Protein AF-A0A7Y8LI18-F1 (afdb_monomer)

Structure (mmCIF, N/CA/C/O backbone):
data_AF-A0A7Y8LI18-F1
#
_entry.id   AF-A0A7Y8LI18-F1
#
loop_
_atom_site.group_PDB
_atom_site.id
_atom_site.type_symbol
_atom_site.label_atom_id
_atom_site.label_alt_id
_atom_site.label_comp_id
_atom_site.label_asym_id
_atom_site.label_entity_id
_atom_site.label_seq_id
_atom_site.pdbx_PDB_ins_code
_atom_site.Cartn_x
_atom_site.Cartn_y
_atom_site.Cartn_z
_atom_site.occupancy
_atom_site.B_iso_or_equiv
_atom_site.auth_seq_id
_atom_site.auth_comp_id
_atom_site.auth_asym_id
_atom_site.auth_atom_id
_atom_site.pdbx_PDB_model_num
ATOM 1 N N . PRO A 1 1 ? 6.276 -6.428 9.633 1.00 77.88 1 PRO A N 1
ATOM 2 C CA . PRO A 1 1 ? 4.954 -6.891 10.125 1.00 77.88 1 PRO A CA 1
ATOM 3 C C . PRO A 1 1 ? 4.873 -8.413 10.174 1.00 77.88 1 PRO A C 1
ATOM 5 O O . PRO A 1 1 ? 4.770 -8.937 11.271 1.00 77.88 1 PRO A O 1
ATOM 8 N N . VAL A 1 2 ? 5.051 -9.088 9.028 1.00 85.06 2 VAL A N 1
ATOM 9 C CA . VAL A 1 2 ? 5.094 -10.561 8.923 1.00 85.06 2 VAL A CA 1
ATOM 10 C C . VAL A 1 2 ? 6.056 -11.170 9.943 1.00 85.06 2 VAL A C 1
ATOM 12 O O . VAL A 1 2 ? 5.611 -11.895 10.821 1.00 85.06 2 VAL A O 1
ATOM 15 N N . GLU A 1 3 ? 7.325 -10.747 9.951 1.00 91.75 3 GLU A N 1
ATOM 16 C CA . GLU A 1 3 ? 8.318 -11.243 10.922 1.00 91.75 3 GLU A CA 1
ATOM 17 C C . GLU A 1 3 ? 7.893 -11.030 12.392 1.00 91.75 3 GLU A C 1
ATOM 19 O O . GLU A 1 3 ? 8.148 -11.869 13.254 1.00 91.75 3 GLU A O 1
ATOM 24 N N . ALA A 1 4 ? 7.235 -9.909 12.708 1.00 93.44 4 ALA A N 1
ATOM 25 C CA . ALA A 1 4 ? 6.771 -9.636 14.069 1.00 93.44 4 ALA A CA 1
ATOM 26 C C . ALA A 1 4 ? 5.600 -10.557 14.453 1.00 93.44 4 ALA A C 1
ATOM 28 O O . ALA A 1 4 ? 5.641 -11.178 15.513 1.00 93.44 4 ALA A O 1
ATOM 29 N N . SER A 1 5 ? 4.602 -10.694 13.576 1.00 93.62 5 SER A N 1
ATOM 30 C CA . SER A 1 5 ? 3.464 -11.605 13.749 1.00 93.62 5 SER A CA 1
ATOM 31 C C . SER A 1 5 ? 3.915 -13.064 13.840 1.00 93.62 5 SER A C 1
ATOM 33 O O . SER A 1 5 ? 3.493 -13.777 14.745 1.00 93.62 5 SER A O 1
ATOM 35 N N . SER A 1 6 ? 4.852 -13.477 12.985 1.00 96.25 6 SER A N 1
ATOM 36 C CA . SER A 1 6 ? 5.483 -14.801 12.995 1.00 96.25 6 SER A CA 1
ATOM 37 C C . SER A 1 6 ? 6.124 -15.102 14.351 1.00 96.25 6 SER A C 1
ATOM 39 O O . SER A 1 6 ? 5.908 -16.165 14.927 1.00 96.25 6 SER A O 1
ATOM 41 N N . ARG A 1 7 ? 6.818 -14.129 14.961 1.00 97.06 7 ARG A N 1
ATOM 42 C CA . ARG A 1 7 ? 7.383 -14.291 16.313 1.00 97.06 7 ARG A CA 1
ATOM 43 C C . ARG A 1 7 ? 6.319 -14.460 17.400 1.00 97.06 7 ARG A C 1
ATOM 45 O O . ARG A 1 7 ? 6.539 -15.258 18.312 1.00 97.06 7 ARG A O 1
ATOM 52 N N . TYR A 1 8 ? 5.192 -13.747 17.324 1.00 96.06 8 TYR A N 1
ATOM 53 C CA . TYR A 1 8 ? 4.074 -13.944 18.257 1.00 96.06 8 TYR A CA 1
ATOM 54 C C . TYR A 1 8 ? 3.449 -15.334 18.096 1.00 96.06 8 TYR A C 1
ATOM 56 O O . TYR A 1 8 ? 3.275 -16.044 19.086 1.00 96.06 8 TYR A O 1
ATOM 64 N N . LEU A 1 9 ? 3.189 -15.761 16.859 1.00 95.62 9 LEU A N 1
ATOM 65 C CA . LEU A 1 9 ? 2.623 -17.077 16.556 1.00 95.62 9 LEU A CA 1
ATOM 66 C C . LEU A 1 9 ? 3.567 -18.211 16.963 1.00 95.62 9 LEU A C 1
ATOM 68 O O . LEU A 1 9 ? 3.139 -19.165 17.605 1.00 95.62 9 LEU A O 1
ATOM 72 N N . ALA A 1 10 ? 4.868 -18.069 16.708 1.00 95.19 10 ALA A N 1
ATOM 73 C CA . ALA A 1 10 ? 5.875 -19.029 17.146 1.00 95.19 10 ALA A CA 1
ATOM 74 C C . ALA A 1 10 ? 5.960 -19.117 18.678 1.00 95.19 10 ALA A C 1
ATOM 76 O O . ALA A 1 10 ? 6.236 -20.184 19.226 1.00 95.19 10 ALA A O 1
ATOM 77 N N . HIS A 1 11 ? 5.731 -18.011 19.395 1.00 96.19 11 HIS A N 1
ATOM 78 C CA . HIS 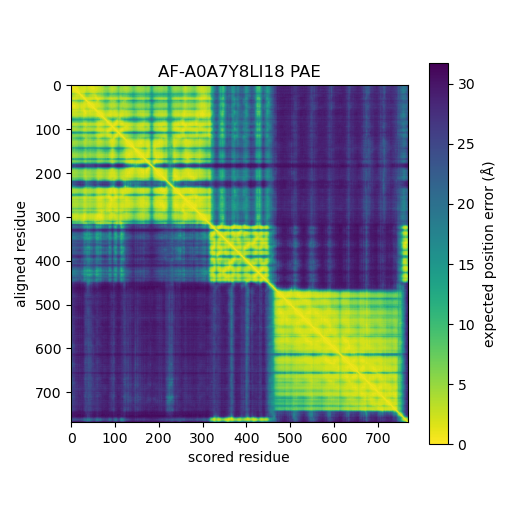A 1 11 ? 5.637 -18.038 20.853 1.00 96.19 11 HIS A CA 1
ATOM 79 C C . HIS A 1 11 ? 4.395 -18.807 21.326 1.00 96.19 11 HIS A C 1
ATOM 81 O O . HIS A 1 11 ? 4.523 -19.645 22.218 1.00 96.19 11 HIS A O 1
ATOM 87 N N . MET A 1 12 ? 3.233 -18.583 20.702 1.00 93.75 12 MET A N 1
ATOM 88 C CA . MET A 1 12 ? 1.999 -19.323 21.000 1.00 93.75 12 MET A CA 1
ATOM 89 C C . MET A 1 12 ? 2.143 -20.823 20.709 1.00 93.75 12 MET A C 1
ATOM 91 O O . MET A 1 12 ? 1.810 -21.642 21.563 1.00 93.75 12 MET A O 1
ATOM 95 N N . ALA A 1 13 ? 2.718 -21.191 19.559 1.00 92.75 13 ALA A N 1
ATOM 96 C CA . ALA A 1 13 ? 3.002 -22.580 19.195 1.00 92.75 13 ALA A CA 1
ATOM 97 C C . ALA A 1 13 ? 3.907 -23.267 20.231 1.00 92.75 13 ALA A C 1
ATOM 99 O O . ALA A 1 13 ? 3.579 -24.336 20.739 1.00 92.75 13 ALA A O 1
ATOM 100 N N . LYS A 1 14 ? 4.998 -22.608 20.642 1.00 93.81 14 LYS A N 1
ATOM 101 C CA . LYS A 1 14 ? 5.894 -23.128 21.689 1.00 93.81 14 LYS A CA 1
ATOM 102 C C . LYS A 1 14 ? 5.202 -23.268 23.043 1.00 93.81 14 LYS A C 1
ATOM 104 O O . LYS A 1 14 ? 5.483 -24.217 23.770 1.00 93.81 14 LYS A O 1
ATOM 109 N N . ALA A 1 15 ? 4.323 -22.333 23.404 1.00 94.06 15 ALA A N 1
ATOM 110 C CA . ALA A 1 15 ? 3.554 -22.417 24.643 1.00 94.06 15 ALA A CA 1
ATOM 111 C C . ALA A 1 15 ? 2.577 -23.607 24.620 1.00 94.06 15 ALA A C 1
ATOM 113 O O . ALA A 1 15 ? 2.449 -24.313 25.622 1.00 94.06 15 ALA A O 1
ATOM 114 N N . TRP A 1 16 ? 1.945 -23.873 23.472 1.00 91.75 16 TRP A N 1
ATOM 115 C CA . TRP A 1 16 ? 1.102 -25.051 23.267 1.00 91.75 16 TRP A CA 1
ATOM 116 C C . TRP A 1 16 ? 1.895 -26.353 23.400 1.00 91.75 16 TRP A C 1
ATOM 118 O O . TRP A 1 16 ? 1.508 -27.236 24.165 1.00 91.75 16 TRP A O 1
ATOM 128 N N . GLU A 1 17 ? 3.043 -26.448 22.735 1.00 92.00 17 GLU A N 1
ATOM 129 C CA . GLU A 1 17 ? 3.928 -27.617 22.804 1.00 92.00 17 GLU A CA 1
ATOM 130 C C . GLU A 1 17 ? 4.419 -27.882 24.229 1.00 92.00 17 GLU A C 1
ATOM 132 O O . GLU A 1 17 ? 4.360 -29.012 24.720 1.00 92.00 17 GLU A O 1
ATOM 137 N N . ALA A 1 18 ? 4.816 -26.823 24.940 1.00 94.75 18 ALA A N 1
ATOM 138 C CA . ALA A 1 18 ? 5.223 -26.899 26.338 1.00 94.75 18 ALA A CA 1
ATOM 139 C C . ALA A 1 18 ? 4.095 -27.374 27.276 1.00 94.75 18 ALA A C 1
ATOM 141 O O . ALA A 1 18 ? 4.384 -27.873 28.363 1.00 94.75 18 ALA A O 1
ATOM 142 N N . SER A 1 19 ? 2.824 -27.270 26.867 1.00 93.69 19 SER A N 1
ATOM 143 C CA . SER A 1 19 ? 1.682 -27.806 27.622 1.00 93.69 19 SER A CA 1
ATOM 144 C C . SER A 1 19 ? 1.509 -29.330 27.497 1.00 93.69 19 SER A C 1
ATOM 146 O O . SER A 1 19 ? 0.636 -29.898 28.153 1.00 93.69 19 SER A O 1
ATOM 148 N N . GLY A 1 20 ? 2.336 -30.006 26.687 1.00 91.75 20 GLY A N 1
ATOM 149 C CA . GLY A 1 20 ? 2.337 -31.465 26.537 1.00 91.75 20 GLY A CA 1
ATOM 150 C C . GLY A 1 20 ? 1.328 -32.005 25.519 1.00 91.75 20 GLY A C 1
ATOM 151 O O . GLY A 1 20 ? 1.007 -33.189 25.550 1.00 91.75 20 GLY A O 1
ATOM 152 N N . ARG A 1 21 ? 0.817 -31.154 24.619 1.00 88.75 21 ARG A N 1
ATOM 153 C CA . ARG A 1 21 ? -0.226 -31.497 23.631 1.00 88.75 21 ARG A CA 1
ATOM 154 C C . ARG A 1 21 ? 0.315 -31.901 22.251 1.00 88.75 21 ARG A C 1
ATOM 156 O O . ARG A 1 21 ? -0.463 -32.012 21.309 1.00 88.75 21 ARG A O 1
ATOM 163 N N . GLY A 1 22 ? 1.622 -32.139 22.138 1.00 89.94 22 GLY A N 1
ATOM 164 C CA . GLY A 1 22 ? 2.293 -32.442 20.868 1.00 89.94 22 GLY A CA 1
ATOM 165 C C . GLY A 1 22 ? 2.631 -31.190 20.041 1.00 89.94 22 GLY A C 1
ATOM 166 O O . GLY A 1 22 ? 2.281 -30.079 20.453 1.00 89.94 22 GLY A O 1
ATOM 167 N N . PRO A 1 23 ? 3.347 -31.358 18.913 1.00 89.62 23 PRO A N 1
ATOM 168 C CA . PRO A 1 23 ? 3.746 -30.266 18.023 1.00 89.62 23 PRO A CA 1
ATOM 169 C C . PRO A 1 23 ? 2.531 -29.580 17.396 1.00 89.62 23 PRO A C 1
ATOM 171 O O . PRO A 1 23 ? 1.549 -30.240 17.056 1.00 89.62 23 PRO A O 1
ATOM 174 N N . ILE A 1 24 ? 2.594 -28.258 17.201 1.00 89.25 24 ILE A N 1
ATOM 175 C CA . ILE A 1 24 ? 1.450 -27.503 16.653 1.00 89.25 24 ILE A CA 1
ATOM 176 C C . ILE A 1 24 ? 1.055 -27.969 15.240 1.00 89.25 24 ILE A C 1
ATOM 178 O O . ILE A 1 24 ? -0.113 -27.901 14.876 1.00 89.25 24 ILE A O 1
ATOM 182 N N . SER A 1 25 ? 2.011 -28.497 14.468 1.00 85.50 25 SER A N 1
ATOM 183 C CA . SER A 1 25 ? 1.815 -29.004 13.105 1.00 85.50 25 SER A CA 1
ATOM 184 C C . SER A 1 25 ? 0.880 -30.217 13.013 1.00 85.50 25 SER A C 1
ATOM 186 O O . SER A 1 25 ? 0.394 -30.524 11.930 1.00 85.50 25 SER A O 1
ATOM 188 N N . GLU A 1 26 ? 0.626 -30.917 14.124 1.00 88.06 26 GLU A N 1
ATOM 189 C CA . GLU A 1 26 ? -0.316 -32.047 14.188 1.00 88.06 26 GLU A CA 1
ATOM 190 C C . GLU A 1 26 ? -1.774 -31.615 14.423 1.00 88.06 26 GLU A C 1
ATOM 192 O O . GLU A 1 26 ? -2.668 -32.460 14.408 1.00 88.06 26 GLU A O 1
ATOM 197 N N . HIS A 1 27 ? -2.032 -30.321 14.638 1.00 86.88 27 HIS A N 1
ATOM 198 C CA . HIS A 1 27 ? -3.357 -29.793 14.972 1.00 86.88 27 HIS A CA 1
ATOM 199 C C . HIS A 1 27 ? -3.905 -28.890 13.867 1.00 86.88 27 HIS A C 1
ATOM 201 O O . HIS A 1 27 ? -3.153 -28.182 13.200 1.00 86.88 27 HIS A O 1
ATOM 207 N N . ASP A 1 28 ? -5.232 -28.860 13.728 1.00 85.00 28 ASP A N 1
ATOM 208 C CA . ASP A 1 28 ? -5.925 -27.843 12.935 1.00 85.00 28 ASP A CA 1
ATOM 209 C C . ASP A 1 28 ? -5.970 -26.523 13.712 1.00 85.00 28 ASP A C 1
ATOM 211 O O . ASP A 1 28 ? -6.594 -26.422 14.775 1.00 85.00 28 ASP A O 1
ATOM 215 N N . VAL A 1 29 ? -5.325 -25.488 13.176 1.00 90.94 29 VAL A N 1
ATOM 216 C CA . VAL A 1 29 ? -5.247 -24.168 13.804 1.00 90.94 29 VAL A CA 1
ATOM 217 C C . VAL A 1 29 ? -6.240 -23.222 13.148 1.00 90.94 29 VAL A C 1
ATOM 219 O O . VAL A 1 29 ? -6.173 -22.946 11.950 1.00 90.94 29 VAL A O 1
ATOM 222 N N . VAL A 1 30 ? -7.142 -22.662 13.954 1.00 91.12 30 VAL A N 1
ATOM 223 C CA . VAL A 1 30 ? -7.980 -21.534 13.538 1.00 91.12 30 VAL A CA 1
ATOM 224 C C . VAL A 1 30 ? -7.339 -20.248 14.039 1.00 91.12 30 VAL A C 1
ATOM 226 O O . VAL A 1 30 ? -7.203 -20.051 15.245 1.00 91.12 30 VAL A O 1
ATOM 229 N N . LEU A 1 31 ? -6.945 -19.379 13.113 1.00 93.00 31 LEU A N 1
ATOM 230 C CA . LEU A 1 31 ? -6.356 -18.080 13.411 1.00 93.00 31 LEU A CA 1
ATOM 231 C C . LEU A 1 31 ? -7.367 -16.984 13.098 1.00 93.00 31 LEU A C 1
ATOM 233 O O . LEU A 1 31 ? -7.886 -16.902 11.984 1.00 93.00 31 LEU A O 1
ATOM 237 N N . THR A 1 32 ? -7.668 -16.155 14.091 1.00 90.94 32 THR A N 1
ATOM 238 C CA . THR A 1 32 ? -8.658 -15.098 13.920 1.00 90.94 32 THR A CA 1
ATOM 239 C C . THR A 1 32 ? -8.057 -13.857 13.279 1.00 90.94 32 THR A C 1
ATOM 241 O O . THR A 1 32 ? -6.888 -13.540 13.492 1.00 90.94 32 THR A O 1
ATOM 244 N N . VAL A 1 33 ? -8.863 -13.173 12.475 1.00 86.50 33 VAL A N 1
ATOM 245 C CA . VAL A 1 33 ? -8.522 -11.906 11.822 1.00 86.50 33 VAL A CA 1
ATOM 246 C C . VAL A 1 33 ? -9.705 -10.944 11.932 1.00 86.50 33 VAL A C 1
ATOM 248 O O . VAL A 1 33 ? -10.847 -11.410 11.924 1.00 86.50 33 VAL A O 1
ATOM 251 N N . PRO A 1 34 ? -9.489 -9.622 11.966 1.00 78.69 34 PRO A N 1
ATOM 252 C CA . PRO A 1 34 ? -10.581 -8.657 11.879 1.00 78.69 34 PRO A CA 1
ATOM 253 C C . PRO A 1 34 ? -11.459 -8.935 10.653 1.00 78.69 34 PRO A C 1
ATOM 255 O O . PRO A 1 34 ? -10.951 -9.292 9.584 1.00 78.69 34 PRO A O 1
ATOM 258 N N . ALA A 1 35 ? -12.782 -8.788 10.772 1.00 67.50 35 ALA A N 1
ATOM 259 C CA . ALA A 1 35 ? -13.716 -9.172 9.697 1.00 67.50 35 ALA A CA 1
ATOM 260 C C . ALA A 1 35 ? -13.434 -8.456 8.379 1.00 67.50 35 ALA A C 1
ATOM 262 O O . ALA A 1 35 ? -13.616 -8.968 7.274 1.00 67.50 35 ALA A O 1
ATOM 263 N N . SER A 1 36 ? -12.953 -7.244 8.532 1.00 59.12 36 SER A N 1
ATOM 264 C CA . SER A 1 36 ? -12.724 -6.279 7.490 1.00 59.12 36 SER A CA 1
ATOM 265 C C . SER A 1 36 ? -11.278 -6.255 6.987 1.00 59.12 36 SER A C 1
ATOM 267 O O . SER A 1 36 ? -10.963 -5.433 6.121 1.00 59.12 36 SER A O 1
ATOM 269 N N . PHE A 1 37 ? -10.420 -7.171 7.465 1.00 65.19 37 PHE A N 1
ATOM 270 C CA . PHE A 1 37 ? -9.139 -7.450 6.819 1.00 65.19 37 PHE A CA 1
ATOM 271 C C . PHE A 1 37 ? -9.363 -7.752 5.341 1.00 65.19 37 PHE A C 1
ATOM 273 O O . PHE A 1 37 ? -10.136 -8.648 4.977 1.00 65.19 37 PHE A O 1
ATOM 280 N N . ASP A 1 38 ? -8.654 -7.001 4.504 1.00 56.16 38 ASP A N 1
ATOM 281 C CA . ASP A 1 38 ? -8.562 -7.293 3.087 1.00 56.16 38 ASP A CA 1
ATOM 282 C C . ASP A 1 38 ? -7.744 -8.567 2.844 1.00 56.16 38 ASP A C 1
ATOM 284 O O . ASP A 1 38 ? -7.136 -9.149 3.749 1.00 56.16 38 ASP A O 1
ATOM 288 N N . GLU A 1 39 ? -7.760 -9.030 1.598 1.00 59.81 39 GLU A N 1
ATOM 289 C CA . GLU A 1 39 ? -7.070 -10.263 1.236 1.00 59.81 39 GLU A CA 1
ATOM 290 C C . GLU A 1 39 ? -5.555 -10.158 1.467 1.00 59.81 39 GLU A C 1
ATOM 292 O O . GLU A 1 39 ? -4.930 -11.128 1.875 1.00 59.81 39 GLU A O 1
ATOM 297 N N . GLU A 1 40 ? -4.965 -8.970 1.296 1.00 55.94 40 GLU A N 1
ATOM 298 C CA . GLU A 1 40 ? -3.538 -8.746 1.541 1.00 55.94 40 GLU A CA 1
ATOM 299 C C . GLU A 1 40 ? -3.182 -8.975 3.014 1.00 55.94 40 GLU A C 1
ATOM 301 O O . GLU A 1 40 ? -2.218 -9.682 3.315 1.00 55.94 40 GLU A O 1
ATOM 306 N N . ALA A 1 41 ? -3.945 -8.398 3.941 1.00 64.31 41 ALA A N 1
ATOM 307 C CA . ALA A 1 41 ? -3.711 -8.582 5.364 1.00 64.31 41 ALA A CA 1
ATOM 308 C C . ALA A 1 41 ? -3.904 -10.052 5.776 1.00 64.31 41 ALA A C 1
ATOM 310 O O . ALA A 1 41 ? -3.142 -10.566 6.602 1.00 64.31 41 ALA A O 1
ATOM 311 N N . ARG A 1 42 ? -4.870 -10.755 5.164 1.00 75.00 42 ARG A N 1
ATOM 312 C CA . ARG A 1 42 ? -5.089 -12.198 5.356 1.00 75.00 42 ARG A CA 1
ATOM 313 C C . ARG A 1 42 ? -3.913 -13.022 4.834 1.00 75.00 42 ARG A C 1
ATOM 315 O O . ARG A 1 42 ? -3.388 -13.842 5.582 1.00 75.00 42 ARG A O 1
ATOM 322 N N . GLU A 1 43 ? -3.430 -12.763 3.622 1.00 72.56 43 GLU A N 1
ATOM 323 C CA . GLU A 1 43 ? -2.271 -13.449 3.035 1.00 72.56 43 GLU A CA 1
ATOM 324 C C . GLU A 1 43 ? -0.997 -13.242 3.860 1.00 72.56 43 GLU A C 1
ATOM 326 O O . GLU A 1 43 ? -0.312 -14.213 4.172 1.00 72.56 43 GLU A O 1
ATOM 331 N N . LEU A 1 44 ? -0.708 -12.008 4.287 1.00 80.00 44 LEU A N 1
ATOM 332 C CA . LEU A 1 44 ? 0.443 -11.711 5.151 1.00 80.00 44 LEU A CA 1
ATOM 333 C C . LEU A 1 44 ? 0.328 -12.403 6.519 1.00 80.00 44 LEU A C 1
ATOM 335 O O . LEU A 1 44 ? 1.335 -12.787 7.117 1.00 80.00 44 LEU A O 1
ATOM 339 N N . THR A 1 45 ? -0.897 -12.576 7.023 1.00 84.62 45 THR A N 1
ATOM 340 C CA . THR A 1 45 ? -1.166 -13.323 8.260 1.00 84.62 45 THR A CA 1
ATOM 341 C C . THR A 1 45 ? -0.926 -14.822 8.065 1.00 84.62 45 THR A C 1
ATOM 343 O O . THR A 1 45 ? -0.317 -15.464 8.921 1.00 84.62 45 THR A O 1
ATOM 346 N N . VAL A 1 46 ? -1.327 -15.375 6.917 1.00 85.38 46 VAL A N 1
ATOM 347 C CA . VAL A 1 46 ? -1.035 -16.763 6.525 1.00 85.38 46 VAL A CA 1
ATOM 348 C C . VAL A 1 46 ? 0.469 -16.974 6.337 1.00 85.38 46 VAL A C 1
ATOM 350 O O . VAL A 1 46 ? 1.007 -17.976 6.802 1.00 85.38 46 VAL A O 1
ATOM 353 N N . GLU A 1 47 ? 1.167 -16.036 5.696 1.00 86.44 47 GLU A N 1
ATOM 354 C CA . GLU A 1 47 ? 2.625 -16.065 5.537 1.00 86.44 47 GLU A CA 1
ATOM 355 C C . GLU A 1 47 ? 3.321 -16.088 6.902 1.00 86.44 47 GLU A C 1
ATOM 357 O O . GLU A 1 47 ? 4.144 -16.966 7.158 1.00 86.44 47 GLU A O 1
ATOM 362 N N . ALA A 1 48 ? 2.914 -15.208 7.821 1.00 91.94 48 ALA A N 1
ATOM 363 C CA . ALA A 1 48 ? 3.443 -15.178 9.181 1.00 91.94 48 ALA A CA 1
ATOM 364 C C . ALA A 1 48 ? 3.199 -16.492 9.945 1.00 91.94 48 ALA A C 1
ATOM 366 O O . ALA A 1 48 ? 4.071 -16.947 10.684 1.00 91.94 48 ALA A O 1
ATOM 367 N N . ALA A 1 49 ? 2.031 -17.115 9.770 1.00 92.44 49 ALA A N 1
ATOM 368 C CA . ALA A 1 49 ? 1.714 -18.404 10.381 1.00 92.44 49 ALA A CA 1
ATOM 369 C C . ALA A 1 49 ? 2.575 -19.543 9.812 1.00 92.44 49 ALA A C 1
ATOM 371 O O . ALA A 1 49 ? 3.096 -20.359 10.575 1.00 92.44 49 ALA A O 1
ATOM 372 N N . ARG A 1 50 ? 2.807 -19.556 8.494 1.00 89.25 50 ARG A N 1
ATOM 373 C CA . ARG A 1 50 ? 3.701 -20.527 7.845 1.00 89.25 50 ARG A CA 1
ATOM 374 C C . ARG A 1 50 ? 5.147 -20.366 8.304 1.00 89.25 50 ARG A C 1
ATOM 376 O O . ARG A 1 50 ? 5.787 -21.363 8.624 1.00 89.25 50 ARG A O 1
ATOM 383 N N . GLU A 1 51 ? 5.650 -19.134 8.409 1.00 92.50 51 GLU A N 1
ATOM 384 C CA . GLU A 1 51 ? 6.979 -18.863 8.983 1.00 92.50 51 GLU A CA 1
ATOM 385 C C . GLU A 1 51 ? 7.105 -19.354 10.437 1.00 92.50 51 GLU A C 1
ATOM 387 O O . GLU A 1 51 ? 8.198 -19.717 10.876 1.00 92.50 51 GLU A O 1
ATOM 392 N N . ALA A 1 52 ? 5.993 -19.395 11.176 1.00 92.69 52 ALA A N 1
ATOM 393 C CA . ALA A 1 52 ? 5.924 -19.910 12.540 1.00 92.69 52 ALA A CA 1
ATOM 394 C C . ALA A 1 52 ? 5.760 -21.443 12.632 1.00 92.69 52 ALA A C 1
ATOM 396 O O . ALA A 1 52 ? 5.696 -21.968 13.743 1.00 92.69 52 ALA A O 1
ATOM 397 N N . GLY A 1 53 ? 5.711 -22.163 11.503 1.00 89.12 53 GLY A N 1
ATOM 398 C CA . GLY A 1 53 ? 5.544 -23.622 11.457 1.00 89.12 53 GLY A CA 1
ATOM 399 C C . GLY A 1 53 ? 4.093 -24.105 11.569 1.00 89.12 53 GLY A C 1
ATOM 400 O O . GLY A 1 53 ? 3.859 -25.269 11.886 1.00 89.12 53 GLY A O 1
ATOM 401 N N . ILE A 1 54 ? 3.114 -23.227 11.330 1.00 91.38 54 ILE A N 1
ATOM 402 C CA . ILE A 1 54 ? 1.685 -23.559 11.350 1.00 91.38 54 ILE A CA 1
ATOM 403 C C . ILE A 1 54 ? 1.218 -23.801 9.907 1.00 91.38 54 ILE A C 1
ATOM 405 O O . ILE A 1 54 ? 0.959 -22.857 9.161 1.00 91.38 54 ILE A O 1
ATOM 409 N N . GLU A 1 55 ? 1.134 -25.070 9.503 1.00 81.19 55 GLU A N 1
ATOM 410 C CA . GLU A 1 55 ? 0.759 -25.465 8.134 1.00 81.19 55 GLU A CA 1
ATOM 411 C C . GLU A 1 55 ? -0.760 -25.643 7.957 1.00 81.19 55 GLU A C 1
ATOM 413 O O . GLU A 1 55 ? -1.327 -25.171 6.969 1.00 81.19 55 GLU A O 1
ATOM 418 N N . ASN A 1 56 ? -1.427 -26.268 8.934 1.00 84.69 56 ASN A N 1
ATOM 419 C CA . ASN A 1 56 ? -2.868 -26.542 8.917 1.00 84.69 56 ASN A CA 1
ATOM 420 C C . ASN A 1 56 ? -3.646 -25.351 9.484 1.00 84.69 56 ASN A C 1
ATOM 422 O O . ASN A 1 56 ? -4.012 -25.323 10.658 1.00 84.69 56 ASN A O 1
ATOM 426 N N . LEU A 1 57 ? -3.852 -24.336 8.649 1.00 87.00 57 LEU A N 1
ATOM 427 C CA . LEU A 1 57 ? -4.412 -23.052 9.058 1.00 87.00 57 LEU A CA 1
ATOM 428 C C . LEU A 1 57 ? -5.785 -22.794 8.435 1.00 87.00 57 LEU A C 1
ATOM 430 O O . LEU A 1 57 ? -5.968 -22.918 7.227 1.00 87.00 57 LEU A O 1
ATOM 434 N N . THR A 1 58 ? -6.725 -22.325 9.248 1.00 83.25 58 THR A N 1
ATOM 435 C CA . THR A 1 58 ? -7.993 -21.743 8.795 1.00 83.25 58 THR A CA 1
ATOM 436 C C . THR A 1 58 ? -8.146 -20.344 9.366 1.00 83.25 58 THR A C 1
ATOM 438 O O . THR A 1 58 ? -7.984 -20.150 10.567 1.00 83.25 58 THR A O 1
ATOM 441 N N . LEU A 1 59 ? -8.478 -19.364 8.526 1.00 84.00 59 LEU A N 1
ATOM 442 C CA . LEU A 1 59 ? -8.797 -18.023 9.007 1.00 84.00 59 LEU A CA 1
ATOM 443 C C . LEU A 1 59 ? -10.267 -17.931 9.420 1.00 84.00 59 LEU A C 1
ATOM 445 O O . LEU A 1 59 ? -11.141 -18.466 8.740 1.00 84.00 59 LEU A O 1
ATOM 449 N N . LEU A 1 60 ? -10.540 -17.221 10.511 1.00 84.56 60 LEU A N 1
ATOM 450 C CA . LEU A 1 60 ? -11.895 -16.929 10.977 1.00 84.56 60 LEU A CA 1
ATOM 451 C C . LEU A 1 60 ? -12.015 -15.452 11.337 1.00 84.56 60 LEU A C 1
ATOM 453 O O . LEU A 1 60 ? -11.127 -14.883 11.958 1.00 84.56 60 LEU A O 1
ATOM 457 N N . GLU A 1 61 ? -13.119 -14.821 10.966 1.00 84.88 61 GLU A N 1
ATOM 458 C CA . GLU A 1 61 ? -13.340 -13.422 11.327 1.00 84.88 61 GLU A CA 1
ATOM 459 C C . GLU A 1 61 ? -13.650 -13.271 12.817 1.00 84.88 61 GLU A C 1
ATOM 461 O O . GLU A 1 61 ? -14.473 -14.014 13.349 1.00 84.88 61 GLU A O 1
ATOM 466 N N . GLU A 1 62 ? -13.046 -12.286 13.474 1.00 89.56 62 GLU A N 1
ATOM 467 C CA . GLU A 1 62 ? -13.214 -11.994 14.903 1.00 89.56 62 GLU A CA 1
ATOM 468 C C . GLU A 1 62 ? -14.683 -11.859 15.346 1.00 89.56 62 GLU A C 1
ATOM 470 O O . GLU A 1 62 ? -15.086 -12.631 16.223 1.00 89.56 62 GLU A O 1
ATOM 475 N N . PRO A 1 63 ? -15.554 -11.047 14.708 1.00 89.19 63 PRO A N 1
ATOM 476 C CA . PRO A 1 63 ? -16.957 -10.964 15.123 1.00 89.19 63 PRO A CA 1
ATOM 477 C C . PRO A 1 63 ? -17.727 -12.270 14.875 1.00 89.19 63 PRO A C 1
ATOM 479 O O . PRO A 1 63 ? -18.652 -12.601 15.621 1.00 89.19 63 PRO A O 1
ATOM 482 N N . ALA A 1 64 ? -17.347 -13.053 13.859 1.00 87.81 64 ALA A N 1
ATOM 483 C CA . ALA A 1 64 ? -17.934 -14.373 13.641 1.00 87.81 64 ALA A CA 1
ATOM 484 C C . ALA A 1 64 ? -17.493 -15.352 14.737 1.00 87.81 64 ALA A C 1
ATOM 486 O O . ALA A 1 64 ? -18.321 -16.089 15.268 1.00 87.81 64 ALA A O 1
ATOM 487 N N . ALA A 1 65 ? -16.217 -15.325 15.122 1.00 91.81 65 ALA A N 1
ATOM 488 C CA . ALA A 1 65 ? -15.687 -16.095 16.238 1.00 91.81 65 ALA A CA 1
ATOM 489 C C . ALA A 1 65 ? -16.377 -15.703 17.555 1.00 91.81 65 ALA A C 1
ATOM 491 O O . ALA A 1 65 ? -16.863 -16.570 18.276 1.00 91.81 65 ALA A O 1
ATOM 492 N N . ALA A 1 66 ? -16.543 -14.410 17.834 1.00 93.56 66 ALA A N 1
ATOM 493 C CA . ALA A 1 66 ? -17.279 -13.934 19.002 1.00 93.56 66 ALA A CA 1
ATOM 494 C C . ALA A 1 66 ? -18.724 -14.464 19.038 1.00 93.56 66 ALA A C 1
ATOM 496 O O . ALA A 1 66 ? -19.210 -14.879 20.094 1.00 93.56 66 ALA A O 1
ATOM 497 N N . PHE A 1 67 ? -19.398 -14.522 17.885 1.00 94.12 67 PHE A N 1
ATOM 498 C CA . PHE A 1 67 ? -20.729 -15.120 17.780 1.00 94.12 67 PHE A CA 1
ATOM 499 C C . PHE A 1 67 ? -20.713 -16.648 17.943 1.00 94.12 67 PHE A C 1
ATOM 501 O O . PHE A 1 67 ? -21.605 -17.208 18.578 1.00 94.12 67 PHE A O 1
ATOM 508 N N . TYR A 1 68 ? -19.686 -17.340 17.445 1.00 93.25 68 TYR A N 1
ATOM 509 C CA . TYR A 1 68 ? -19.501 -18.772 17.690 1.00 93.25 68 TYR A CA 1
ATOM 510 C C . TYR A 1 68 ? -19.309 -19.097 19.173 1.00 93.25 68 TYR A C 1
ATOM 512 O O . TYR A 1 68 ? -19.837 -20.105 19.640 1.00 93.25 68 TYR A O 1
ATOM 520 N N . SER A 1 69 ? -18.628 -18.237 19.932 1.00 94.19 69 SER A N 1
ATOM 521 C CA . SER A 1 69 ? -18.562 -18.367 21.393 1.00 94.19 69 SER A CA 1
ATOM 522 C C . SER A 1 69 ? -19.941 -18.238 22.033 1.00 94.19 69 SER A C 1
ATOM 524 O O . SER A 1 69 ? -20.302 -19.032 22.907 1.00 94.19 69 SER A O 1
ATOM 526 N N . TRP A 1 70 ? -20.762 -17.306 21.543 1.00 93.94 70 TRP A N 1
ATOM 527 C CA . TRP A 1 70 ? -22.130 -17.166 22.026 1.00 93.94 70 TRP A CA 1
ATOM 528 C C . TRP A 1 70 ? -22.952 -18.426 21.732 1.00 93.94 70 TRP A C 1
ATOM 530 O O . TRP A 1 70 ? -23.625 -18.940 22.626 1.00 93.94 70 TRP A O 1
ATOM 540 N N . ILE A 1 71 ? -22.836 -18.985 20.521 1.00 90.94 71 ILE A N 1
ATOM 541 C CA . ILE A 1 71 ? -23.473 -20.255 20.144 1.00 90.94 71 ILE A CA 1
ATOM 542 C C . ILE A 1 71 ? -23.035 -21.379 21.092 1.00 90.94 71 ILE A C 1
ATOM 544 O O . ILE A 1 71 ? -23.891 -22.072 21.645 1.00 90.94 71 ILE A O 1
ATOM 548 N N . ALA A 1 72 ? -21.726 -21.548 21.291 1.00 89.00 72 ALA A N 1
ATOM 549 C CA . ALA A 1 72 ? -21.156 -22.624 22.098 1.00 89.00 72 ALA A CA 1
ATOM 550 C C . ALA A 1 72 ? -21.691 -22.621 23.536 1.00 89.00 72 ALA A C 1
ATOM 552 O O . ALA A 1 72 ? -21.978 -23.676 24.101 1.00 89.00 72 ALA A O 1
ATOM 553 N N . ASN A 1 73 ? -21.850 -21.430 24.112 1.00 86.31 73 ASN A N 1
ATOM 554 C CA . ASN A 1 73 ? -22.222 -21.264 25.512 1.00 86.31 73 ASN A CA 1
ATOM 555 C C . ASN A 1 73 ? -23.740 -21.177 25.733 1.00 86.31 73 ASN A C 1
ATOM 557 O O . ASN A 1 73 ? -24.234 -21.629 26.765 1.00 86.31 73 ASN A O 1
ATOM 561 N N . HIS A 1 74 ? -24.491 -20.621 24.777 1.00 85.19 74 HIS A N 1
ATOM 562 C CA . HIS A 1 74 ? -25.871 -20.193 25.020 1.00 85.19 74 HIS A CA 1
ATOM 563 C C . HIS A 1 74 ? -26.908 -20.813 24.087 1.00 85.19 74 HIS A C 1
ATOM 565 O O . HIS A 1 74 ? -28.094 -20.754 24.414 1.00 85.19 74 HIS A O 1
ATOM 571 N N . LEU A 1 75 ? -26.532 -21.434 22.960 1.00 83.31 75 LEU A N 1
ATOM 572 C CA . LEU A 1 75 ? -27.518 -21.890 21.970 1.00 83.31 75 LEU A CA 1
ATOM 573 C C . LEU A 1 75 ? -28.560 -22.835 22.580 1.00 83.31 75 LEU A C 1
ATOM 575 O O . LEU A 1 75 ? -29.751 -22.648 22.349 1.00 83.31 75 LEU A O 1
ATOM 579 N N . ALA A 1 76 ? -28.132 -23.812 23.387 1.00 80.69 76 ALA A N 1
ATOM 580 C CA . ALA A 1 76 ? -29.028 -24.796 23.999 1.00 80.69 76 ALA A CA 1
ATOM 581 C C . ALA A 1 76 ? -30.079 -24.160 24.931 1.00 80.69 76 ALA A C 1
ATOM 583 O O . ALA A 1 76 ? -31.207 -24.640 25.015 1.00 80.69 76 ALA A O 1
ATOM 584 N N . GLN A 1 77 ? -29.723 -23.069 25.610 1.00 80.62 77 GLN A N 1
ATOM 585 C CA . GLN A 1 77 ? -30.581 -22.375 26.576 1.00 80.62 77 GLN A CA 1
ATOM 586 C C . GLN A 1 77 ? -31.446 -21.301 25.897 1.00 80.62 77 GLN A C 1
ATOM 588 O O . GLN A 1 77 ? -32.588 -21.069 26.293 1.00 80.62 77 GLN A O 1
ATOM 593 N N . SER A 1 78 ? -30.928 -20.700 24.825 1.00 79.06 78 SER A N 1
ATOM 594 C CA . SER A 1 78 ? -31.533 -19.578 24.102 1.00 79.06 78 SER A CA 1
ATOM 595 C C . SER A 1 78 ? -32.402 -20.002 22.915 1.00 79.06 78 SER A C 1
ATOM 597 O O . SER A 1 78 ? -32.955 -19.154 22.221 1.00 79.06 78 SER A O 1
ATOM 599 N N . GLN A 1 79 ? -32.603 -21.303 22.666 1.00 73.44 79 GLN A N 1
ATOM 600 C CA . GLN A 1 79 ? -33.425 -21.752 21.529 1.00 73.44 79 GLN A CA 1
ATOM 601 C C . GLN A 1 79 ? -34.846 -21.174 21.533 1.00 73.44 79 GLN A C 1
ATOM 603 O O . GLN A 1 79 ? -35.436 -21.028 20.468 1.00 73.44 79 GLN A O 1
ATOM 608 N N . LYS A 1 80 ? -35.411 -20.856 22.704 1.00 74.06 80 LYS A N 1
ATOM 609 C CA . LYS A 1 80 ? -36.766 -20.291 22.820 1.00 74.06 80 LYS A CA 1
ATOM 610 C C . LYS A 1 80 ? -36.829 -18.786 22.552 1.00 74.06 80 LYS A C 1
ATOM 612 O O . LYS A 1 80 ? -37.903 -18.290 22.234 1.00 74.06 80 LYS A O 1
ATOM 617 N N . THR A 1 81 ? -35.717 -18.068 22.701 1.00 80.12 81 THR A N 1
ATOM 618 C CA . THR A 1 81 ? -35.638 -16.614 22.477 1.00 80.12 81 THR A CA 1
ATOM 619 C C . THR A 1 81 ? -35.243 -16.273 21.041 1.00 80.12 81 THR A C 1
ATOM 621 O O . THR A 1 81 ? -35.561 -15.190 20.559 1.00 80.12 81 THR A O 1
ATOM 624 N N . LEU A 1 82 ? -34.614 -17.215 20.333 1.00 87.38 82 LEU A N 1
ATOM 625 C CA . LEU A 1 82 ? -34.280 -17.106 18.916 1.00 87.38 82 LEU A CA 1
ATOM 626 C C . LEU A 1 82 ? -35.515 -17.331 18.033 1.00 87.38 82 LEU A C 1
ATOM 628 O O . LEU A 1 82 ? -35.979 -18.465 17.871 1.00 87.38 82 LEU A O 1
ATOM 632 N N . THR A 1 83 ? -36.032 -16.248 17.454 1.00 87.69 83 THR A N 1
ATOM 633 C CA . THR A 1 83 ? -37.193 -16.255 16.548 1.00 87.69 83 THR A CA 1
ATOM 634 C C . THR A 1 83 ? -36.764 -16.216 15.080 1.00 87.69 83 THR A C 1
ATOM 636 O O . THR A 1 83 ? -35.655 -15.792 14.756 1.00 87.69 83 THR A O 1
ATOM 639 N N . ASP A 1 84 ? -37.622 -16.713 14.185 1.00 88.62 84 ASP A N 1
ATOM 640 C CA . ASP A 1 84 ? -37.359 -16.668 12.743 1.00 88.62 84 ASP A CA 1
ATOM 641 C C . ASP A 1 84 ? -37.337 -15.217 12.241 1.00 88.62 84 ASP A C 1
ATOM 643 O O . ASP A 1 84 ? -38.207 -14.421 12.595 1.00 88.62 84 ASP A O 1
ATOM 647 N N . GLY A 1 85 ? -36.326 -14.863 11.446 1.00 87.06 85 GLY A N 1
ATOM 648 C CA . GLY A 1 85 ? -36.119 -13.507 10.933 1.00 87.06 85 GLY A CA 1
ATOM 649 C C . GLY A 1 85 ? -35.404 -12.549 11.892 1.00 87.06 85 GLY A C 1
ATOM 650 O O . GLY A 1 85 ? -35.061 -11.446 11.464 1.00 87.06 85 GLY A O 1
ATOM 651 N N . MET A 1 86 ? -35.129 -12.968 13.135 1.00 92.94 86 MET A N 1
ATOM 652 C CA . MET A 1 86 ? -34.447 -12.150 14.143 1.00 92.94 86 MET A CA 1
ATOM 653 C C . MET A 1 86 ? -33.080 -11.670 13.644 1.00 92.94 86 MET A C 1
ATOM 655 O O . MET A 1 86 ? -32.317 -12.441 13.054 1.00 92.94 86 MET A O 1
ATOM 659 N N . THR A 1 87 ? -32.746 -10.410 13.908 1.00 94.06 87 THR A N 1
ATOM 660 C CA . THR A 1 87 ? -31.446 -9.825 13.553 1.00 94.06 87 THR A CA 1
ATOM 661 C C . THR A 1 87 ? -30.580 -9.597 14.790 1.00 94.06 87 THR A C 1
ATOM 663 O O . THR A 1 87 ? -31.012 -9.025 15.791 1.00 94.06 87 THR A O 1
ATOM 666 N N . VAL A 1 88 ? -29.326 -10.035 14.719 1.00 95.62 88 VAL A N 1
ATOM 667 C CA . VAL A 1 88 ? -28.314 -9.824 15.756 1.00 95.62 88 VAL A CA 1
ATOM 668 C C . VAL A 1 88 ? -27.219 -8.928 15.196 1.00 95.62 88 VAL A C 1
ATOM 670 O O . VAL A 1 88 ? -26.565 -9.282 14.214 1.00 95.62 88 VAL A O 1
ATOM 673 N N . LEU A 1 89 ? -27.017 -7.774 15.824 1.00 96.06 89 LEU A N 1
ATOM 674 C CA . LEU A 1 89 ? -25.880 -6.896 15.576 1.00 96.06 89 LEU A CA 1
ATOM 675 C C . LEU A 1 89 ? -24.709 -7.339 16.454 1.00 96.06 89 LEU A C 1
ATOM 677 O O . LEU A 1 89 ? -24.807 -7.319 17.675 1.00 96.06 89 LEU A O 1
ATOM 681 N N . VAL A 1 90 ? -23.594 -7.719 15.845 1.00 95.06 90 VAL A N 1
ATOM 682 C CA . VAL A 1 90 ? -22.336 -7.973 16.548 1.00 95.06 90 VAL A CA 1
ATOM 683 C C . VAL A 1 90 ? -21.503 -6.695 16.512 1.00 95.06 90 VAL A C 1
ATOM 685 O O . VAL A 1 90 ? -21.186 -6.202 15.428 1.00 95.06 90 VAL A O 1
ATOM 688 N N . CYS A 1 91 ? -21.171 -6.172 17.690 1.00 94.75 91 CYS A N 1
ATOM 689 C CA . CYS A 1 91 ? -20.306 -5.017 17.903 1.00 94.75 91 CYS A CA 1
ATOM 690 C C . CYS A 1 91 ? -18.984 -5.488 18.508 1.00 94.75 91 CYS A C 1
ATOM 692 O O . CYS A 1 91 ? -18.906 -5.700 19.719 1.00 94.75 91 CYS A O 1
ATOM 694 N N . ASP A 1 92 ? -17.963 -5.642 17.671 1.00 93.12 92 ASP A N 1
ATOM 695 C CA . ASP A 1 92 ? -16.630 -6.058 18.091 1.00 93.12 92 ASP A CA 1
ATOM 696 C C . ASP A 1 92 ? -15.690 -4.852 18.116 1.00 93.12 92 ASP A C 1
ATOM 698 O O . ASP A 1 92 ? -15.335 -4.316 17.069 1.00 93.12 92 ASP A O 1
ATOM 702 N N . VAL A 1 93 ? -15.345 -4.366 19.310 1.00 92.25 93 VAL A N 1
ATOM 703 C CA . VAL A 1 93 ? -14.465 -3.202 19.476 1.00 92.25 93 VAL A CA 1
ATOM 704 C C . VAL A 1 93 ? -13.316 -3.572 20.406 1.00 92.25 93 VAL A C 1
ATOM 706 O O . VAL A 1 93 ? -13.453 -3.660 21.629 1.00 92.25 93 VAL A O 1
ATOM 709 N N . GLY A 1 94 ? -12.154 -3.794 19.799 1.00 89.69 94 GLY A N 1
ATOM 710 C CA . GLY A 1 94 ? -10.917 -4.125 20.492 1.00 89.69 94 GLY A CA 1
ATOM 711 C C . GLY A 1 94 ? -10.102 -2.893 20.897 1.00 89.69 94 GLY A C 1
ATOM 712 O O . GLY A 1 94 ? -10.602 -1.772 21.010 1.00 89.69 94 GLY A O 1
ATOM 713 N N . GLY A 1 95 ? -8.799 -3.101 21.100 1.00 85.62 95 GLY A N 1
ATOM 714 C CA . GLY A 1 95 ? -7.845 -2.009 21.324 1.00 85.62 95 GLY A CA 1
ATOM 715 C C . GLY A 1 95 ? -7.645 -1.154 20.071 1.00 85.62 95 GLY A C 1
ATOM 716 O O . GLY A 1 95 ? -7.830 0.058 20.109 1.00 85.62 95 GLY A O 1
ATOM 717 N N . GLY A 1 96 ? -7.338 -1.784 18.936 1.00 82.75 96 GLY A N 1
ATOM 718 C CA . GLY A 1 96 ? -6.981 -1.060 17.712 1.00 82.75 96 GLY A CA 1
ATOM 719 C C . GLY A 1 96 ? -8.082 -0.943 16.661 1.00 82.75 96 GLY A C 1
ATOM 720 O O . GLY A 1 96 ? -7.939 -0.130 15.747 1.00 82.75 96 GLY A O 1
ATOM 721 N N . THR A 1 97 ? -9.137 -1.764 16.735 1.00 86.12 97 THR A N 1
ATOM 722 C CA . THR A 1 97 ? -10.089 -1.914 15.623 1.00 86.12 97 THR A CA 1
ATOM 723 C C . THR A 1 97 ? -11.536 -2.065 16.081 1.00 86.12 97 THR A C 1
ATOM 725 O O . THR A 1 97 ? -11.782 -2.600 17.163 1.00 86.12 97 THR A O 1
ATOM 728 N N . SER A 1 98 ? -12.469 -1.594 15.248 1.00 88.94 98 SER A N 1
ATOM 729 C CA . SER A 1 98 ? -13.915 -1.764 15.414 1.00 88.94 98 SER A CA 1
ATOM 730 C C . SER A 1 98 ? -14.504 -2.446 14.180 1.00 88.94 98 SER A C 1
ATOM 732 O O . SER A 1 98 ? -14.359 -1.931 13.068 1.00 88.94 98 SER A O 1
ATOM 734 N N . ASP A 1 99 ? -15.206 -3.555 14.387 1.00 88.44 99 ASP A N 1
ATOM 735 C CA . ASP A 1 99 ? -15.901 -4.332 13.367 1.00 88.44 99 ASP A CA 1
ATOM 736 C C . ASP A 1 99 ? -17.380 -4.517 13.734 1.00 88.44 99 ASP A C 1
ATOM 738 O O . ASP A 1 99 ? -17.744 -4.844 14.866 1.00 88.44 99 ASP A O 1
ATOM 742 N N . PHE A 1 100 ? -18.254 -4.347 12.741 1.00 91.00 100 PHE A N 1
ATOM 743 C CA . PHE A 1 100 ? -19.696 -4.540 12.893 1.00 91.00 100 PHE A CA 1
ATOM 744 C C . PHE A 1 100 ? -20.198 -5.612 11.935 1.00 91.00 100 PHE A C 1
ATOM 746 O O . PHE A 1 100 ? -19.798 -5.655 10.772 1.00 91.00 100 PHE A O 1
ATOM 753 N N . THR A 1 101 ? -21.084 -6.488 12.400 1.00 89.69 101 THR A N 1
ATOM 754 C CA . THR A 1 101 ? -21.672 -7.552 11.572 1.00 89.69 101 THR A CA 1
ATOM 755 C C . THR A 1 101 ? -23.149 -7.732 11.901 1.00 89.69 101 THR A C 1
ATOM 757 O O . THR A 1 101 ? -23.534 -7.645 13.061 1.00 89.69 101 THR A O 1
ATOM 760 N N . ILE A 1 102 ? -23.982 -8.010 10.895 1.00 91.75 102 ILE A N 1
ATOM 761 C CA . ILE A 1 102 ? -25.375 -8.432 11.096 1.00 91.75 102 ILE A CA 1
ATOM 762 C C . ILE A 1 102 ? -25.500 -9.923 10.801 1.00 91.75 102 ILE A C 1
ATOM 764 O O . ILE A 1 102 ? -25.117 -10.391 9.723 1.00 91.75 102 ILE A O 1
ATOM 768 N N . ILE A 1 103 ? -26.082 -10.653 11.748 1.00 91.19 103 ILE A N 1
ATOM 769 C CA . ILE A 1 103 ? -26.427 -12.067 11.626 1.00 91.19 103 ILE A CA 1
ATOM 770 C C . ILE A 1 103 ? -27.943 -12.201 11.709 1.00 91.19 103 ILE A C 1
ATOM 772 O O . ILE A 1 103 ? -28.569 -11.752 12.664 1.00 91.19 103 ILE A O 1
ATOM 776 N N . ARG A 1 104 ? -28.541 -12.832 10.703 1.00 90.50 104 ARG A N 1
ATOM 777 C CA . ARG A 1 104 ? -29.954 -13.196 10.690 1.00 90.50 104 ARG A CA 1
ATOM 778 C C . ARG A 1 104 ? -30.130 -14.618 11.199 1.00 90.50 104 ARG A C 1
ATOM 780 O O . ARG A 1 104 ? -29.409 -15.528 10.792 1.00 90.50 104 ARG A O 1
ATOM 787 N N . VAL A 1 105 ? -31.117 -14.791 12.060 1.00 90.75 105 VAL A N 1
ATOM 788 C CA . VAL A 1 105 ? -31.584 -16.081 12.550 1.00 90.75 105 VAL A CA 1
ATOM 789 C C . VAL A 1 105 ? -32.681 -16.580 11.617 1.00 90.75 105 VAL A C 1
ATOM 791 O O . VAL A 1 105 ? -33.606 -15.839 11.280 1.00 90.75 105 VAL A O 1
ATOM 794 N N . SER A 1 106 ? -32.594 -17.839 11.211 1.00 86.19 106 SER A N 1
ATOM 795 C CA . SER A 1 106 ? -33.643 -18.529 10.467 1.00 86.19 106 SER A CA 1
ATOM 796 C C . SER A 1 106 ? -34.016 -19.820 11.179 1.00 86.19 106 SER A C 1
ATOM 798 O O . SER A 1 106 ? -33.154 -20.496 11.743 1.00 86.19 106 SER A O 1
ATOM 800 N N . ARG A 1 107 ? -35.301 -20.172 11.179 1.00 82.38 107 ARG A N 1
ATOM 801 C CA . ARG A 1 107 ? -35.781 -21.424 11.770 1.00 82.38 107 ARG A CA 1
ATOM 802 C C . ARG A 1 107 ? -36.403 -22.324 10.722 1.00 82.38 107 ARG A C 1
ATOM 804 O O . ARG A 1 107 ? -37.363 -21.954 10.056 1.00 82.38 107 ARG A O 1
ATOM 811 N N . VAL A 1 108 ? -35.913 -23.557 10.658 1.00 75.88 108 VAL A N 1
ATOM 812 C CA . VAL A 1 108 ? -36.509 -24.628 9.854 1.00 75.88 108 VAL A CA 1
ATOM 813 C C . VAL A 1 108 ? -36.923 -25.745 10.810 1.00 75.88 108 VAL A C 1
ATOM 815 O O . VAL A 1 108 ? -36.123 -26.599 11.196 1.00 75.88 108 VAL A O 1
ATOM 818 N N . GLY A 1 109 ? -38.179 -25.695 11.262 1.00 77.50 109 GLY A N 1
ATOM 819 C CA . GLY A 1 109 ? -38.672 -26.536 12.357 1.00 77.50 109 GLY A CA 1
ATOM 820 C C . GLY A 1 109 ? -37.974 -26.207 13.685 1.00 77.50 109 GLY A C 1
ATOM 821 O O . GLY A 1 109 ? -37.918 -25.047 14.099 1.00 77.50 109 GLY A O 1
ATOM 822 N N . ASP A 1 110 ? -37.409 -27.224 14.338 1.00 74.94 110 ASP A N 1
ATOM 823 C CA . ASP A 1 110 ? -36.647 -27.067 15.589 1.00 74.94 110 ASP A CA 1
ATOM 824 C C . ASP A 1 110 ? -35.183 -26.661 15.368 1.00 74.94 110 ASP A C 1
ATOM 826 O O . ASP A 1 110 ? -34.458 -26.384 16.325 1.00 74.94 110 ASP A O 1
ATOM 830 N N . ARG A 1 111 ? -34.730 -26.614 14.110 1.00 77.19 111 ARG A N 1
ATOM 831 C CA . ARG A 1 111 ? -33.358 -26.233 13.772 1.00 77.19 111 ARG A CA 1
ATOM 832 C C . ARG A 1 111 ? -33.249 -24.724 13.632 1.00 77.19 111 ARG A C 1
ATOM 834 O O . ARG A 1 111 ? -34.059 -24.096 12.952 1.00 77.19 111 ARG A O 1
ATOM 841 N N . VAL A 1 112 ? -32.216 -24.173 14.260 1.00 85.12 112 VAL A N 1
ATOM 842 C CA . VAL A 1 112 ? -31.821 -22.774 14.115 1.00 85.12 112 VAL A CA 1
ATOM 843 C C . VAL A 1 112 ? -30.629 -22.710 13.173 1.00 85.12 112 VAL A C 1
ATOM 845 O O . VAL A 1 112 ? -29.638 -23.412 13.372 1.00 85.12 112 VAL A O 1
ATOM 848 N N . GLU A 1 113 ? -30.734 -21.861 12.164 1.00 85.00 113 GLU A N 1
ATOM 849 C CA . GLU A 1 113 ? -29.664 -21.530 11.236 1.00 85.00 113 GLU A CA 1
ATOM 850 C C . GLU A 1 113 ? -29.299 -20.054 11.405 1.00 85.00 113 GLU A C 1
ATOM 852 O O . GLU A 1 113 ? -30.157 -19.206 11.652 1.00 85.00 113 GLU A O 1
ATOM 857 N N . PHE A 1 114 ? -28.015 -19.741 11.269 1.00 87.88 114 PHE A N 1
ATOM 858 C CA . PHE A 1 114 ? -27.519 -18.372 11.329 1.00 87.88 114 PHE A CA 1
ATOM 859 C C . PHE A 1 114 ? -26.914 -18.011 9.983 1.00 87.88 114 PHE A C 1
ATOM 861 O O . PHE A 1 114 ? -26.097 -18.761 9.455 1.00 87.88 114 PHE A O 1
ATOM 868 N N . THR A 1 115 ? -27.295 -16.861 9.439 1.00 82.00 115 THR A N 1
ATOM 869 C CA . THR A 1 115 ? -26.769 -16.352 8.171 1.00 82.00 115 THR A CA 1
ATOM 870 C C . THR A 1 115 ? -26.194 -14.968 8.383 1.00 82.00 115 THR A C 1
ATOM 872 O O . THR A 1 115 ? -26.886 -14.067 8.854 1.00 82.00 115 THR A O 1
ATOM 875 N N . ARG A 1 116 ? -24.933 -14.764 8.013 1.00 85.19 116 ARG A N 1
ATOM 876 C CA . ARG A 1 116 ? -24.322 -13.433 8.045 1.00 85.19 116 ARG A CA 1
ATOM 877 C C . ARG A 1 116 ? -24.833 -12.611 6.862 1.00 85.19 116 ARG A C 1
ATOM 879 O O . ARG A 1 116 ? -24.577 -12.970 5.717 1.00 85.19 116 ARG A O 1
ATOM 886 N N . THR A 1 117 ? -25.534 -11.508 7.122 1.00 80.19 117 THR A N 1
ATOM 887 C CA . THR A 1 117 ? -26.189 -10.706 6.071 1.00 80.19 117 THR A CA 1
ATOM 888 C C . THR A 1 117 ? -25.439 -9.425 5.717 1.00 80.19 117 THR A C 1
ATOM 890 O O . THR A 1 117 ? -25.536 -8.966 4.578 1.00 80.19 117 THR A O 1
ATOM 893 N N . ALA A 1 118 ? -24.671 -8.848 6.646 1.00 80.44 118 ALA A N 1
ATOM 894 C CA . ALA A 1 118 ? -23.886 -7.636 6.402 1.00 80.44 118 ALA A CA 1
ATOM 895 C C . ALA A 1 118 ? -22.607 -7.600 7.247 1.00 80.44 118 ALA A C 1
ATOM 897 O O . ALA A 1 118 ? -22.611 -8.085 8.376 1.00 80.44 118 ALA A O 1
ATOM 898 N N . VAL A 1 119 ? -21.544 -6.997 6.706 1.00 80.94 119 VAL A N 1
ATOM 899 C CA . VAL A 1 119 ? -20.245 -6.781 7.370 1.00 80.94 119 VAL A CA 1
ATOM 900 C C . VAL A 1 119 ? -19.817 -5.329 7.142 1.00 80.94 119 VAL A C 1
ATOM 902 O O . VAL A 1 119 ? -19.938 -4.818 6.026 1.00 80.94 119 VAL A O 1
ATOM 905 N N . GLY A 1 120 ? -19.375 -4.661 8.204 1.00 73.31 120 GLY A N 1
ATOM 906 C CA . GLY A 1 120 ? -18.945 -3.266 8.202 1.00 73.31 120 GLY A CA 1
ATOM 907 C C . GLY A 1 120 ? -17.553 -3.049 7.605 1.00 73.31 120 GLY A C 1
ATOM 908 O O . GLY A 1 120 ? -16.835 -3.986 7.260 1.00 73.31 120 GLY A O 1
ATOM 909 N N . LYS A 1 121 ? -17.171 -1.777 7.458 1.00 70.38 121 LYS A N 1
ATOM 910 C CA . LYS A 1 121 ? -15.809 -1.391 7.049 1.00 70.38 121 LYS A CA 1
ATOM 911 C C . LYS A 1 121 ? -14.827 -1.618 8.202 1.00 70.38 121 LYS A C 1
ATOM 913 O O . LYS A 1 121 ? -15.229 -1.516 9.354 1.00 70.38 121 LYS A O 1
ATOM 918 N N . HIS A 1 122 ? -13.546 -1.820 7.878 1.00 69.06 122 HIS A N 1
ATOM 919 C CA . HIS A 1 122 ? -12.483 -1.829 8.886 1.00 69.06 122 HIS A CA 1
ATOM 920 C C . HIS A 1 122 ? -12.288 -0.429 9.424 1.00 69.06 122 HIS A C 1
ATOM 922 O O . HIS A 1 122 ? -12.026 0.501 8.654 1.00 69.06 122 HIS A O 1
ATOM 928 N N . LEU A 1 123 ? -12.380 -0.287 10.737 1.00 79.00 123 LEU A N 1
ATOM 929 C CA . LEU A 1 123 ? -12.130 0.971 11.411 1.00 79.00 123 LEU A CA 1
ATOM 930 C C . LEU A 1 123 ? -10.911 0.776 12.297 1.00 79.00 123 LEU A C 1
ATOM 932 O O . LEU A 1 123 ? -10.972 0.013 13.255 1.00 79.00 123 LEU A O 1
ATOM 936 N N . LEU A 1 124 ? -9.819 1.483 11.998 1.00 79.19 124 LEU A N 1
ATOM 937 C CA . LEU A 1 124 ? -8.696 1.640 12.924 1.00 79.19 124 LEU A CA 1
ATOM 938 C C . LEU A 1 124 ? -9.112 2.620 14.025 1.00 79.19 124 LEU A C 1
ATOM 940 O O . LEU A 1 124 ? -8.754 3.800 14.006 1.00 79.19 124 LEU A O 1
ATOM 944 N N . LEU A 1 125 ? -9.985 2.138 14.900 1.00 84.38 125 LEU A N 1
ATOM 945 C CA . LEU A 1 125 ? -10.624 2.864 15.981 1.00 84.38 125 LEU A CA 1
ATOM 946 C C . LEU A 1 125 ? -10.936 1.866 17.097 1.00 84.38 125 LEU A C 1
ATOM 948 O O . LEU A 1 125 ? -11.585 0.855 16.844 1.00 84.38 125 LEU A O 1
ATOM 952 N N . GLY A 1 126 ? -10.506 2.149 18.321 1.00 88.50 126 GLY A N 1
ATOM 953 C CA . GLY A 1 126 ? -10.805 1.306 19.476 1.00 88.50 126 GLY A CA 1
ATOM 954 C C . GLY A 1 126 ? -10.309 1.900 20.792 1.00 88.50 126 GLY A C 1
ATOM 955 O O . GLY A 1 126 ? -10.134 3.115 20.924 1.00 88.50 126 GLY A O 1
ATOM 956 N N . GLY A 1 127 ? -10.071 1.036 21.778 1.00 90.12 127 GLY A N 1
ATOM 957 C CA . GLY A 1 127 ? -9.588 1.424 23.106 1.00 90.12 127 GLY A CA 1
ATOM 958 C C . GLY A 1 127 ? -8.248 2.173 23.121 1.00 90.12 127 GLY A C 1
ATOM 959 O O . GLY A 1 127 ? -8.062 3.027 23.988 1.00 90.12 127 GLY A O 1
ATOM 960 N N . ASP A 1 128 ? -7.358 1.918 22.162 1.00 89.88 128 ASP A N 1
ATOM 961 C CA . ASP A 1 128 ? -6.043 2.564 22.048 1.00 89.88 128 ASP A CA 1
ATOM 962 C C . ASP A 1 128 ? -6.181 4.056 21.715 1.00 89.88 128 ASP A C 1
ATOM 964 O O . ASP A 1 128 ? -5.388 4.891 22.158 1.00 89.88 128 ASP A O 1
ATOM 968 N N . ASN A 1 129 ? -7.213 4.416 20.945 1.00 88.19 129 ASN A N 1
ATOM 969 C CA . ASN A 1 129 ? -7.517 5.807 20.629 1.00 88.19 129 ASN A CA 1
ATOM 970 C C . ASN A 1 129 ? -7.974 6.557 21.885 1.00 88.19 129 ASN A C 1
ATOM 972 O O . ASN A 1 129 ? -7.554 7.693 22.094 1.00 88.19 129 ASN A O 1
ATOM 976 N N . LEU A 1 130 ? -8.776 5.917 22.743 1.00 89.44 130 LEU A N 1
ATOM 977 C CA . LEU A 1 130 ? -9.184 6.498 24.022 1.00 89.44 130 LEU A CA 1
ATOM 978 C C . LEU A 1 130 ? -7.982 6.658 24.968 1.00 89.44 130 LEU A C 1
ATOM 980 O O . LEU A 1 130 ? -7.859 7.688 25.632 1.00 89.44 130 LEU A O 1
ATOM 984 N N . ASP A 1 131 ? -7.045 5.705 24.968 1.00 91.56 131 ASP A N 1
ATOM 985 C CA . ASP A 1 131 ? -5.791 5.817 25.728 1.00 91.56 131 ASP A CA 1
ATOM 986 C C . ASP A 1 131 ? -4.936 6.992 25.260 1.00 91.56 131 ASP A C 1
ATOM 988 O O . ASP A 1 131 ? -4.339 7.699 26.077 1.00 91.56 131 ASP A O 1
ATOM 992 N N . LEU A 1 132 ? -4.888 7.222 23.946 1.00 86.75 132 LEU A N 1
ATOM 993 C CA . LEU A 1 132 ? -4.193 8.360 23.357 1.00 86.75 132 LEU A CA 1
ATOM 994 C C . LEU A 1 132 ? -4.863 9.687 23.737 1.00 86.75 132 LEU A C 1
ATOM 996 O O . LEU A 1 132 ? -4.167 10.619 24.142 1.00 86.75 132 LEU A O 1
ATOM 1000 N N . THR A 1 133 ? -6.195 9.768 23.679 1.00 85.88 133 THR A N 1
ATOM 1001 C CA . THR A 1 133 ? -6.945 10.962 24.098 1.00 85.88 133 THR A CA 1
ATOM 1002 C C . THR A 1 133 ? -6.729 11.269 25.583 1.00 85.88 133 THR A C 1
ATOM 1004 O O . THR A 1 133 ? -6.488 12.422 25.946 1.00 85.88 133 THR A O 1
ATOM 1007 N N . LEU A 1 134 ? -6.721 10.248 26.445 1.00 88.75 134 LEU A N 1
ATOM 1008 C CA . LEU A 1 134 ? -6.401 10.402 27.867 1.00 88.75 134 LEU A CA 1
ATOM 1009 C C . LEU A 1 134 ? -4.949 10.835 28.097 1.00 88.75 134 LEU A C 1
ATOM 1011 O O . LEU A 1 134 ? -4.685 11.663 28.970 1.00 88.75 134 LEU A O 1
ATOM 1015 N N . ALA A 1 135 ? -4.003 10.324 27.308 1.00 89.38 135 ALA A N 1
ATOM 1016 C CA . ALA A 1 135 ? -2.614 10.763 27.377 1.00 89.38 135 ALA A CA 1
ATOM 1017 C C . ALA A 1 135 ? -2.477 12.251 27.017 1.00 89.38 135 ALA A C 1
ATOM 1019 O O . ALA A 1 135 ? -1.756 12.971 27.705 1.00 89.38 135 ALA A O 1
ATOM 1020 N N . TRP A 1 136 ? -3.202 12.742 26.008 1.00 84.06 136 TRP A N 1
ATOM 1021 C CA . TRP A 1 136 ? -3.226 14.172 25.681 1.00 84.06 136 TRP A CA 1
ATOM 1022 C C . TRP A 1 136 ? -3.882 15.024 26.765 1.00 84.06 136 TRP A C 1
ATOM 1024 O O . TRP A 1 136 ? -3.365 16.098 27.075 1.00 84.06 136 TRP A O 1
ATOM 1034 N N . LEU A 1 137 ? -4.963 14.546 27.390 1.00 85.62 137 LEU A N 1
ATOM 1035 C CA . LEU A 1 137 ? -5.554 15.213 28.554 1.00 85.62 137 LEU A CA 1
ATOM 1036 C C . LEU A 1 137 ? -4.517 15.359 29.678 1.00 85.62 137 LEU A C 1
ATOM 1038 O O . LEU A 1 137 ? -4.355 16.442 30.241 1.00 85.62 137 LEU A O 1
ATOM 1042 N N . VAL A 1 138 ? -3.769 14.291 29.969 1.00 90.06 138 VAL A N 1
ATOM 1043 C CA . VAL A 1 138 ? -2.683 14.322 30.957 1.00 90.06 138 VAL A CA 1
ATOM 1044 C C . VAL A 1 138 ? -1.569 15.290 30.545 1.00 90.06 138 VAL A C 1
ATOM 1046 O O . VAL A 1 138 ? -1.148 16.097 31.371 1.00 90.06 138 VAL A O 1
ATOM 1049 N N . GLU A 1 139 ? -1.107 15.266 29.291 1.00 86.31 139 GLU A N 1
ATOM 1050 C CA . GLU A 1 139 ? -0.099 16.221 28.797 1.00 86.31 139 GLU A CA 1
ATOM 1051 C C . GLU A 1 139 ? -0.567 17.674 28.950 1.00 86.31 139 GLU A C 1
ATOM 1053 O O . GLU A 1 139 ? 0.194 18.519 29.428 1.00 86.31 139 GLU A O 1
ATOM 1058 N N . SER A 1 140 ? -1.833 17.950 28.622 1.00 83.81 140 SER A N 1
ATOM 1059 C CA . SER A 1 140 ? -2.443 19.272 28.773 1.00 83.81 140 SER A CA 1
ATOM 1060 C C . SER A 1 140 ? -2.480 19.719 30.235 1.00 83.81 140 SER A C 1
ATOM 1062 O O . SER A 1 140 ? -2.161 20.869 30.530 1.00 83.81 140 SER A O 1
ATOM 1064 N N . LYS A 1 141 ? -2.823 18.821 31.169 1.00 87.81 141 LYS A N 1
ATOM 1065 C CA . LYS A 1 141 ? -2.826 19.115 32.613 1.00 87.81 141 LYS A CA 1
ATOM 1066 C C . LYS A 1 141 ? -1.428 19.368 33.170 1.00 87.81 141 LYS A C 1
ATOM 1068 O O . LYS A 1 141 ? -1.258 20.206 34.050 1.00 87.81 141 LYS A O 1
ATOM 1073 N N . LEU A 1 142 ? -0.432 18.635 32.676 1.00 87.19 142 LEU A N 1
ATOM 1074 C CA . LEU A 1 142 ? 0.964 18.790 33.086 1.00 87.19 142 LEU A CA 1
ATOM 1075 C C . LEU A 1 142 ? 1.633 20.027 32.471 1.00 87.19 142 LEU A C 1
ATOM 1077 O O . LEU A 1 142 ? 2.684 20.449 32.957 1.00 87.19 142 LEU A O 1
ATOM 1081 N N . ASN A 1 143 ? 1.050 20.589 31.406 1.00 84.50 143 ASN A N 1
ATOM 1082 C CA . ASN A 1 143 ? 1.552 21.753 30.675 1.00 84.50 143 ASN A CA 1
ATOM 1083 C C . ASN A 1 143 ? 3.056 21.643 30.338 1.00 84.50 143 ASN A C 1
ATOM 1085 O O . ASN A 1 143 ? 3.827 22.588 30.498 1.00 84.50 143 ASN A O 1
ATOM 1089 N N . THR A 1 144 ? 3.495 20.445 29.938 1.00 76.44 144 THR A N 1
ATOM 1090 C CA . THR A 1 144 ? 4.902 20.122 29.665 1.00 76.44 144 THR A CA 1
ATOM 1091 C C . THR A 1 144 ? 5.013 19.248 28.424 1.00 76.44 144 THR A C 1
ATOM 1093 O O . THR A 1 144 ? 4.284 18.271 28.272 1.00 76.44 144 THR A O 1
ATOM 1096 N N . ALA A 1 145 ? 5.981 19.556 27.559 1.00 73.81 145 ALA A N 1
ATOM 1097 C CA . ALA A 1 145 ? 6.304 18.720 26.409 1.00 73.81 145 ALA A CA 1
ATOM 1098 C C . ALA A 1 145 ? 7.011 17.428 26.855 1.00 73.81 145 ALA A C 1
ATOM 1100 O O . ALA A 1 145 ? 8.119 17.468 27.396 1.00 73.81 145 ALA A O 1
ATOM 1101 N N . LEU A 1 146 ? 6.382 16.277 26.611 1.00 80.25 146 LEU A N 1
ATOM 1102 C CA . LEU A 1 146 ? 6.941 14.968 26.944 1.00 80.25 146 LEU A CA 1
ATOM 1103 C C . LEU A 1 146 ? 7.797 14.403 25.803 1.00 80.25 146 LEU A C 1
ATOM 1105 O O . LEU A 1 146 ? 7.469 14.518 24.623 1.00 80.25 146 LEU A O 1
ATOM 1109 N N . SER A 1 147 ? 8.890 13.724 26.153 1.00 80.12 147 SER A N 1
ATOM 1110 C CA . SER A 1 147 ? 9.685 12.951 25.189 1.00 80.12 147 SER A CA 1
ATOM 1111 C C . SER A 1 147 ? 8.925 11.720 24.671 1.00 80.12 147 SER A C 1
ATOM 1113 O O . SER A 1 147 ? 8.032 11.199 25.338 1.00 80.12 147 SER A O 1
ATOM 1115 N N . LEU A 1 148 ? 9.341 11.158 23.527 1.00 76.81 148 LEU A N 1
ATOM 1116 C CA . LEU A 1 148 ? 8.742 9.935 22.954 1.00 76.81 148 LEU A CA 1
ATOM 1117 C C . LEU A 1 148 ? 8.703 8.747 23.936 1.00 76.81 148 LEU A C 1
ATOM 1119 O O . LEU A 1 148 ? 7.743 7.971 23.956 1.00 76.81 148 LEU A O 1
ATOM 1123 N N . ARG A 1 149 ? 9.735 8.607 24.780 1.00 80.06 149 ARG A N 1
ATOM 1124 C CA . ARG A 1 149 ? 9.798 7.555 25.805 1.00 80.06 149 ARG A CA 1
ATOM 1125 C C . ARG A 1 149 ? 8.787 7.803 26.926 1.00 80.06 149 ARG A C 1
ATOM 1127 O O . ARG A 1 149 ? 8.119 6.859 27.342 1.00 80.06 149 ARG A O 1
ATOM 1134 N N . GLN A 1 150 ? 8.663 9.050 27.386 1.00 84.00 150 GLN A N 1
ATOM 1135 C CA . GLN A 1 150 ? 7.670 9.442 28.391 1.00 84.00 150 GLN A CA 1
ATOM 1136 C C . GLN A 1 150 ? 6.249 9.259 27.854 1.00 84.00 150 GLN A C 1
ATOM 1138 O O . GLN A 1 150 ? 5.443 8.639 28.535 1.00 84.00 150 GLN A O 1
ATOM 1143 N N . ARG A 1 151 ? 5.977 9.657 26.604 1.00 83.25 151 ARG A N 1
ATOM 1144 C CA . ARG A 1 151 ? 4.699 9.413 25.909 1.00 83.25 151 ARG A CA 1
ATOM 1145 C C . ARG A 1 151 ? 4.322 7.941 25.851 1.00 83.25 151 ARG A C 1
ATOM 1147 O O . ARG A 1 151 ? 3.201 7.562 26.167 1.00 83.25 151 ARG A O 1
ATOM 1154 N N . SER A 1 152 ? 5.282 7.089 25.500 1.00 82.00 152 SER A N 1
ATOM 1155 C CA . SER A 1 152 ? 5.052 5.642 25.433 1.00 82.00 152 SER A CA 1
ATOM 1156 C C . SER A 1 152 ? 4.768 5.025 26.808 1.00 82.00 152 SER A C 1
ATOM 1158 O O . SER A 1 152 ? 3.986 4.084 26.903 1.00 82.00 152 SER A O 1
ATOM 1160 N N . ALA A 1 153 ? 5.398 5.529 27.876 1.00 86.62 153 ALA A N 1
ATOM 1161 C CA . ALA A 1 153 ? 5.111 5.099 29.246 1.00 86.62 153 ALA A CA 1
ATOM 1162 C C . ALA A 1 153 ? 3.768 5.640 29.758 1.00 86.62 153 ALA A C 1
ATOM 1164 O O . ALA A 1 153 ? 3.033 4.900 30.408 1.00 86.62 153 ALA A O 1
ATOM 1165 N N . LEU A 1 154 ? 3.446 6.892 29.424 1.00 89.88 154 LEU A N 1
ATOM 1166 C CA . LEU A 1 154 ? 2.188 7.545 29.761 1.00 89.88 154 LEU A CA 1
ATOM 1167 C C . LEU A 1 154 ? 0.998 6.787 29.167 1.00 89.88 154 LEU A C 1
ATOM 1169 O O . LEU A 1 154 ? 0.087 6.453 29.911 1.00 89.88 154 LEU A O 1
ATOM 1173 N N . ARG A 1 155 ? 1.049 6.409 27.882 1.00 88.62 155 ARG A N 1
ATOM 1174 C CA . ARG A 1 155 ? -0.022 5.623 27.238 1.00 88.62 155 ARG A CA 1
ATOM 1175 C C . ARG A 1 155 ? -0.381 4.347 28.004 1.00 88.62 155 ARG A C 1
ATOM 1177 O O . ARG A 1 155 ? -1.555 4.070 28.204 1.00 88.62 155 ARG A O 1
ATOM 1184 N N . ARG A 1 156 ? 0.614 3.606 28.508 1.00 89.56 156 ARG A N 1
ATOM 1185 C CA . ARG A 1 156 ? 0.359 2.401 29.322 1.00 89.56 156 ARG A CA 1
ATOM 1186 C C . ARG A 1 156 ? -0.320 2.720 30.656 1.00 89.56 156 ARG A C 1
ATOM 1188 O O . ARG A 1 156 ? -1.177 1.961 31.092 1.00 89.56 156 ARG A O 1
ATOM 1195 N N . GLN A 1 157 ? 0.054 3.827 31.301 1.00 94.06 157 GLN A N 1
ATOM 1196 C CA . GLN A 1 157 ? -0.619 4.271 32.527 1.00 94.06 157 GLN A CA 1
ATOM 1197 C C . GLN A 1 157 ? -2.053 4.730 32.242 1.00 94.06 157 GLN A C 1
ATOM 1199 O O . GLN A 1 157 ? -2.946 4.410 33.018 1.00 94.06 157 GLN A O 1
ATOM 1204 N N . CYS A 1 158 ? -2.284 5.413 31.118 1.00 94.38 158 CYS A N 1
ATOM 1205 C CA . CYS A 1 158 ? -3.617 5.814 30.676 1.00 94.38 158 CYS A CA 1
ATOM 1206 C C . CYS A 1 158 ? -4.517 4.608 30.370 1.00 94.38 158 CYS A C 1
ATOM 1208 O O . CYS A 1 158 ? -5.656 4.632 30.819 1.00 94.38 158 CYS A O 1
ATOM 1210 N N . SER A 1 159 ? -4.010 3.538 29.736 1.00 94.00 159 SER A N 1
ATOM 1211 C CA . SER A 1 159 ? -4.773 2.284 29.546 1.00 94.00 159 SER A CA 1
ATOM 1212 C C . SER A 1 159 ? -5.228 1.692 30.872 1.00 94.00 159 SER A C 1
ATOM 1214 O O . SER A 1 159 ? -6.417 1.466 31.081 1.00 94.00 159 SER A O 1
ATOM 1216 N N . SER A 1 160 ? -4.301 1.544 31.823 1.00 93.75 160 SER A N 1
ATOM 1217 C CA . SER A 1 160 ? -4.636 1.013 33.148 1.00 93.75 160 SER A CA 1
ATOM 1218 C C . SER A 1 160 ? -5.613 1.918 33.913 1.00 93.75 160 SER A C 1
ATOM 1220 O O . SER A 1 160 ? -6.506 1.425 34.602 1.00 93.75 160 SER A O 1
ATOM 1222 N N . ALA A 1 161 ? -5.480 3.243 33.786 1.00 94.94 161 ALA A N 1
ATOM 1223 C CA . ALA A 1 161 ? -6.399 4.195 34.402 1.00 94.94 161 ALA A CA 1
ATOM 1224 C C . ALA A 1 161 ? -7.798 4.142 33.772 1.00 94.94 161 ALA A C 1
ATOM 1226 O O . ALA A 1 161 ? -8.781 4.106 34.506 1.00 94.94 161 ALA A O 1
ATOM 1227 N N . LYS A 1 162 ? -7.889 4.089 32.436 1.00 94.69 162 LYS A N 1
ATOM 1228 C CA . LYS A 1 162 ? -9.137 3.913 31.678 1.00 94.69 162 LYS A CA 1
ATOM 1229 C C . LYS A 1 162 ? -9.879 2.670 32.157 1.00 94.69 162 LYS A C 1
ATOM 1231 O O . LYS A 1 162 ? -11.034 2.772 32.559 1.00 94.69 162 LYS A O 1
ATOM 1236 N N . GLU A 1 163 ? -9.211 1.519 32.138 1.00 92.50 163 GLU A N 1
ATOM 1237 C CA . GLU A 1 163 ? -9.797 0.233 32.529 1.00 92.50 163 GLU A CA 1
ATOM 1238 C C . GLU A 1 163 ? -10.369 0.294 33.951 1.00 92.50 163 GLU A C 1
ATOM 1240 O O . GLU A 1 163 ? -11.524 -0.062 34.170 1.00 92.50 163 GLU A O 1
ATOM 1245 N N . ARG A 1 164 ? -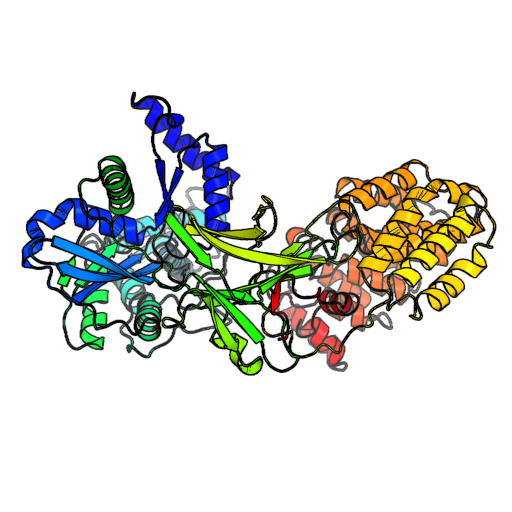9.611 0.843 34.907 1.00 93.81 164 ARG A N 1
ATOM 1246 C CA . ARG A 1 164 ? -10.053 1.000 36.300 1.00 93.81 164 ARG A CA 1
ATOM 1247 C C . ARG A 1 164 ? -11.247 1.942 36.457 1.00 93.81 164 ARG A C 1
ATOM 1249 O O . ARG A 1 164 ? -12.255 1.557 37.049 1.00 93.81 164 ARG A O 1
ATOM 1256 N N . LEU A 1 165 ? -11.143 3.156 35.911 1.00 95.75 165 LEU A N 1
ATOM 1257 C CA . LEU A 1 165 ? -12.143 4.219 36.070 1.00 95.75 165 LEU A CA 1
ATOM 1258 C C . LEU A 1 165 ? -13.483 3.873 35.407 1.00 95.75 165 LEU A C 1
ATOM 1260 O O . LEU A 1 165 ? -14.544 4.258 35.911 1.00 95.75 165 LEU A O 1
ATOM 1264 N N . LEU A 1 166 ? -13.441 3.147 34.286 1.00 93.88 166 LEU A N 1
ATOM 1265 C CA . LEU A 1 166 ? -14.640 2.734 33.562 1.00 93.88 166 LEU A CA 1
ATOM 1266 C C . LEU A 1 166 ? -15.247 1.443 34.131 1.00 93.88 166 LEU A C 1
ATOM 1268 O O . LEU A 1 166 ? -16.472 1.354 34.205 1.00 93.88 166 LEU A O 1
ATOM 1272 N N . ALA A 1 167 ? -14.434 0.470 34.564 1.00 87.62 167 ALA A N 1
ATOM 1273 C CA . ALA A 1 167 ? -14.931 -0.830 35.025 1.00 87.62 167 ALA A CA 1
ATOM 1274 C C . ALA A 1 167 ? -15.314 -0.884 36.514 1.00 87.62 167 ALA A C 1
ATOM 1276 O O . ALA A 1 167 ? -16.157 -1.699 36.876 1.00 87.62 167 ALA A O 1
ATOM 1277 N N . THR A 1 168 ? -14.731 -0.046 37.383 1.00 83.44 168 THR A N 1
ATOM 1278 C CA . THR A 1 168 ? -14.958 -0.119 38.840 1.00 83.44 168 THR A CA 1
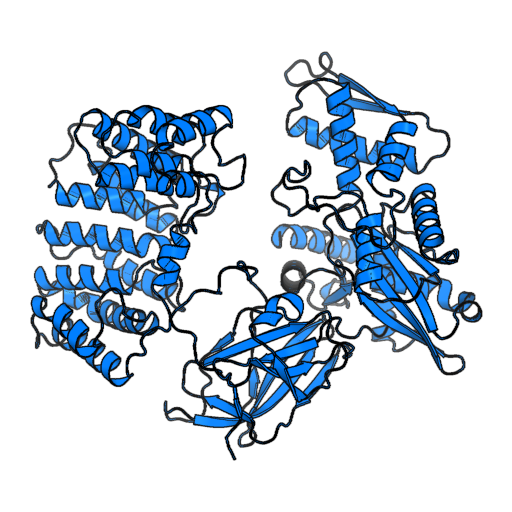ATOM 1279 C C . THR A 1 168 ? -15.836 1.035 39.335 1.00 83.44 168 THR A C 1
ATOM 1281 O O . THR A 1 168 ? -15.373 2.177 39.439 1.00 83.44 168 THR A O 1
ATOM 1284 N N . PRO A 1 169 ? -17.110 0.782 39.697 1.00 77.00 169 PRO A N 1
ATOM 1285 C CA . PRO A 1 169 ? -17.939 1.787 40.342 1.00 77.00 169 PRO A CA 1
ATOM 1286 C C . PRO A 1 169 ? -17.332 2.241 41.673 1.00 77.00 169 PRO A C 1
ATOM 1288 O O . PRO A 1 169 ? -17.149 1.442 42.584 1.00 77.00 169 PRO A O 1
ATOM 1291 N N . GLY A 1 170 ? -17.045 3.539 41.795 1.00 82.25 170 GLY A N 1
ATOM 1292 C CA . GLY A 1 170 ? -16.619 4.161 43.055 1.00 82.25 170 GLY A CA 1
ATOM 1293 C C . GLY A 1 170 ? -15.161 4.613 43.118 1.00 82.25 170 GLY A C 1
ATOM 1294 O O . GLY A 1 170 ? -14.797 5.253 44.097 1.00 82.25 170 GLY A O 1
ATOM 1295 N N . GLU A 1 171 ? -14.341 4.362 42.095 1.00 91.44 171 GLU A N 1
ATOM 1296 C CA . GLU A 1 171 ? -12.996 4.944 42.008 1.00 91.44 171 GLU A CA 1
ATOM 1297 C C . GLU A 1 171 ? -13.063 6.372 41.424 1.00 91.44 171 GLU A C 1
ATOM 1299 O O . GLU A 1 171 ? -13.365 6.520 40.241 1.00 91.44 171 GLU A O 1
ATOM 1304 N N . PRO A 1 172 ? -12.831 7.446 42.210 1.00 93.50 172 PRO A N 1
ATOM 1305 C CA . PRO A 1 172 ? -13.084 8.814 41.747 1.00 93.50 172 PRO A CA 1
ATOM 1306 C C . PRO A 1 172 ? -11.987 9.351 40.821 1.00 93.50 172 PRO A C 1
ATOM 1308 O O . PRO A 1 172 ? -12.253 10.217 39.989 1.00 93.50 172 PRO A O 1
ATOM 1311 N N . SER A 1 173 ? -10.749 8.876 40.976 1.00 95.88 173 SER A N 1
ATOM 1312 C CA . SER A 1 173 ? -9.616 9.266 40.137 1.00 95.88 173 SER A CA 1
ATOM 1313 C C . SER A 1 173 ? -8.452 8.281 40.253 1.00 95.88 173 SER A C 1
ATOM 1315 O O . SER A 1 173 ? -8.335 7.574 41.253 1.00 95.88 173 SER A O 1
ATOM 1317 N N . VAL A 1 174 ? -7.572 8.275 39.249 1.00 96.31 174 VAL A N 1
ATOM 1318 C CA . VAL A 1 174 ? -6.308 7.521 39.240 1.00 96.31 174 VAL A CA 1
ATOM 1319 C C . VAL A 1 174 ? -5.142 8.503 39.115 1.00 96.31 174 VAL A C 1
ATOM 1321 O O . VAL A 1 174 ? -5.139 9.352 38.220 1.00 96.31 174 VAL A O 1
ATOM 1324 N N . GLU A 1 175 ? -4.147 8.403 40.005 1.00 95.69 175 GLU A N 1
ATOM 1325 C CA . GLU A 1 175 ? -2.908 9.192 39.919 1.00 95.69 175 GLU A CA 1
ATOM 1326 C C . GLU A 1 175 ? -2.030 8.682 38.764 1.00 95.69 175 GLU A C 1
ATOM 1328 O O . GLU A 1 175 ? -1.748 7.489 38.655 1.00 95.69 175 GLU A O 1
ATOM 1333 N N . ILE A 1 176 ? -1.561 9.606 37.928 1.00 94.56 176 ILE A N 1
ATOM 1334 C CA . ILE A 1 176 ? -0.643 9.369 36.815 1.00 94.56 176 ILE A CA 1
ATOM 1335 C C . ILE A 1 176 ? 0.703 10.004 37.142 1.00 94.56 176 ILE A C 1
ATOM 1337 O O . ILE A 1 176 ? 0.783 11.177 37.514 1.00 94.56 176 ILE A O 1
ATOM 1341 N N . THR A 1 177 ? 1.775 9.231 36.974 1.00 90.94 177 THR A N 1
ATOM 1342 C CA . THR A 1 177 ? 3.137 9.651 37.309 1.00 90.94 177 THR A CA 1
ATOM 1343 C C . THR A 1 177 ? 4.041 9.575 36.084 1.00 90.94 177 THR A C 1
ATOM 1345 O O . THR A 1 177 ? 4.338 8.495 35.572 1.00 90.94 177 THR A O 1
ATOM 1348 N N . VAL A 1 178 ? 4.557 10.719 35.639 1.00 85.06 178 VAL A N 1
ATOM 1349 C CA . VAL A 1 178 ? 5.521 10.808 34.537 1.00 85.06 178 VAL A CA 1
ATOM 1350 C C . VAL A 1 178 ? 6.912 11.077 35.106 1.00 85.06 178 VAL A C 1
ATOM 1352 O O . VAL A 1 178 ? 7.175 12.126 35.688 1.00 85.06 178 VAL A O 1
ATOM 1355 N N . LEU A 1 179 ? 7.823 10.115 34.937 1.00 81.00 179 LEU A N 1
ATOM 1356 C CA . LEU A 1 179 ? 9.205 10.238 35.409 1.00 81.00 179 LEU A CA 1
ATOM 1357 C C . LEU A 1 179 ? 9.952 11.355 34.663 1.00 81.00 179 LEU A C 1
ATOM 1359 O O . LEU A 1 179 ? 9.807 11.500 33.444 1.00 81.00 179 LEU A O 1
ATOM 1363 N N . GLY A 1 180 ? 10.779 12.109 35.392 1.00 67.31 180 GLY A N 1
ATOM 1364 C CA . GLY A 1 180 ? 11.645 13.148 34.830 1.00 67.31 180 GLY A CA 1
ATOM 1365 C C . GLY A 1 180 ? 12.749 12.590 33.920 1.00 67.31 180 GLY A C 1
ATOM 1366 O O . GLY A 1 180 ? 13.067 11.400 33.952 1.00 67.31 180 GLY A O 1
ATOM 1367 N N . ALA A 1 181 ? 13.352 13.455 33.099 1.00 60.03 181 ALA A N 1
ATOM 1368 C CA . ALA A 1 181 ? 14.482 13.103 32.235 1.00 60.03 181 ALA A CA 1
ATOM 1369 C C . ALA A 1 181 ? 15.833 13.491 32.876 1.00 60.03 181 ALA A C 1
ATOM 1371 O O . ALA A 1 181 ? 15.948 14.559 33.472 1.00 60.03 181 ALA A O 1
ATOM 1372 N N . GLY A 1 182 ? 16.872 12.661 32.706 1.00 59.03 182 GLY A N 1
ATOM 1373 C CA . GLY A 1 182 ? 18.252 12.951 33.144 1.00 59.03 182 GLY A CA 1
ATOM 1374 C C . GLY A 1 182 ? 18.693 12.261 34.446 1.00 59.03 182 GLY A C 1
ATOM 1375 O O . GLY A 1 182 ? 18.047 11.332 34.921 1.00 59.03 182 GLY A O 1
ATOM 1376 N N . ALA A 1 183 ? 19.832 12.696 35.010 1.00 49.47 183 ALA A N 1
ATOM 1377 C CA . ALA A 1 183 ? 20.478 12.093 36.190 1.00 49.47 183 ALA A CA 1
ATOM 1378 C C . ALA A 1 183 ? 19.729 12.326 37.524 1.00 49.47 183 ALA A C 1
ATOM 1380 O O . ALA A 1 183 ? 20.086 11.745 38.545 1.00 49.47 183 ALA A O 1
ATOM 1381 N N . SER A 1 184 ? 18.671 13.137 37.521 1.00 49.12 184 SER A N 1
ATOM 1382 C CA . SER A 1 184 ? 17.786 13.399 38.659 1.00 49.12 184 SER A CA 1
ATOM 1383 C C . SER A 1 184 ? 16.437 12.681 38.493 1.00 49.12 184 SER A C 1
ATOM 1385 O O . SER A 1 184 ? 15.377 13.305 38.485 1.00 49.12 184 SER A O 1
ATOM 1387 N N . LEU A 1 185 ? 16.466 11.346 38.389 1.00 51.47 185 LEU A N 1
ATOM 1388 C CA . LEU A 1 185 ? 15.281 10.488 38.183 1.00 51.47 185 LEU A CA 1
ATOM 1389 C C . LEU A 1 185 ? 14.152 10.689 39.214 1.00 51.47 185 LEU A C 1
ATOM 1391 O O . LEU A 1 185 ? 12.999 10.406 38.907 1.00 51.47 185 LEU A O 1
ATOM 1395 N N . VAL A 1 186 ? 14.466 11.180 40.417 1.00 51.91 186 VAL A N 1
ATOM 1396 C CA . VAL A 1 186 ? 13.496 11.335 41.518 1.00 51.91 186 VAL A CA 1
ATOM 1397 C C . VAL A 1 186 ? 12.963 12.772 41.636 1.00 51.91 186 VAL A C 1
ATOM 1399 O O . VAL A 1 186 ? 11.794 12.962 41.958 1.00 51.91 186 VAL A O 1
ATOM 1402 N N . GLY A 1 187 ? 13.775 13.789 41.322 1.00 51.28 187 GLY A N 1
ATOM 1403 C CA . GLY A 1 187 ? 13.437 15.204 41.555 1.00 51.28 187 GLY A CA 1
ATOM 1404 C C . GLY A 1 187 ? 12.596 15.880 40.464 1.00 51.28 187 GLY A C 1
ATOM 1405 O O . GLY A 1 187 ? 12.067 16.958 40.702 1.00 51.28 187 GLY A O 1
ATOM 1406 N N . GLY A 1 188 ? 12.473 15.268 39.281 1.00 65.56 188 GLY A N 1
ATOM 1407 C CA . GLY A 1 188 ? 11.717 15.803 38.135 1.00 65.56 188 GLY A CA 1
ATOM 1408 C C . GLY A 1 188 ? 10.410 15.064 37.836 1.00 65.56 188 GLY A C 1
ATOM 1409 O O . GLY A 1 188 ? 9.941 15.103 36.702 1.00 65.56 188 GLY A O 1
ATOM 1410 N N . THR A 1 189 ? 9.874 14.320 38.805 1.00 80.31 189 THR A N 1
ATOM 1411 C CA . THR A 1 189 ? 8.656 13.519 38.624 1.00 80.31 189 THR A CA 1
ATOM 1412 C C . THR A 1 189 ? 7.429 14.423 38.547 1.00 80.31 189 THR A C 1
ATOM 1414 O O . THR A 1 189 ? 7.132 15.148 39.494 1.00 80.31 189 THR A O 1
ATOM 1417 N N . LEU A 1 190 ? 6.701 14.353 37.435 1.00 84.75 190 LEU A N 1
ATOM 1418 C CA . LEU A 1 190 ? 5.440 15.058 37.241 1.00 84.75 190 LEU A CA 1
ATOM 1419 C C . LEU A 1 190 ? 4.282 14.157 37.666 1.00 84.75 190 LEU A C 1
ATOM 1421 O O . LEU A 1 190 ? 4.248 12.976 37.315 1.00 84.75 190 LEU A O 1
ATOM 1425 N N . LYS A 1 191 ? 3.330 14.718 38.408 1.00 90.69 191 LYS A N 1
ATOM 1426 C CA . LYS A 1 191 ? 2.137 14.010 38.870 1.00 90.69 191 LYS A CA 1
ATOM 1427 C C . LYS A 1 191 ? 0.883 14.768 38.473 1.00 90.69 191 LYS A C 1
ATOM 1429 O O . LYS A 1 191 ? 0.835 15.990 38.569 1.00 90.69 191 LYS A O 1
ATOM 1434 N N . THR A 1 192 ? -0.130 14.029 38.055 1.00 93.62 192 THR A N 1
ATOM 1435 C CA . THR A 1 192 ? -1.493 14.530 37.866 1.00 93.62 192 THR A CA 1
ATOM 1436 C C . THR A 1 192 ? -2.475 13.393 38.133 1.00 93.62 192 THR A C 1
ATOM 1438 O O . THR A 1 192 ? -2.056 12.286 38.466 1.00 93.62 192 THR A O 1
ATOM 1441 N N . SER A 1 193 ? -3.771 13.634 38.000 1.00 95.00 193 SER A N 1
ATOM 1442 C CA . SER A 1 193 ? -4.785 12.588 38.085 1.00 95.00 193 SER A CA 1
ATOM 1443 C C . SER A 1 193 ? -5.756 12.665 36.913 1.00 95.00 193 SER A C 1
ATOM 1445 O O . SER A 1 193 ? -6.016 13.737 36.360 1.00 95.00 193 SER A O 1
ATOM 1447 N N . ILE A 1 194 ? -6.282 11.504 36.529 1.00 95.75 194 ILE A N 1
ATOM 1448 C CA . ILE A 1 194 ? -7.434 11.386 35.632 1.00 95.75 194 ILE A CA 1
ATOM 1449 C C . ILE A 1 194 ? -8.651 11.172 36.524 1.00 95.75 194 ILE A C 1
ATOM 1451 O O . ILE A 1 194 ? -8.664 10.233 37.324 1.00 95.75 194 ILE A O 1
ATOM 1455 N N . LEU A 1 195 ? -9.641 12.055 36.425 1.00 95.62 195 LEU A N 1
ATOM 1456 C CA . LEU A 1 195 ? -10.905 11.928 37.140 1.00 95.62 195 LEU A CA 1
ATOM 1457 C C . LEU A 1 195 ? -11.816 10.943 36.405 1.00 95.62 195 LEU A C 1
ATOM 1459 O O . LEU A 1 195 ? -11.787 10.835 35.178 1.00 95.62 195 LEU A O 1
ATOM 1463 N N . ARG A 1 196 ? -12.674 10.251 37.153 1.00 95.19 196 ARG A N 1
ATOM 1464 C CA . ARG A 1 196 ? -13.654 9.331 36.570 1.00 95.19 196 ARG A CA 1
ATOM 1465 C C . ARG A 1 196 ? -14.605 10.035 35.608 1.00 95.19 196 ARG A C 1
ATOM 1467 O O . ARG A 1 196 ? -14.913 9.486 34.558 1.00 95.19 196 ARG A O 1
ATOM 1474 N N . GLU A 1 197 ? -15.044 11.238 35.964 1.00 93.75 197 GLU A N 1
ATOM 1475 C CA . GLU A 1 197 ? -15.937 12.055 35.138 1.00 93.75 197 GLU A CA 1
ATOM 1476 C C . GLU A 1 197 ? -15.301 12.389 33.786 1.00 93.75 197 GLU A C 1
ATOM 1478 O O . GLU A 1 197 ? -15.962 12.249 32.768 1.00 93.75 197 GLU A O 1
ATOM 1483 N N . GLU A 1 198 ? -14.002 12.699 33.752 1.00 93.69 198 GLU A N 1
ATOM 1484 C CA . GLU A 1 198 ? -13.274 12.975 32.506 1.00 93.69 198 GLU A CA 1
ATOM 1485 C C . GLU A 1 198 ? -13.148 11.722 31.631 1.00 93.69 198 GLU A C 1
ATOM 1487 O O . GLU A 1 198 ? -13.323 11.783 30.416 1.00 93.69 198 GLU A O 1
ATOM 1492 N N . ALA A 1 199 ? -12.860 10.565 32.240 1.00 94.06 199 ALA A N 1
ATOM 1493 C CA . ALA A 1 199 ? -12.801 9.301 31.511 1.00 94.06 199 ALA A CA 1
ATOM 1494 C C . ALA A 1 199 ? -14.175 8.915 30.936 1.00 94.06 199 ALA A C 1
ATOM 1496 O O . ALA A 1 199 ? -14.257 8.472 29.790 1.00 94.06 199 ALA A O 1
ATOM 1497 N N . LEU A 1 200 ? -15.247 9.111 31.712 1.00 94.12 200 LEU A N 1
ATOM 1498 C CA . LEU A 1 200 ? -16.621 8.877 31.272 1.00 94.12 200 LEU A CA 1
ATOM 1499 C C . LEU A 1 200 ? -17.032 9.853 30.172 1.00 94.12 200 LEU A C 1
ATOM 1501 O O . LEU A 1 200 ? -17.587 9.408 29.179 1.00 94.12 200 LEU A O 1
ATOM 1505 N N . GLU A 1 201 ? -16.744 11.145 30.309 1.00 92.25 201 GLU A N 1
ATOM 1506 C CA . GLU A 1 201 ? -17.053 12.160 29.298 1.00 92.25 201 GLU A CA 1
ATOM 1507 C C . GLU A 1 201 ? -16.366 11.834 27.969 1.00 92.25 201 GLU A C 1
ATOM 1509 O O . GLU A 1 201 ? -17.021 11.776 26.932 1.00 92.25 201 GLU A O 1
ATOM 1514 N N . LEU A 1 202 ? -15.068 11.518 27.989 1.00 89.88 202 LEU A N 1
ATOM 1515 C CA . LEU A 1 202 ? -14.347 11.144 26.773 1.00 89.88 202 LEU A CA 1
ATOM 1516 C C . LEU A 1 202 ? -14.898 9.857 26.148 1.00 89.88 202 LEU A C 1
ATOM 1518 O O . LEU A 1 202 ? -15.120 9.813 24.939 1.00 89.88 202 LEU A O 1
ATOM 1522 N N . ALA A 1 203 ? -15.152 8.817 26.944 1.00 93.31 203 ALA A N 1
ATOM 1523 C CA . ALA A 1 203 ? -15.648 7.545 26.423 1.00 93.31 203 ALA A CA 1
ATOM 1524 C C . ALA A 1 203 ? -17.096 7.643 25.907 1.00 93.31 203 ALA A C 1
ATOM 1526 O O . ALA A 1 203 ? -17.428 7.091 24.859 1.00 93.31 203 ALA A O 1
ATOM 1527 N N . LEU A 1 204 ? -17.963 8.351 26.627 1.00 94.69 204 LEU A N 1
ATOM 1528 C CA . LEU A 1 204 ? -19.390 8.420 26.341 1.00 94.69 204 LEU A CA 1
ATOM 1529 C C . LEU A 1 204 ? -19.741 9.538 25.364 1.00 94.69 204 LEU A C 1
ATOM 1531 O O . LEU A 1 204 ? -20.495 9.296 24.435 1.00 94.69 204 LEU A O 1
ATOM 1535 N N . GLU A 1 205 ? -19.207 10.742 25.526 1.00 91.62 205 GLU A N 1
ATOM 1536 C CA . GLU A 1 205 ? -19.529 11.875 24.649 1.00 91.62 205 GLU A CA 1
ATOM 1537 C C . GLU A 1 205 ? -18.552 11.993 23.472 1.00 91.62 205 GLU A C 1
ATOM 1539 O O . GLU A 1 205 ? -18.925 12.478 22.408 1.00 91.62 205 GLU A O 1
ATOM 1544 N N . GLY A 1 206 ? -17.315 11.512 23.625 1.00 88.25 206 GLY A N 1
ATOM 1545 C CA . GLY A 1 206 ? -16.336 11.473 22.536 1.00 88.25 206 GLY A CA 1
ATOM 1546 C C . GLY A 1 206 ? -16.494 10.252 21.629 1.00 88.25 206 GLY A C 1
ATOM 1547 O O . GLY A 1 206 ? -16.656 10.392 20.418 1.00 88.25 206 GLY A O 1
ATOM 1548 N N . PHE A 1 207 ? -16.450 9.047 22.206 1.00 92.75 207 PHE A N 1
ATOM 1549 C CA . PHE A 1 207 ? -16.432 7.794 21.437 1.00 92.75 207 PHE A CA 1
ATOM 1550 C C . PHE A 1 207 ? -17.819 7.188 21.204 1.00 92.75 207 PHE A C 1
ATOM 1552 O O . PHE A 1 207 ? -18.040 6.571 20.162 1.00 92.75 207 PHE A O 1
ATOM 1559 N N . LEU A 1 208 ? -18.767 7.367 22.129 1.00 96.50 208 LEU A N 1
ATOM 1560 C CA . LEU A 1 208 ? -20.132 6.834 22.016 1.00 96.50 208 LEU A CA 1
ATOM 1561 C C . LEU A 1 208 ? -21.236 7.912 22.100 1.00 96.50 208 LEU A C 1
ATOM 1563 O O . LEU A 1 208 ? -22.221 7.716 22.831 1.00 96.50 208 LEU A O 1
ATOM 1567 N N . PRO A 1 209 ? -21.108 9.056 21.394 1.00 96.19 209 PRO A N 1
ATOM 1568 C CA . PRO A 1 209 ? -22.085 10.131 21.493 1.00 96.19 209 PRO A CA 1
ATOM 1569 C C . PRO A 1 209 ? -23.466 9.677 21.031 1.00 96.19 209 PRO A C 1
ATOM 1571 O O . PRO A 1 209 ? -23.604 8.825 20.146 1.00 96.19 209 PRO A O 1
ATOM 1574 N N . PHE A 1 210 ? -24.496 10.329 21.567 1.00 97.06 210 PHE A N 1
ATOM 1575 C CA . PHE A 1 210 ? -25.815 10.287 20.950 1.00 97.06 210 PHE A CA 1
ATOM 1576 C C . PHE A 1 210 ? -25.769 11.009 19.600 1.00 97.06 210 PHE A C 1
ATOM 1578 O O . PHE A 1 210 ? -25.544 12.216 19.537 1.00 97.06 210 PHE A O 1
ATOM 1585 N N . CYS A 1 211 ? -26.006 10.263 18.527 1.00 95.00 211 CYS A N 1
ATOM 1586 C CA . CYS A 1 211 ? -26.134 10.763 17.162 1.00 95.00 211 CYS A CA 1
ATOM 1587 C C . CYS A 1 211 ? -27.438 10.258 16.535 1.00 95.00 211 CYS A C 1
ATOM 1589 O O . CYS A 1 211 ? -28.089 9.359 17.076 1.00 95.00 211 CYS A O 1
ATOM 1591 N N . ALA A 1 212 ? -27.851 10.847 15.417 1.00 94.88 212 ALA A N 1
ATOM 1592 C CA . ALA A 1 212 ? -28.970 10.352 14.626 1.00 94.88 212 ALA A CA 1
ATOM 1593 C C . ALA A 1 212 ? -28.528 9.197 13.708 1.00 94.88 212 ALA A C 1
ATOM 1595 O O . ALA A 1 212 ? -27.349 9.081 13.382 1.00 94.88 212 ALA A O 1
ATOM 1596 N N . LEU A 1 213 ? -29.467 8.348 13.271 1.00 92.56 213 LEU A N 1
ATOM 1597 C CA . LEU A 1 213 ? -29.151 7.201 12.404 1.00 92.56 213 LEU A CA 1
ATOM 1598 C C . LEU A 1 213 ? -28.561 7.648 11.052 1.00 92.56 213 LEU A C 1
ATOM 1600 O O . LEU A 1 213 ? -27.722 6.954 10.495 1.00 92.56 213 LEU A O 1
ATOM 1604 N N . GLN A 1 214 ? -28.960 8.829 10.577 1.00 91.12 214 GLN A N 1
ATOM 1605 C CA . GLN A 1 214 ? -28.470 9.455 9.347 1.00 91.12 214 GLN A CA 1
ATOM 1606 C C . GLN A 1 214 ? -27.144 10.219 9.494 1.00 91.12 214 GLN A C 1
ATOM 1608 O O . GLN A 1 214 ? -26.640 10.783 8.516 1.00 91.12 214 GLN A O 1
ATOM 1613 N N . ASP A 1 215 ? -26.598 10.316 10.710 1.00 89.31 215 ASP A N 1
ATOM 1614 C CA . ASP A 1 215 ? -25.344 11.028 10.928 1.00 89.31 215 ASP A CA 1
ATOM 1615 C C . ASP A 1 215 ? -24.181 10.220 10.353 1.00 89.31 215 ASP A C 1
ATOM 1617 O O . ASP A 1 215 ? -23.999 9.037 10.643 1.00 89.31 215 ASP A O 1
ATOM 1621 N N . LYS A 1 216 ? -23.346 10.892 9.560 1.00 85.06 216 LYS A N 1
ATOM 1622 C CA . LYS A 1 216 ? -22.159 10.289 8.953 1.00 85.06 216 LYS A CA 1
ATOM 1623 C C . LYS A 1 216 ? -20.899 10.660 9.734 1.00 85.06 216 LYS A C 1
ATOM 1625 O O . LYS A 1 216 ? -20.832 11.764 10.286 1.00 85.06 216 LYS A O 1
ATOM 1630 N N . PRO A 1 217 ? -19.882 9.780 9.753 1.00 85.19 217 PRO A N 1
ATOM 1631 C CA . PRO A 1 217 ? -18.571 10.120 10.288 1.00 85.19 217 PRO A CA 1
ATOM 1632 C C . PRO A 1 217 ? -18.005 11.385 9.641 1.00 85.19 217 PRO A C 1
ATOM 1634 O O . PRO A 1 217 ? -18.098 11.566 8.426 1.00 85.19 217 PRO A O 1
ATOM 1637 N N . GLN A 1 218 ? -17.410 12.256 10.450 1.00 77.94 218 GLN A N 1
ATOM 1638 C CA . GLN A 1 218 ? -16.829 13.510 9.980 1.00 77.94 218 GLN A CA 1
ATOM 1639 C C . GLN A 1 218 ? -15.430 13.286 9.380 1.00 77.94 218 GLN A C 1
ATOM 1641 O O . GLN A 1 218 ? -14.497 12.828 10.047 1.00 77.94 218 GLN A O 1
ATOM 1646 N N . GLU A 1 219 ? -15.260 13.647 8.107 1.00 61.38 219 GLU A N 1
ATOM 1647 C CA . GLU A 1 219 ? -13.954 13.675 7.442 1.00 61.38 219 GLU A CA 1
ATOM 1648 C C . GLU A 1 219 ? -13.259 15.013 7.705 1.00 61.38 219 GLU A C 1
ATOM 1650 O O . GLU A 1 219 ? -13.336 15.950 6.912 1.00 61.38 219 GLU A O 1
ATOM 1655 N N . ASP A 1 220 ? -12.587 15.125 8.849 1.00 50.72 220 ASP A N 1
ATOM 1656 C CA . ASP A 1 220 ? -11.799 16.314 9.159 1.00 50.72 220 ASP A CA 1
ATOM 1657 C C . ASP A 1 220 ? -10.350 16.145 8.668 1.00 50.72 220 ASP A C 1
ATOM 1659 O O . ASP A 1 220 ? -9.611 15.263 9.124 1.00 50.72 220 ASP A O 1
ATOM 1663 N N . GLN A 1 221 ? -9.913 17.005 7.738 1.00 42.34 221 GLN A N 1
ATOM 1664 C CA . GLN A 1 221 ? -8.551 16.985 7.177 1.00 42.34 221 GLN A CA 1
ATOM 1665 C C . GLN A 1 221 ? -7.463 17.291 8.228 1.00 42.34 221 GLN A C 1
ATOM 1667 O O . GLN A 1 221 ? -6.282 17.048 7.980 1.00 42.34 221 GLN A O 1
ATOM 1672 N N . LYS A 1 222 ? -7.854 17.797 9.408 1.00 43.09 222 LYS A N 1
ATOM 1673 C CA . LYS A 1 222 ? -6.980 18.156 10.539 1.00 43.09 222 LYS A CA 1
ATOM 1674 C C . LYS A 1 222 ? -7.015 17.156 11.701 1.00 43.09 222 LYS A C 1
ATOM 1676 O O . LYS A 1 222 ? -6.617 17.512 12.808 1.00 43.09 222 LYS A O 1
ATOM 1681 N N . SER A 1 223 ? -7.515 15.938 11.491 1.00 42.72 223 SER A N 1
ATOM 1682 C CA . SER A 1 223 ? -7.664 14.977 12.587 1.00 42.72 223 SER A CA 1
ATOM 1683 C C . SER A 1 223 ? -6.335 14.712 13.316 1.00 42.72 223 SER A C 1
ATOM 1685 O O . SER A 1 223 ? -5.337 14.294 12.722 1.00 42.72 223 SER A O 1
ATOM 1687 N N . LEU A 1 224 ? -6.353 14.955 14.632 1.00 47.06 224 LEU A N 1
ATOM 1688 C CA . LEU A 1 224 ? -5.230 14.846 15.573 1.00 47.06 224 LEU A CA 1
ATOM 1689 C C . LEU A 1 224 ? -4.677 13.412 15.708 1.00 47.06 224 LEU A C 1
ATOM 1691 O O . LEU A 1 224 ? -3.607 13.221 16.277 1.00 47.06 224 LEU A O 1
ATOM 1695 N N . PHE A 1 225 ? -5.371 12.405 15.166 1.00 47.22 225 PHE A N 1
ATOM 1696 C CA . PHE A 1 225 ? -5.086 10.979 15.359 1.00 47.22 225 PHE A CA 1
ATOM 1697 C C . PHE A 1 225 ? -4.111 10.357 14.340 1.00 47.22 225 PHE A C 1
ATOM 1699 O O . PHE A 1 225 ? -3.832 9.165 14.418 1.00 47.22 225 PHE A O 1
ATOM 1706 N N . ARG A 1 226 ? -3.535 11.127 13.404 1.00 48.34 226 ARG A N 1
ATOM 1707 C CA . ARG A 1 226 ? -2.563 10.618 12.404 1.00 48.34 226 ARG A CA 1
ATOM 1708 C C . ARG A 1 226 ? -1.109 10.526 12.903 1.00 48.34 226 ARG A C 1
ATOM 1710 O O . ARG A 1 226 ? -0.174 10.580 12.102 1.00 48.34 226 ARG A O 1
ATOM 1717 N N . GLU A 1 227 ? -0.873 10.369 14.205 1.00 39.78 227 GLU A N 1
ATOM 1718 C CA . GLU A 1 227 ? 0.468 9.999 14.675 1.00 39.78 227 GLU A CA 1
ATOM 1719 C C . GLU A 1 227 ? 0.745 8.528 14.295 1.00 39.78 227 GLU A C 1
ATOM 1721 O O . GLU A 1 227 ? -0.041 7.650 14.625 1.00 39.78 227 GLU A O 1
ATOM 1726 N N . LEU A 1 228 ? 1.879 8.268 13.622 1.00 40.25 228 LEU A N 1
ATOM 1727 C CA . LEU A 1 228 ? 2.453 6.955 13.232 1.00 40.25 228 LEU A CA 1
ATOM 1728 C C . LEU A 1 228 ? 2.182 6.379 11.828 1.00 40.25 228 LEU A C 1
ATOM 1730 O O . LEU A 1 228 ? 2.673 5.289 11.540 1.00 40.25 228 LEU A O 1
ATOM 1734 N N . GLY A 1 229 ? 1.533 7.091 10.904 1.00 35.12 229 GLY A N 1
ATOM 1735 C CA . GLY A 1 229 ? 1.439 6.604 9.513 1.00 35.12 229 GLY A CA 1
ATOM 1736 C C . GLY A 1 229 ? 0.567 5.351 9.334 1.00 35.12 229 GLY A C 1
ATOM 1737 O O . GLY A 1 229 ? 0.665 4.677 8.311 1.00 35.12 229 GLY A O 1
ATOM 1738 N N . LEU A 1 230 ? -0.296 5.061 10.311 1.00 36.47 230 LEU A N 1
ATOM 1739 C CA . LEU A 1 230 ? -1.442 4.165 10.169 1.00 36.47 230 LEU A CA 1
ATOM 1740 C C . LEU A 1 230 ? -2.686 5.013 9.835 1.00 36.47 230 LEU A C 1
ATOM 1742 O O . LEU A 1 230 ? -2.805 6.130 10.350 1.00 36.47 230 LEU A O 1
ATOM 1746 N N . PRO A 1 231 ? -3.604 4.544 8.971 1.00 44.78 231 PRO A N 1
ATOM 1747 C CA . PRO A 1 231 ? -4.771 5.312 8.539 1.00 44.78 231 PRO A CA 1
ATOM 1748 C C . PRO A 1 231 ? -5.881 5.324 9.609 1.00 44.78 231 PRO A C 1
ATOM 1750 O O . PRO A 1 231 ? -6.980 4.831 9.367 1.00 44.78 231 PRO A O 1
ATOM 1753 N N . TYR A 1 232 ? -5.595 5.862 10.802 1.00 55.00 232 TYR A N 1
ATOM 1754 C CA . TYR A 1 232 ? -6.593 6.041 11.861 1.00 55.00 232 TYR A CA 1
ATOM 1755 C C . TYR A 1 232 ? -7.789 6.850 11.357 1.00 55.00 232 TYR A C 1
ATOM 1757 O O . TYR A 1 232 ? -7.639 7.802 10.580 1.00 55.00 232 TYR A O 1
ATOM 1765 N N . VAL A 1 233 ? -8.980 6.457 11.806 1.00 57.72 233 VAL A N 1
ATOM 1766 C CA . VAL A 1 233 ? -10.227 7.110 11.409 1.00 57.72 233 VAL A CA 1
ATOM 1767 C C . VAL A 1 233 ? -10.270 8.528 11.984 1.00 57.72 233 VAL A C 1
ATOM 1769 O O . VAL A 1 233 ? -9.885 8.748 13.130 1.00 57.72 233 VAL A O 1
ATOM 1772 N N . SER A 1 234 ? -10.695 9.507 11.177 1.00 68.50 234 SER A N 1
ATOM 1773 C CA . SER A 1 234 ? -10.662 10.923 11.564 1.00 68.50 234 SER A CA 1
ATOM 1774 C C . SER A 1 234 ? -11.641 11.263 12.685 1.00 68.50 234 SER A C 1
ATOM 1776 O O . SER A 1 234 ? -11.319 12.099 13.529 1.00 68.50 234 SER A O 1
ATOM 1778 N N . ASP A 1 235 ? -12.805 10.611 12.665 1.00 81.31 235 ASP A N 1
ATOM 1779 C CA . ASP A 1 235 ? -13.880 10.746 13.643 1.00 81.31 235 ASP A CA 1
ATOM 1780 C C . ASP A 1 235 ? -13.814 9.592 14.661 1.00 81.31 235 ASP A C 1
ATOM 1782 O O . ASP A 1 235 ? -14.005 8.435 14.259 1.00 81.31 235 ASP A O 1
ATOM 1786 N N . PRO A 1 236 ? -13.551 9.872 15.953 1.00 85.25 236 PRO A N 1
ATOM 1787 C CA . PRO A 1 236 ? -13.472 8.853 16.997 1.00 85.25 236 PRO A CA 1
ATOM 1788 C C . PRO A 1 236 ? -14.844 8.324 17.451 1.00 85.25 236 PRO A C 1
ATOM 1790 O O . PRO A 1 236 ? -14.893 7.381 18.240 1.00 85.25 236 PRO A O 1
ATOM 1793 N N . ALA A 1 237 ? -15.959 8.897 16.979 1.00 91.81 237 ALA A N 1
ATOM 1794 C CA . ALA A 1 237 ? -17.300 8.490 17.384 1.00 91.81 237 ALA A CA 1
ATOM 1795 C C . ALA A 1 237 ? -17.710 7.146 16.751 1.00 91.81 237 ALA A C 1
ATOM 1797 O O . ALA A 1 237 ? -18.286 7.092 15.660 1.00 91.81 237 ALA A O 1
ATOM 1798 N N . VAL A 1 238 ? -17.475 6.048 17.472 1.00 93.56 238 VAL A N 1
ATOM 1799 C CA . VAL A 1 238 ? -17.869 4.675 17.110 1.00 93.56 238 VAL A CA 1
ATOM 1800 C C . VAL A 1 238 ? -19.365 4.594 16.773 1.00 93.56 238 VAL A C 1
ATOM 1802 O O . VAL A 1 238 ? -19.742 3.902 15.830 1.00 93.56 238 VAL A O 1
ATOM 1805 N N . THR A 1 239 ? -20.226 5.347 17.467 1.00 95.38 239 THR A N 1
ATOM 1806 C CA . THR A 1 239 ? -21.678 5.369 17.203 1.00 95.38 239 THR A CA 1
ATOM 1807 C C . THR A 1 239 ? -22.046 5.954 15.840 1.00 95.38 239 THR A C 1
ATOM 1809 O O . THR A 1 239 ? -22.978 5.456 15.216 1.00 95.38 239 THR A O 1
ATOM 1812 N N . ARG A 1 240 ? -21.305 6.940 15.312 1.00 94.12 240 ARG A N 1
ATOM 1813 C CA . ARG A 1 240 ? -21.526 7.457 13.944 1.00 94.12 240 ARG A CA 1
ATOM 1814 C C . ARG A 1 240 ? -21.106 6.449 12.882 1.00 94.12 240 ARG A C 1
ATOM 1816 O O . ARG A 1 240 ? -21.767 6.311 11.856 1.00 94.12 240 ARG A O 1
ATOM 1823 N N . HIS A 1 241 ? -20.029 5.706 13.132 1.00 92.62 241 HIS A N 1
ATOM 1824 C CA . HIS A 1 241 ? -19.627 4.612 12.245 1.00 92.62 241 HIS A CA 1
ATOM 1825 C C . HIS A 1 241 ? -20.635 3.467 12.257 1.00 92.62 241 HIS A C 1
ATOM 1827 O O . HIS A 1 241 ? -20.956 2.924 11.200 1.00 92.62 241 HIS A O 1
ATOM 1833 N N . LEU A 1 242 ? -21.172 3.137 13.433 1.00 94.44 242 LEU A N 1
ATOM 1834 C CA . LEU A 1 242 ? -22.247 2.162 13.570 1.00 94.44 242 LEU A CA 1
ATOM 1835 C C . LEU A 1 242 ? -23.516 2.616 12.830 1.00 94.44 242 LEU A C 1
ATOM 1837 O O . LEU A 1 242 ? -24.108 1.816 12.108 1.00 94.44 242 LEU A O 1
ATOM 1841 N N . ALA A 1 243 ? -23.902 3.890 12.950 1.00 94.06 243 ALA A N 1
ATOM 1842 C CA . ALA A 1 243 ? -25.038 4.467 12.231 1.00 94.06 243 ALA A CA 1
ATOM 1843 C C . ALA A 1 243 ? -24.872 4.318 10.707 1.00 94.06 243 ALA A C 1
ATOM 1845 O O . ALA A 1 243 ? -25.713 3.714 10.040 1.00 94.06 243 ALA A O 1
ATOM 1846 N N . ALA A 1 244 ? -23.715 4.732 10.177 1.00 90.88 244 ALA A N 1
ATOM 1847 C CA . ALA A 1 244 ? -23.387 4.593 8.760 1.00 90.88 244 ALA A CA 1
ATOM 1848 C C . ALA A 1 244 ? -23.361 3.126 8.283 1.00 90.88 244 ALA A C 1
ATOM 1850 O O . ALA A 1 244 ? -23.743 2.827 7.146 1.00 90.88 244 ALA A O 1
ATOM 1851 N N . PHE A 1 245 ? -22.923 2.188 9.128 1.00 91.25 245 PHE A N 1
ATOM 1852 C CA . PHE A 1 245 ? -22.990 0.757 8.826 1.00 91.25 245 PHE A CA 1
ATOM 1853 C C . PHE A 1 245 ? -24.439 0.257 8.730 1.00 91.25 245 PHE A C 1
ATOM 1855 O O . PHE A 1 245 ? -24.795 -0.423 7.764 1.00 91.25 245 PHE A O 1
ATOM 1862 N N . LEU A 1 246 ? -25.288 0.610 9.694 1.00 91.81 246 LEU A N 1
ATOM 1863 C CA . LEU A 1 246 ? -26.691 0.198 9.698 1.00 91.81 246 LEU A CA 1
ATOM 1864 C C . LEU A 1 246 ? -27.457 0.779 8.500 1.00 91.81 246 LEU A C 1
ATOM 1866 O O . LEU A 1 246 ? -28.155 0.029 7.821 1.00 91.81 246 LEU A O 1
ATOM 1870 N N . GLU A 1 247 ? -27.251 2.056 8.160 1.00 89.50 247 GLU A N 1
ATOM 1871 C CA . GLU A 1 247 ? -27.849 2.653 6.958 1.00 89.50 247 GLU A CA 1
ATOM 1872 C C . GLU A 1 247 ? -27.373 1.973 5.668 1.00 89.50 247 GLU A C 1
ATOM 1874 O O . GLU A 1 247 ? -28.183 1.573 4.832 1.00 89.50 247 GLU A O 1
ATOM 1879 N N . SER A 1 248 ? -26.055 1.810 5.498 1.00 81.62 248 SER A N 1
ATOM 1880 C CA . SER A 1 248 ? -25.493 1.241 4.262 1.00 81.62 248 SER A CA 1
ATOM 1881 C C . SER A 1 248 ? -25.831 -0.237 4.063 1.00 81.62 248 SER A C 1
ATOM 1883 O O . SER A 1 248 ? -25.906 -0.703 2.927 1.00 81.62 248 SER A O 1
ATOM 1885 N N . SER A 1 249 ? -26.053 -0.976 5.150 1.00 80.25 249 SER A N 1
ATOM 1886 C CA . SER A 1 249 ? -26.451 -2.383 5.089 1.00 80.25 249 SER A CA 1
ATOM 1887 C C . SER A 1 249 ? -27.935 -2.591 4.783 1.00 80.25 249 SER A C 1
ATOM 1889 O O . SER A 1 249 ? -28.312 -3.723 4.478 1.00 80.25 249 SER A O 1
ATOM 1891 N N . GLN A 1 250 ? -28.763 -1.538 4.873 1.00 79.50 250 GLN A N 1
ATOM 1892 C CA . GLN A 1 250 ? -30.230 -1.621 4.810 1.00 79.50 250 GLN A CA 1
ATOM 1893 C C . GLN A 1 250 ? -30.795 -2.701 5.752 1.00 79.50 250 GLN A C 1
ATOM 1895 O O . GLN A 1 250 ? -31.814 -3.338 5.471 1.00 79.50 250 GLN A O 1
ATOM 1900 N N . ALA A 1 251 ? -30.092 -2.965 6.857 1.00 74.19 251 ALA A N 1
ATOM 1901 C CA . ALA A 1 251 ? -30.483 -4.002 7.789 1.00 74.19 251 ALA A CA 1
ATOM 1902 C C . ALA A 1 251 ? -31.762 -3.587 8.541 1.00 74.19 251 ALA A C 1
ATOM 1904 O O . ALA A 1 251 ? -31.946 -2.406 8.841 1.00 74.19 251 ALA A O 1
ATOM 1905 N N . PRO A 1 252 ? -32.644 -4.544 8.888 1.00 84.12 252 PRO A N 1
ATOM 1906 C CA . PRO A 1 252 ? -33.736 -4.274 9.815 1.00 84.12 252 PRO A CA 1
ATOM 1907 C C . PRO A 1 252 ? -33.194 -3.782 11.160 1.00 84.12 252 PRO A C 1
ATOM 1909 O O . PRO A 1 252 ? -32.048 -4.074 11.512 1.00 84.12 252 PRO A O 1
ATOM 1912 N N . ALA A 1 253 ? -34.052 -3.124 11.944 1.00 91.31 253 ALA A N 1
ATOM 1913 C CA . ALA A 1 253 ? -33.758 -2.793 13.335 1.00 91.31 253 ALA A CA 1
ATOM 1914 C C . ALA A 1 253 ? -33.196 -4.028 14.072 1.00 91.31 253 ALA A C 1
ATOM 1916 O O . ALA A 1 253 ? -33.841 -5.080 14.021 1.00 91.31 253 ALA A O 1
ATOM 1917 N N . PRO A 1 254 ? -32.020 -3.936 14.724 1.00 94.94 254 PRO A N 1
ATOM 1918 C CA . PRO A 1 254 ? -31.457 -5.054 15.471 1.00 94.94 254 PRO A CA 1
ATOM 1919 C C . PRO A 1 254 ? -32.401 -5.511 16.588 1.00 94.94 254 PRO A C 1
ATOM 1921 O O . PRO A 1 254 ? -32.821 -4.704 17.417 1.00 94.94 254 PRO A O 1
ATOM 1924 N N . ASP A 1 255 ? -32.717 -6.803 16.642 1.00 96.12 255 ASP A N 1
ATOM 1925 C CA . ASP A 1 255 ? -33.480 -7.392 17.749 1.00 96.12 255 ASP A CA 1
ATOM 1926 C C . ASP A 1 255 ? -32.591 -7.719 18.950 1.00 96.12 255 ASP A C 1
ATOM 1928 O O . ASP A 1 255 ? -33.056 -7.699 20.092 1.00 96.12 255 ASP A O 1
ATOM 1932 N N . ALA A 1 256 ? -31.315 -8.010 18.697 1.00 95.88 256 ALA A N 1
ATOM 1933 C CA . ALA A 1 256 ? -30.297 -8.189 19.719 1.00 95.88 256 ALA A CA 1
ATOM 1934 C C . ALA A 1 256 ? -28.964 -7.545 19.328 1.00 95.88 256 ALA A C 1
ATOM 1936 O O . ALA A 1 256 ? -28.651 -7.403 18.144 1.00 95.88 256 ALA A O 1
ATOM 1937 N N . VAL A 1 257 ? -28.161 -7.207 20.336 1.00 97.00 257 VAL A N 1
ATOM 1938 C CA . VAL A 1 257 ? -26.773 -6.767 20.189 1.00 97.00 257 VAL A CA 1
ATOM 1939 C C . VAL A 1 257 ? -25.864 -7.709 20.972 1.00 97.00 257 VAL A C 1
ATOM 1941 O O . VAL A 1 257 ? -26.078 -7.919 22.164 1.00 97.00 257 VAL A O 1
ATOM 1944 N N . LEU A 1 258 ? -24.856 -8.268 20.307 1.00 96.56 258 LEU A N 1
ATOM 1945 C CA . LEU A 1 258 ? -23.755 -9.005 20.922 1.00 96.56 258 LEU A CA 1
ATOM 1946 C C . LEU A 1 258 ? -22.527 -8.096 20.978 1.00 96.56 258 LEU A C 1
ATOM 1948 O O . LEU A 1 258 ? -22.059 -7.633 19.940 1.00 96.56 258 LEU A O 1
ATOM 1952 N N . PHE A 1 259 ? -21.993 -7.866 22.173 1.00 95.81 259 PHE A N 1
ATOM 1953 C CA . PHE A 1 259 ? -20.768 -7.089 22.361 1.00 95.81 259 PHE A CA 1
ATOM 1954 C C . PHE A 1 259 ? -19.541 -8.001 22.433 1.00 95.81 259 PHE A C 1
ATOM 1956 O O . PHE A 1 259 ? -19.605 -9.076 23.030 1.00 95.81 259 PHE A O 1
ATOM 1963 N N . ASN A 1 260 ? -18.427 -7.556 21.853 1.00 94.38 260 ASN A N 1
ATOM 1964 C CA . ASN A 1 260 ? -17.123 -8.206 21.940 1.00 94.38 260 ASN A CA 1
ATOM 1965 C C . ASN A 1 260 ? -15.983 -7.180 22.025 1.00 94.38 260 ASN A C 1
ATOM 1967 O O . ASN A 1 260 ? -16.145 -6.030 21.616 1.00 94.38 260 ASN A O 1
ATOM 1971 N N . GLY A 1 261 ? -14.836 -7.614 22.551 1.00 91.12 261 GLY A N 1
ATOM 1972 C CA . GLY A 1 261 ? -13.617 -6.819 22.624 1.00 91.12 261 GLY A CA 1
ATOM 1973 C C . GLY A 1 261 ? -13.488 -5.993 23.907 1.00 91.12 261 GLY A C 1
ATOM 1974 O O . GLY A 1 261 ? -14.469 -5.609 24.552 1.00 91.12 261 GLY A O 1
ATOM 1975 N N . GLY A 1 262 ? -12.234 -5.721 24.284 1.00 90.62 262 GLY A N 1
ATOM 1976 C CA . GLY A 1 262 ? -11.882 -5.104 25.567 1.00 90.62 262 GLY A CA 1
ATOM 1977 C C . GLY A 1 262 ? -12.496 -3.719 25.802 1.00 90.62 262 GLY A C 1
ATOM 1978 O O . GLY A 1 262 ? -12.728 -3.332 26.949 1.00 90.62 262 GLY A O 1
ATOM 1979 N N . PHE A 1 263 ? -12.833 -2.981 24.736 1.00 92.75 263 PHE A N 1
ATOM 1980 C CA . PHE A 1 263 ? -13.513 -1.689 24.857 1.00 92.75 263 PHE A CA 1
ATOM 1981 C C . PHE A 1 263 ? -14.886 -1.826 25.520 1.00 92.75 263 PHE A C 1
ATOM 1983 O O . PHE A 1 263 ? -15.306 -0.924 26.236 1.00 92.75 263 PHE A O 1
ATOM 1990 N N . PHE A 1 264 ? -15.572 -2.955 25.333 1.00 94.00 264 PHE A N 1
ATOM 1991 C CA . PHE A 1 264 ? -16.899 -3.192 25.892 1.00 94.00 264 PHE A CA 1
ATOM 1992 C C . PHE A 1 264 ? -16.901 -3.954 27.220 1.00 94.00 264 PHE A C 1
ATOM 1994 O O . PHE A 1 264 ? -17.986 -4.268 27.705 1.00 94.00 264 PHE A O 1
ATOM 2001 N N . ILE A 1 265 ? -15.748 -4.206 27.857 1.00 92.38 265 ILE A N 1
ATOM 2002 C CA . ILE A 1 265 ? -15.701 -4.771 29.223 1.00 92.38 265 ILE A CA 1
ATOM 2003 C C . ILE A 1 265 ? -16.492 -3.905 30.222 1.00 92.38 265 ILE A C 1
ATOM 2005 O O . ILE A 1 265 ? -17.322 -4.460 30.953 1.00 92.38 265 ILE A O 1
ATOM 2009 N N . PRO A 1 266 ? -16.340 -2.565 30.248 1.00 92.44 266 PRO A N 1
ATOM 2010 C CA . PRO A 1 266 ? -17.161 -1.713 31.099 1.00 92.44 266 PRO A CA 1
ATOM 2011 C C . PRO A 1 266 ? -18.636 -1.715 30.670 1.00 92.44 266 PRO A C 1
ATOM 2013 O O . PRO A 1 266 ? -18.988 -1.282 29.572 1.00 92.44 266 PRO A O 1
ATOM 2016 N N . GLU A 1 267 ? -19.523 -2.135 31.573 1.00 92.31 267 GLU A N 1
ATOM 2017 C CA . GLU A 1 267 ? -20.971 -2.245 31.322 1.00 92.31 267 GLU A CA 1
ATOM 2018 C C . GLU A 1 267 ? -21.608 -0.911 30.895 1.00 92.31 267 GLU A C 1
ATOM 2020 O O . GLU A 1 267 ? -22.479 -0.876 30.027 1.00 92.31 267 GLU A O 1
ATOM 2025 N N . VAL A 1 268 ? -21.104 0.208 31.428 1.00 93.94 268 VAL A N 1
ATOM 2026 C CA . VAL A 1 268 ? -21.562 1.563 31.079 1.00 93.94 268 VAL A CA 1
ATOM 2027 C C . VAL A 1 268 ? -21.458 1.862 29.576 1.00 93.94 268 VAL A C 1
ATOM 2029 O O . VAL A 1 268 ? -22.314 2.555 29.027 1.00 93.94 268 VAL A O 1
ATOM 2032 N N . LEU A 1 269 ? -20.452 1.308 28.890 1.00 95.38 269 LEU A N 1
ATOM 2033 C CA . LEU A 1 269 ? -20.255 1.512 27.454 1.00 95.38 269 LEU A CA 1
ATOM 2034 C C . LEU A 1 269 ? -21.229 0.664 26.629 1.00 95.38 269 LEU A C 1
ATOM 2036 O O . LEU A 1 269 ? -21.785 1.152 25.645 1.00 95.38 269 LEU A O 1
ATOM 2040 N N . ARG A 1 270 ? -21.511 -0.571 27.069 1.00 95.62 270 ARG A N 1
ATOM 2041 C CA . ARG A 1 270 ? -22.542 -1.423 26.452 1.00 95.62 270 ARG A CA 1
ATOM 2042 C C . ARG A 1 270 ? -23.922 -0.781 26.581 1.00 95.62 270 ARG A C 1
ATOM 2044 O O . ARG A 1 270 ? -24.640 -0.657 25.590 1.00 95.62 270 ARG A O 1
ATOM 2051 N N . HIS A 1 271 ? -24.262 -0.290 27.774 1.00 96.06 271 HIS A N 1
ATOM 2052 C CA . HIS A 1 271 ? -25.514 0.429 28.019 1.00 96.06 271 HIS A CA 1
ATOM 2053 C C . HIS A 1 271 ? -25.680 1.644 27.110 1.00 96.06 271 HIS A C 1
ATOM 2055 O O . HIS A 1 271 ? -26.747 1.810 26.521 1.00 96.06 271 HIS A O 1
ATOM 2061 N N . ARG A 1 272 ? -24.621 2.440 26.918 1.00 96.94 272 ARG A N 1
ATOM 2062 C CA . ARG A 1 272 ? -24.665 3.590 26.009 1.00 96.94 272 ARG A CA 1
ATOM 2063 C C . ARG A 1 272 ? -25.015 3.185 24.576 1.00 96.94 272 ARG A C 1
ATOM 2065 O O . ARG A 1 272 ? -25.863 3.828 23.965 1.00 96.94 272 ARG A O 1
ATOM 2072 N N . VAL A 1 273 ? -24.412 2.123 24.038 1.00 97.00 273 VAL A N 1
ATOM 2073 C CA . VAL A 1 273 ? -24.734 1.656 22.676 1.00 97.00 273 VAL A CA 1
ATOM 2074 C C . VAL A 1 273 ? -26.182 1.174 22.579 1.00 97.00 273 VAL A C 1
ATOM 2076 O O . VAL A 1 273 ? -26.868 1.521 21.620 1.00 97.00 273 VAL A O 1
ATOM 2079 N N . ILE A 1 274 ? -26.677 0.435 23.578 1.00 98.00 274 ILE A N 1
ATOM 2080 C CA . ILE A 1 274 ? -28.082 -0.001 23.623 1.00 98.00 274 ILE A CA 1
ATOM 2081 C C . ILE A 1 274 ? -29.032 1.204 23.613 1.00 98.00 274 ILE A C 1
ATOM 2083 O O . ILE A 1 274 ? -29.994 1.202 22.852 1.00 98.00 274 ILE A O 1
ATOM 2087 N N . GLU A 1 275 ? -28.751 2.245 24.401 1.00 97.88 275 GLU A N 1
ATOM 2088 C CA . GLU A 1 275 ? -29.559 3.473 24.431 1.00 97.88 275 GLU A CA 1
ATOM 2089 C C . GLU A 1 275 ? -29.538 4.224 23.094 1.00 97.88 275 GLU A C 1
ATOM 2091 O O . GLU A 1 275 ? -30.561 4.758 22.666 1.00 97.88 275 GLU A O 1
ATOM 2096 N N . VAL A 1 276 ? -28.388 4.270 22.419 1.00 97.25 276 VAL A N 1
ATOM 2097 C CA . VAL A 1 276 ? -28.263 4.881 21.089 1.00 97.25 276 VAL A CA 1
ATOM 2098 C C . VAL A 1 276 ? -29.111 4.120 20.063 1.00 97.25 276 VAL A C 1
ATOM 2100 O O . VAL A 1 276 ? -29.909 4.736 19.358 1.00 97.25 276 VAL A O 1
ATOM 2103 N N . VAL A 1 277 ? -29.017 2.786 20.029 1.00 96.44 277 VAL A N 1
ATOM 2104 C CA . VAL A 1 277 ? -29.815 1.944 19.119 1.00 96.44 277 VAL A CA 1
ATOM 2105 C C . VAL A 1 277 ? -31.311 2.031 19.443 1.00 96.44 277 VAL A C 1
ATOM 2107 O O . VAL A 1 277 ? -32.133 2.144 18.533 1.00 96.44 277 VAL A O 1
ATOM 2110 N N . GLU A 1 278 ? -31.679 2.050 20.728 1.00 96.94 278 GLU A N 1
ATOM 2111 C CA . GLU A 1 278 ? -33.061 2.246 21.179 1.00 96.94 278 GLU A CA 1
ATOM 2112 C C . GLU A 1 278 ? -33.627 3.584 20.685 1.00 96.94 278 GLU A C 1
ATOM 2114 O O . GLU A 1 278 ? -34.761 3.628 20.211 1.00 96.94 278 GLU A O 1
ATOM 2119 N N . ARG A 1 279 ? -32.835 4.664 20.713 1.00 96.62 279 ARG A N 1
ATOM 2120 C CA . ARG A 1 279 ? -33.250 5.970 20.174 1.00 96.62 279 ARG A CA 1
ATOM 2121 C C . ARG A 1 279 ? -33.421 5.970 18.659 1.00 96.62 279 ARG A C 1
ATOM 2123 O O . ARG A 1 279 ? -34.309 6.663 18.172 1.00 96.62 279 ARG A O 1
ATOM 2130 N N . TRP A 1 280 ? -32.603 5.223 17.918 1.00 96.06 280 TRP A N 1
ATOM 2131 C CA . TRP A 1 280 ? -32.722 5.145 16.458 1.00 96.06 280 TRP A CA 1
ATOM 2132 C C . TRP A 1 280 ? -33.996 4.437 16.004 1.00 96.06 280 TRP A C 1
ATOM 2134 O O . TRP A 1 280 ? -34.631 4.883 15.052 1.00 96.06 280 TRP A O 1
ATOM 2144 N N . TYR A 1 281 ? -34.381 3.355 16.683 1.00 94.88 281 TYR A N 1
ATOM 2145 C CA . TYR A 1 281 ? -35.468 2.481 16.225 1.00 94.88 281 TYR A CA 1
ATOM 2146 C C . TYR A 1 281 ? -36.724 2.509 17.106 1.00 94.88 281 TYR A C 1
ATOM 2148 O O . TYR A 1 281 ? -37.722 1.878 16.765 1.00 94.88 281 TYR A O 1
ATOM 2156 N N . GLY A 1 282 ? -36.695 3.199 18.249 1.00 94.12 282 GLY A N 1
ATOM 2157 C CA . GLY A 1 282 ? -37.796 3.223 19.219 1.00 94.12 282 GLY A CA 1
ATOM 2158 C C . GLY A 1 282 ? -38.061 1.874 19.902 1.00 94.12 282 GLY A C 1
ATOM 2159 O O . GLY A 1 282 ? -39.101 1.696 20.534 1.00 94.12 282 GLY A O 1
ATOM 2160 N N . LYS A 1 283 ? -37.143 0.911 19.758 1.00 93.25 283 LYS A N 1
ATOM 2161 C CA . LYS A 1 283 ? -37.220 -0.444 20.312 1.00 93.25 283 LYS A CA 1
ATOM 2162 C C . LYS A 1 283 ? -35.883 -0.787 20.952 1.00 93.25 283 LYS A C 1
ATOM 2164 O O . LYS A 1 283 ? -34.851 -0.730 20.288 1.00 93.25 283 LYS A O 1
ATOM 2169 N N . ARG A 1 284 ? -35.908 -1.183 22.225 1.00 95.69 284 ARG A N 1
ATOM 2170 C CA . ARG A 1 284 ? -34.708 -1.623 22.940 1.00 95.69 284 ARG A CA 1
ATOM 2171 C C . ARG A 1 284 ? -34.307 -3.037 22.494 1.00 95.69 284 ARG A C 1
ATOM 2173 O O . ARG A 1 284 ? -35.120 -3.951 22.663 1.00 95.69 284 ARG A O 1
ATOM 2180 N N . PRO A 1 285 ? -33.100 -3.241 21.938 1.00 95.94 285 PRO A N 1
ATOM 2181 C CA . PRO A 1 285 ? -32.631 -4.575 21.578 1.00 95.94 285 PRO A CA 1
ATOM 2182 C C . PRO A 1 285 ? -32.290 -5.408 22.823 1.00 95.94 285 PRO A C 1
ATOM 2184 O O . PRO A 1 285 ? -31.945 -4.869 23.877 1.00 95.94 285 PRO A O 1
ATOM 2187 N N . LEU A 1 286 ? -32.364 -6.735 22.692 1.00 94.81 286 LEU A N 1
ATOM 2188 C CA . LEU A 1 286 ? -31.841 -7.671 23.688 1.00 94.81 286 LEU A CA 1
ATOM 2189 C C . LEU A 1 286 ? -30.310 -7.593 23.735 1.00 94.81 286 LEU A C 1
ATOM 2191 O O . LEU A 1 286 ? -29.662 -7.421 22.705 1.00 94.81 286 LEU A O 1
ATOM 2195 N N . THR A 1 287 ? -29.716 -7.793 24.908 1.00 93.81 287 THR A N 1
ATOM 2196 C CA . THR A 1 287 ? -28.258 -7.913 25.030 1.00 93.81 287 THR A CA 1
ATOM 2197 C C . THR A 1 287 ? -27.872 -9.384 25.028 1.00 93.81 287 THR A C 1
ATOM 2199 O O . THR A 1 287 ? -28.292 -10.143 25.900 1.00 93.81 287 THR A O 1
ATOM 2202 N N . PHE A 1 288 ? -27.082 -9.795 24.042 1.00 92.38 288 PHE A N 1
ATOM 2203 C CA . PHE A 1 288 ? -26.397 -11.080 24.049 1.00 92.38 288 PHE A CA 1
ATOM 2204 C C . PHE A 1 288 ? -25.008 -10.870 24.647 1.00 92.38 288 PHE A C 1
ATOM 2206 O O . PHE A 1 288 ? -24.299 -9.939 24.268 1.00 92.38 288 PHE A O 1
ATOM 2213 N N . GLU A 1 289 ? -24.620 -11.726 25.588 1.00 84.00 289 GLU A N 1
ATOM 2214 C CA . GLU A 1 289 ? -23.330 -11.628 26.269 1.00 84.00 289 GLU A CA 1
ATOM 2215 C C . GLU A 1 289 ? -22.544 -12.928 26.109 1.00 84.00 289 GLU A C 1
ATOM 2217 O O . GLU A 1 289 ? -23.105 -14.025 26.076 1.00 84.00 289 GLU A O 1
ATOM 2222 N N . ASN A 1 290 ? -21.227 -12.790 25.989 1.00 89.75 290 ASN A N 1
ATOM 2223 C CA . ASN A 1 290 ? -20.291 -13.890 26.160 1.00 89.75 290 ASN A CA 1
ATOM 2224 C C . ASN A 1 290 ? -19.824 -13.924 27.619 1.00 89.75 290 ASN A C 1
ATOM 2226 O O . ASN A 1 290 ? -19.779 -12.889 28.278 1.00 89.75 290 ASN A O 1
ATOM 2230 N N . ASN A 1 291 ? -19.433 -15.105 28.103 1.00 85.56 291 ASN A N 1
ATOM 2231 C CA . ASN A 1 291 ? -18.946 -15.274 29.479 1.00 85.56 291 ASN A CA 1
ATOM 2232 C C . ASN A 1 291 ? -17.692 -14.434 29.771 1.00 85.56 291 ASN A C 1
ATOM 2234 O O . ASN A 1 291 ? -17.496 -13.981 30.893 1.00 85.56 291 ASN A O 1
ATOM 2238 N N . ASP A 1 292 ? -16.844 -14.262 28.758 1.00 88.81 292 ASP A N 1
ATOM 2239 C CA . ASP A 1 292 ? -15.592 -13.519 28.830 1.00 88.81 292 ASP A CA 1
ATOM 2240 C C . ASP A 1 292 ? -15.349 -12.856 27.466 1.00 88.81 292 ASP A C 1
ATOM 2242 O O . ASP A 1 292 ? -15.286 -13.547 26.446 1.00 88.81 292 ASP A O 1
ATOM 2246 N N . LEU A 1 293 ? -15.267 -11.523 27.441 1.00 90.50 293 LEU A N 1
ATOM 2247 C CA . LEU A 1 293 ? -15.092 -10.743 26.209 1.00 90.50 293 LEU A CA 1
ATOM 2248 C C . LEU A 1 293 ? -13.651 -10.780 25.678 1.00 90.50 293 LEU A C 1
ATOM 2250 O O . LEU A 1 293 ? -13.456 -10.570 24.483 1.00 90.50 293 LEU A O 1
ATOM 2254 N N . ASP A 1 294 ? -12.664 -11.075 26.528 1.00 87.62 294 ASP A N 1
ATOM 2255 C CA . ASP A 1 294 ? -11.260 -11.208 26.128 1.00 87.62 294 ASP A CA 1
ATOM 2256 C C . ASP A 1 294 ? -11.000 -12.574 25.485 1.00 87.62 294 ASP A C 1
ATOM 2258 O O . ASP A 1 294 ? -10.201 -12.704 24.556 1.00 87.62 294 ASP A O 1
ATOM 2262 N N . LEU A 1 295 ? -11.702 -13.610 25.956 1.00 91.75 295 LEU A N 1
ATOM 2263 C CA . LEU A 1 295 ? -11.520 -14.982 25.478 1.00 91.75 295 LEU A CA 1
ATOM 2264 C C . LEU A 1 295 ? -12.521 -15.408 24.402 1.00 91.75 295 LEU A C 1
ATOM 2266 O O . LEU A 1 295 ? -12.260 -16.396 23.708 1.00 91.75 295 LEU A O 1
ATOM 2270 N N . ALA A 1 296 ? -13.635 -14.689 24.229 1.00 94.12 296 ALA A N 1
ATOM 2271 C CA . ALA A 1 296 ? -14.724 -15.068 23.328 1.00 94.12 296 ALA A CA 1
ATOM 2272 C C . ALA A 1 296 ? -14.251 -15.422 21.913 1.00 94.12 296 ALA A C 1
ATOM 2274 O O . ALA A 1 296 ? -14.635 -16.461 21.385 1.00 94.12 296 ALA A O 1
ATOM 2275 N N . VAL A 1 297 ? -13.377 -14.618 21.312 1.00 94.19 297 VAL A N 1
ATOM 2276 C CA . VAL A 1 297 ? -12.855 -14.875 19.961 1.00 94.19 297 VAL A CA 1
ATOM 2277 C C . VAL A 1 297 ? -12.119 -16.219 19.898 1.00 94.19 297 VAL A C 1
ATOM 2279 O O . VAL A 1 297 ? -12.415 -17.052 19.042 1.00 94.19 297 VAL A O 1
ATOM 2282 N N . SER A 1 298 ? -11.215 -16.485 20.844 1.00 93.38 298 SER A N 1
ATOM 2283 C CA . SER A 1 298 ? -10.444 -17.737 20.883 1.00 93.38 298 SER A CA 1
ATOM 2284 C C . SER A 1 298 ? -11.314 -18.972 21.159 1.00 93.38 298 SER A C 1
ATOM 2286 O O . SER A 1 298 ? -11.157 -20.006 20.507 1.00 93.38 298 SER A O 1
ATOM 2288 N N . VAL A 1 299 ? -12.285 -18.856 22.073 1.00 93.56 299 VAL A N 1
ATOM 2289 C CA . VAL A 1 299 ? -13.244 -19.924 22.401 1.00 93.56 299 VAL A CA 1
ATOM 2290 C C . VAL A 1 299 ? -14.132 -20.225 21.198 1.00 93.56 299 VAL A C 1
ATOM 2292 O O . VAL A 1 299 ? -14.349 -21.386 20.854 1.00 93.56 299 VAL A O 1
ATOM 2295 N N . GLY A 1 300 ? -14.611 -19.185 20.522 1.00 93.62 300 GLY A N 1
ATOM 2296 C CA . GLY A 1 300 ? -15.420 -19.319 19.323 1.00 93.62 300 GLY A CA 1
ATOM 2297 C C . GLY A 1 300 ? -14.665 -19.917 18.143 1.00 93.62 300 GLY A C 1
ATOM 2298 O O . GLY A 1 300 ? -15.218 -20.753 17.435 1.00 93.62 300 GLY A O 1
ATOM 2299 N N . ALA A 1 301 ? -13.390 -19.564 17.965 1.00 92.56 301 ALA A N 1
ATOM 2300 C CA . ALA A 1 301 ? -12.517 -20.178 16.968 1.00 92.56 301 ALA A CA 1
ATOM 2301 C C . ALA A 1 301 ? -12.300 -21.677 17.231 1.00 92.56 301 ALA A C 1
ATOM 2303 O O . ALA A 1 301 ? -12.397 -22.491 16.309 1.00 92.56 301 ALA A O 1
ATOM 2304 N N . ALA A 1 302 ? -12.088 -22.058 18.494 1.00 91.69 302 ALA A N 1
ATOM 2305 C CA . ALA A 1 302 ? -11.988 -23.460 18.892 1.00 91.69 302 ALA A CA 1
ATOM 2306 C C . ALA A 1 302 ? -13.308 -24.219 18.664 1.00 91.69 302 ALA A C 1
ATOM 2308 O O . ALA A 1 302 ? -13.298 -25.325 18.118 1.00 91.69 302 ALA A O 1
ATOM 2309 N N . TYR A 1 303 ? -14.450 -23.616 19.016 1.00 90.88 303 TYR A N 1
ATOM 2310 C CA . TYR A 1 303 ? -15.770 -24.189 18.741 1.00 90.88 303 TYR A CA 1
ATOM 2311 C C . TYR A 1 303 ? -16.010 -24.362 17.237 1.00 90.88 303 TYR A C 1
ATOM 2313 O O . TYR A 1 303 ? -16.419 -25.436 16.806 1.00 90.88 303 TYR A O 1
ATOM 2321 N N . TYR A 1 304 ? -15.696 -23.352 16.423 1.00 89.19 304 TYR A N 1
ATOM 2322 C CA . TYR A 1 304 ? -15.802 -23.429 14.965 1.00 89.19 304 TYR A CA 1
ATOM 2323 C C . TYR A 1 304 ? -14.995 -24.607 14.393 1.00 89.19 304 TYR A C 1
ATOM 2325 O O . TYR A 1 304 ? -15.534 -25.398 13.616 1.00 89.19 304 TYR A O 1
ATOM 2333 N N . SER A 1 305 ? -13.743 -24.779 14.836 1.00 86.25 305 SER A N 1
ATOM 2334 C CA . SER A 1 305 ? -12.905 -25.925 14.449 1.00 86.25 305 SER A CA 1
ATOM 2335 C C . SER A 1 305 ? -13.544 -27.267 14.830 1.00 86.25 305 SER A C 1
ATOM 2337 O O . SER A 1 305 ? -13.602 -28.204 14.028 1.00 86.25 305 SER A O 1
ATOM 2339 N N . HIS A 1 306 ? -14.099 -27.356 16.043 1.00 85.69 306 HIS A N 1
ATOM 2340 C CA . HIS A 1 306 ? -14.773 -28.559 16.526 1.00 85.69 306 HIS A CA 1
ATOM 2341 C C . HIS A 1 306 ? -16.021 -28.906 15.704 1.00 85.69 306 HIS A C 1
ATOM 2343 O O . HIS A 1 306 ? -16.193 -30.059 15.309 1.00 85.69 306 HIS A O 1
ATOM 2349 N N . VAL A 1 307 ? -16.885 -27.930 15.409 1.00 84.75 307 VAL A N 1
ATOM 2350 C CA . VAL A 1 307 ? -18.098 -28.158 14.605 1.00 84.75 307 VAL A CA 1
ATOM 2351 C C . VAL A 1 307 ? -17.732 -28.599 13.191 1.00 84.75 307 VAL A C 1
ATOM 2353 O O . VAL A 1 307 ? -18.336 -29.531 12.663 1.00 84.75 307 VAL A O 1
ATOM 2356 N N . ARG A 1 308 ? -16.711 -27.975 12.593 1.00 79.38 308 ARG A N 1
ATOM 2357 C CA . ARG A 1 308 ? -16.233 -28.316 11.250 1.00 79.38 308 ARG A CA 1
ATOM 2358 C C . ARG A 1 308 ? -15.679 -29.741 11.170 1.00 79.38 308 ARG A C 1
ATOM 2360 O O . ARG A 1 308 ? -16.002 -30.457 10.229 1.00 79.38 308 ARG A O 1
ATOM 2367 N N . SER A 1 309 ? -14.864 -30.152 12.139 1.00 73.88 309 SER A N 1
ATOM 2368 C CA . SER A 1 309 ? -14.227 -31.480 12.149 1.00 73.88 309 SER A CA 1
ATOM 2369 C C . SER A 1 309 ? -15.189 -32.607 12.539 1.00 73.88 309 SER A C 1
ATOM 2371 O O . SER A 1 309 ? -15.128 -33.697 11.977 1.00 73.88 309 SER A O 1
ATOM 2373 N N . SER A 1 310 ? -16.098 -32.355 13.483 1.00 80.81 310 SER A N 1
ATOM 2374 C CA . SER A 1 310 ? -17.054 -33.360 13.968 1.00 80.81 310 SER A CA 1
ATOM 2375 C C . SER A 1 310 ? -18.327 -33.463 13.123 1.00 80.81 310 SER A C 1
ATOM 2377 O O . SER A 1 310 ? -19.032 -34.468 13.200 1.00 80.81 310 SER A O 1
ATOM 2379 N N . GLY A 1 311 ? -18.668 -32.412 12.368 1.00 73.88 311 GLY A N 1
ATOM 2380 C CA . GLY A 1 311 ? -19.974 -32.260 11.721 1.00 73.88 311 GLY A CA 1
ATOM 2381 C C . GLY A 1 311 ? -21.133 -32.056 12.707 1.00 73.88 311 GLY A C 1
ATOM 2382 O O . GLY A 1 311 ? -22.294 -32.064 12.298 1.00 73.88 311 GLY A O 1
ATOM 2383 N N . THR A 1 312 ? -20.845 -31.888 14.003 1.00 76.38 312 THR A N 1
ATOM 2384 C CA . THR A 1 312 ? -21.848 -31.721 15.061 1.00 76.38 312 THR A CA 1
ATOM 2385 C C . THR A 1 312 ? -21.852 -30.289 15.584 1.00 76.38 312 THR A C 1
ATOM 2387 O O . THR A 1 312 ? -20.838 -29.793 16.061 1.00 76.38 312 THR A O 1
ATOM 2390 N N . GLY A 1 313 ? -23.000 -29.615 15.489 1.00 79.06 313 GLY A N 1
ATOM 2391 C CA . GLY A 1 313 ? -23.179 -28.227 15.923 1.00 79.06 313 GLY A CA 1
ATOM 2392 C C . GLY A 1 313 ? -23.844 -27.364 14.855 1.00 79.06 313 GLY A C 1
ATOM 2393 O O . GLY A 1 313 ? -24.439 -27.874 13.906 1.00 79.06 313 GLY A O 1
ATOM 2394 N N . VAL A 1 314 ? -23.767 -26.046 15.033 1.00 80.38 314 VAL A N 1
ATOM 2395 C CA . VAL A 1 314 ? -24.347 -25.063 14.107 1.00 80.38 314 VAL A CA 1
ATOM 2396 C C . VAL A 1 314 ? -23.239 -24.182 13.550 1.00 80.38 314 VAL A C 1
ATOM 2398 O O . VAL A 1 314 ? -22.508 -23.554 14.315 1.00 80.38 314 VAL A O 1
ATOM 2401 N N . LEU A 1 315 ? -23.143 -24.131 12.221 1.00 79.81 315 LEU A N 1
ATOM 2402 C CA . LEU A 1 315 ? -22.296 -23.186 11.501 1.00 79.81 315 LEU A CA 1
ATOM 2403 C C . LEU A 1 315 ? -23.101 -21.942 11.125 1.00 79.81 315 LEU A C 1
ATOM 2405 O O . LEU A 1 315 ? -24.261 -22.031 10.719 1.00 79.81 315 LEU A O 1
ATOM 2409 N N . VAL A 1 316 ? -22.466 -20.781 11.237 1.00 75.81 316 VAL A N 1
ATOM 2410 C CA . VAL A 1 316 ? -22.963 -19.543 10.644 1.00 75.81 316 VAL A CA 1
ATOM 2411 C C . VAL A 1 316 ? -22.667 -19.614 9.151 1.00 75.81 316 VAL A C 1
ATOM 2413 O O . VAL A 1 316 ? -21.504 -19.638 8.747 1.00 75.81 316 VAL A O 1
ATOM 2416 N N . ARG A 1 317 ? -23.711 -19.637 8.319 1.00 68.94 317 ARG A N 1
ATOM 2417 C CA . ARG A 1 317 ? -23.567 -19.524 6.868 1.00 68.94 317 ARG A CA 1
ATOM 2418 C C . ARG A 1 317 ? -23.058 -18.121 6.550 1.00 68.94 317 ARG A C 1
ATOM 2420 O O . ARG A 1 317 ? -23.778 -17.125 6.638 1.00 68.94 317 ARG A O 1
ATOM 2427 N N . GLY A 1 318 ? -21.767 -18.050 6.251 1.00 56.94 318 GLY A N 1
ATOM 2428 C CA . GLY A 1 318 ? -21.080 -16.855 5.792 1.00 56.94 318 GLY A CA 1
ATOM 2429 C C . GLY A 1 318 ? -20.956 -16.914 4.284 1.00 56.94 318 GLY A C 1
ATOM 2430 O O . GLY A 1 318 ? -19.987 -17.455 3.764 1.00 56.94 318 GLY A O 1
ATOM 2431 N N . GLY A 1 319 ? -21.938 -16.368 3.580 1.00 59.94 319 GLY A N 1
ATOM 2432 C CA . GLY A 1 319 ? -21.758 -16.113 2.163 1.00 59.94 319 GLY A CA 1
ATOM 2433 C C . GLY A 1 319 ? -20.710 -15.021 1.924 1.00 59.94 319 GLY A C 1
ATOM 2434 O O . GLY A 1 319 ? -20.440 -14.204 2.819 1.00 59.94 319 GLY A O 1
ATOM 2435 N N . LEU A 1 320 ? -20.126 -14.972 0.725 1.00 62.00 320 LEU A N 1
ATOM 2436 C CA . LEU A 1 320 ? -19.281 -13.846 0.315 1.00 62.00 320 LEU A CA 1
ATOM 2437 C C . LEU A 1 320 ? -20.016 -12.513 0.527 1.00 62.00 320 LEU A C 1
ATOM 2439 O O . LEU A 1 320 ? -21.159 -12.385 0.083 1.00 62.00 320 LEU A O 1
ATOM 2443 N N . PRO A 1 321 ? -19.387 -11.499 1.153 1.00 57.22 321 PRO A N 1
ATOM 2444 C CA . PRO A 1 321 ? -20.009 -10.189 1.358 1.00 57.22 321 PRO A CA 1
ATOM 2445 C C . PRO A 1 321 ? -20.073 -9.355 0.069 1.00 57.22 321 PRO A C 1
ATOM 2447 O O . PRO A 1 321 ? -20.737 -8.321 0.038 1.00 57.22 321 PRO A O 1
ATOM 2450 N N . ARG A 1 322 ? -19.365 -9.789 -0.979 1.00 70.94 322 ARG A N 1
ATOM 2451 C CA . ARG A 1 322 ? -19.200 -9.091 -2.254 1.00 70.94 322 ARG A CA 1
ATOM 2452 C C . ARG A 1 322 ? -19.635 -9.980 -3.408 1.00 70.94 322 ARG A C 1
ATOM 2454 O O . ARG A 1 322 ? -19.400 -11.185 -3.378 1.00 70.94 322 ARG A O 1
ATOM 2461 N N . THR A 1 323 ? -20.178 -9.353 -4.440 1.00 79.00 323 THR A N 1
ATOM 2462 C CA . THR A 1 323 ? -20.351 -9.978 -5.755 1.00 79.00 323 THR A CA 1
ATOM 2463 C C . THR A 1 323 ? -19.102 -9.711 -6.589 1.00 79.00 323 THR A C 1
ATOM 2465 O O . THR A 1 323 ? -18.642 -8.569 -6.625 1.00 79.00 323 THR A O 1
ATOM 2468 N N . TYR A 1 324 ? -18.547 -10.732 -7.244 1.00 85.19 324 TYR A N 1
ATOM 2469 C CA . TYR A 1 324 ? -17.366 -10.610 -8.107 1.00 85.19 324 TYR A CA 1
ATOM 2470 C C . TYR A 1 324 ? -17.742 -10.734 -9.578 1.00 85.19 324 TYR A C 1
ATOM 2472 O O . TYR A 1 324 ? -18.493 -11.634 -9.951 1.00 85.19 324 TYR A O 1
ATOM 2480 N N . TYR A 1 325 ? -17.154 -9.885 -10.418 1.00 88.31 325 TYR A N 1
ATOM 2481 C CA . TYR A 1 325 ? -17.375 -9.868 -11.859 1.00 88.31 325 TYR A CA 1
ATOM 2482 C C . TYR A 1 325 ? -16.066 -9.925 -12.629 1.00 88.31 325 TYR A C 1
ATOM 2484 O O . TYR A 1 325 ? -15.072 -9.328 -12.219 1.00 88.31 325 TYR A O 1
ATOM 2492 N N . LEU A 1 326 ? -16.086 -10.565 -13.792 1.00 88.00 326 LEU A N 1
ATOM 2493 C CA . LEU A 1 326 ? -14.971 -10.566 -14.730 1.00 88.00 326 LEU A CA 1
ATOM 2494 C C . LEU A 1 326 ? -15.345 -9.766 -15.974 1.00 88.00 326 LEU A C 1
ATOM 2496 O O . LEU A 1 326 ? -16.402 -9.989 -16.558 1.00 88.00 326 LEU A O 1
ATOM 2500 N N . GLY A 1 327 ? -14.493 -8.824 -16.366 1.00 85.81 327 GLY A N 1
ATOM 2501 C CA . GLY A 1 327 ? -14.675 -8.027 -17.573 1.00 85.81 327 GLY A CA 1
ATOM 2502 C C . GLY A 1 327 ? -14.652 -8.889 -18.833 1.00 85.81 327 GLY A C 1
ATOM 2503 O O . GLY A 1 327 ? -13.832 -9.800 -18.956 1.00 85.81 327 GLY A O 1
ATOM 2504 N N . LEU A 1 328 ? -15.559 -8.577 -19.754 1.00 82.31 328 LEU A N 1
ATOM 2505 C CA . LEU A 1 328 ? -15.619 -9.106 -21.113 1.00 82.31 328 LEU A CA 1
ATOM 2506 C C . LEU A 1 328 ? -15.249 -7.993 -22.105 1.00 82.31 328 LEU A C 1
ATOM 2508 O O . LEU A 1 328 ? -14.993 -6.857 -21.703 1.00 82.31 328 LEU A O 1
ATOM 2512 N N . ASP A 1 329 ? -15.227 -8.320 -23.398 1.00 69.81 329 ASP A N 1
ATOM 2513 C CA . ASP A 1 329 ? -14.940 -7.363 -24.469 1.00 69.81 329 ASP A CA 1
ATOM 2514 C C . ASP A 1 329 ? -15.832 -6.109 -24.343 1.00 69.81 329 ASP A C 1
ATOM 2516 O O . ASP A 1 329 ? -17.066 -6.191 -24.359 1.00 69.81 329 ASP A O 1
ATOM 2520 N N . SER A 1 330 ? -15.202 -4.952 -24.129 1.00 54.47 330 SER A N 1
ATOM 2521 C CA . SER A 1 330 ? -15.878 -3.694 -23.806 1.00 54.47 330 SER A CA 1
ATOM 2522 C C . SER A 1 330 ? -15.947 -2.789 -25.031 1.00 54.47 330 SER A C 1
ATOM 2524 O O . SER A 1 330 ? -14.914 -2.442 -25.606 1.00 54.47 330 SER A O 1
ATOM 2526 N N . ALA A 1 331 ? -17.155 -2.355 -25.395 1.00 51.28 331 ALA A N 1
ATOM 2527 C CA . ALA A 1 331 ? -17.333 -1.237 -26.314 1.00 51.28 331 ALA A CA 1
ATOM 2528 C C . ALA A 1 331 ? -16.899 0.077 -25.618 1.00 51.28 331 ALA A C 1
ATOM 2530 O O . ALA A 1 331 ? -16.942 0.147 -24.387 1.00 51.28 331 ALA A O 1
ATOM 2531 N N . PRO A 1 332 ? -16.486 1.126 -26.357 1.00 48.22 332 PRO A N 1
ATOM 2532 C CA . PRO A 1 332 ? -15.964 2.378 -25.781 1.00 48.22 332 PRO A CA 1
ATOM 2533 C C . PRO A 1 332 ? -16.910 3.087 -24.794 1.00 48.22 332 PRO A C 1
ATOM 2535 O O . PRO A 1 332 ? -16.490 3.959 -24.040 1.00 48.22 332 PRO A O 1
ATOM 2538 N N . ASP A 1 333 ? -18.189 2.732 -24.836 1.00 54.38 333 ASP A N 1
ATOM 2539 C CA . ASP A 1 333 ? -19.324 3.360 -24.178 1.00 54.38 333 ASP A CA 1
ATOM 2540 C C . ASP A 1 333 ? -20.004 2.473 -23.117 1.00 54.38 333 ASP A C 1
ATOM 2542 O O . ASP A 1 333 ? -20.860 2.973 -22.388 1.00 54.38 333 ASP A O 1
ATOM 2546 N N . ARG A 1 334 ? -19.633 1.186 -22.981 1.00 67.62 334 ARG A N 1
ATOM 2547 C CA . ARG A 1 334 ? -20.225 0.258 -21.993 1.00 67.62 334 ARG A CA 1
ATOM 2548 C C . ARG A 1 334 ? -19.236 -0.789 -21.486 1.00 67.62 334 ARG A C 1
ATOM 2550 O O . ARG A 1 334 ? -18.593 -1.487 -22.271 1.00 67.62 334 ARG A O 1
ATOM 2557 N N . LEU A 1 335 ? -19.186 -0.973 -20.166 1.00 77.62 335 LEU A N 1
ATOM 2558 C CA . LEU A 1 335 ? -18.439 -2.067 -19.547 1.00 77.62 335 LEU A CA 1
ATOM 2559 C C . LEU A 1 335 ? -19.330 -3.309 -19.447 1.00 77.62 335 LEU A C 1
ATOM 2561 O O . LEU A 1 335 ? -20.269 -3.340 -18.657 1.00 77.62 335 LEU A O 1
ATOM 2565 N N . ARG A 1 336 ? -19.014 -4.351 -20.218 1.00 86.88 336 ARG A N 1
ATOM 2566 C CA . ARG A 1 336 ? -19.644 -5.673 -20.099 1.00 86.88 336 ARG A CA 1
ATOM 2567 C C . ARG A 1 336 ? -18.863 -6.541 -19.129 1.00 86.88 336 ARG A C 1
ATOM 2569 O O . ARG A 1 336 ? -17.644 -6.658 -19.248 1.00 86.88 336 ARG A O 1
ATOM 2576 N N . THR A 1 337 ? -19.552 -7.193 -18.205 1.00 89.00 337 THR A N 1
ATOM 2577 C CA . THR A 1 337 ? -18.942 -8.163 -17.295 1.00 89.00 337 THR A CA 1
ATOM 2578 C C . THR A 1 337 ? -19.799 -9.420 -17.183 1.00 89.00 337 THR A C 1
ATOM 2580 O O . THR A 1 337 ? -20.978 -9.419 -17.531 1.00 89.00 337 THR A O 1
ATOM 2583 N N . VAL A 1 338 ? -19.203 -10.506 -16.698 1.00 90.44 338 VAL A N 1
ATOM 2584 C CA . VAL A 1 338 ? -19.917 -11.697 -16.231 1.00 90.44 338 VAL A CA 1
ATOM 2585 C C . VAL A 1 338 ? -19.839 -11.761 -14.710 1.00 90.44 338 VAL A C 1
ATOM 2587 O O . VAL A 1 338 ? -18.752 -11.630 -14.144 1.00 90.44 338 VAL A O 1
ATOM 2590 N N . CYS A 1 339 ? -20.968 -11.995 -14.040 1.00 91.06 339 CYS A N 1
ATOM 2591 C CA . CYS A 1 339 ? -20.988 -12.299 -12.609 1.00 91.06 339 CYS A CA 1
ATOM 2592 C C . CYS A 1 339 ? -20.323 -13.665 -12.362 1.00 91.06 339 CY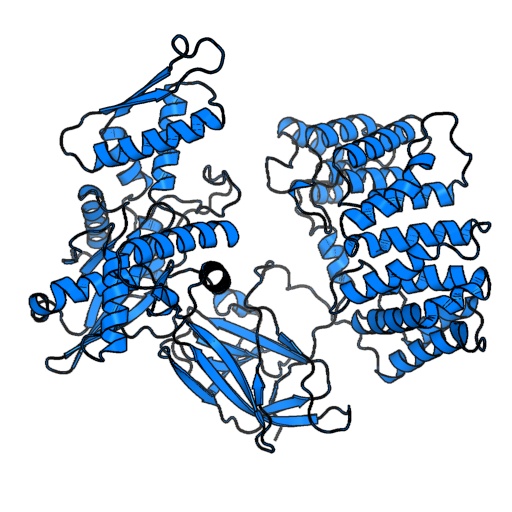S A C 1
ATOM 2594 O O . CYS A 1 339 ? -20.852 -14.704 -12.759 1.00 91.06 339 CYS A O 1
ATOM 2596 N N . LEU A 1 340 ? -19.145 -13.667 -11.732 1.00 88.12 340 LEU A N 1
ATOM 2597 C CA . LEU A 1 340 ? -18.402 -14.882 -11.390 1.00 88.12 340 LEU A CA 1
ATOM 2598 C C . LEU A 1 340 ? -18.974 -15.558 -10.151 1.00 88.12 340 LEU A C 1
ATOM 2600 O O . LEU A 1 340 ? -19.207 -16.766 -10.151 1.00 88.12 340 LEU A O 1
ATOM 2604 N N . VAL A 1 341 ? -19.152 -14.777 -9.084 1.00 85.81 341 VAL A N 1
ATOM 2605 C CA . VAL A 1 341 ? -19.629 -15.280 -7.799 1.00 85.81 341 VAL A CA 1
ATOM 2606 C C . VAL A 1 341 ? -20.593 -14.269 -7.186 1.00 85.81 341 VAL A C 1
ATOM 2608 O O . VAL A 1 341 ? -20.172 -13.139 -6.920 1.00 85.81 341 VAL A O 1
ATOM 2611 N N . PRO A 1 342 ? -21.860 -14.652 -6.954 1.00 82.69 342 PRO A N 1
ATOM 2612 C CA . PRO A 1 342 ? -22.842 -13.784 -6.327 1.00 82.69 342 PRO A CA 1
ATOM 2613 C C . PRO A 1 342 ? -22.530 -13.589 -4.842 1.00 82.69 342 PRO A C 1
ATOM 2615 O O . PRO A 1 342 ? -21.983 -14.476 -4.173 1.00 82.69 342 PRO A O 1
ATOM 2618 N N . ARG A 1 343 ? -22.936 -12.437 -4.303 1.00 74.75 343 ARG A N 1
ATOM 2619 C CA . ARG A 1 343 ? -23.009 -12.227 -2.854 1.00 74.75 343 ARG A CA 1
ATOM 2620 C C . ARG A 1 343 ? -23.817 -13.359 -2.220 1.00 74.75 343 ARG A C 1
ATOM 2622 O O . ARG A 1 343 ? -24.840 -13.781 -2.748 1.00 74.75 343 ARG A O 1
ATOM 2629 N N . GLY A 1 344 ? -23.360 -13.852 -1.075 1.00 66.00 344 GLY A N 1
ATOM 2630 C CA . GLY A 1 344 ? -24.023 -14.964 -0.398 1.00 66.00 344 GLY A CA 1
ATOM 2631 C C . GLY A 1 344 ? -23.464 -16.350 -0.742 1.00 66.00 344 GLY A C 1
ATOM 2632 O O . GLY A 1 344 ? -23.823 -17.304 -0.060 1.00 66.00 344 GLY A O 1
ATOM 2633 N N . ALA A 1 345 ? -22.570 -16.483 -1.733 1.00 70.50 345 ALA A N 1
ATOM 2634 C CA . ALA A 1 345 ? -21.982 -17.780 -2.080 1.00 70.50 345 ALA A CA 1
ATOM 2635 C C . ALA A 1 345 ? -21.198 -18.393 -0.906 1.00 70.50 345 ALA A C 1
ATOM 2637 O O . ALA A 1 345 ? -20.365 -17.718 -0.298 1.00 70.50 345 ALA A O 1
ATOM 2638 N N . GLU A 1 346 ? -21.472 -19.663 -0.597 1.00 67.31 346 GLU A N 1
ATOM 2639 C CA . GLU A 1 346 ? -20.901 -20.372 0.554 1.00 67.31 346 GLU A CA 1
ATOM 2640 C C . GLU A 1 346 ? -19.408 -20.673 0.369 1.00 67.31 346 GLU A C 1
ATOM 2642 O O . GLU A 1 346 ? -18.966 -21.060 -0.720 1.00 67.31 346 GLU A O 1
ATOM 2647 N N . ALA A 1 347 ? -18.628 -20.520 1.441 1.00 65.44 347 ALA A N 1
ATOM 2648 C CA . ALA A 1 347 ? -17.218 -20.898 1.470 1.00 65.44 347 ALA A CA 1
ATOM 2649 C C . ALA A 1 347 ? -17.045 -22.393 1.143 1.00 65.44 347 ALA A C 1
ATOM 2651 O O . ALA A 1 347 ? -17.823 -23.228 1.596 1.00 65.44 347 ALA A O 1
ATOM 2652 N N . GLY A 1 348 ? -16.055 -22.724 0.314 1.00 64.75 348 GLY A N 1
ATOM 2653 C CA . GLY A 1 348 ? -15.861 -24.069 -0.237 1.00 64.75 348 GLY A CA 1
ATOM 2654 C C . GLY A 1 348 ? -16.659 -24.353 -1.517 1.00 64.75 348 GLY A C 1
ATOM 2655 O O . GLY A 1 348 ? -16.421 -25.373 -2.166 1.00 64.75 348 GLY A O 1
ATOM 2656 N N . SER A 1 349 ? -17.569 -23.467 -1.944 1.00 75.38 349 SER A N 1
ATOM 2657 C CA . SER A 1 349 ? -18.321 -23.662 -3.189 1.00 75.38 349 SER A CA 1
ATOM 2658 C C . SER A 1 349 ? -17.463 -23.429 -4.443 1.00 75.38 349 SER A C 1
ATOM 2660 O O . SER A 1 349 ? -16.496 -22.658 -4.459 1.00 75.38 349 SER A O 1
ATOM 2662 N N . THR A 1 350 ? -17.807 -24.115 -5.533 1.00 82.44 350 THR A N 1
ATOM 2663 C CA . THR A 1 350 ? -17.242 -23.863 -6.863 1.00 82.44 350 THR A CA 1
ATOM 2664 C C . THR A 1 350 ? -18.368 -23.505 -7.817 1.00 82.44 350 THR A C 1
ATOM 2666 O O . THR A 1 350 ? -19.227 -24.335 -8.106 1.00 82.44 350 THR A O 1
ATOM 2669 N N . GLN A 1 351 ? -18.336 -22.286 -8.346 1.00 86.56 351 GLN A N 1
ATOM 2670 C CA . GLN A 1 351 ? -19.204 -21.869 -9.441 1.00 86.56 351 GLN A CA 1
ATOM 2671 C C . GLN A 1 351 ? -18.549 -22.274 -10.760 1.00 86.56 351 GLN A C 1
ATOM 2673 O O . GLN A 1 351 ? -17.386 -21.946 -10.998 1.00 86.56 351 GLN A O 1
ATOM 2678 N N . ARG A 1 352 ? -19.274 -23.005 -11.610 1.00 89.25 352 ARG A N 1
ATOM 2679 C CA . ARG A 1 352 ? -18.841 -23.349 -12.971 1.00 89.25 352 ARG A CA 1
ATOM 2680 C C . ARG A 1 352 ? -19.800 -22.712 -13.960 1.00 89.25 352 ARG A C 1
ATOM 2682 O O . ARG A 1 352 ? -20.983 -23.031 -13.965 1.00 89.25 352 ARG A O 1
ATOM 2689 N N . LEU A 1 353 ? -19.271 -21.819 -14.782 1.00 90.75 353 LEU A N 1
ATOM 2690 C CA . LEU A 1 353 ? -20.023 -21.007 -15.723 1.00 90.75 353 LEU A CA 1
ATOM 2691 C C . LEU A 1 353 ? -19.725 -21.491 -17.139 1.00 90.75 353 LEU A C 1
ATOM 2693 O O . LEU A 1 353 ? -18.602 -21.362 -17.639 1.00 90.75 353 LEU A O 1
ATOM 2697 N N . ASP A 1 354 ? -20.743 -22.062 -17.774 1.00 89.75 354 ASP A N 1
ATOM 2698 C CA . ASP A 1 354 ? -20.696 -22.488 -19.168 1.00 89.75 354 ASP A CA 1
ATOM 2699 C C . ASP A 1 354 ? -21.511 -21.507 -20.016 1.00 89.75 354 ASP A C 1
ATOM 2701 O O . ASP A 1 354 ? -22.701 -21.697 -20.248 1.00 89.75 354 ASP A O 1
ATOM 2705 N N . LEU A 1 355 ? -20.869 -20.405 -20.410 1.00 87.56 355 LEU A N 1
ATOM 2706 C CA . LEU A 1 355 ? -21.478 -19.398 -21.273 1.00 87.56 355 LEU A CA 1
ATOM 2707 C C . LEU A 1 355 ? -21.379 -19.812 -22.744 1.00 87.56 355 LEU A C 1
ATOM 2709 O O . LEU A 1 355 ? -20.336 -20.300 -23.207 1.00 87.56 355 LEU A O 1
ATOM 2713 N N . GLU A 1 356 ? -22.459 -19.577 -23.487 1.00 79.88 356 GLU A N 1
ATOM 2714 C CA . GLU A 1 356 ? -22.457 -19.684 -24.944 1.00 79.88 356 GLU A CA 1
ATOM 2715 C C . GLU A 1 356 ? -21.513 -18.628 -25.534 1.00 79.88 356 GLU A C 1
ATOM 2717 O O . GLU A 1 356 ? -21.419 -17.504 -25.045 1.00 79.88 356 GLU A O 1
ATOM 2722 N N . ASN A 1 357 ? -20.750 -19.018 -26.556 1.00 83.69 357 ASN A N 1
ATOM 2723 C CA . ASN A 1 357 ? -19.831 -18.148 -27.300 1.00 83.69 357 ASN A CA 1
ATOM 2724 C C . ASN A 1 357 ? -18.666 -17.517 -26.507 1.00 83.69 357 ASN A C 1
ATOM 2726 O O . ASN A 1 357 ? -17.901 -16.745 -27.084 1.00 83.69 357 ASN A O 1
ATOM 2730 N N . LEU A 1 358 ? -18.450 -17.878 -25.236 1.00 90.56 358 LEU A N 1
ATOM 2731 C CA . LEU A 1 358 ? -17.294 -17.409 -24.468 1.00 90.56 358 LEU A CA 1
ATOM 2732 C C . LEU A 1 358 ? -15.993 -18.078 -24.927 1.00 90.56 358 LEU A C 1
ATOM 2734 O O . LEU A 1 358 ? -15.845 -19.307 -24.904 1.00 90.56 358 LEU A O 1
ATOM 2738 N N . GLN A 1 359 ? -15.022 -17.248 -25.295 1.00 90.81 359 GLN A N 1
ATOM 2739 C CA . GLN A 1 359 ? -13.713 -17.671 -25.767 1.00 90.81 359 GLN A CA 1
ATOM 2740 C C . GLN A 1 359 ? -12.599 -16.947 -25.007 1.00 90.81 359 GLN A C 1
ATOM 2742 O O . GLN A 1 359 ? -12.694 -15.765 -24.683 1.00 90.81 359 GLN A O 1
ATOM 2747 N N . LEU A 1 360 ? -11.524 -17.679 -24.729 1.00 86.62 360 LEU A N 1
ATOM 2748 C CA . LEU A 1 360 ? -10.288 -17.172 -24.155 1.00 86.62 360 LEU A CA 1
ATOM 2749 C C . LEU A 1 360 ? -9.274 -16.910 -25.267 1.00 86.62 360 LEU A C 1
ATOM 2751 O O . LEU A 1 360 ? -9.039 -17.764 -26.124 1.00 86.62 360 LEU A O 1
ATOM 2755 N N . VAL A 1 361 ? -8.656 -15.736 -25.230 1.00 80.00 361 VAL A N 1
ATOM 2756 C CA . VAL A 1 361 ? -7.633 -15.330 -26.194 1.00 80.00 361 VAL A CA 1
ATOM 2757 C C . VAL A 1 361 ? -6.281 -15.916 -25.765 1.00 80.00 361 VAL A C 1
ATOM 2759 O O . VAL A 1 361 ? -5.743 -15.586 -24.708 1.00 80.00 361 VAL A O 1
ATOM 2762 N N . ALA A 1 362 ? -5.725 -16.807 -26.583 1.00 67.38 362 ALA A N 1
ATOM 2763 C CA . ALA A 1 362 ? -4.459 -17.494 -26.349 1.00 67.38 362 ALA A CA 1
ATOM 2764 C C . ALA A 1 362 ? -3.352 -17.032 -27.316 1.00 67.38 362 ALA A C 1
ATOM 2766 O O . ALA A 1 362 ? -3.606 -16.561 -28.423 1.00 67.38 362 ALA A O 1
ATOM 2767 N N . ASN A 1 363 ? -2.100 -17.230 -26.897 1.00 54.66 363 ASN A N 1
ATOM 2768 C CA . ASN A 1 363 ? -0.837 -16.917 -27.573 1.00 54.66 363 ASN A CA 1
ATOM 2769 C C . ASN A 1 363 ? -0.572 -15.423 -27.832 1.00 54.66 363 ASN A C 1
ATOM 2771 O O . ASN A 1 363 ? 0.327 -15.093 -28.602 1.00 54.66 363 ASN A O 1
ATOM 2775 N N . LYS A 1 364 ? -1.286 -14.532 -27.136 1.00 50.97 364 LYS A N 1
ATOM 2776 C CA . LYS A 1 364 ? -1.130 -13.072 -27.189 1.00 50.97 364 LYS A CA 1
ATOM 2777 C C . LYS A 1 364 ? -1.151 -12.480 -25.770 1.00 50.97 364 LYS A C 1
ATOM 2779 O O . LYS A 1 364 ? -1.787 -13.081 -24.903 1.00 50.97 364 LYS A O 1
ATOM 2784 N N . PRO A 1 365 ? -0.461 -11.355 -25.507 1.00 46.81 365 PRO A N 1
ATOM 2785 C CA . PRO A 1 365 ? -0.624 -10.602 -24.264 1.00 46.81 365 PRO A CA 1
ATOM 2786 C C . PRO A 1 365 ? -2.051 -10.071 -24.129 1.00 46.81 365 PRO A C 1
ATOM 2788 O O . PRO A 1 365 ? -2.550 -9.397 -25.029 1.00 46.81 365 PRO A O 1
ATOM 2791 N N . VAL A 1 366 ? -2.702 -10.399 -23.017 1.00 56.41 366 VAL A N 1
ATOM 2792 C CA . VAL A 1 366 ? -4.091 -10.034 -22.728 1.00 56.41 366 VAL A CA 1
ATOM 2793 C C . VAL A 1 366 ? -4.245 -9.608 -21.273 1.00 56.41 366 VAL A C 1
ATOM 2795 O O . VAL A 1 366 ? -3.465 -10.023 -20.416 1.00 56.41 366 VAL A O 1
ATOM 2798 N N . SER A 1 367 ? -5.257 -8.792 -20.992 1.00 67.06 367 SER A N 1
ATOM 2799 C CA . SER A 1 367 ? -5.638 -8.371 -19.646 1.00 67.06 367 SER A CA 1
ATOM 2800 C C . SER A 1 367 ? -6.985 -8.966 -19.266 1.00 67.06 367 SER A C 1
ATOM 2802 O O . SER A 1 367 ? -7.977 -8.824 -19.976 1.00 67.06 367 SER A O 1
ATOM 2804 N N . PHE A 1 368 ? -7.039 -9.614 -18.112 1.00 72.00 368 PHE A N 1
ATOM 2805 C CA . PHE A 1 368 ? -8.286 -9.950 -17.447 1.00 72.00 368 PHE A CA 1
ATOM 2806 C C . PHE A 1 368 ? -8.560 -8.877 -16.389 1.00 72.00 368 PHE A C 1
ATOM 2808 O O . PHE A 1 368 ? -7.664 -8.506 -15.629 1.00 72.00 368 PHE A O 1
ATOM 2815 N N . ARG A 1 369 ? -9.796 -8.379 -16.312 1.00 77.69 369 ARG A N 1
ATOM 2816 C CA . ARG A 1 369 ? -10.188 -7.317 -15.370 1.00 77.69 369 ARG A CA 1
ATOM 2817 C C . ARG A 1 369 ? -11.193 -7.864 -14.369 1.00 77.69 369 ARG A C 1
ATOM 2819 O O . ARG A 1 369 ? -12.273 -8.281 -14.769 1.00 77.69 369 ARG A O 1
ATOM 2826 N N . LEU A 1 370 ? -10.840 -7.869 -13.088 1.00 80.38 370 LEU A N 1
ATOM 2827 C CA . LEU A 1 370 ? -11.720 -8.317 -12.011 1.00 80.38 370 LEU A CA 1
ATOM 2828 C C . LEU A 1 370 ? -12.361 -7.104 -11.327 1.00 80.38 370 LEU A C 1
ATOM 2830 O O . LEU A 1 370 ? -11.677 -6.131 -11.011 1.00 80.38 370 LEU A O 1
ATOM 2834 N N . TYR A 1 371 ? -13.659 -7.184 -11.062 1.00 81.06 371 TYR A N 1
ATOM 2835 C CA . TYR A 1 371 ? -14.433 -6.170 -10.351 1.00 81.06 371 TYR A CA 1
ATOM 2836 C C . TYR A 1 371 ? -15.144 -6.801 -9.152 1.00 81.06 371 TYR A C 1
ATOM 2838 O O . TYR A 1 371 ? -15.489 -7.982 -9.185 1.00 81.06 371 TYR A O 1
ATOM 2846 N N . SER A 1 372 ? -15.405 -6.022 -8.106 1.00 77.38 372 SER A N 1
ATOM 2847 C CA . SER A 1 372 ? -16.256 -6.427 -6.986 1.00 77.38 372 SER A CA 1
ATOM 2848 C C . SER A 1 372 ? -17.268 -5.347 -6.614 1.00 77.38 372 SER A C 1
ATOM 2850 O O . SER A 1 372 ? -17.004 -4.160 -6.770 1.00 77.38 372 SER A O 1
ATOM 2852 N N . SER A 1 373 ? -18.430 -5.742 -6.097 1.00 72.81 373 SER A N 1
ATOM 2853 C CA . SER A 1 373 ? -19.448 -4.820 -5.578 1.00 72.81 373 SER A CA 1
ATOM 2854 C C . SER A 1 373 ? -19.872 -5.211 -4.166 1.00 72.81 373 SER A C 1
ATOM 2856 O O . SER A 1 373 ? -20.006 -6.396 -3.864 1.00 72.81 373 SER A O 1
ATOM 2858 N N . LEU A 1 374 ? -20.097 -4.206 -3.315 1.00 60.94 374 LEU A N 1
ATOM 2859 C CA . LEU A 1 374 ? -20.701 -4.358 -1.983 1.00 60.94 374 LEU A CA 1
ATOM 2860 C C . LEU A 1 374 ? -22.212 -4.082 -1.984 1.00 60.94 374 LEU A C 1
ATOM 2862 O O . LEU A 1 374 ? -22.919 -4.534 -1.085 1.00 60.94 374 LEU A O 1
ATOM 2866 N N . THR A 1 375 ? -22.703 -3.326 -2.966 1.00 59.91 375 THR A N 1
ATOM 2867 C CA . THR A 1 375 ? -24.082 -2.823 -3.019 1.00 59.91 375 THR A CA 1
ATOM 2868 C C . THR A 1 375 ? -24.987 -3.703 -3.877 1.00 59.91 375 THR A C 1
ATOM 2870 O O . THR A 1 375 ? -26.170 -3.834 -3.571 1.00 59.91 375 THR A O 1
ATOM 2873 N N . ARG A 1 376 ? -24.443 -4.371 -4.903 1.00 68.94 376 ARG A N 1
ATOM 2874 C CA . ARG A 1 376 ? -25.217 -5.264 -5.777 1.00 68.94 376 ARG A CA 1
ATOM 2875 C C . ARG A 1 376 ? -25.415 -6.647 -5.159 1.00 68.94 376 ARG A C 1
ATOM 2877 O O . ARG A 1 376 ? -24.444 -7.309 -4.785 1.00 68.94 376 ARG A O 1
ATOM 2884 N N . SER A 1 377 ? -26.674 -7.075 -5.067 1.00 59.75 377 SER A N 1
ATOM 2885 C CA . SER A 1 377 ? -27.074 -8.325 -4.401 1.00 59.75 377 SER A CA 1
ATOM 2886 C C . SER A 1 377 ? -27.938 -9.273 -5.245 1.00 59.75 377 SER A C 1
ATOM 2888 O O . SER A 1 377 ? -28.031 -10.440 -4.880 1.00 59.75 377 SER A O 1
ATOM 2890 N N . ASP A 1 378 ? -28.475 -8.827 -6.388 1.00 73.38 378 ASP A N 1
ATOM 2891 C CA . ASP A 1 378 ? -29.451 -9.601 -7.179 1.00 73.38 378 ASP A CA 1
ATOM 2892 C C . ASP A 1 378 ? -28.865 -10.301 -8.424 1.00 73.38 378 ASP A C 1
ATOM 2894 O O . ASP A 1 378 ? -29.562 -11.064 -9.095 1.00 73.38 378 ASP A O 1
ATOM 2898 N N . ASP A 1 379 ? -27.595 -10.058 -8.769 1.00 82.75 379 ASP A N 1
ATOM 2899 C CA . ASP A 1 379 ? -27.007 -10.591 -10.004 1.00 82.75 379 ASP A CA 1
ATOM 2900 C C . ASP A 1 379 ? -26.618 -12.072 -9.857 1.00 82.75 379 ASP A C 1
ATOM 2902 O O . ASP A 1 379 ? -25.741 -12.437 -9.070 1.00 82.75 379 ASP A O 1
ATOM 2906 N N . ALA A 1 380 ? -27.250 -12.937 -10.653 1.00 84.88 380 ALA A N 1
ATOM 2907 C CA . ALA A 1 380 ? -27.008 -14.378 -10.635 1.00 84.88 380 ALA A CA 1
ATOM 2908 C C . ALA A 1 380 ? -25.644 -14.762 -11.240 1.00 84.88 380 ALA A C 1
ATOM 2910 O O . ALA A 1 380 ? -25.145 -14.111 -12.160 1.00 84.88 380 ALA A O 1
ATOM 2911 N N . ALA A 1 381 ? -25.061 -15.870 -10.767 1.00 87.69 381 ALA A N 1
ATOM 2912 C CA . ALA A 1 381 ? -23.827 -16.425 -11.326 1.00 87.69 381 ALA A CA 1
ATOM 2913 C C . ALA A 1 381 ? -23.991 -16.710 -12.834 1.00 87.69 381 ALA A C 1
ATOM 2915 O O . ALA A 1 381 ? -24.948 -17.363 -13.246 1.00 87.69 381 ALA A O 1
ATOM 2916 N N . GLY A 1 382 ? -23.064 -16.218 -13.657 1.00 86.44 382 GLY A N 1
ATOM 2917 C CA . GLY A 1 382 ? -23.118 -16.339 -15.117 1.00 86.44 382 GLY A CA 1
ATOM 2918 C C . GLY A 1 382 ? -23.958 -15.275 -15.828 1.00 86.44 382 GLY A C 1
ATOM 2919 O O . GLY A 1 382 ? -23.930 -15.219 -17.052 1.00 86.44 382 GLY A O 1
ATOM 2920 N N . ALA A 1 383 ? -24.665 -14.394 -15.116 1.00 88.25 383 ALA A N 1
ATOM 2921 C CA . ALA A 1 383 ? -25.352 -13.281 -15.764 1.00 88.25 383 ALA A CA 1
ATOM 2922 C C . ALA A 1 383 ? -24.339 -12.321 -16.413 1.00 88.25 383 ALA A C 1
ATOM 2924 O O . ALA A 1 383 ? -23.345 -11.939 -15.785 1.00 88.25 383 ALA A O 1
ATOM 2925 N N . ILE A 1 384 ? -24.602 -11.924 -17.661 1.00 88.00 384 ILE A N 1
ATOM 2926 C CA . ILE A 1 384 ? -23.880 -10.835 -18.324 1.00 88.00 384 ILE A CA 1
ATOM 2927 C C . ILE A 1 384 ? -24.530 -9.525 -17.886 1.00 88.00 384 ILE A C 1
ATOM 2929 O O . ILE A 1 384 ? -25.727 -9.329 -18.091 1.00 88.00 384 ILE A O 1
ATOM 2933 N N . VAL A 1 385 ? -23.741 -8.640 -17.285 1.00 87.56 385 VAL A N 1
ATOM 2934 C CA . VAL A 1 385 ? -24.205 -7.362 -16.739 1.00 87.56 385 VAL A CA 1
ATOM 2935 C C . VAL A 1 385 ? -23.457 -6.226 -17.431 1.00 87.56 385 VAL A C 1
ATOM 2937 O O . VAL A 1 385 ? -22.236 -6.272 -17.590 1.00 87.56 385 VAL A O 1
ATOM 2940 N N . GLU A 1 386 ? -24.198 -5.211 -17.876 1.00 85.56 386 GLU A N 1
ATOM 2941 C CA . GLU A 1 386 ? -23.639 -4.006 -18.492 1.00 85.56 386 GLU A CA 1
ATOM 2942 C C . GLU A 1 386 ? -23.625 -2.852 -17.488 1.00 85.56 386 GLU A C 1
ATOM 2944 O O . GLU A 1 386 ? -24.633 -2.572 -16.840 1.00 85.56 386 GLU A O 1
ATOM 2949 N N . PHE A 1 387 ? -22.493 -2.157 -17.400 1.00 78.75 387 PHE A N 1
ATOM 2950 C CA . PHE A 1 387 ? -22.301 -0.994 -16.541 1.00 78.75 387 PHE A CA 1
ATOM 2951 C C . PHE A 1 387 ? -22.010 0.255 -17.374 1.00 78.75 387 PHE A C 1
ATOM 2953 O O . PHE A 1 387 ? -21.230 0.216 -18.333 1.00 78.75 387 PHE A O 1
ATOM 2960 N N . ASP A 1 388 ? -22.612 1.375 -16.968 1.00 72.00 388 ASP A N 1
ATOM 2961 C CA . ASP A 1 388 ? -22.278 2.700 -17.486 1.00 72.00 388 ASP A CA 1
ATOM 2962 C C . ASP A 1 388 ? -20.915 3.140 -16.912 1.00 72.00 388 ASP A C 1
ATOM 2964 O O . ASP A 1 388 ? -20.750 3.180 -15.684 1.00 72.00 388 ASP A O 1
ATOM 2968 N N . PRO A 1 389 ? -19.932 3.501 -17.758 1.00 57.84 389 PRO A N 1
ATOM 2969 C CA . PRO A 1 389 ? -18.636 3.987 -17.301 1.00 57.84 389 PRO A CA 1
ATOM 2970 C C . PRO A 1 389 ? -18.701 5.189 -16.339 1.00 57.84 389 PRO A C 1
ATOM 2972 O O . PRO A 1 389 ? -17.782 5.393 -15.542 1.00 57.84 389 PRO A O 1
ATOM 2975 N N . ALA A 1 390 ? -19.769 5.994 -16.383 1.00 56.94 390 ALA A N 1
ATOM 2976 C CA . ALA A 1 390 ? -19.959 7.144 -15.501 1.00 56.94 390 ALA A CA 1
ATOM 2977 C C . ALA A 1 390 ? -20.352 6.761 -14.059 1.00 56.94 390 ALA A C 1
ATOM 2979 O O . ALA A 1 390 ? -19.994 7.501 -13.139 1.00 56.94 390 ALA A O 1
ATOM 2980 N N . ALA A 1 391 ? -21.012 5.612 -13.864 1.00 52.50 391 ALA A N 1
ATOM 2981 C CA . ALA A 1 391 ? -21.512 5.111 -12.574 1.00 52.50 391 ALA A CA 1
ATOM 2982 C C . ALA A 1 391 ? -20.544 4.139 -11.857 1.00 52.50 391 ALA A C 1
ATOM 2984 O O . ALA A 1 391 ? -20.786 3.727 -10.724 1.00 52.50 391 ALA A O 1
ATOM 2985 N N . LEU A 1 392 ? -19.417 3.794 -12.498 1.00 57.22 392 LEU A N 1
ATOM 2986 C CA . LEU A 1 392 ? -18.411 2.843 -12.000 1.00 57.22 392 LEU A CA 1
ATOM 2987 C C . LEU A 1 392 ? -17.912 3.132 -10.574 1.00 57.22 392 LEU A C 1
ATOM 2989 O O . LEU A 1 392 ? -17.691 2.191 -9.822 1.00 57.22 392 LEU A O 1
ATOM 2993 N N . ALA A 1 393 ? -17.735 4.405 -10.203 1.00 52.34 393 ALA A N 1
ATOM 2994 C CA . ALA A 1 393 ? -17.117 4.791 -8.930 1.00 52.34 393 ALA A CA 1
ATOM 2995 C C . ALA A 1 393 ? -17.981 4.474 -7.694 1.00 52.34 393 ALA A C 1
ATOM 2997 O O . ALA A 1 393 ? -17.429 4.228 -6.621 1.00 52.34 393 ALA A O 1
ATOM 2998 N N . ASP A 1 394 ? -19.306 4.440 -7.857 1.00 55.06 394 ASP A N 1
ATOM 2999 C CA . ASP A 1 394 ? -20.251 4.264 -6.749 1.00 55.06 394 ASP A CA 1
ATOM 3000 C C . ASP A 1 394 ? -20.718 2.803 -6.595 1.00 55.06 394 ASP A C 1
ATOM 3002 O O . ASP A 1 394 ? -21.067 2.375 -5.493 1.00 55.06 394 ASP A O 1
ATOM 3006 N N . GLU A 1 395 ? -20.691 2.005 -7.674 1.00 62.84 395 GLU A N 1
ATOM 3007 C CA . GLU A 1 395 ? -21.222 0.630 -7.681 1.00 62.84 395 GLU A CA 1
ATOM 3008 C C . GLU A 1 395 ? -20.159 -0.481 -7.730 1.00 62.84 395 GLU A C 1
ATOM 3010 O O . GLU A 1 395 ? -20.415 -1.590 -7.241 1.00 62.84 395 GLU A O 1
ATOM 3015 N N . LEU A 1 396 ? -18.977 -0.222 -8.304 1.00 68.88 396 LEU A N 1
ATOM 3016 C CA . LEU A 1 396 ? -17.963 -1.245 -8.573 1.00 68.88 396 LEU A CA 1
ATOM 3017 C C . LEU A 1 396 ? -16.561 -0.824 -8.127 1.00 68.88 396 LEU A C 1
ATOM 3019 O O . LEU A 1 396 ? -16.048 0.246 -8.432 1.00 68.88 396 LEU A O 1
ATOM 3023 N N . HIS A 1 397 ? -15.875 -1.750 -7.474 1.00 64.38 397 HIS A N 1
ATOM 3024 C CA . HIS A 1 397 ? -14.457 -1.662 -7.188 1.00 64.38 397 HIS A CA 1
ATOM 3025 C C . HIS A 1 397 ? -13.670 -2.491 -8.206 1.00 64.38 397 HIS A C 1
ATOM 3027 O O . HIS A 1 397 ? -13.832 -3.708 -8.275 1.00 64.38 397 HIS A O 1
ATOM 3033 N N . GLN A 1 398 ? -12.809 -1.849 -8.996 1.00 67.06 398 GLN A N 1
ATOM 3034 C CA . GLN A 1 398 ? -11.912 -2.541 -9.922 1.00 67.06 398 GLN A CA 1
ATOM 3035 C C . GLN A 1 398 ? -10.630 -2.993 -9.205 1.00 67.06 398 GLN A C 1
ATOM 3037 O O . GLN A 1 398 ? -9.960 -2.187 -8.562 1.00 67.06 398 GLN A O 1
ATOM 3042 N N . HIS A 1 399 ? -10.269 -4.267 -9.360 1.00 62.19 399 HIS A N 1
ATOM 3043 C CA . HIS A 1 399 ? -9.014 -4.843 -8.868 1.00 62.19 399 HIS A CA 1
ATOM 3044 C C . HIS A 1 399 ? -7.882 -4.690 -9.897 1.00 62.19 399 HIS A C 1
ATOM 3046 O O . HIS A 1 399 ? -8.134 -4.352 -11.061 1.00 62.19 399 HIS A O 1
ATOM 3052 N N . ALA A 1 400 ? -6.628 -4.938 -9.491 1.00 49.47 400 ALA A N 1
ATOM 3053 C CA . ALA A 1 400 ? -5.519 -4.878 -10.436 1.00 49.47 400 ALA A CA 1
ATOM 3054 C C . ALA A 1 400 ? -5.730 -5.930 -11.543 1.00 49.47 400 ALA A C 1
ATOM 3056 O O . ALA A 1 400 ? -6.068 -7.082 -11.249 1.00 49.47 400 ALA A O 1
ATOM 3057 N N . PRO A 1 401 ? -5.606 -5.536 -12.821 1.00 58.06 401 PRO A N 1
ATOM 3058 C CA . PRO A 1 401 ? -5.811 -6.462 -13.919 1.00 58.06 401 PRO A CA 1
ATOM 3059 C C . PRO A 1 401 ? -4.744 -7.560 -13.905 1.00 58.06 401 PRO A C 1
ATOM 3061 O O . PRO A 1 401 ? -3.577 -7.300 -13.619 1.00 58.06 401 PRO A O 1
ATOM 3064 N N . LEU A 1 402 ? -5.139 -8.777 -14.273 1.00 58.16 402 LEU A N 1
ATOM 3065 C CA . LEU A 1 402 ? -4.197 -9.853 -14.557 1.00 58.16 402 LEU A CA 1
ATOM 3066 C C . LEU A 1 402 ? -3.743 -9.729 -16.006 1.00 58.16 402 LEU A C 1
ATOM 3068 O O . LEU A 1 402 ? -4.519 -9.974 -16.928 1.00 58.16 402 LEU A O 1
ATOM 3072 N N . GLU A 1 403 ? -2.480 -9.383 -16.201 1.00 55.56 403 GLU A N 1
ATOM 3073 C CA . GLU A 1 403 ? -1.837 -9.362 -17.509 1.00 55.56 403 GLU A CA 1
ATOM 3074 C C . GLU A 1 403 ? -1.115 -10.692 -17.740 1.00 55.56 403 GLU A C 1
ATOM 3076 O O . GLU A 1 403 ? -0.220 -11.068 -16.983 1.00 55.56 403 GLU A O 1
ATOM 3081 N N . ALA A 1 404 ? -1.519 -11.447 -18.761 1.00 47.56 404 ALA A N 1
ATOM 3082 C CA . ALA A 1 404 ? -0.987 -12.784 -19.003 1.00 47.56 404 ALA A CA 1
ATOM 3083 C C . ALA A 1 404 ? -0.889 -13.116 -20.496 1.00 47.56 404 ALA A C 1
ATOM 3085 O O . ALA A 1 404 ? -1.592 -12.557 -21.333 1.00 47.56 404 ALA A O 1
ATOM 3086 N N . VAL A 1 405 ? -0.028 -14.083 -20.825 1.00 52.72 405 VAL A N 1
ATOM 3087 C CA . VAL A 1 405 ? 0.005 -14.743 -22.138 1.00 52.72 405 VAL A CA 1
ATOM 3088 C C . VAL A 1 405 ? -0.395 -16.199 -21.937 1.00 52.72 405 VAL A C 1
ATOM 3090 O O . VAL A 1 405 ? 0.411 -17.018 -21.491 1.00 52.72 405 VAL A O 1
ATOM 3093 N N . ILE A 1 406 ? -1.636 -16.542 -22.274 1.00 57.25 406 ILE A N 1
ATOM 3094 C CA . ILE A 1 406 ? -2.123 -17.917 -22.142 1.00 57.25 406 ILE A CA 1
ATOM 3095 C C . ILE A 1 406 ? -1.634 -18.747 -23.329 1.00 57.25 406 ILE A C 1
ATOM 3097 O O . ILE A 1 406 ? -1.952 -18.440 -24.469 1.00 57.25 406 ILE A O 1
ATOM 3101 N N . ARG A 1 407 ? -0.845 -19.801 -23.101 1.00 57.38 407 ARG A N 1
ATOM 3102 C CA . ARG A 1 407 ? -0.326 -20.655 -24.185 1.00 57.38 407 ARG A CA 1
ATOM 3103 C C . ARG A 1 407 ? -1.315 -21.761 -24.550 1.00 57.38 407 ARG A C 1
ATOM 3105 O O . ARG A 1 407 ? -1.782 -22.485 -23.672 1.00 57.38 407 ARG A O 1
ATOM 3112 N N . PHE A 1 408 ? -1.571 -21.937 -25.848 1.00 59.91 408 PHE A N 1
ATOM 3113 C CA . PHE A 1 408 ? -2.390 -23.035 -26.370 1.00 59.91 408 PHE A CA 1
ATOM 3114 C C . PHE A 1 408 ? -1.879 -23.530 -27.732 1.00 59.91 408 PHE A C 1
ATOM 3116 O O . PHE A 1 408 ? -1.854 -22.790 -28.717 1.00 59.91 408 PHE A O 1
ATOM 3123 N N . GLY A 1 409 ? -1.507 -24.812 -27.804 1.00 63.53 409 GLY A N 1
ATOM 3124 C CA . GLY A 1 409 ? -0.938 -25.431 -29.007 1.00 63.53 409 GLY A CA 1
ATOM 3125 C C . GLY A 1 409 ? 0.564 -25.164 -29.205 1.00 63.53 409 GLY A C 1
ATOM 3126 O O . GLY A 1 409 ? 1.223 -24.560 -28.365 1.00 63.53 409 GLY A O 1
ATOM 3127 N N . LYS A 1 410 ? 1.128 -25.666 -30.317 1.00 43.25 410 LYS A N 1
ATOM 3128 C CA . LYS A 1 410 ? 2.578 -25.593 -30.624 1.00 43.25 410 LYS A CA 1
ATOM 3129 C C . LYS A 1 410 ? 3.008 -24.331 -31.387 1.00 43.25 410 LYS A C 1
ATOM 3131 O O . LYS A 1 410 ? 4.197 -24.039 -31.447 1.00 43.25 410 LYS A O 1
ATOM 3136 N N . LYS A 1 411 ? 2.068 -23.618 -32.012 1.00 42.69 411 LYS A N 1
ATOM 3137 C CA . LYS A 1 411 ? 2.326 -22.410 -32.812 1.00 42.69 411 LYS A CA 1
ATOM 3138 C C . LYS A 1 411 ? 2.010 -21.161 -31.984 1.00 42.69 411 LYS A C 1
ATOM 3140 O O . LYS A 1 411 ? 1.037 -21.166 -31.240 1.00 42.69 411 LYS A O 1
ATOM 3145 N N . ILE A 1 412 ? 2.807 -20.101 -32.135 1.00 43.78 412 ILE A N 1
ATOM 3146 C CA . ILE A 1 412 ? 2.707 -18.833 -31.374 1.00 43.78 412 ILE A CA 1
ATOM 3147 C C . ILE A 1 412 ? 1.704 -17.854 -32.037 1.00 43.78 412 ILE A C 1
ATOM 3149 O O . ILE A 1 412 ? 1.838 -16.644 -31.960 1.00 43.78 412 ILE A O 1
ATOM 3153 N N . GLU A 1 413 ? 0.699 -18.377 -32.733 1.00 53.34 413 GLU A N 1
ATOM 3154 C CA . GLU A 1 413 ? -0.333 -17.590 -33.423 1.00 53.34 413 GLU A CA 1
ATOM 3155 C C . GLU A 1 413 ? -1.549 -17.381 -32.507 1.00 53.34 413 GLU A C 1
ATOM 3157 O O . GLU A 1 413 ? -1.904 -18.299 -31.758 1.00 53.34 413 GLU A O 1
ATOM 3162 N N . GLU A 1 414 ? -2.164 -16.191 -32.555 1.00 68.19 414 GLU A N 1
ATOM 3163 C CA . GLU A 1 414 ? -3.375 -15.851 -31.791 1.00 68.19 414 GLU A CA 1
ATOM 3164 C C . GLU A 1 414 ? -4.469 -16.897 -32.038 1.00 68.19 414 GLU A C 1
ATOM 3166 O O . GLU A 1 414 ? -4.742 -17.275 -33.180 1.00 68.19 414 GLU A O 1
ATOM 3171 N N . ARG A 1 415 ? -5.078 -17.396 -30.959 1.00 76.50 415 ARG A N 1
ATOM 3172 C CA . ARG A 1 415 ? -6.156 -18.386 -31.032 1.00 76.50 415 ARG A CA 1
ATOM 3173 C C . ARG A 1 415 ? -7.248 -18.067 -30.035 1.00 76.50 415 ARG A C 1
ATOM 3175 O O . ARG A 1 415 ? -6.962 -17.823 -28.869 1.00 76.50 415 ARG A O 1
ATOM 3182 N N . LEU A 1 416 ? -8.489 -18.176 -30.484 1.00 86.56 416 LEU A N 1
ATOM 3183 C CA . LEU A 1 416 ? -9.656 -18.134 -29.619 1.00 86.56 416 LEU A CA 1
ATOM 3184 C C . LEU A 1 416 ? -9.999 -19.560 -29.190 1.00 86.56 416 LEU A C 1
ATOM 3186 O O . LEU A 1 416 ? -10.248 -20.432 -30.023 1.00 86.56 416 LEU A O 1
ATOM 3190 N N . VAL A 1 417 ? -9.950 -19.813 -27.886 1.00 87.12 417 VAL A N 1
ATOM 3191 C CA . VAL A 1 417 ? -10.219 -21.126 -27.299 1.00 87.12 417 VAL A CA 1
ATOM 3192 C C . VAL A 1 417 ? -11.561 -21.065 -26.581 1.00 87.12 417 VAL A C 1
ATOM 3194 O O . VAL A 1 417 ? -11.682 -20.302 -25.628 1.00 87.12 417 VAL A O 1
ATOM 3197 N N . PRO A 1 418 ? -12.575 -21.850 -26.974 1.00 92.06 418 PRO A N 1
ATOM 3198 C CA . PRO A 1 418 ? -13.821 -21.920 -26.219 1.00 92.06 418 PRO A CA 1
ATOM 3199 C C . PRO A 1 418 ? -13.556 -22.443 -24.801 1.00 92.06 418 PRO A C 1
ATOM 3201 O O . PRO A 1 418 ? -12.929 -23.496 -24.646 1.00 92.06 418 PRO A O 1
ATOM 3204 N N . VAL A 1 419 ? -14.021 -21.723 -23.775 1.00 92.31 419 VAL A N 1
ATOM 3205 C CA . VAL A 1 419 ? -13.735 -22.047 -22.365 1.00 92.31 419 VAL A CA 1
ATOM 3206 C C . VAL A 1 419 ? -14.982 -22.082 -21.487 1.00 92.31 419 VAL A C 1
ATOM 3208 O O . VAL A 1 419 ? -15.987 -21.440 -21.781 1.00 92.31 419 VAL A O 1
ATOM 3211 N N . ARG A 1 420 ? -14.897 -22.830 -20.385 1.00 92.50 420 ARG A N 1
ATOM 3212 C CA . ARG A 1 420 ? -15.748 -22.678 -19.199 1.00 92.50 420 ARG A CA 1
ATOM 3213 C C . ARG A 1 420 ? -14.986 -21.877 -18.155 1.00 92.50 420 ARG A C 1
ATOM 3215 O O . ARG A 1 420 ? -13.793 -22.115 -17.962 1.00 92.50 420 ARG A O 1
ATOM 3222 N N . LEU A 1 421 ? -15.653 -20.953 -17.476 1.00 92.31 421 LEU A N 1
ATOM 3223 C CA . LEU A 1 421 ? -15.059 -20.265 -16.332 1.00 92.31 421 LEU A CA 1
ATOM 3224 C C . LEU A 1 421 ? -15.409 -21.008 -15.056 1.00 92.31 421 LEU A C 1
ATOM 3226 O O . LEU A 1 421 ? -16.511 -21.529 -14.901 1.00 92.31 421 LEU A O 1
ATOM 3230 N N . GLY A 1 422 ? -14.471 -21.031 -14.128 1.00 87.88 422 GLY A N 1
ATOM 3231 C CA . GLY A 1 422 ? -14.710 -21.509 -12.789 1.00 87.88 422 GLY A CA 1
ATOM 3232 C C . GLY A 1 422 ? -14.179 -20.533 -11.762 1.00 87.88 422 GLY A C 1
ATOM 3233 O O . GLY A 1 422 ? -13.140 -19.902 -11.951 1.00 87.88 422 GLY A O 1
ATOM 3234 N N . ALA A 1 423 ? -14.918 -20.420 -10.674 1.00 87.94 423 ALA A N 1
ATOM 3235 C CA . ALA A 1 423 ? -14.548 -19.629 -9.524 1.00 87.94 423 ALA A CA 1
ATOM 3236 C C . ALA A 1 423 ? -14.762 -20.495 -8.285 1.00 87.94 423 ALA A C 1
ATOM 3238 O O . ALA A 1 423 ? -15.886 -20.893 -7.977 1.00 87.94 423 ALA A O 1
ATOM 3239 N N . HIS A 1 424 ? -13.673 -20.852 -7.614 1.00 82.12 424 HIS A N 1
ATOM 3240 C CA . HIS A 1 424 ? -13.715 -21.574 -6.357 1.00 82.12 424 HIS A CA 1
ATOM 3241 C C . HIS A 1 424 ? -13.480 -20.598 -5.216 1.00 82.12 424 HIS A C 1
ATOM 3243 O O . HIS A 1 424 ? -12.424 -19.976 -5.122 1.00 82.12 424 HIS A O 1
ATOM 3249 N N . LEU A 1 425 ? -14.482 -20.461 -4.357 1.00 73.19 425 LEU A N 1
ATOM 3250 C CA . LEU A 1 425 ? -14.315 -19.767 -3.100 1.00 73.19 425 LEU A CA 1
ATOM 3251 C C . LEU A 1 425 ? -13.718 -20.752 -2.106 1.00 73.19 425 LEU A C 1
ATOM 3253 O O . LEU A 1 425 ? -14.373 -21.714 -1.708 1.00 73.19 425 LEU A O 1
ATOM 3257 N N . THR A 1 426 ? -12.476 -20.516 -1.720 1.00 60.31 426 THR A N 1
ATOM 3258 C CA . THR A 1 426 ? -11.812 -21.341 -0.714 1.00 60.31 426 THR A CA 1
ATOM 3259 C C . THR A 1 426 ? -12.462 -21.151 0.654 1.00 60.31 426 THR A C 1
ATOM 3261 O O . THR A 1 426 ? -13.095 -20.133 0.942 1.00 60.31 426 THR A O 1
ATOM 3264 N N . GLU A 1 427 ? -12.271 -22.124 1.535 1.00 51.81 427 GLU A N 1
ATOM 3265 C CA . GLU A 1 427 ? -12.741 -22.046 2.923 1.00 51.81 427 GLU A CA 1
ATOM 3266 C C . GLU A 1 427 ? -12.066 -20.921 3.728 1.00 51.81 427 GLU A C 1
ATOM 3268 O O . GLU A 1 427 ? -12.587 -20.507 4.760 1.00 51.81 427 GLU A O 1
ATOM 3273 N N . ILE A 1 428 ? -10.932 -20.402 3.242 1.00 45.50 428 ILE A N 1
ATOM 3274 C CA . ILE A 1 428 ? -10.197 -19.270 3.826 1.00 45.50 428 ILE A CA 1
ATOM 3275 C C . ILE A 1 428 ? -10.669 -17.900 3.299 1.00 45.50 428 ILE A C 1
ATOM 3277 O O . ILE A 1 428 ? -10.150 -16.872 3.729 1.00 45.50 428 ILE A O 1
ATOM 3281 N N . GLY A 1 429 ? -11.671 -17.868 2.408 1.00 51.66 429 GLY A N 1
ATOM 3282 C CA . GLY A 1 429 ? -12.260 -16.638 1.861 1.00 51.66 429 GLY A CA 1
ATOM 3283 C C . GLY A 1 429 ? -11.601 -16.113 0.581 1.00 51.66 429 GLY A C 1
ATOM 3284 O O . GLY A 1 429 ? -12.118 -15.174 -0.020 1.00 51.66 429 GLY A O 1
ATOM 3285 N N . THR A 1 430 ? -10.523 -16.747 0.117 1.00 60.78 430 THR A N 1
ATOM 3286 C CA . THR A 1 430 ? -9.831 -16.398 -1.129 1.00 60.78 430 THR A CA 1
ATOM 3287 C C . THR A 1 430 ? -10.595 -16.919 -2.346 1.00 60.78 430 THR A C 1
ATOM 3289 O O . THR A 1 430 ? -11.084 -18.055 -2.347 1.00 60.78 430 THR A O 1
ATOM 3292 N N . LEU A 1 431 ? -10.653 -16.114 -3.409 1.00 69.75 431 LEU A N 1
ATOM 3293 C CA . LEU A 1 431 ? -11.275 -16.476 -4.681 1.00 69.75 431 LEU A CA 1
ATOM 3294 C C . LEU A 1 431 ? -10.239 -17.035 -5.670 1.00 69.75 431 LEU A C 1
ATOM 3296 O O . LEU A 1 431 ? -9.380 -16.308 -6.166 1.00 69.75 431 LEU A O 1
ATOM 3300 N N . GLU A 1 432 ? -10.349 -18.315 -6.017 1.00 76.88 432 GLU A N 1
ATOM 3301 C CA . GLU A 1 432 ? -9.549 -18.940 -7.070 1.00 76.88 432 GLU A CA 1
ATOM 3302 C C . GLU A 1 432 ? -10.312 -18.962 -8.396 1.00 76.88 432 GLU A C 1
ATOM 3304 O O . GLU A 1 432 ? -11.306 -19.673 -8.545 1.00 76.88 432 GLU A O 1
ATOM 3309 N N . ILE A 1 433 ? -9.825 -18.222 -9.392 1.00 86.25 433 ILE A N 1
ATOM 3310 C CA . ILE A 1 433 ? -10.450 -18.145 -10.717 1.00 86.25 433 ILE A CA 1
ATOM 3311 C C . ILE A 1 433 ? -9.671 -19.020 -11.702 1.00 86.25 433 ILE A C 1
ATOM 3313 O O . ILE A 1 433 ? -8.438 -19.066 -11.689 1.00 86.25 433 ILE A O 1
ATOM 3317 N N . PHE A 1 434 ? -10.379 -19.733 -12.573 1.00 87.00 434 PHE A N 1
ATOM 3318 C CA . PHE A 1 434 ? -9.785 -20.565 -13.612 1.00 87.00 434 PHE A CA 1
ATOM 3319 C C . PHE A 1 434 ? -10.627 -20.598 -14.891 1.00 87.00 434 PHE A C 1
ATOM 3321 O O . PHE A 1 434 ? -11.839 -20.410 -14.864 1.00 87.00 434 PHE A O 1
ATOM 3328 N N . ALA A 1 435 ? -9.971 -20.865 -16.017 1.00 87.31 435 ALA A N 1
ATOM 3329 C CA . ALA A 1 435 ? -10.593 -21.121 -17.309 1.00 87.31 435 ALA A CA 1
ATOM 3330 C C . ALA A 1 435 ? -10.249 -22.545 -17.771 1.00 87.31 435 ALA A C 1
ATOM 3332 O O . ALA A 1 435 ? -9.083 -22.942 -17.766 1.00 87.31 435 ALA A O 1
ATOM 3333 N N . GLU A 1 436 ? -11.252 -23.319 -18.168 1.00 89.00 436 GLU A N 1
ATOM 3334 C CA . GLU A 1 436 ? -11.122 -24.699 -18.649 1.00 89.00 436 GLU A CA 1
ATOM 3335 C C . GLU A 1 436 ? -11.460 -24.767 -20.135 1.00 89.00 436 GLU A C 1
ATOM 3337 O O . GLU A 1 436 ? -12.516 -24.303 -20.558 1.00 89.00 436 GLU A O 1
ATOM 3342 N N . SER A 1 437 ? -10.576 -25.354 -20.939 1.00 87.88 437 SER A N 1
ATOM 3343 C CA . SER A 1 437 ? -10.803 -25.550 -22.372 1.00 87.88 437 SER A CA 1
ATOM 3344 C C . SER A 1 437 ? -11.986 -26.493 -22.622 1.00 87.88 437 SER A C 1
ATOM 3346 O O . SER A 1 437 ? -12.063 -27.575 -22.047 1.00 87.88 437 SER A O 1
ATOM 3348 N N . LYS A 1 438 ? -12.894 -26.126 -23.535 1.00 89.06 438 LYS A N 1
ATOM 3349 C CA . LYS A 1 438 ? -13.961 -27.026 -24.020 1.00 89.06 438 LYS A CA 1
ATOM 3350 C C . LYS A 1 438 ? -13.455 -28.031 -25.061 1.00 89.06 438 LYS A C 1
ATOM 3352 O O . LYS A 1 438 ? -14.155 -28.986 -25.378 1.00 89.06 438 LYS A O 1
ATOM 3357 N N . ILE A 1 439 ? -12.260 -27.804 -25.610 1.00 86.44 439 ILE A N 1
ATOM 3358 C CA . ILE A 1 439 ? -11.699 -28.560 -26.741 1.00 86.44 439 ILE A CA 1
ATOM 3359 C C . ILE A 1 439 ? -10.439 -29.363 -26.373 1.00 86.44 439 ILE A C 1
ATOM 3361 O O . ILE A 1 439 ? -9.847 -30.005 -27.238 1.00 86.44 439 ILE A O 1
ATOM 3365 N N . SER A 1 440 ? -9.987 -29.313 -25.115 1.00 83.38 440 SER A N 1
ATOM 3366 C CA . SER A 1 440 ? -8.823 -30.059 -24.615 1.00 83.38 440 SER A CA 1
ATOM 3367 C C . SER A 1 440 ? -8.850 -30.190 -23.087 1.00 83.38 440 SER A C 1
ATOM 3369 O O . SER A 1 440 ? -9.622 -29.511 -22.426 1.00 83.38 440 SER A O 1
ATOM 3371 N N . GLU A 1 441 ? -7.935 -30.969 -22.507 1.00 77.50 441 GLU A N 1
ATOM 3372 C CA . GLU A 1 441 ? -7.776 -31.112 -21.043 1.00 77.50 441 GLU A CA 1
ATOM 3373 C C . GLU A 1 441 ? -7.059 -29.920 -20.366 1.00 77.50 441 GLU A C 1
ATOM 3375 O O . GLU A 1 441 ? -6.663 -29.995 -19.205 1.00 77.50 441 GLU A O 1
ATOM 3380 N N . ASN A 1 442 ? -6.851 -28.808 -21.082 1.00 69.75 442 ASN A N 1
ATOM 3381 C CA . ASN A 1 442 ? -6.101 -27.671 -20.542 1.00 69.75 442 ASN A CA 1
ATOM 3382 C C . ASN A 1 442 ? -6.958 -26.866 -19.558 1.00 69.75 442 ASN A C 1
ATOM 3384 O O . ASN A 1 442 ? -8.093 -26.498 -19.872 1.00 69.75 442 ASN A O 1
ATOM 3388 N N . ARG A 1 443 ? -6.364 -26.518 -18.412 1.00 80.88 443 ARG A N 1
ATOM 3389 C CA . ARG A 1 443 ? -6.937 -25.634 -17.391 1.00 80.88 443 ARG A CA 1
ATOM 3390 C C . ARG A 1 443 ? -5.933 -24.546 -17.026 1.00 80.88 443 ARG A C 1
ATOM 3392 O O . ARG A 1 443 ? -4.785 -24.844 -16.702 1.00 80.88 443 ARG A O 1
ATOM 3399 N N . TRP A 1 444 ? -6.373 -23.293 -17.056 1.00 79.38 444 TRP A N 1
ATOM 3400 C CA . TRP A 1 444 ? -5.559 -22.122 -16.736 1.00 79.38 444 TRP A CA 1
ATOM 3401 C C . TRP A 1 444 ? -6.059 -21.462 -15.463 1.00 79.38 444 TRP A C 1
ATOM 3403 O O . TRP A 1 444 ? -7.234 -21.120 -15.362 1.00 79.38 444 TRP A O 1
ATOM 3413 N N . ARG A 1 445 ? -5.167 -21.264 -14.492 1.00 75.25 445 ARG A N 1
ATOM 3414 C CA . ARG A 1 445 ? -5.464 -20.506 -13.275 1.00 75.25 445 ARG A CA 1
ATOM 3415 C C . ARG A 1 445 ? -5.260 -19.016 -13.555 1.00 75.25 445 ARG A C 1
ATOM 3417 O O . ARG A 1 445 ? -4.197 -18.628 -14.030 1.00 75.25 445 ARG A O 1
ATOM 3424 N N . LEU A 1 446 ? -6.268 -18.202 -13.259 1.00 74.50 446 LEU A N 1
ATOM 3425 C CA . LEU A 1 446 ? -6.243 -16.749 -13.397 1.00 74.50 446 LEU A CA 1
ATOM 3426 C C . LEU A 1 446 ? -6.048 -16.148 -11.998 1.00 74.50 446 LEU A C 1
ATOM 3428 O O . LEU A 1 446 ? -7.002 -15.997 -11.240 1.00 74.50 446 LEU A O 1
ATOM 3432 N N . GLN A 1 447 ? -4.796 -15.890 -11.617 1.00 61.25 447 GLN A N 1
ATOM 3433 C CA . GLN A 1 447 ? -4.462 -15.275 -10.328 1.00 61.25 447 GLN A CA 1
ATOM 3434 C C . GLN A 1 447 ? -4.467 -13.753 -10.472 1.00 61.25 447 GLN A C 1
ATOM 3436 O O . GLN A 1 447 ? -3.647 -13.210 -11.200 1.00 61.25 447 GLN A O 1
ATOM 3441 N N . PHE A 1 448 ? -5.384 -13.069 -9.798 1.00 50.34 448 PHE A N 1
ATOM 3442 C CA . PHE A 1 448 ? -5.436 -11.609 -9.786 1.00 50.34 448 PHE A CA 1
ATOM 3443 C C . PHE A 1 448 ? -4.735 -11.092 -8.538 1.00 50.34 448 PHE A C 1
ATOM 3445 O O . PHE A 1 448 ? -5.001 -11.575 -7.440 1.00 50.34 448 PHE A O 1
ATOM 3452 N N . GLU A 1 449 ? -3.884 -10.081 -8.692 1.00 41.78 449 GLU A N 1
ATOM 3453 C CA . GLU A 1 449 ? -3.399 -9.323 -7.546 1.00 41.78 449 GLU A CA 1
ATOM 3454 C C . GLU A 1 449 ? -4.541 -8.426 -7.060 1.00 41.78 449 GLU A C 1
ATOM 3456 O O . GLU A 1 449 ? -4.942 -7.467 -7.717 1.00 41.78 449 GLU A O 1
ATOM 3461 N N . LEU A 1 450 ? -5.092 -8.704 -5.882 1.00 41.97 450 LEU A N 1
ATOM 3462 C CA . LEU A 1 450 ? -6.170 -7.884 -5.317 1.00 41.97 450 LEU A CA 1
ATOM 3463 C C . LEU A 1 450 ? -5.660 -6.530 -4.769 1.00 41.97 450 LEU A C 1
ATOM 3465 O O . LEU A 1 450 ? -6.426 -5.775 -4.172 1.00 41.97 450 LEU A O 1
ATOM 3469 N N . ARG A 1 451 ? -4.388 -6.181 -5.030 1.00 39.72 451 ARG A N 1
ATOM 3470 C CA . ARG A 1 451 ? -3.708 -4.953 -4.595 1.00 39.72 451 ARG A CA 1
ATOM 3471 C C . ARG A 1 451 ? -3.644 -3.881 -5.690 1.00 39.72 451 ARG A C 1
ATOM 3473 O O . ARG A 1 451 ? -2.878 -4.006 -6.639 1.00 39.72 451 ARG A O 1
ATOM 3480 N N . LYS A 1 452 ? -4.348 -2.763 -5.473 1.00 26.83 452 LYS A N 1
ATOM 3481 C CA . LYS A 1 452 ? -3.809 -1.377 -5.449 1.00 26.83 452 LYS A CA 1
ATOM 3482 C C . LYS A 1 452 ? -4.954 -0.359 -5.390 1.00 26.83 452 LYS A C 1
ATOM 3484 O O . LYS A 1 452 ? -5.624 -0.106 -6.385 1.00 26.83 452 LYS A O 1
ATOM 3489 N N . LYS A 1 453 ? -5.081 0.348 -4.262 1.00 28.02 453 LYS A N 1
ATOM 3490 C CA . LYS A 1 453 ? -5.619 1.717 -4.259 1.00 28.02 453 LYS A CA 1
ATOM 3491 C C . LYS A 1 453 ? -4.526 2.652 -4.784 1.00 28.02 453 LYS A C 1
ATOM 3493 O O . LYS A 1 453 ? -3.720 3.172 -4.020 1.00 28.02 453 LYS A O 1
ATOM 3498 N N . VAL A 1 454 ? -4.496 2.853 -6.097 1.00 27.31 454 VAL A N 1
ATOM 3499 C CA . VAL A 1 454 ? -4.053 4.127 -6.673 1.00 27.31 454 VAL A CA 1
ATOM 3500 C C . VAL A 1 454 ? -5.323 4.815 -7.151 1.00 27.31 454 VAL A C 1
ATOM 3502 O O . VAL A 1 454 ? -6.057 4.239 -7.947 1.00 27.31 454 VAL A O 1
ATOM 3505 N N . MET A 1 455 ? -5.596 5.977 -6.556 1.00 29.91 455 MET A N 1
ATOM 3506 C CA . MET A 1 455 ? -6.624 6.973 -6.881 1.00 29.91 455 MET A CA 1
ATOM 3507 C C . MET A 1 455 ? -7.504 6.627 -8.094 1.00 29.91 455 MET A C 1
ATOM 3509 O O . MET A 1 455 ? -7.120 6.837 -9.243 1.00 29.91 455 MET A O 1
ATOM 3513 N N . ALA A 1 456 ? -8.715 6.128 -7.828 1.00 29.72 456 ALA A N 1
ATOM 3514 C CA . ALA A 1 456 ? -9.732 5.875 -8.853 1.00 29.72 456 ALA A CA 1
ATOM 3515 C C . ALA A 1 456 ? -10.350 7.170 -9.428 1.00 29.72 456 ALA A C 1
ATOM 3517 O O . ALA A 1 456 ? -11.209 7.101 -10.302 1.00 29.72 456 ALA A O 1
ATOM 3518 N N . GLU A 1 457 ? -9.903 8.348 -8.987 1.00 27.64 457 GLU A N 1
ATOM 3519 C CA . GLU A 1 457 ? -10.447 9.635 -9.433 1.00 27.64 457 GLU A CA 1
ATOM 3520 C C . GLU A 1 457 ? -9.689 10.252 -10.627 1.00 27.64 457 GLU A C 1
ATOM 3522 O O . GLU A 1 457 ? -10.281 11.019 -11.384 1.00 27.64 457 GLU A O 1
ATOM 3527 N N . ASP A 1 458 ? -8.444 9.846 -10.912 1.00 30.36 458 ASP A N 1
ATOM 3528 C CA . ASP A 1 458 ? -7.600 10.540 -11.909 1.00 30.36 458 ASP A CA 1
ATOM 3529 C C . ASP A 1 458 ? -7.634 9.971 -13.342 1.00 30.36 458 ASP A C 1
ATOM 3531 O O . ASP A 1 458 ? -6.981 10.494 -14.248 1.00 30.36 458 ASP A O 1
ATOM 3535 N N . ARG A 1 459 ? -8.429 8.930 -13.627 1.00 31.67 459 ARG A N 1
ATOM 3536 C CA . ARG A 1 459 ? -8.432 8.290 -14.964 1.00 31.67 459 ARG A CA 1
ATOM 3537 C C . ARG A 1 459 ? -9.360 8.917 -16.005 1.00 31.67 459 ARG A C 1
ATOM 3539 O O . ARG A 1 459 ? -9.315 8.518 -17.166 1.00 31.67 459 ARG A O 1
ATOM 3546 N N . ARG A 1 460 ? -10.162 9.935 -15.667 1.00 29.31 460 ARG A N 1
ATOM 3547 C CA . ARG A 1 460 ? -11.134 10.538 -16.611 1.00 29.31 460 ARG A CA 1
ATOM 3548 C C . ARG A 1 460 ? -10.520 11.374 -17.753 1.00 29.31 460 ARG A C 1
ATOM 3550 O O . ARG A 1 460 ? -11.264 12.010 -18.497 1.00 29.31 460 ARG A O 1
ATOM 3557 N N . LYS A 1 461 ? -9.195 11.375 -17.958 1.00 30.36 461 LYS A N 1
ATOM 3558 C CA . LYS A 1 461 ? -8.546 12.065 -19.092 1.00 30.36 461 LYS A CA 1
ATOM 3559 C C . LYS A 1 461 ? -7.334 11.304 -19.654 1.00 30.36 461 LYS A C 1
ATOM 3561 O O . LYS A 1 461 ? -6.201 11.719 -19.443 1.00 30.36 461 LYS A O 1
ATOM 3566 N N . MET A 1 462 ? -7.544 10.259 -20.456 1.00 30.11 462 MET A N 1
ATOM 3567 C CA . MET A 1 462 ? -6.499 9.740 -21.359 1.00 30.11 462 MET A CA 1
ATOM 3568 C C . MET A 1 462 ? -7.041 9.553 -22.783 1.00 30.11 462 MET A C 1
ATOM 3570 O O . MET A 1 462 ? -8.097 8.967 -22.991 1.00 30.11 462 MET A O 1
ATOM 3574 N N . LYS A 1 463 ? -6.317 10.112 -23.762 1.00 27.55 463 LYS A N 1
ATOM 3575 C CA . LYS A 1 463 ? -6.530 9.919 -25.208 1.00 27.55 463 LYS A CA 1
ATOM 3576 C C . LYS A 1 463 ? -5.853 8.609 -25.665 1.00 27.55 463 LYS A C 1
ATOM 3578 O O . LYS A 1 463 ? -4.853 8.236 -25.053 1.00 27.55 463 LYS A O 1
ATOM 3583 N N . PRO A 1 464 ? -6.344 7.944 -26.729 1.00 25.80 464 PRO A N 1
ATOM 3584 C CA . PRO A 1 464 ? -5.835 6.645 -27.180 1.00 25.80 464 PRO A CA 1
ATOM 3585 C C . PRO A 1 464 ? -4.378 6.708 -27.670 1.00 25.80 464 PRO A C 1
ATOM 3587 O O . PRO A 1 464 ? -3.987 7.657 -28.355 1.00 25.80 464 PRO A O 1
ATOM 3590 N N . ALA A 1 465 ? -3.595 5.689 -27.304 1.00 37.81 465 ALA A N 1
ATOM 3591 C CA . ALA A 1 465 ? -2.201 5.487 -27.698 1.00 37.81 465 ALA A CA 1
ATOM 3592 C C . ALA A 1 465 ? -2.079 4.666 -29.000 1.00 37.81 465 ALA A C 1
ATOM 3594 O O . ALA A 1 465 ? -3.050 4.070 -29.467 1.00 37.81 465 ALA A O 1
ATOM 3595 N N . ALA A 1 466 ? -0.904 4.722 -29.628 1.00 35.16 466 ALA A N 1
ATOM 3596 C CA . ALA A 1 466 ? -0.653 4.235 -30.980 1.00 35.16 466 ALA A CA 1
ATOM 3597 C C . ALA A 1 466 ? -0.101 2.798 -31.003 1.00 35.16 466 ALA A C 1
ATOM 3599 O O . ALA A 1 466 ? 1.071 2.588 -30.695 1.00 35.16 466 ALA A O 1
ATOM 3600 N N . VAL A 1 467 ? -0.913 1.857 -31.494 1.00 37.03 467 VAL A N 1
ATOM 3601 C CA . VAL A 1 467 ? -0.550 0.442 -31.669 1.00 37.03 467 VAL A CA 1
ATOM 3602 C C . VAL A 1 467 ? 0.452 0.279 -32.815 1.00 37.03 467 VAL A C 1
ATOM 3604 O O . VAL A 1 467 ? 0.162 0.636 -33.961 1.00 37.03 467 VAL A O 1
ATOM 3607 N N . ILE A 1 468 ? 1.624 -0.297 -32.533 1.00 48.53 468 ILE A N 1
ATOM 3608 C CA . ILE A 1 468 ? 2.615 -0.669 -33.555 1.00 48.53 468 ILE A CA 1
ATOM 3609 C C . ILE A 1 468 ? 2.358 -2.106 -34.029 1.00 48.53 468 ILE A C 1
ATOM 3611 O O . ILE A 1 468 ? 2.214 -3.027 -33.228 1.00 48.53 468 ILE A O 1
ATOM 3615 N N . ALA A 1 469 ? 2.360 -2.329 -35.344 1.00 48.88 469 ALA A N 1
ATOM 3616 C CA . ALA A 1 469 ? 2.243 -3.667 -35.917 1.00 48.88 469 ALA A CA 1
ATOM 3617 C C . ALA A 1 469 ? 3.438 -4.574 -35.527 1.00 48.88 469 ALA A C 1
ATOM 3619 O O . ALA A 1 469 ? 4.596 -4.152 -35.530 1.00 48.88 469 ALA A O 1
ATOM 3620 N N . SER A 1 470 ? 3.171 -5.841 -35.187 1.00 56.00 470 SER A N 1
ATOM 3621 C CA . SER A 1 470 ? 4.180 -6.788 -34.663 1.00 56.00 470 SER A CA 1
ATOM 3622 C C . SER A 1 470 ? 5.388 -6.990 -35.600 1.00 56.00 470 SER A C 1
ATOM 3624 O O . SER A 1 470 ? 6.527 -7.147 -35.151 1.00 56.00 470 SER A O 1
ATOM 3626 N N . ASP A 1 471 ? 5.156 -6.887 -36.909 1.00 71.38 471 ASP A N 1
ATOM 3627 C CA . ASP A 1 471 ? 6.167 -6.970 -37.964 1.00 71.38 471 ASP A CA 1
ATOM 3628 C C . ASP A 1 471 ? 7.133 -5.766 -37.966 1.00 71.38 471 ASP A C 1
ATOM 3630 O O . ASP A 1 471 ? 8.310 -5.898 -38.309 1.00 71.38 471 ASP A O 1
ATOM 3634 N N . ALA A 1 472 ? 6.673 -4.585 -37.550 1.00 68.94 472 ALA A N 1
ATOM 3635 C CA . ALA A 1 472 ? 7.503 -3.396 -37.398 1.00 68.94 472 ALA A CA 1
ATOM 3636 C C . ALA A 1 472 ? 8.456 -3.521 -36.203 1.00 68.94 472 ALA A C 1
ATOM 3638 O O . ALA A 1 472 ? 9.634 -3.181 -36.325 1.00 68.94 472 ALA A O 1
ATOM 3639 N N . ALA A 1 473 ? 7.997 -4.077 -35.079 1.00 76.25 473 ALA A N 1
ATOM 3640 C CA . ALA A 1 473 ? 8.861 -4.344 -33.929 1.00 76.25 473 ALA A CA 1
ATOM 3641 C C . ALA A 1 473 ? 9.968 -5.362 -34.272 1.00 76.25 473 ALA A C 1
ATOM 3643 O O . ALA A 1 473 ? 11.120 -5.189 -33.875 1.00 76.25 473 ALA A O 1
ATOM 3644 N N . GLU A 1 474 ? 9.653 -6.385 -35.069 1.00 84.50 474 GLU A N 1
ATOM 3645 C CA . GLU A 1 474 ? 10.637 -7.363 -35.560 1.00 84.50 474 GLU A CA 1
ATOM 3646 C C . GLU A 1 474 ? 11.673 -6.747 -36.488 1.00 84.50 474 GLU A C 1
ATOM 3648 O O . GLU A 1 474 ? 12.874 -6.949 -36.301 1.00 84.50 474 GLU A O 1
ATOM 3653 N N . ARG A 1 475 ? 11.232 -5.933 -37.450 1.00 86.62 475 ARG A N 1
ATOM 3654 C CA . ARG A 1 475 ? 12.146 -5.184 -38.320 1.00 86.62 475 ARG A CA 1
ATOM 3655 C C . ARG A 1 475 ? 13.023 -4.211 -37.530 1.00 86.62 475 ARG A C 1
ATOM 3657 O O . ARG A 1 475 ? 14.183 -4.017 -37.888 1.00 86.62 475 ARG A O 1
ATOM 3664 N N . ALA A 1 476 ? 12.500 -3.623 -36.455 1.00 90.75 476 ALA A N 1
ATOM 3665 C CA . ALA A 1 476 ? 13.257 -2.736 -35.581 1.00 90.75 476 ALA A CA 1
ATOM 3666 C C . ALA A 1 476 ? 14.347 -3.500 -34.807 1.00 90.75 476 ALA A C 1
ATOM 3668 O O . ALA A 1 476 ? 15.493 -3.052 -34.772 1.00 90.75 476 ALA A O 1
ATOM 3669 N N . VAL A 1 477 ? 14.038 -4.689 -34.277 1.00 94.94 477 VAL A N 1
ATOM 3670 C CA . VAL A 1 477 ? 15.044 -5.599 -33.697 1.00 94.94 477 VAL A CA 1
ATOM 3671 C C . VAL A 1 477 ? 16.084 -5.991 -34.747 1.00 94.94 477 VAL A C 1
ATOM 3673 O O . VAL A 1 477 ? 17.284 -5.910 -34.488 1.00 94.94 477 VAL A O 1
ATOM 3676 N N . GLN A 1 478 ? 15.652 -6.336 -35.961 1.00 93.62 478 GLN A N 1
ATOM 3677 C CA . GLN A 1 478 ? 16.561 -6.706 -37.044 1.00 93.62 478 GLN A CA 1
ATOM 3678 C C . GLN A 1 478 ? 17.524 -5.567 -37.409 1.00 93.62 478 GLN A C 1
ATOM 3680 O O . GLN A 1 478 ? 18.709 -5.819 -37.616 1.00 93.62 478 GLN A O 1
ATOM 3685 N N . ALA A 1 479 ? 17.065 -4.312 -37.391 1.00 94.19 479 ALA A N 1
ATOM 3686 C CA . ALA A 1 479 ? 17.931 -3.154 -37.596 1.00 94.19 479 ALA A CA 1
ATOM 3687 C C . ALA A 1 479 ? 19.021 -3.030 -36.511 1.00 94.19 479 ALA A C 1
ATOM 3689 O O . ALA A 1 479 ? 20.141 -2.620 -36.814 1.00 94.19 479 ALA A O 1
ATOM 3690 N N . ILE A 1 480 ? 18.736 -3.418 -35.259 1.00 97.06 480 ILE A N 1
ATOM 3691 C CA . ILE A 1 480 ? 19.747 -3.472 -34.187 1.00 97.06 480 ILE A CA 1
ATOM 3692 C C . ILE A 1 480 ? 20.792 -4.556 -34.503 1.00 97.06 480 ILE A C 1
ATOM 3694 O O . ILE A 1 480 ? 21.992 -4.280 -34.426 1.00 97.06 480 ILE A O 1
ATOM 3698 N N . HIS A 1 481 ? 20.364 -5.752 -34.920 1.00 96.00 481 HIS A N 1
ATOM 3699 C CA . HIS A 1 481 ? 21.273 -6.822 -35.356 1.00 96.00 481 HIS A CA 1
ATOM 3700 C C . HIS A 1 481 ? 22.141 -6.400 -36.549 1.00 96.00 481 HIS A C 1
ATOM 3702 O O . HIS A 1 481 ? 23.349 -6.650 -36.566 1.00 96.00 481 HIS A O 1
ATOM 3708 N N . ASP A 1 482 ? 21.561 -5.705 -37.526 1.00 95.12 482 ASP A N 1
ATOM 3709 C CA . ASP A 1 482 ? 22.282 -5.257 -38.716 1.00 95.12 482 ASP A CA 1
ATOM 3710 C C . ASP A 1 482 ? 23.415 -4.277 -38.367 1.00 95.12 482 ASP A C 1
ATOM 3712 O O . ASP A 1 482 ? 24.456 -4.297 -39.019 1.00 95.12 482 ASP A O 1
ATOM 3716 N N . VAL A 1 483 ? 23.283 -3.495 -37.290 1.00 96.12 483 VAL A N 1
ATOM 3717 C CA . VAL A 1 483 ? 24.359 -2.631 -36.776 1.00 96.12 483 VAL A CA 1
ATOM 3718 C C . VAL A 1 483 ? 25.344 -3.418 -35.909 1.00 96.12 483 VAL A C 1
ATOM 3720 O O . VAL A 1 483 ? 26.541 -3.470 -36.197 1.00 96.12 483 VAL A O 1
ATOM 3723 N N . PHE A 1 484 ? 24.872 -4.027 -34.819 1.00 95.44 484 PHE A N 1
ATOM 3724 C CA . PHE A 1 484 ? 25.755 -4.513 -33.753 1.00 95.44 484 PHE A CA 1
ATOM 3725 C C . PHE A 1 484 ? 26.321 -5.909 -33.998 1.00 95.44 484 PHE A C 1
ATOM 3727 O O . PHE A 1 484 ? 27.416 -6.199 -33.518 1.00 95.44 484 PHE A O 1
ATOM 3734 N N . GLU A 1 485 ? 25.672 -6.735 -34.815 1.00 92.88 485 GLU A N 1
ATOM 3735 C CA . GLU A 1 485 ? 26.127 -8.086 -35.156 1.00 92.88 485 GLU A CA 1
ATOM 3736 C C . GLU A 1 485 ? 26.748 -8.121 -36.556 1.00 92.88 485 GLU A C 1
ATOM 3738 O O . GLU A 1 485 ? 27.943 -8.393 -36.688 1.00 92.88 485 GLU A O 1
ATOM 3743 N N . ARG A 1 486 ? 25.980 -7.745 -37.586 1.00 89.44 486 ARG A N 1
ATOM 3744 C CA . ARG A 1 486 ? 26.359 -7.932 -38.999 1.00 89.44 486 ARG A CA 1
ATOM 3745 C C . ARG A 1 486 ? 27.208 -6.801 -39.579 1.00 89.44 486 ARG A C 1
ATOM 3747 O O . ARG A 1 486 ? 27.948 -7.036 -40.526 1.00 89.44 486 ARG A O 1
ATOM 3754 N N . GLY A 1 487 ? 27.113 -5.589 -39.027 1.00 86.06 487 GLY A N 1
ATOM 3755 C CA . GLY A 1 487 ? 27.778 -4.402 -39.583 1.00 86.06 487 GLY A CA 1
ATOM 3756 C C . GLY A 1 487 ? 27.247 -3.985 -40.963 1.00 86.06 487 GLY A C 1
ATOM 3757 O O . GLY A 1 487 ? 27.959 -3.335 -41.720 1.00 86.06 487 GLY A O 1
ATOM 3758 N N . ALA A 1 488 ? 26.016 -4.379 -41.296 1.00 85.12 488 ALA A N 1
ATOM 3759 C CA . ALA A 1 488 ? 25.330 -4.059 -42.545 1.00 85.12 488 ALA A CA 1
ATOM 3760 C C . ALA A 1 488 ? 24.706 -2.648 -42.547 1.00 85.12 488 ALA A C 1
ATOM 3762 O O . ALA A 1 488 ? 24.363 -2.139 -43.610 1.00 85.12 488 ALA A O 1
ATOM 3763 N N . LEU A 1 489 ? 24.565 -2.018 -41.374 1.00 89.69 489 LEU A N 1
ATOM 3764 C CA . LEU A 1 489 ? 24.049 -0.657 -41.206 1.00 89.69 489 LEU A CA 1
ATOM 3765 C C . LEU A 1 489 ? 24.992 0.164 -40.315 1.00 89.69 489 LEU A C 1
ATOM 3767 O O . LEU A 1 489 ? 25.477 -0.328 -39.293 1.00 89.69 489 LEU A O 1
ATOM 3771 N N . ALA A 1 490 ? 25.239 1.428 -40.669 1.00 92.25 490 ALA A N 1
ATOM 3772 C CA . ALA A 1 490 ? 26.076 2.304 -39.854 1.00 92.25 490 ALA A CA 1
ATOM 3773 C C . ALA A 1 490 ? 25.372 2.688 -38.531 1.00 92.25 490 ALA A C 1
ATOM 3775 O O . ALA A 1 490 ? 24.174 2.990 -38.534 1.00 92.25 490 ALA A O 1
ATOM 3776 N N . PRO A 1 491 ? 26.089 2.793 -37.390 1.00 93.12 491 PRO A N 1
ATOM 3777 C CA . PRO A 1 491 ? 25.486 3.185 -36.110 1.00 93.12 491 PRO A CA 1
ATOM 3778 C C . PRO A 1 491 ? 24.765 4.537 -36.146 1.00 93.12 491 PRO A C 1
ATOM 3780 O O . PRO A 1 491 ? 23.817 4.762 -35.392 1.00 93.12 491 PRO A O 1
ATOM 3783 N N . ALA A 1 492 ? 25.198 5.461 -37.008 1.00 90.56 492 ALA A N 1
ATOM 3784 C CA . ALA A 1 492 ? 24.574 6.771 -37.160 1.00 90.56 492 ALA A CA 1
ATOM 3785 C C . ALA A 1 492 ? 23.140 6.694 -37.718 1.00 90.56 492 ALA A C 1
ATOM 3787 O O . ALA A 1 492 ? 22.311 7.516 -37.334 1.00 90.56 492 ALA A O 1
ATOM 3788 N N . GLU A 1 493 ? 22.840 5.690 -38.546 1.00 90.81 493 GLU A N 1
ATOM 3789 C CA . GLU A 1 493 ? 21.565 5.538 -39.263 1.00 90.81 493 GLU A CA 1
ATOM 3790 C C . GLU A 1 493 ? 20.479 4.846 -38.426 1.00 90.81 493 GLU A C 1
ATOM 3792 O O . GLU A 1 493 ? 19.283 5.021 -38.675 1.00 90.81 493 GLU A O 1
ATOM 3797 N N . LEU A 1 494 ? 20.878 4.100 -37.389 1.00 92.31 494 LEU A N 1
ATOM 3798 C CA . LEU A 1 494 ? 19.970 3.298 -36.566 1.00 92.31 494 LEU A CA 1
ATOM 3799 C C . LEU A 1 494 ? 18.778 4.076 -35.977 1.00 92.31 494 LEU A C 1
ATOM 3801 O O . LEU A 1 494 ? 17.664 3.569 -36.066 1.00 92.31 494 LEU A O 1
ATOM 3805 N N . PRO A 1 495 ? 18.927 5.286 -35.397 1.00 85.44 495 PRO A N 1
ATOM 3806 C CA . PRO A 1 495 ? 17.788 5.979 -34.794 1.00 85.44 495 PRO A CA 1
ATOM 3807 C C . PRO A 1 495 ? 16.705 6.335 -35.812 1.00 85.44 495 PRO A C 1
ATOM 3809 O O . PRO A 1 495 ? 15.531 6.085 -35.562 1.00 85.44 495 PRO A O 1
ATOM 3812 N N . SER A 1 496 ? 17.105 6.872 -36.968 1.00 81.62 496 SER A N 1
ATOM 3813 C CA . SER A 1 496 ? 16.182 7.216 -38.051 1.00 81.62 496 SER A CA 1
ATOM 3814 C C . SER A 1 496 ? 15.535 5.964 -38.633 1.00 81.62 496 SER A C 1
ATOM 3816 O O . SER A 1 496 ? 14.340 5.969 -38.912 1.00 81.62 496 SER A O 1
ATOM 3818 N N . ARG A 1 497 ? 16.293 4.866 -38.749 1.00 87.94 497 ARG A N 1
ATOM 3819 C CA . ARG A 1 497 ? 15.761 3.577 -39.194 1.00 87.94 497 ARG A CA 1
ATOM 3820 C C . ARG A 1 497 ? 14.709 3.026 -38.231 1.00 87.94 497 ARG A C 1
ATOM 3822 O O . ARG A 1 497 ? 13.682 2.539 -38.696 1.00 87.94 497 ARG A O 1
ATOM 3829 N N . LEU A 1 498 ? 14.930 3.123 -36.919 1.00 83.06 498 LEU A N 1
ATOM 3830 C CA . LEU A 1 498 ? 13.959 2.700 -35.906 1.00 83.06 498 LEU A CA 1
ATOM 3831 C C . LEU A 1 498 ? 12.689 3.561 -35.953 1.00 83.06 498 LEU A C 1
ATOM 3833 O O . LEU A 1 498 ? 11.599 3.005 -35.990 1.00 83.06 498 LEU A O 1
ATOM 3837 N N . GLU A 1 499 ? 12.807 4.889 -36.040 1.00 78.50 499 GLU A N 1
ATOM 3838 C CA . GLU A 1 499 ? 11.644 5.790 -36.145 1.00 78.50 499 GLU A CA 1
ATOM 3839 C C . GLU A 1 499 ? 10.827 5.548 -37.421 1.00 78.50 499 GLU A C 1
ATOM 3841 O O . GLU A 1 499 ? 9.603 5.487 -37.362 1.00 78.50 499 GLU A O 1
ATOM 3846 N N . GLN A 1 500 ? 11.490 5.345 -38.564 1.00 77.50 500 GLN A N 1
ATOM 3847 C CA . GLN A 1 500 ? 10.822 4.995 -39.822 1.00 77.50 500 GLN A CA 1
ATOM 3848 C C . GLN A 1 500 ? 10.120 3.641 -39.742 1.00 77.50 500 GLN A C 1
ATOM 3850 O O . GLN A 1 500 ? 9.017 3.486 -40.253 1.00 77.50 500 GLN A O 1
ATOM 3855 N N . THR A 1 501 ? 10.766 2.656 -39.115 1.00 78.50 501 THR A N 1
ATOM 3856 C CA . THR A 1 501 ? 10.224 1.297 -39.019 1.00 78.50 501 THR A CA 1
ATOM 3857 C C . THR A 1 501 ? 9.015 1.250 -38.091 1.00 78.50 501 THR A C 1
ATOM 3859 O O . THR A 1 501 ? 8.041 0.575 -38.405 1.00 78.50 501 THR A O 1
ATOM 3862 N N . LEU A 1 502 ? 9.076 1.977 -36.974 1.00 73.00 502 LEU A N 1
ATOM 3863 C CA . LEU A 1 502 ? 8.037 2.031 -35.946 1.00 73.00 502 LEU A CA 1
ATOM 3864 C C . LEU A 1 502 ? 6.947 3.074 -36.237 1.00 73.00 502 LEU A C 1
ATOM 3866 O O . LEU A 1 502 ? 5.955 3.117 -35.519 1.00 73.00 502 LEU A O 1
ATOM 3870 N N . ALA A 1 503 ? 7.140 3.918 -37.257 1.00 65.88 503 ALA A N 1
ATOM 3871 C CA . ALA A 1 503 ? 6.260 5.030 -37.631 1.00 65.88 503 ALA A CA 1
ATOM 3872 C C . ALA A 1 503 ? 5.917 5.991 -36.470 1.00 65.88 503 ALA A C 1
ATOM 3874 O O . ALA A 1 503 ? 4.919 6.708 -36.513 1.00 65.88 503 ALA A O 1
ATOM 3875 N N . LEU A 1 504 ? 6.762 6.026 -35.436 1.00 60.25 504 LEU A N 1
ATOM 3876 C CA . LEU A 1 504 ? 6.583 6.811 -34.220 1.00 60.25 504 LEU A CA 1
ATOM 3877 C C . LEU A 1 504 ? 7.906 7.455 -33.812 1.00 60.25 504 LEU A C 1
ATOM 3879 O O . LEU A 1 504 ? 8.986 6.874 -33.965 1.00 60.25 504 LEU A O 1
ATOM 3883 N N . GLY A 1 505 ? 7.816 8.658 -33.245 1.00 56.38 505 GLY A N 1
ATOM 3884 C CA . GLY A 1 505 ? 8.971 9.324 -32.650 1.00 56.38 505 GLY A CA 1
ATOM 3885 C C . GLY A 1 505 ? 9.501 8.549 -31.442 1.00 56.38 505 GLY A C 1
ATOM 3886 O O . GLY A 1 505 ? 8.734 7.931 -30.708 1.00 56.38 505 GLY A O 1
ATOM 3887 N N . ARG A 1 506 ? 10.813 8.631 -31.188 1.00 63.66 506 ARG A N 1
ATOM 3888 C CA . ARG A 1 506 ? 11.518 7.928 -30.090 1.00 63.66 506 ARG A CA 1
ATOM 3889 C C . ARG A 1 506 ? 10.901 8.047 -28.689 1.00 63.66 506 ARG A C 1
ATOM 3891 O O . ARG A 1 506 ? 11.133 7.185 -27.845 1.00 63.66 506 ARG A O 1
ATOM 3898 N N . ASN A 1 507 ? 10.163 9.120 -28.409 1.00 53.25 507 ASN A N 1
ATOM 3899 C CA . ASN A 1 507 ? 9.509 9.337 -27.112 1.00 53.25 507 ASN A CA 1
ATOM 3900 C C . ASN A 1 507 ? 8.082 8.775 -27.036 1.00 53.25 507 ASN A C 1
ATOM 3902 O O . ASN A 1 507 ? 7.471 8.852 -25.978 1.00 53.25 507 ASN A O 1
ATOM 3906 N N . SER A 1 508 ? 7.576 8.224 -28.136 1.00 55.47 508 SER A N 1
ATOM 3907 C CA . SER A 1 508 ? 6.217 7.699 -28.280 1.00 55.47 508 SER A CA 1
ATOM 3908 C C . SER A 1 508 ? 6.208 6.196 -28.556 1.00 55.47 508 SER A C 1
ATOM 3910 O O . SER A 1 508 ? 5.186 5.662 -28.963 1.00 55.47 508 SER A O 1
ATOM 3912 N N . TRP A 1 509 ? 7.349 5.517 -28.396 1.00 68.19 509 TRP A N 1
ATOM 3913 C CA . TRP A 1 509 ? 7.433 4.070 -28.566 1.00 68.19 509 TRP A CA 1
ATOM 3914 C C . TRP A 1 509 ? 6.740 3.353 -27.393 1.00 68.19 509 TRP A C 1
ATOM 3916 O O . TRP A 1 509 ? 7.080 3.658 -26.245 1.00 68.19 509 TRP A O 1
ATOM 3926 N N . PRO A 1 510 ? 5.827 2.401 -27.664 1.00 62.50 510 PRO A N 1
ATOM 3927 C CA . PRO A 1 510 ? 5.166 1.593 -26.642 1.00 62.50 510 PRO A CA 1
ATOM 3928 C C . PRO A 1 510 ? 6.144 0.832 -25.738 1.00 62.50 510 PRO A C 1
ATOM 3930 O O . PRO A 1 510 ? 7.269 0.505 -26.138 1.00 62.50 510 PRO A O 1
ATOM 3933 N N . LEU A 1 511 ? 5.717 0.556 -24.501 1.00 65.69 511 LEU A N 1
ATOM 3934 C CA . LEU A 1 511 ? 6.562 -0.044 -23.462 1.00 65.69 511 LEU A CA 1
ATOM 3935 C C . LEU A 1 511 ? 7.071 -1.445 -23.850 1.00 65.69 511 LEU A C 1
ATOM 3937 O O . LEU A 1 511 ? 8.249 -1.757 -23.670 1.00 65.69 511 LEU A O 1
ATOM 3941 N N . ASP A 1 512 ? 6.202 -2.275 -24.415 1.00 69.56 512 ASP A N 1
ATOM 3942 C CA . ASP A 1 512 ? 6.519 -3.620 -24.897 1.00 69.56 512 ASP A CA 1
ATOM 3943 C C . ASP A 1 512 ? 7.576 -3.585 -26.016 1.00 69.56 512 ASP A C 1
ATOM 3945 O O . ASP A 1 512 ? 8.555 -4.341 -25.989 1.00 69.56 512 ASP A O 1
ATOM 3949 N N . VAL A 1 513 ? 7.446 -2.640 -26.952 1.00 78.38 513 VAL A N 1
ATOM 3950 C CA . VAL A 1 513 ? 8.391 -2.444 -28.053 1.00 78.38 513 VAL A CA 1
ATOM 3951 C C . VAL A 1 513 ? 9.748 -2.020 -27.514 1.00 78.38 513 VAL A C 1
ATOM 3953 O O . VAL A 1 513 ? 10.757 -2.638 -27.855 1.00 78.38 513 VAL A O 1
ATOM 3956 N N . ILE A 1 514 ? 9.811 -1.020 -26.629 1.00 80.44 514 ILE A N 1
ATOM 3957 C CA . ILE A 1 514 ? 11.103 -0.585 -26.088 1.00 80.44 514 ILE A CA 1
ATOM 3958 C C . ILE A 1 514 ? 11.773 -1.673 -25.243 1.00 80.44 514 ILE A C 1
ATOM 3960 O O . ILE A 1 514 ? 12.994 -1.792 -25.292 1.00 80.44 514 ILE A O 1
ATOM 3964 N N . ARG A 1 515 ? 11.025 -2.523 -24.527 1.00 88.00 515 ARG A N 1
ATOM 3965 C CA . ARG A 1 515 ? 11.618 -3.646 -23.780 1.00 88.00 515 ARG A CA 1
ATOM 3966 C C . ARG A 1 515 ? 12.118 -4.759 -24.696 1.00 88.00 515 ARG A C 1
ATOM 3968 O O . ARG A 1 515 ? 13.207 -5.278 -24.455 1.00 88.00 515 ARG A O 1
ATOM 3975 N N . ARG A 1 516 ? 11.428 -5.033 -25.805 1.00 89.06 516 ARG A N 1
ATOM 3976 C CA . ARG A 1 516 ? 11.920 -5.941 -26.854 1.00 89.06 516 ARG A CA 1
ATOM 3977 C C . ARG A 1 516 ? 13.213 -5.430 -27.499 1.00 89.06 516 ARG A C 1
ATOM 3979 O O . ARG A 1 516 ? 14.147 -6.200 -27.708 1.00 89.06 516 ARG A O 1
ATOM 3986 N N . LEU A 1 517 ? 13.300 -4.129 -27.784 1.00 93.50 517 LEU A N 1
ATOM 3987 C CA . LEU A 1 517 ? 14.536 -3.517 -28.286 1.00 93.50 517 LEU A CA 1
ATOM 3988 C C . LEU A 1 517 ? 15.649 -3.547 -27.229 1.00 93.50 517 LEU A C 1
ATOM 3990 O O . LEU A 1 517 ? 16.805 -3.790 -27.573 1.00 93.50 517 LEU A O 1
ATOM 3994 N N . ALA A 1 518 ? 15.320 -3.332 -25.950 1.00 94.06 518 ALA A N 1
ATOM 3995 C CA . ALA A 1 518 ? 16.278 -3.420 -24.850 1.00 94.06 518 ALA A CA 1
ATOM 3996 C C . ALA A 1 518 ? 16.924 -4.808 -24.761 1.00 94.06 518 ALA A C 1
ATOM 3998 O O . ALA A 1 518 ? 18.140 -4.890 -24.585 1.00 94.06 518 ALA A O 1
ATOM 3999 N N . ASP A 1 519 ? 16.141 -5.877 -24.927 1.00 94.62 519 ASP A N 1
ATOM 4000 C CA . ASP A 1 519 ? 16.658 -7.248 -24.953 1.00 94.62 519 ASP A CA 1
ATOM 4001 C C . ASP A 1 519 ? 17.673 -7.439 -26.084 1.00 94.62 519 ASP A C 1
ATOM 4003 O O . ASP A 1 519 ? 18.789 -7.888 -25.825 1.00 94.62 519 ASP A O 1
ATOM 4007 N N . ALA A 1 520 ? 17.352 -6.973 -27.297 1.00 96.88 520 ALA A N 1
ATOM 4008 C CA . ALA A 1 520 ? 18.268 -7.026 -28.437 1.00 96.88 520 ALA A CA 1
ATOM 4009 C C . ALA A 1 520 ? 19.563 -6.229 -28.189 1.00 96.88 520 ALA A C 1
ATOM 4011 O O . ALA A 1 520 ? 20.662 -6.703 -28.480 1.00 96.88 520 ALA A O 1
ATOM 4012 N N . PHE A 1 521 ? 19.469 -5.027 -27.606 1.00 97.62 521 PHE A N 1
ATOM 4013 C CA . PHE A 1 521 ? 20.658 -4.267 -27.215 1.00 97.62 521 PHE A CA 1
ATOM 4014 C C . PHE A 1 521 ? 21.503 -5.030 -26.189 1.00 97.62 521 PHE A C 1
ATOM 4016 O O . PHE A 1 521 ? 22.723 -5.103 -26.336 1.00 97.62 521 PHE A O 1
ATOM 4023 N N . LEU A 1 522 ? 20.886 -5.606 -25.158 1.00 96.31 522 LEU A N 1
ATOM 4024 C CA . LEU A 1 522 ? 21.600 -6.353 -24.125 1.00 96.31 522 LEU A CA 1
ATOM 4025 C C . LEU A 1 522 ? 22.218 -7.653 -24.660 1.00 96.31 522 LEU A C 1
ATOM 4027 O O . LEU A 1 522 ? 23.282 -8.044 -24.176 1.00 96.31 522 LEU A O 1
ATOM 4031 N N . ASP A 1 523 ? 21.580 -8.330 -25.622 1.00 95.44 523 ASP A N 1
ATOM 4032 C CA . ASP A 1 523 ? 22.111 -9.530 -26.295 1.00 95.44 523 ASP A CA 1
ATOM 4033 C C . ASP A 1 523 ? 23.363 -9.184 -27.103 1.00 95.44 523 ASP A C 1
ATOM 4035 O O . ASP A 1 523 ? 24.343 -9.923 -27.108 1.00 95.44 523 ASP A O 1
ATOM 4039 N N . LEU A 1 524 ? 23.363 -8.000 -27.712 1.00 95.69 524 LEU A N 1
ATOM 4040 C CA . LEU A 1 524 ? 24.418 -7.519 -28.598 1.00 95.69 524 LEU A CA 1
ATOM 4041 C C . LEU A 1 524 ? 25.387 -6.544 -27.908 1.00 95.69 524 LEU A C 1
ATOM 4043 O O . LEU A 1 524 ? 26.048 -5.737 -28.569 1.00 95.69 524 LEU A O 1
ATOM 4047 N N . ALA A 1 525 ? 25.500 -6.604 -26.577 1.00 95.25 525 ALA A N 1
ATOM 4048 C CA . ALA A 1 525 ? 26.312 -5.675 -25.788 1.00 95.25 525 ALA A CA 1
ATOM 4049 C C . ALA A 1 525 ? 27.815 -5.707 -26.135 1.00 95.25 525 ALA A C 1
ATOM 4051 O O . ALA A 1 525 ? 28.504 -4.695 -25.969 1.00 95.25 525 ALA A O 1
ATOM 4052 N N . ASP A 1 526 ? 28.330 -6.824 -26.654 1.00 93.69 526 ASP A N 1
ATOM 4053 C CA . ASP A 1 526 ? 29.720 -6.930 -27.116 1.00 93.69 526 ASP A CA 1
ATOM 4054 C C . ASP A 1 526 ? 29.961 -6.183 -28.439 1.00 93.69 526 ASP A C 1
ATOM 4056 O O . ASP A 1 526 ? 31.068 -5.693 -28.682 1.00 93.69 526 ASP A O 1
ATOM 4060 N N . GLY A 1 527 ? 28.916 -5.974 -29.252 1.00 93.12 527 GLY A N 1
ATOM 4061 C CA . GLY A 1 527 ? 28.981 -5.205 -30.500 1.00 93.12 527 GLY A CA 1
ATOM 4062 C C . GLY A 1 527 ? 29.418 -3.748 -30.302 1.00 93.12 527 GLY A C 1
ATOM 4063 O O . GLY A 1 527 ? 29.923 -3.118 -31.231 1.00 93.12 527 GLY A O 1
ATOM 4064 N N . ARG A 1 528 ? 29.316 -3.223 -29.074 1.00 95.31 528 ARG A N 1
ATOM 4065 C CA . ARG A 1 528 ? 29.845 -1.906 -28.672 1.00 95.31 528 ARG A CA 1
ATOM 4066 C C . ARG A 1 528 ? 31.344 -1.773 -28.917 1.00 95.31 528 ARG A C 1
ATOM 4068 O O . ARG A 1 528 ? 31.816 -0.687 -29.230 1.00 95.31 528 ARG A O 1
ATOM 4075 N N . ARG A 1 529 ? 32.097 -2.870 -28.786 1.00 94.75 529 ARG A N 1
ATOM 4076 C CA . ARG A 1 529 ? 33.565 -2.882 -28.879 1.00 94.75 529 ARG A CA 1
ATOM 4077 C C . ARG A 1 529 ? 34.084 -2.699 -30.310 1.00 94.75 529 ARG A C 1
ATOM 4079 O O . ARG A 1 529 ? 35.282 -2.515 -30.486 1.00 94.75 529 ARG A O 1
ATOM 4086 N N . LYS A 1 530 ? 33.206 -2.717 -31.322 1.00 94.12 530 LYS A N 1
ATOM 4087 C CA . LYS A 1 530 ? 33.569 -2.533 -32.740 1.00 94.12 530 LYS A CA 1
ATOM 4088 C C . LYS A 1 530 ? 34.116 -1.137 -33.055 1.00 94.12 530 LYS A C 1
ATOM 4090 O O . LYS A 1 530 ? 34.884 -0.985 -33.997 1.00 94.12 530 LYS A O 1
ATOM 4095 N N . GLY A 1 531 ? 33.736 -0.120 -32.282 1.00 94.88 531 GLY A N 1
ATOM 4096 C CA . GLY A 1 531 ? 34.226 1.246 -32.458 1.00 94.88 531 GLY A CA 1
ATOM 4097 C C . GLY A 1 531 ? 33.521 2.249 -31.541 1.00 94.88 531 GLY A C 1
ATOM 4098 O O . GLY A 1 531 ? 32.457 1.940 -31.000 1.00 94.88 531 GLY A O 1
ATOM 4099 N N . PRO A 1 532 ? 34.067 3.467 -31.385 1.00 94.38 532 PRO A N 1
ATOM 4100 C CA . PRO A 1 532 ? 33.502 4.480 -30.491 1.00 94.38 532 PRO A CA 1
ATOM 4101 C C . PRO A 1 532 ? 32.068 4.877 -30.871 1.00 94.38 532 PRO A C 1
ATOM 4103 O O . PRO A 1 532 ? 31.235 5.068 -29.988 1.00 94.38 532 PRO A O 1
ATOM 4106 N N . ASP A 1 533 ? 31.746 4.917 -32.167 1.00 94.56 533 ASP A N 1
ATOM 4107 C CA . ASP A 1 533 ? 30.396 5.244 -32.645 1.00 94.56 533 ASP A CA 1
ATOM 4108 C C . ASP A 1 533 ? 29.375 4.136 -32.334 1.00 94.56 533 ASP A C 1
ATOM 4110 O O . ASP A 1 533 ? 28.197 4.422 -32.107 1.00 94.56 533 ASP A O 1
ATOM 4114 N N . TYR A 1 534 ? 29.822 2.875 -32.259 1.00 96.75 534 TYR A N 1
ATOM 4115 C CA . TYR A 1 534 ? 28.987 1.743 -31.849 1.00 96.75 534 TYR A CA 1
ATOM 4116 C C . TYR A 1 534 ? 28.675 1.828 -30.357 1.00 96.75 534 TYR A C 1
ATOM 4118 O O . TYR A 1 534 ? 27.510 1.755 -29.968 1.00 96.75 534 TYR A O 1
ATOM 4126 N N . GLU A 1 535 ? 29.692 2.028 -29.515 1.00 96.75 535 GLU A N 1
ATOM 4127 C CA . GLU A 1 535 ? 29.489 2.173 -28.072 1.00 96.75 535 GLU A CA 1
ATOM 4128 C C . GLU A 1 535 ? 28.590 3.375 -27.749 1.00 96.75 535 GLU A C 1
ATOM 4130 O O . GLU A 1 535 ? 27.635 3.237 -26.982 1.00 96.75 535 GLU A O 1
ATOM 4135 N N . LEU A 1 536 ? 28.822 4.519 -28.401 1.00 94.19 536 LEU A N 1
ATOM 4136 C CA . LEU A 1 536 ? 27.996 5.717 -28.258 1.00 94.19 536 LEU A CA 1
ATOM 4137 C C . LEU A 1 536 ? 26.530 5.445 -28.623 1.00 94.19 536 LEU A C 1
ATOM 4139 O O . LEU A 1 536 ? 25.619 5.786 -27.862 1.00 94.19 536 LEU A O 1
ATOM 4143 N N . ARG A 1 537 ? 26.290 4.824 -29.787 1.00 95.50 537 ARG A N 1
ATOM 4144 C CA . ARG A 1 537 ? 24.934 4.529 -30.264 1.00 95.50 537 ARG A CA 1
ATOM 4145 C C . ARG A 1 537 ? 24.215 3.549 -29.345 1.00 95.50 537 ARG A C 1
ATOM 4147 O O . ARG A 1 537 ? 23.034 3.750 -29.062 1.00 95.50 537 ARG A O 1
ATOM 4154 N N . TRP A 1 538 ? 24.922 2.527 -28.876 1.00 97.25 538 TRP A N 1
ATOM 4155 C CA . TRP A 1 538 ? 24.375 1.547 -27.949 1.00 97.25 538 TRP A CA 1
ATOM 4156 C C . TRP A 1 538 ? 23.960 2.206 -26.637 1.00 97.25 538 TRP A C 1
ATOM 4158 O O . TRP A 1 538 ? 22.810 2.076 -26.238 1.00 97.25 538 TRP A O 1
ATOM 4168 N N . LEU A 1 539 ? 24.845 2.986 -26.002 1.00 93.69 539 LEU A N 1
ATOM 4169 C CA . LEU A 1 539 ? 24.550 3.661 -24.730 1.00 93.69 539 LEU A CA 1
ATOM 4170 C C . LEU A 1 539 ? 23.341 4.599 -24.856 1.00 93.69 539 LEU A C 1
ATOM 4172 O O . LEU A 1 539 ? 22.474 4.647 -23.979 1.00 93.69 539 LEU A O 1
ATOM 4176 N N . ASN A 1 540 ? 23.240 5.306 -25.981 1.00 88.12 540 ASN A N 1
ATOM 4177 C CA . ASN A 1 540 ? 22.147 6.230 -26.244 1.00 88.12 540 ASN A CA 1
ATOM 4178 C C . ASN A 1 540 ? 20.778 5.532 -26.356 1.00 88.12 540 ASN A C 1
ATOM 4180 O O . ASN A 1 540 ? 19.826 5.952 -25.697 1.00 88.12 540 ASN A O 1
ATOM 4184 N N . LEU A 1 541 ? 20.677 4.483 -27.180 1.00 91.06 541 LEU A N 1
ATOM 4185 C CA . LEU A 1 541 ? 19.403 3.820 -27.473 1.00 91.06 541 LEU A CA 1
ATOM 4186 C C . LEU A 1 541 ? 19.043 2.745 -26.444 1.00 91.06 541 LEU A C 1
ATOM 4188 O O . LEU A 1 541 ? 17.883 2.659 -26.051 1.00 91.06 541 LEU A O 1
ATOM 4192 N N . ALA A 1 542 ? 20.014 1.988 -25.934 1.00 94.38 542 ALA A N 1
ATOM 4193 C CA . ALA A 1 542 ? 19.766 1.008 -24.880 1.00 94.38 542 ALA A CA 1
ATOM 4194 C C . ALA A 1 542 ? 19.268 1.694 -23.597 1.00 94.38 542 ALA A C 1
ATOM 4196 O O . ALA A 1 542 ? 18.310 1.224 -22.992 1.00 94.38 542 ALA A O 1
ATOM 4197 N N . SER A 1 543 ? 19.826 2.855 -23.220 1.00 85.56 543 SER A N 1
ATOM 4198 C CA . SER A 1 543 ? 19.320 3.614 -22.060 1.00 85.56 543 SER A CA 1
ATOM 4199 C C . SER A 1 543 ? 17.908 4.162 -22.261 1.00 85.56 543 SER A C 1
ATOM 4201 O O . SER A 1 543 ? 17.139 4.239 -21.306 1.00 85.56 543 SER A O 1
ATOM 4203 N N . LEU A 1 544 ? 17.551 4.542 -23.493 1.00 79.88 544 LEU A N 1
ATOM 4204 C CA . LEU A 1 544 ? 16.190 4.950 -23.848 1.00 79.88 544 LEU A CA 1
ATOM 4205 C C . LEU A 1 544 ? 15.206 3.790 -23.661 1.00 79.88 544 LEU A C 1
ATOM 4207 O O . LEU A 1 544 ? 14.099 3.996 -23.173 1.00 79.88 544 LEU A O 1
ATOM 4211 N N . CYS A 1 545 ? 15.640 2.588 -24.035 1.00 88.56 545 CYS A N 1
ATOM 4212 C CA . CYS A 1 545 ? 14.834 1.379 -24.013 1.00 88.56 545 CYS A CA 1
ATOM 4213 C C . CYS A 1 545 ? 14.736 0.734 -22.623 1.00 88.56 545 CYS A C 1
ATOM 4215 O O . CYS A 1 545 ? 13.763 0.040 -22.347 1.00 88.56 545 CYS A O 1
ATOM 4217 N N . LEU A 1 546 ? 15.716 0.977 -21.744 1.00 86.06 546 LEU A N 1
ATOM 4218 C CA . LEU A 1 546 ? 15.784 0.413 -20.391 1.00 86.06 546 LEU A CA 1
ATOM 4219 C C . LEU A 1 546 ? 15.237 1.331 -19.296 1.00 86.06 546 LEU A C 1
ATOM 4221 O O . LEU A 1 546 ? 14.959 0.851 -18.204 1.00 86.06 546 LEU A O 1
ATOM 4225 N N . ARG A 1 547 ? 15.076 2.638 -19.539 1.00 77.38 547 ARG A N 1
ATOM 4226 C CA . ARG A 1 547 ? 14.564 3.577 -18.521 1.00 77.38 547 ARG A CA 1
ATOM 4227 C C . ARG A 1 547 ? 13.159 3.176 -18.012 1.00 77.38 547 ARG A C 1
ATOM 4229 O O . ARG A 1 547 ? 12.362 2.671 -18.808 1.00 77.38 547 ARG A O 1
ATOM 4236 N N . PRO A 1 548 ? 12.815 3.428 -16.735 1.00 65.56 548 PRO A N 1
ATOM 4237 C CA . PRO A 1 548 ? 13.684 3.894 -15.644 1.00 65.56 548 PRO A CA 1
ATOM 4238 C C . PRO A 1 548 ? 14.532 2.780 -14.988 1.00 65.56 548 PRO A C 1
ATOM 4240 O O . PRO A 1 548 ? 15.187 3.012 -13.972 1.00 65.56 548 PRO A O 1
ATOM 4243 N N . GLY A 1 549 ? 14.524 1.575 -15.559 1.00 72.81 549 GLY A N 1
ATOM 4244 C CA . GLY A 1 549 ? 15.154 0.369 -15.025 1.00 72.81 549 GLY A CA 1
ATOM 4245 C C . GLY A 1 549 ? 14.207 -0.536 -14.236 1.00 72.81 549 GLY A C 1
ATOM 4246 O O . GLY A 1 549 ? 14.646 -1.547 -13.712 1.00 72.81 549 GLY A O 1
ATOM 4247 N N . PHE A 1 550 ? 12.929 -0.172 -14.155 1.00 67.31 550 PHE A N 1
ATOM 4248 C CA . PHE A 1 550 ? 11.864 -0.926 -13.501 1.00 67.31 550 PHE A CA 1
ATOM 4249 C C . PHE A 1 550 ? 10.519 -0.588 -14.164 1.00 67.31 550 PHE A C 1
ATOM 4251 O O . PHE A 1 550 ? 10.435 0.348 -14.967 1.00 67.31 550 PHE A O 1
ATOM 4258 N N . GLY A 1 551 ? 9.461 -1.311 -13.791 1.00 58.75 551 GLY A N 1
ATOM 4259 C CA . GLY A 1 551 ? 8.090 -1.034 -14.236 1.00 58.75 551 GLY A CA 1
ATOM 4260 C C . GLY A 1 551 ? 7.578 -1.932 -15.363 1.00 58.75 551 GLY A C 1
ATOM 4261 O O . GLY A 1 551 ? 6.426 -1.786 -15.751 1.00 58.75 551 GLY A O 1
ATOM 4262 N N . HIS A 1 552 ? 8.387 -2.875 -15.855 1.00 62.34 552 HIS A N 1
ATOM 4263 C CA . HIS A 1 552 ? 7.953 -3.936 -16.765 1.00 62.34 552 HIS A CA 1
ATOM 4264 C C . HIS A 1 552 ? 8.479 -5.309 -16.301 1.00 62.34 552 HIS A C 1
ATOM 4266 O O . HIS A 1 552 ? 9.613 -5.396 -15.814 1.00 62.34 552 HIS A O 1
ATOM 4272 N N . PRO A 1 553 ? 7.718 -6.409 -16.477 1.00 57.06 553 PRO A N 1
ATOM 4273 C CA . PRO A 1 553 ? 8.190 -7.754 -16.159 1.00 57.06 553 PRO A CA 1
ATOM 4274 C C . PRO A 1 553 ? 9.564 -8.074 -16.772 1.00 57.06 553 PRO A C 1
ATOM 4276 O O . PRO A 1 553 ? 9.831 -7.823 -17.956 1.00 57.06 553 PRO A O 1
ATOM 4279 N N . GLY A 1 554 ? 10.453 -8.632 -15.948 1.00 72.56 554 GLY A N 1
ATOM 4280 C CA . GLY A 1 554 ? 11.823 -8.984 -16.331 1.00 72.56 554 GLY A CA 1
ATOM 4281 C C . GLY A 1 554 ? 12.828 -7.827 -16.315 1.00 72.56 554 GLY A C 1
ATOM 4282 O O . GLY A 1 554 ? 13.987 -8.047 -16.666 1.00 72.56 554 GLY A O 1
ATOM 4283 N N . ASP A 1 555 ? 12.438 -6.617 -15.904 1.00 77.75 555 ASP A N 1
ATOM 4284 C CA . ASP A 1 555 ? 13.374 -5.490 -15.804 1.00 77.75 555 ASP A CA 1
ATOM 4285 C C . ASP A 1 555 ? 14.527 -5.758 -14.825 1.00 77.75 555 ASP A C 1
ATOM 4287 O O . ASP A 1 555 ? 15.667 -5.449 -15.163 1.00 77.75 555 ASP A O 1
ATOM 4291 N N . ASP A 1 556 ? 14.290 -6.452 -13.707 1.00 70.00 556 ASP A N 1
ATOM 4292 C CA . ASP A 1 556 ? 15.355 -6.861 -12.775 1.00 70.00 556 ASP A CA 1
ATOM 4293 C C . ASP A 1 556 ? 16.443 -7.689 -13.482 1.00 70.00 556 ASP A C 1
ATOM 4295 O O . ASP A 1 556 ? 17.644 -7.458 -13.322 1.00 70.00 556 ASP A O 1
ATOM 4299 N N . TYR A 1 557 ? 16.030 -8.614 -14.355 1.00 77.94 557 TYR A N 1
ATOM 4300 C CA . TYR A 1 557 ? 16.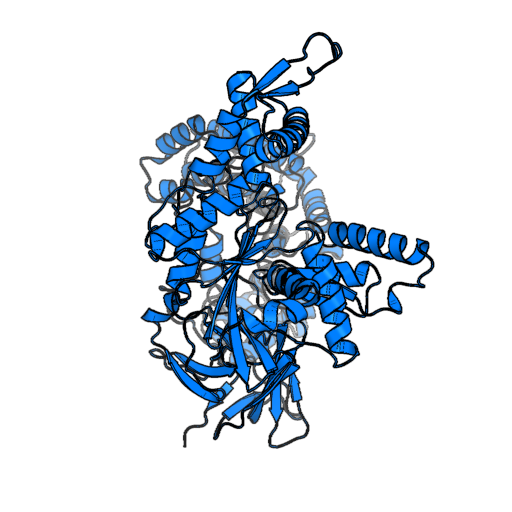948 -9.422 -15.155 1.00 77.94 557 TYR A CA 1
ATOM 4301 C C . TYR A 1 557 ? 17.701 -8.575 -16.191 1.00 77.94 557 TYR A C 1
ATOM 4303 O O . TYR A 1 557 ? 18.914 -8.728 -16.359 1.00 77.94 557 TYR A O 1
ATOM 4311 N N . ARG A 1 558 ? 17.016 -7.644 -16.868 1.00 91.19 558 ARG A N 1
ATOM 4312 C CA . ARG A 1 558 ? 17.643 -6.712 -17.824 1.00 91.19 558 ARG A CA 1
ATOM 4313 C C . ARG A 1 558 ? 18.680 -5.820 -17.150 1.00 91.19 558 ARG A C 1
ATOM 4315 O O . ARG A 1 558 ? 19.749 -5.591 -17.721 1.00 91.19 558 ARG A O 1
ATOM 4322 N N . ILE A 1 559 ? 18.403 -5.356 -15.935 1.00 92.81 559 ILE A N 1
ATOM 4323 C CA . ILE A 1 559 ? 19.347 -4.566 -15.148 1.00 92.81 559 ILE A CA 1
ATOM 4324 C C . ILE A 1 559 ? 20.560 -5.400 -14.754 1.00 92.81 559 ILE A C 1
ATOM 4326 O O . ILE A 1 559 ? 21.682 -4.944 -14.968 1.00 92.81 559 ILE A O 1
ATOM 4330 N N . GLU A 1 560 ? 20.389 -6.640 -14.298 1.00 89.12 560 GLU A N 1
ATOM 4331 C CA . GLU A 1 560 ? 21.527 -7.522 -14.011 1.00 89.12 560 GLU A CA 1
ATOM 4332 C C . GLU A 1 560 ? 22.386 -7.800 -15.256 1.00 89.12 560 GLU A C 1
ATOM 4334 O O . GLU A 1 560 ? 23.619 -7.837 -15.194 1.00 89.12 560 GLU A O 1
ATOM 4339 N N . ARG A 1 561 ? 21.773 -7.899 -16.439 1.00 93.31 561 ARG A N 1
ATOM 4340 C CA . ARG A 1 561 ? 22.517 -7.965 -17.704 1.00 93.31 561 ARG A CA 1
ATOM 4341 C C . ARG A 1 561 ? 23.270 -6.670 -18.005 1.00 93.31 561 ARG A C 1
ATOM 4343 O O . ARG A 1 561 ? 24.451 -6.730 -18.351 1.00 93.31 561 ARG A O 1
ATOM 4350 N N . ALA A 1 562 ? 22.643 -5.508 -17.824 1.00 95.19 562 ALA A N 1
ATOM 4351 C CA . ALA A 1 562 ? 23.316 -4.217 -17.948 1.00 95.19 562 ALA A CA 1
ATOM 4352 C C . ALA A 1 562 ? 24.478 -4.088 -16.941 1.00 95.19 562 ALA A C 1
ATOM 4354 O O . ALA A 1 562 ? 25.527 -3.535 -17.267 1.00 95.19 562 ALA A O 1
ATOM 4355 N N . ARG A 1 563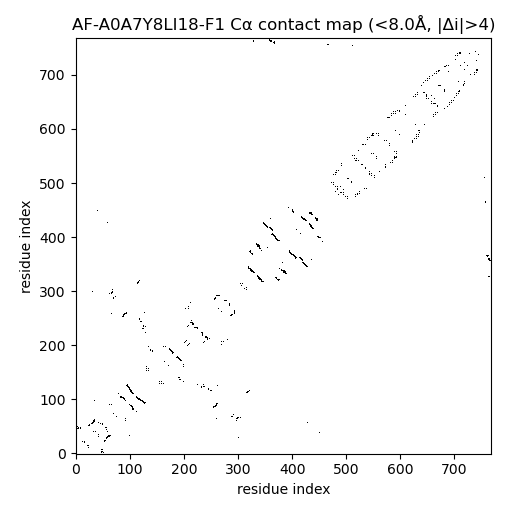 ? 24.364 -4.656 -15.733 1.00 94.44 563 ARG A N 1
ATOM 4356 C CA . ARG A 1 563 ? 25.444 -4.674 -14.729 1.00 94.44 563 ARG A CA 1
ATOM 4357 C C . ARG A 1 563 ? 26.679 -5.450 -15.182 1.00 94.44 563 ARG A C 1
ATOM 4359 O O . ARG A 1 563 ? 27.789 -5.087 -14.798 1.00 94.44 563 ARG A O 1
ATOM 4366 N N . ARG A 1 564 ? 26.538 -6.443 -16.064 1.00 93.62 564 ARG A N 1
ATOM 4367 C CA . ARG A 1 564 ? 27.700 -7.092 -16.701 1.00 93.62 564 ARG A CA 1
ATOM 4368 C C . ARG A 1 564 ? 28.472 -6.109 -17.583 1.00 93.62 564 ARG A C 1
ATOM 4370 O O . ARG A 1 564 ? 29.699 -6.109 -17.563 1.00 93.62 564 ARG A O 1
ATOM 4377 N N . VAL A 1 565 ? 27.765 -5.223 -18.288 1.00 94.31 565 VAL A N 1
ATOM 4378 C CA . VAL A 1 565 ? 28.366 -4.132 -19.078 1.00 94.31 565 VAL A CA 1
ATOM 4379 C C . VAL A 1 565 ? 29.113 -3.159 -18.163 1.00 94.31 565 VAL A C 1
ATOM 4381 O O . VAL A 1 565 ? 30.243 -2.791 -18.471 1.00 94.31 565 VAL A O 1
ATOM 4384 N N . TRP A 1 566 ? 28.541 -2.801 -17.007 1.00 94.88 566 TRP A N 1
ATOM 4385 C CA . TRP A 1 566 ? 29.234 -1.979 -16.004 1.00 94.88 566 TRP A CA 1
ATOM 4386 C C . TRP A 1 566 ? 30.568 -2.589 -15.565 1.00 94.88 566 TRP A C 1
ATOM 4388 O O . TRP A 1 566 ? 31.586 -1.897 -15.547 1.00 94.88 566 TRP A O 1
ATOM 4398 N N . ALA A 1 567 ? 30.568 -3.886 -15.239 1.00 92.19 567 ALA A N 1
ATOM 4399 C CA . ALA A 1 567 ? 31.758 -4.598 -14.779 1.00 92.19 567 ALA A CA 1
ATOM 4400 C C . ALA A 1 567 ? 32.877 -4.631 -15.835 1.00 92.19 567 ALA A C 1
ATOM 4402 O O . ALA A 1 567 ? 34.055 -4.585 -15.487 1.00 92.19 567 ALA A O 1
ATOM 4403 N N . GLN A 1 568 ? 32.516 -4.665 -17.120 1.00 91.00 568 GLN A N 1
ATOM 4404 C CA . GLN A 1 568 ? 33.460 -4.642 -18.240 1.00 91.00 568 GLN A CA 1
ATOM 4405 C C . GLN A 1 568 ? 34.035 -3.256 -18.561 1.00 91.00 568 GLN A C 1
ATOM 4407 O O . GLN A 1 568 ? 34.985 -3.169 -19.340 1.00 91.00 568 GLN A O 1
ATOM 4412 N N . TRP A 1 569 ? 33.475 -2.200 -17.967 1.00 91.62 569 TRP A N 1
ATOM 4413 C CA . TRP A 1 569 ? 33.809 -0.804 -18.236 1.00 91.62 569 TRP A CA 1
ATOM 4414 C C . TRP A 1 569 ? 33.545 -0.347 -19.686 1.00 91.62 569 TRP A C 1
ATOM 4416 O O . TRP A 1 569 ? 33.036 -1.091 -20.532 1.00 91.62 569 TRP A O 1
ATOM 4426 N N . MET A 1 570 ? 33.835 0.929 -19.950 1.00 92.94 570 MET A N 1
ATOM 4427 C CA . MET A 1 570 ? 33.779 1.526 -21.286 1.00 92.94 570 MET A CA 1
ATOM 4428 C C . MET A 1 570 ? 34.886 0.953 -22.173 1.00 92.94 570 MET A C 1
ATOM 4430 O O . MET A 1 570 ? 36.033 0.839 -21.734 1.00 92.94 570 MET A O 1
ATOM 4434 N N . ALA A 1 571 ? 34.566 0.651 -23.430 1.00 92.56 571 ALA A N 1
ATOM 4435 C CA . ALA A 1 571 ? 35.547 0.196 -24.412 1.00 92.56 571 ALA A CA 1
ATOM 4436 C C . ALA A 1 571 ? 36.410 1.358 -24.937 1.00 92.56 571 ALA A C 1
ATOM 4438 O O . ALA A 1 571 ? 37.602 1.175 -25.185 1.00 92.56 571 ALA A O 1
ATOM 4439 N N . PHE A 1 572 ? 35.837 2.561 -25.049 1.00 94.81 572 PHE A N 1
ATOM 4440 C CA . PHE A 1 572 ? 36.505 3.752 -25.580 1.00 94.81 572 PHE A CA 1
ATOM 4441 C C . PHE A 1 572 ? 36.483 4.939 -24.591 1.00 94.81 572 PHE A C 1
ATOM 4443 O O . PHE A 1 572 ? 35.941 5.998 -24.914 1.00 94.81 572 PHE A O 1
ATOM 4450 N N . PRO A 1 573 ? 37.112 4.822 -23.401 1.00 89.12 573 PRO A N 1
ATOM 4451 C CA . PRO A 1 573 ? 37.041 5.840 -22.343 1.00 89.12 573 PRO A CA 1
ATOM 4452 C C . PRO A 1 573 ? 37.715 7.175 -22.707 1.00 89.12 573 PRO A C 1
ATOM 4454 O O . PRO A 1 573 ? 37.440 8.190 -22.084 1.00 89.12 573 PRO A O 1
ATOM 4457 N N . ASN A 1 574 ? 38.575 7.205 -23.731 1.00 88.31 574 ASN A N 1
ATOM 4458 C CA . ASN A 1 574 ? 39.247 8.430 -24.184 1.00 88.31 574 ASN A CA 1
ATOM 4459 C C . ASN A 1 574 ? 38.340 9.350 -25.027 1.00 88.31 574 ASN A C 1
ATOM 4461 O O . ASN A 1 574 ? 38.769 10.427 -25.443 1.00 88.31 574 ASN A O 1
ATOM 4465 N N . ARG A 1 575 ? 37.109 8.923 -25.339 1.00 93.19 575 ARG A N 1
ATOM 4466 C CA . ARG A 1 575 ? 36.128 9.700 -26.107 1.00 93.19 575 ARG A CA 1
ATOM 4467 C C . ARG A 1 575 ? 35.116 10.318 -25.146 1.00 93.19 575 ARG A C 1
ATOM 4469 O O . ARG A 1 575 ? 34.300 9.611 -24.560 1.00 93.19 575 ARG A O 1
ATOM 4476 N N . VAL A 1 576 ? 35.151 11.644 -25.013 1.00 92.75 576 VAL A N 1
ATOM 4477 C CA . VAL A 1 576 ? 34.305 12.395 -24.067 1.00 92.75 576 VAL A CA 1
ATOM 4478 C C . VAL A 1 576 ? 32.817 12.156 -24.329 1.00 92.75 576 VAL A C 1
ATOM 4480 O O . VAL A 1 576 ? 32.022 12.116 -23.393 1.00 92.75 576 VAL A O 1
ATOM 4483 N N . GLU A 1 577 ? 32.422 11.966 -25.587 1.00 90.81 577 GLU A N 1
ATOM 4484 C CA . GLU A 1 577 ? 31.039 11.687 -25.977 1.00 90.81 577 GLU A CA 1
ATOM 4485 C C . GLU A 1 577 ? 30.563 10.332 -25.438 1.00 90.81 577 GLU A C 1
ATOM 4487 O O . GLU A 1 577 ? 29.441 10.229 -24.939 1.00 90.81 577 GLU A O 1
ATOM 4492 N N . VAL A 1 578 ? 31.425 9.309 -25.491 1.00 94.44 578 VAL A N 1
ATOM 4493 C CA . VAL A 1 578 ? 31.148 7.969 -24.949 1.00 94.44 578 VAL A CA 1
ATOM 4494 C C . VAL A 1 578 ? 31.020 8.039 -23.433 1.00 94.44 578 VAL A C 1
ATOM 4496 O O . VAL A 1 578 ? 30.041 7.544 -22.881 1.00 94.44 578 VAL A O 1
ATOM 4499 N N . GLU A 1 579 ? 31.953 8.717 -22.767 1.00 95.25 579 GLU A N 1
ATOM 4500 C CA . GLU A 1 579 ? 31.924 8.882 -21.312 1.00 95.25 579 GLU A CA 1
ATOM 4501 C C . GLU A 1 579 ? 30.684 9.662 -20.848 1.00 95.25 579 GLU A C 1
ATOM 4503 O O . GLU A 1 579 ? 30.035 9.318 -19.862 1.00 95.25 579 GLU A O 1
ATOM 4508 N N . THR A 1 580 ? 30.287 10.681 -21.607 1.00 91.06 580 THR A N 1
ATOM 4509 C CA . THR A 1 580 ? 29.083 11.469 -21.330 1.00 91.06 580 THR A CA 1
ATOM 4510 C C . THR A 1 580 ? 27.824 10.606 -21.472 1.00 91.06 580 THR A C 1
ATOM 4512 O O . THR A 1 580 ? 26.971 10.603 -20.583 1.00 91.06 580 THR A O 1
ATOM 4515 N N . GLN A 1 581 ? 27.706 9.820 -22.552 1.00 91.75 581 GLN A N 1
ATOM 4516 C CA . GLN A 1 581 ? 26.579 8.893 -22.722 1.00 91.75 581 GLN A CA 1
ATOM 4517 C C . GLN A 1 581 ? 26.586 7.751 -21.699 1.00 91.75 581 GLN A C 1
ATOM 4519 O O . GLN A 1 581 ? 25.515 7.270 -21.335 1.00 91.75 581 GLN A O 1
ATOM 4524 N N . TRP A 1 582 ? 27.752 7.341 -21.198 1.00 96.75 582 TRP A N 1
ATOM 4525 C CA . TRP A 1 582 ? 27.857 6.352 -20.127 1.00 96.75 582 TRP A CA 1
ATOM 4526 C C . TRP A 1 582 ? 27.135 6.828 -18.866 1.00 96.75 582 TRP A C 1
ATOM 4528 O O . TRP A 1 582 ? 26.298 6.113 -18.316 1.00 96.75 582 TRP A O 1
ATOM 4538 N N . TRP A 1 583 ? 27.385 8.066 -18.437 1.00 95.12 583 TRP A N 1
ATOM 4539 C CA . TRP A 1 583 ? 26.716 8.622 -17.260 1.00 95.12 583 TRP A CA 1
ATOM 4540 C C . TRP A 1 583 ? 25.226 8.892 -17.490 1.00 95.12 583 TRP A C 1
ATOM 4542 O O . TRP A 1 583 ? 24.428 8.653 -16.584 1.00 95.12 583 TRP A O 1
ATOM 4552 N N . ILE A 1 584 ? 24.826 9.277 -18.707 1.00 85.44 584 ILE A N 1
ATOM 4553 C CA . ILE A 1 584 ? 23.405 9.362 -19.088 1.00 85.44 584 ILE A CA 1
ATOM 4554 C C . ILE A 1 584 ? 22.725 7.995 -18.966 1.00 85.44 584 ILE A C 1
ATOM 4556 O O . ILE A 1 584 ? 21.612 7.913 -18.442 1.00 85.44 584 ILE A O 1
ATOM 4560 N N . PHE A 1 585 ? 23.378 6.924 -19.432 1.00 94.56 585 PHE A N 1
ATOM 4561 C CA . PHE A 1 585 ? 22.837 5.570 -19.359 1.00 94.56 585 PHE A CA 1
ATOM 4562 C C . PHE A 1 585 ? 22.527 5.189 -17.912 1.00 94.56 585 PHE A C 1
ATOM 4564 O O . PHE A 1 585 ? 21.385 4.855 -17.599 1.00 94.56 585 PHE A O 1
ATOM 4571 N N . TRP A 1 586 ? 23.513 5.314 -17.020 1.00 95.50 586 TRP A N 1
ATOM 4572 C CA . TRP A 1 586 ? 23.363 4.905 -15.622 1.00 95.50 586 TRP A CA 1
ATOM 4573 C C . TRP A 1 586 ? 22.439 5.814 -14.816 1.00 95.50 586 TRP A C 1
ATOM 4575 O O . TRP A 1 586 ? 21.719 5.317 -13.956 1.00 95.50 586 TRP A O 1
ATOM 4585 N N . GLY A 1 587 ? 22.372 7.108 -15.142 1.00 85.06 587 GLY A N 1
ATOM 4586 C CA . GLY A 1 587 ? 21.377 8.010 -14.563 1.00 85.06 587 GLY A CA 1
ATOM 4587 C C . GLY A 1 587 ? 19.942 7.630 -14.945 1.00 85.06 587 GLY A C 1
ATOM 4588 O O . GLY A 1 587 ? 19.051 7.664 -14.101 1.00 85.06 587 GLY A O 1
ATOM 4589 N N . ARG A 1 588 ? 19.709 7.208 -16.197 1.00 84.44 588 ARG A N 1
ATOM 4590 C CA . ARG A 1 588 ? 18.375 6.820 -16.699 1.00 84.44 588 ARG A CA 1
ATOM 4591 C C . ARG A 1 588 ? 17.856 5.500 -16.142 1.00 84.44 588 ARG A C 1
ATOM 4593 O O . ARG A 1 588 ? 16.643 5.342 -16.056 1.00 84.44 588 ARG A O 1
ATOM 4600 N N . VAL A 1 589 ? 18.742 4.563 -15.810 1.00 89.38 589 VAL A N 1
ATOM 4601 C CA . VAL A 1 589 ? 18.367 3.240 -15.272 1.00 89.38 589 VAL A CA 1
ATOM 4602 C C . VAL A 1 589 ? 18.559 3.132 -13.758 1.00 89.38 589 VAL A C 1
ATOM 4604 O O . VAL A 1 589 ? 18.423 2.049 -13.195 1.00 89.38 589 VAL A O 1
ATOM 4607 N N . ALA A 1 590 ? 18.882 4.244 -13.091 1.00 86.12 590 ALA A N 1
ATOM 4608 C CA . ALA A 1 590 ? 19.208 4.279 -11.668 1.00 86.12 590 ALA A CA 1
ATOM 4609 C C . ALA A 1 590 ? 18.121 3.656 -10.780 1.00 86.12 590 ALA A C 1
ATOM 4611 O O . ALA A 1 590 ? 18.451 3.038 -9.771 1.00 86.12 590 ALA A O 1
ATOM 4612 N N . GLY A 1 591 ? 16.848 3.769 -11.172 1.00 80.25 591 GLY A N 1
ATOM 4613 C CA . GLY A 1 591 ? 15.727 3.217 -10.414 1.00 80.25 591 GLY A CA 1
ATOM 4614 C C . GLY A 1 591 ? 15.692 1.694 -10.343 1.00 80.25 591 GLY A C 1
ATOM 4615 O O . GLY A 1 591 ? 15.178 1.153 -9.372 1.00 80.25 591 GLY A O 1
ATOM 4616 N N . GLY A 1 592 ? 16.280 1.008 -11.325 1.00 80.69 592 GLY A N 1
ATOM 4617 C CA . GLY A 1 592 ? 16.435 -0.448 -11.300 1.00 80.69 592 GLY A CA 1
ATOM 4618 C C . GLY A 1 592 ? 17.627 -0.936 -10.473 1.00 80.69 592 GLY A C 1
ATOM 4619 O O . GLY A 1 592 ? 17.768 -2.130 -10.233 1.00 80.69 592 GLY A O 1
ATOM 4620 N N . LEU A 1 593 ? 18.519 -0.035 -10.045 1.00 90.75 593 LEU A N 1
ATOM 4621 C CA . LEU A 1 593 ? 19.712 -0.399 -9.284 1.00 90.75 593 LEU A CA 1
ATOM 4622 C C . LEU A 1 593 ? 19.402 -0.524 -7.798 1.00 90.75 593 LEU A C 1
ATOM 4624 O O . LEU A 1 593 ? 18.828 0.382 -7.194 1.00 90.75 593 LEU A O 1
ATOM 4628 N N . ASN A 1 594 ? 19.911 -1.581 -7.168 1.00 89.75 594 ASN A N 1
ATOM 4629 C CA . ASN A 1 594 ? 19.850 -1.702 -5.715 1.00 89.75 594 ASN A CA 1
ATOM 4630 C C . ASN A 1 594 ? 20.834 -0.745 -5.009 1.00 89.75 594 ASN A C 1
ATOM 4632 O O . ASN A 1 594 ? 21.736 -0.157 -5.613 1.00 89.75 594 ASN A O 1
ATOM 4636 N N . LYS A 1 595 ? 20.696 -0.622 -3.684 1.00 90.38 595 LYS A N 1
ATOM 4637 C CA . LYS A 1 595 ? 21.496 0.291 -2.847 1.00 90.38 595 LYS A CA 1
ATOM 4638 C C . LYS A 1 595 ? 23.012 0.138 -3.034 1.00 90.38 595 LYS A C 1
ATOM 4640 O O . LYS A 1 595 ? 23.723 1.139 -3.119 1.00 90.38 595 LYS A O 1
ATOM 4645 N N . ASN A 1 596 ? 23.512 -1.095 -3.108 1.00 93.31 596 ASN A N 1
ATOM 4646 C CA . ASN A 1 596 ? 24.946 -1.359 -3.246 1.00 93.31 596 ASN A CA 1
ATOM 4647 C C . ASN A 1 596 ? 25.445 -0.990 -4.647 1.00 93.31 596 ASN A C 1
ATOM 4649 O O . ASN A 1 596 ? 26.523 -0.416 -4.790 1.00 93.31 596 ASN A O 1
ATOM 4653 N N . GLN A 1 597 ? 24.641 -1.263 -5.674 1.00 95.44 597 GLN A N 1
ATOM 4654 C CA . GLN A 1 597 ? 24.949 -0.898 -7.055 1.00 95.44 597 GLN A CA 1
ATOM 4655 C C . GLN A 1 597 ? 24.974 0.626 -7.241 1.00 95.44 597 GLN A C 1
ATOM 4657 O O . GLN A 1 597 ? 25.884 1.141 -7.885 1.00 95.44 597 GLN A O 1
ATOM 4662 N N . GLN A 1 598 ? 24.044 1.368 -6.632 1.00 96.88 598 GLN A N 1
ATOM 4663 C CA . GLN A 1 598 ? 24.081 2.835 -6.660 1.00 96.88 598 GLN A CA 1
ATOM 4664 C C . GLN A 1 598 ? 25.304 3.404 -5.931 1.00 96.88 598 GLN A C 1
ATOM 4666 O O . GLN A 1 598 ? 25.925 4.350 -6.417 1.00 96.88 598 GLN A O 1
ATOM 4671 N N . ALA A 1 599 ? 25.688 2.816 -4.794 1.00 96.31 599 ALA A N 1
ATOM 4672 C CA . ALA A 1 599 ? 26.898 3.212 -4.080 1.00 96.31 599 ALA A CA 1
ATOM 4673 C C . ALA A 1 599 ? 28.168 2.991 -4.927 1.00 96.31 599 ALA A C 1
ATOM 4675 O O . ALA A 1 599 ? 29.031 3.866 -4.958 1.00 96.31 599 ALA A O 1
ATOM 4676 N N . ASP A 1 600 ? 28.258 1.875 -5.654 1.00 95.88 600 ASP A N 1
ATOM 4677 C CA . ASP A 1 600 ? 29.348 1.579 -6.598 1.00 95.88 600 ASP A CA 1
ATOM 4678 C C . ASP A 1 600 ? 29.403 2.594 -7.760 1.00 95.88 600 ASP A C 1
ATOM 4680 O O . ASP A 1 600 ? 30.466 3.140 -8.067 1.00 95.88 600 ASP A O 1
ATOM 4684 N N . VAL A 1 601 ? 28.253 2.953 -8.348 1.00 96.56 601 VAL A N 1
ATOM 4685 C CA . VAL A 1 601 ? 28.179 4.032 -9.354 1.00 96.56 601 VAL A CA 1
ATOM 4686 C C . VAL A 1 601 ? 28.690 5.355 -8.777 1.00 96.56 601 VAL A C 1
ATOM 4688 O O . VAL A 1 601 ? 29.520 6.029 -9.392 1.00 96.56 601 VAL A O 1
ATOM 4691 N N . TYR A 1 602 ? 28.250 5.709 -7.569 1.00 97.31 602 TYR A N 1
ATOM 4692 C CA . TYR A 1 602 ? 28.659 6.939 -6.901 1.00 97.31 602 TYR A CA 1
ATOM 4693 C C . TYR A 1 602 ? 30.155 6.982 -6.568 1.00 97.31 602 TYR A C 1
ATOM 4695 O O . TYR A 1 602 ? 30.778 8.035 -6.720 1.00 97.31 602 TYR A O 1
ATOM 4703 N N . GLN A 1 603 ? 30.765 5.865 -6.159 1.00 95.19 603 GLN A N 1
ATOM 4704 C CA . GLN A 1 603 ? 32.198 5.822 -5.848 1.00 95.19 603 GLN A CA 1
ATOM 4705 C C . GLN A 1 603 ? 33.047 6.332 -7.017 1.00 95.19 603 GLN A C 1
ATOM 4707 O O . GLN A 1 603 ? 33.970 7.119 -6.798 1.00 95.19 603 GLN A O 1
ATOM 4712 N N . ARG A 1 604 ? 32.676 5.982 -8.254 1.00 93.44 604 ARG A N 1
ATOM 4713 C CA . ARG A 1 604 ? 33.369 6.433 -9.471 1.00 93.44 604 ARG A CA 1
ATOM 4714 C C . ARG A 1 604 ? 33.135 7.905 -9.823 1.00 93.44 604 ARG A C 1
ATOM 4716 O O . ARG A 1 604 ? 33.961 8.502 -10.503 1.00 93.44 604 ARG A O 1
ATOM 4723 N N . LEU A 1 605 ? 32.040 8.500 -9.352 1.00 95.00 605 LEU A N 1
ATOM 4724 C CA . LEU A 1 605 ? 31.734 9.925 -9.526 1.00 95.00 605 LEU A CA 1
ATOM 4725 C C . LEU A 1 605 ? 32.387 10.794 -8.439 1.00 95.00 605 LEU A C 1
ATOM 4727 O O . LEU A 1 605 ? 32.728 11.954 -8.676 1.00 95.00 605 LEU A O 1
ATOM 4731 N N . SER A 1 606 ? 32.564 10.232 -7.241 1.00 93.88 606 SER A N 1
ATOM 4732 C CA . SER A 1 606 ? 32.878 10.972 -6.016 1.00 93.88 606 SER A CA 1
ATOM 4733 C C . SER A 1 606 ? 34.170 11.794 -6.088 1.00 93.88 606 SER A C 1
ATOM 4735 O O . SER A 1 606 ? 34.176 12.943 -5.652 1.00 93.88 606 SER A O 1
ATOM 4737 N N . SER A 1 607 ? 35.241 11.266 -6.692 1.00 89.06 607 SER A N 1
ATOM 4738 C CA . SER A 1 607 ? 36.532 11.962 -6.808 1.00 89.06 607 SER A CA 1
ATOM 4739 C C . SER A 1 607 ? 36.465 13.219 -7.673 1.00 89.06 607 SER A C 1
ATOM 4741 O O . SER A 1 607 ? 37.228 14.157 -7.451 1.00 89.06 607 SER A O 1
ATOM 4743 N N . THR A 1 608 ? 35.551 13.240 -8.644 1.00 92.38 608 THR A N 1
ATOM 4744 C CA . THR A 1 608 ? 35.365 14.358 -9.574 1.00 92.38 608 THR A CA 1
ATOM 4745 C C . THR A 1 608 ? 34.355 15.366 -9.039 1.00 92.38 608 THR A C 1
ATOM 4747 O O . THR A 1 608 ? 34.585 16.570 -9.131 1.00 92.38 608 THR A O 1
ATOM 4750 N N . LEU A 1 609 ? 33.245 14.890 -8.466 1.00 94.12 609 LEU A N 1
ATOM 4751 C CA . LEU A 1 609 ? 32.177 15.759 -7.962 1.00 94.12 609 LEU A CA 1
ATOM 4752 C C . LEU A 1 609 ? 32.522 16.392 -6.605 1.00 94.12 609 LEU A C 1
ATOM 4754 O O . LEU A 1 609 ? 32.149 17.537 -6.351 1.00 94.12 609 LEU A O 1
ATOM 4758 N N . LEU A 1 610 ? 33.255 15.669 -5.750 1.00 93.56 610 LEU A N 1
ATOM 4759 C CA . LEU A 1 610 ? 33.673 16.092 -4.409 1.00 93.56 610 LEU A CA 1
ATOM 4760 C C . LEU A 1 610 ? 35.188 15.853 -4.196 1.00 93.56 610 LEU A C 1
ATOM 4762 O O . LEU A 1 610 ? 35.582 15.029 -3.364 1.00 93.56 610 LEU A O 1
ATOM 4766 N N . PRO A 1 611 ? 36.069 16.561 -4.930 1.00 88.69 611 PRO A N 1
ATOM 4767 C CA . PRO A 1 611 ? 37.512 16.368 -4.822 1.00 88.69 611 PRO A CA 1
ATOM 4768 C C . PRO A 1 611 ? 38.042 16.814 -3.449 1.00 88.69 611 PRO A C 1
ATOM 4770 O O . PRO A 1 611 ? 37.705 17.887 -2.952 1.00 88.69 611 PRO A O 1
ATOM 4773 N N . LYS A 1 612 ? 38.950 16.027 -2.856 1.00 81.31 612 LYS A N 1
ATOM 4774 C CA . LYS A 1 612 ? 39.637 16.353 -1.587 1.00 81.31 612 LYS A CA 1
ATOM 4775 C C . LYS A 1 612 ? 40.862 17.284 -1.764 1.00 81.31 612 LYS A C 1
ATOM 4777 O O . LYS A 1 612 ? 41.693 17.373 -0.867 1.00 81.31 612 LYS A O 1
ATOM 4782 N N . GLY A 1 613 ? 41.005 17.954 -2.915 1.00 78.38 613 GLY A N 1
ATOM 4783 C CA . GLY A 1 613 ? 42.176 18.765 -3.294 1.00 78.38 613 GLY A CA 1
ATOM 4784 C C . GLY A 1 613 ? 41.979 19.517 -4.621 1.00 78.38 613 GLY A C 1
ATOM 4785 O O . GLY A 1 613 ? 40.844 19.823 -4.983 1.00 78.38 613 GLY A O 1
ATOM 4786 N N . LYS A 1 614 ? 43.059 19.808 -5.374 1.00 69.75 614 LYS A N 1
ATOM 4787 C CA . LYS A 1 614 ? 42.941 20.358 -6.744 1.00 69.75 614 LYS A CA 1
ATOM 4788 C C . LYS A 1 614 ? 42.177 19.359 -7.622 1.00 69.75 614 LYS A C 1
ATOM 4790 O O . LYS A 1 614 ? 42.694 18.289 -7.926 1.00 69.75 614 LYS A O 1
ATOM 4795 N N . GLY A 1 615 ? 40.942 19.704 -7.985 1.00 72.25 615 GLY A N 1
ATOM 4796 C CA . GLY A 1 615 ? 40.080 18.861 -8.812 1.00 72.25 615 GLY A CA 1
ATOM 4797 C C . GLY A 1 615 ? 40.651 18.646 -10.214 1.00 72.25 615 GLY A C 1
ATOM 4798 O O . GLY A 1 615 ? 41.330 19.516 -10.764 1.00 72.25 615 GLY A O 1
ATOM 4799 N N . GLN A 1 616 ? 40.363 17.485 -10.801 1.00 77.00 616 GLN A N 1
ATOM 4800 C CA . GLN A 1 616 ? 40.702 17.209 -12.192 1.00 77.00 616 GLN A CA 1
ATOM 4801 C C . GLN A 1 616 ? 39.886 18.127 -13.110 1.00 77.00 616 GLN A C 1
ATOM 4803 O O . GLN A 1 616 ? 38.688 18.326 -12.906 1.00 77.00 616 GLN A O 1
ATOM 4808 N N . ARG A 1 617 ? 40.529 18.699 -14.133 1.00 80.12 617 ARG A N 1
ATOM 4809 C CA . ARG A 1 617 ? 39.823 19.494 -15.141 1.00 80.12 617 ARG A CA 1
ATOM 4810 C C . ARG A 1 617 ? 39.062 18.541 -16.060 1.00 80.12 617 ARG A C 1
ATOM 4812 O O . ARG A 1 617 ? 39.678 17.784 -16.803 1.00 80.12 617 ARG A O 1
ATOM 4819 N N . VAL A 1 618 ? 37.736 18.588 -15.992 1.00 87.44 618 VAL A N 1
ATOM 4820 C CA . VAL A 1 618 ? 36.826 17.751 -16.785 1.00 87.44 618 VAL A CA 1
ATOM 4821 C C . VAL A 1 618 ? 36.065 18.627 -17.778 1.00 87.44 618 VAL A C 1
ATOM 4823 O O . VAL A 1 618 ? 35.826 19.809 -17.521 1.00 87.44 618 VAL A O 1
ATOM 4826 N N . ASN A 1 619 ? 35.709 18.064 -18.935 1.00 91.94 619 ASN A N 1
ATOM 4827 C CA . ASN A 1 619 ? 34.840 18.730 -19.902 1.00 91.94 619 ASN A CA 1
ATOM 4828 C C . ASN A 1 619 ? 33.506 19.138 -19.236 1.00 91.94 619 ASN A C 1
ATOM 4830 O O . ASN A 1 619 ? 32.927 18.366 -18.476 1.00 91.94 619 ASN A O 1
ATOM 4834 N N . ALA A 1 620 ? 33.006 20.342 -19.527 1.00 86.94 620 ALA A N 1
ATOM 4835 C CA . ALA A 1 620 ? 31.813 20.887 -18.874 1.00 86.94 620 ALA A CA 1
ATOM 4836 C C . ALA A 1 620 ? 30.530 20.080 -19.158 1.00 86.94 620 ALA A C 1
ATOM 4838 O O . ALA A 1 620 ? 29.688 19.939 -18.274 1.00 86.94 620 ALA A O 1
ATOM 4839 N N . SER A 1 621 ? 30.385 19.527 -20.367 1.00 83.69 621 SER A N 1
ATOM 4840 C CA . SER A 1 621 ? 29.248 18.669 -20.729 1.00 83.69 621 SER A CA 1
ATOM 4841 C C . SER A 1 621 ? 29.299 17.331 -19.996 1.00 83.69 621 SER A C 1
ATOM 4843 O O . SER A 1 621 ? 28.282 16.861 -19.497 1.00 83.69 621 SER A O 1
ATOM 4845 N N . LEU A 1 622 ? 30.488 16.741 -19.885 1.00 90.56 622 LEU A N 1
ATOM 4846 C CA . LEU A 1 622 ? 30.698 15.513 -19.125 1.00 90.56 622 LEU A CA 1
ATOM 4847 C C . LEU A 1 622 ? 30.416 15.728 -17.632 1.00 90.56 622 LEU A C 1
ATOM 4849 O O . LEU A 1 622 ? 29.651 14.979 -17.032 1.00 90.56 622 LEU A O 1
ATOM 4853 N N . LEU A 1 623 ? 30.967 16.797 -17.045 1.00 92.19 623 LEU A N 1
ATOM 4854 C CA . LEU A 1 623 ? 30.735 17.148 -15.643 1.00 92.19 623 LEU A CA 1
ATOM 4855 C C . LEU A 1 623 ? 29.239 17.344 -15.343 1.00 92.19 623 LEU A C 1
ATOM 4857 O O . LEU A 1 623 ? 28.765 16.923 -14.288 1.00 92.19 623 LEU A O 1
ATOM 4861 N N . ARG A 1 624 ? 28.485 17.937 -16.277 1.00 87.50 624 ARG A N 1
ATOM 4862 C CA . ARG A 1 624 ? 27.027 18.088 -16.170 1.00 87.50 624 ARG A CA 1
ATOM 4863 C C . ARG A 1 624 ? 26.324 16.737 -16.046 1.00 87.50 624 ARG A C 1
ATOM 4865 O O . ARG A 1 624 ? 25.530 16.551 -15.126 1.00 87.50 624 ARG A O 1
ATOM 4872 N N . GLU A 1 625 ? 26.624 15.789 -16.929 1.00 89.00 625 GLU A N 1
ATOM 4873 C CA . GLU A 1 625 ? 25.979 14.470 -16.901 1.00 89.00 625 GLU A CA 1
ATOM 4874 C C . GLU A 1 625 ? 26.422 13.618 -15.707 1.00 89.00 625 GLU A C 1
ATOM 4876 O O . GLU A 1 625 ? 25.618 12.868 -15.157 1.00 89.00 625 GLU A O 1
ATOM 4881 N N . MET A 1 626 ? 27.653 13.795 -15.219 1.00 95.75 626 MET A N 1
ATOM 4882 C CA . MET A 1 626 ? 28.102 13.198 -13.956 1.00 95.75 626 MET A CA 1
ATOM 4883 C C . MET A 1 626 ? 27.255 13.681 -12.767 1.00 95.75 626 MET A C 1
ATOM 4885 O O . MET A 1 626 ? 26.819 12.865 -11.952 1.00 95.75 626 MET A O 1
ATOM 4889 N N . TRP A 1 627 ? 26.966 14.987 -12.686 1.00 94.00 627 TRP A N 1
ATOM 4890 C CA . TRP A 1 627 ? 26.060 15.540 -11.672 1.00 94.00 627 TRP A CA 1
ATOM 4891 C C . TRP A 1 627 ? 24.633 15.008 -11.814 1.00 94.00 627 TRP A C 1
ATOM 4893 O O . TRP A 1 627 ? 24.026 14.641 -10.809 1.00 94.00 627 TRP A O 1
ATOM 4903 N N . ARG A 1 628 ? 24.102 14.930 -13.041 1.00 86.88 628 ARG A N 1
ATOM 4904 C CA . ARG A 1 628 ? 22.746 14.411 -13.300 1.00 86.88 628 ARG A CA 1
ATOM 4905 C C . ARG A 1 628 ? 22.619 12.934 -12.940 1.00 86.88 628 ARG A C 1
ATOM 4907 O O . ARG A 1 628 ? 21.616 12.539 -12.347 1.00 86.88 628 ARG A O 1
ATOM 4914 N N . CYS A 1 629 ? 23.643 12.135 -13.236 1.00 93.88 629 CYS A N 1
ATOM 4915 C CA . CYS A 1 629 ? 23.720 10.742 -12.815 1.00 93.88 629 CYS A CA 1
ATOM 4916 C C . CYS A 1 629 ? 23.708 10.637 -11.285 1.00 93.88 629 CYS A C 1
ATOM 4918 O O . CYS A 1 629 ? 22.821 9.991 -10.738 1.00 93.88 629 CYS A O 1
ATOM 4920 N N . ALA A 1 630 ? 24.602 11.350 -10.586 1.00 96.69 630 ALA A N 1
ATOM 4921 C CA . ALA A 1 630 ? 24.654 11.336 -9.121 1.00 96.69 630 ALA A CA 1
ATOM 4922 C C . ALA A 1 630 ? 23.334 11.784 -8.470 1.00 96.69 630 ALA A C 1
ATOM 4924 O O . ALA A 1 630 ? 22.898 11.185 -7.490 1.00 96.69 630 ALA A O 1
ATOM 4925 N N . ALA A 1 631 ? 22.678 12.805 -9.028 1.00 92.62 631 ALA A N 1
ATOM 4926 C CA . ALA A 1 631 ? 21.385 13.289 -8.551 1.00 92.62 631 ALA A CA 1
ATOM 4927 C C . ALA A 1 631 ? 20.242 12.285 -8.770 1.00 92.62 631 ALA A C 1
ATOM 4929 O O . ALA A 1 631 ? 19.247 12.327 -8.054 1.00 92.62 631 ALA A O 1
ATOM 4930 N N . SER A 1 632 ? 20.391 11.368 -9.729 1.00 88.06 632 SER A N 1
ATOM 4931 C CA . SER A 1 632 ? 19.405 10.327 -10.021 1.00 88.06 632 SER A CA 1
ATOM 4932 C C . SER A 1 632 ? 19.525 9.108 -9.103 1.00 88.06 632 SER A C 1
ATOM 4934 O O . SER A 1 632 ? 18.661 8.244 -9.194 1.00 88.06 632 SER A O 1
ATOM 4936 N N . LEU A 1 633 ? 20.551 9.016 -8.241 1.00 94.19 633 LEU A N 1
ATOM 4937 C CA . LEU A 1 633 ? 20.802 7.899 -7.315 1.00 94.19 633 LEU A CA 1
ATOM 4938 C C . LEU A 1 633 ? 20.118 8.134 -5.955 1.00 94.19 633 LEU A C 1
ATOM 4940 O O . LEU A 1 633 ? 20.721 8.622 -4.994 1.00 94.19 633 LEU A O 1
ATOM 4944 N N . GLU A 1 634 ? 18.832 7.804 -5.869 1.00 90.12 634 GLU A N 1
ATOM 4945 C CA . GLU A 1 634 ? 18.002 8.113 -4.702 1.00 90.12 634 GLU A CA 1
ATOM 4946 C C . GLU A 1 634 ? 18.362 7.265 -3.476 1.00 90.12 634 GLU A C 1
ATOM 4948 O O . GLU A 1 634 ? 18.274 7.793 -2.366 1.00 90.12 634 GLU A O 1
ATOM 4953 N N . LEU A 1 635 ? 18.871 6.035 -3.670 1.00 91.81 635 LEU A N 1
ATOM 4954 C CA . LEU A 1 635 ? 19.238 5.082 -2.607 1.00 91.81 635 LEU A CA 1
ATOM 4955 C C . LEU A 1 635 ? 20.573 5.387 -1.914 1.00 91.81 635 LEU A C 1
ATOM 4957 O O . LEU A 1 635 ? 20.991 4.641 -1.018 1.00 91.81 635 LEU A O 1
ATOM 4961 N N . LEU A 1 636 ? 21.255 6.468 -2.303 1.00 95.12 636 LEU A N 1
ATOM 4962 C CA . LEU A 1 636 ? 22.460 6.919 -1.616 1.00 95.12 636 LEU A CA 1
ATOM 4963 C C . LEU A 1 636 ? 22.158 7.354 -0.172 1.00 95.12 636 LEU A C 1
ATOM 4965 O O . LEU A 1 636 ? 21.089 7.902 0.109 1.00 95.12 636 LEU A O 1
ATOM 4969 N N . PRO A 1 637 ? 23.115 7.180 0.761 1.00 94.19 637 PRO A N 1
ATOM 4970 C CA . PRO A 1 637 ? 22.961 7.662 2.128 1.00 94.19 637 PRO A CA 1
ATOM 4971 C C . PRO A 1 637 ? 22.637 9.162 2.180 1.00 94.19 637 PRO A C 1
ATOM 4973 O O . PRO A 1 637 ? 23.210 9.962 1.436 1.00 94.19 637 PRO A O 1
ATOM 4976 N N . ALA A 1 638 ? 21.775 9.562 3.119 1.00 92.94 638 ALA A N 1
ATOM 4977 C CA . ALA A 1 638 ? 21.353 10.957 3.274 1.00 92.94 638 ALA A CA 1
ATOM 4978 C C . ALA A 1 638 ? 22.538 11.930 3.433 1.00 92.94 638 ALA A C 1
ATOM 4980 O O . ALA A 1 638 ? 22.519 13.014 2.850 1.00 92.94 638 ALA A O 1
ATOM 4981 N N . GLY A 1 639 ? 23.596 11.527 4.152 1.00 94.81 639 GLY A N 1
ATOM 4982 C CA . GLY A 1 639 ? 24.828 12.317 4.284 1.00 94.81 639 GLY A CA 1
ATOM 4983 C C . GLY A 1 639 ? 25.503 12.583 2.936 1.00 94.81 639 GLY A C 1
ATOM 4984 O O . GLY A 1 639 ? 25.775 13.729 2.597 1.00 94.81 639 GLY A O 1
ATOM 4985 N N . THR A 1 640 ? 25.653 11.550 2.106 1.00 95.75 640 THR A N 1
ATOM 4986 C CA . THR A 1 640 ? 26.240 11.655 0.763 1.00 95.75 640 THR A CA 1
ATOM 4987 C C . THR A 1 640 ? 25.455 12.600 -0.144 1.00 95.75 640 THR A C 1
ATOM 4989 O O . THR A 1 640 ? 26.030 13.470 -0.796 1.00 95.75 640 THR A O 1
ATOM 4992 N N . ARG A 1 641 ? 24.124 12.473 -0.166 1.00 96.62 641 ARG A N 1
ATOM 4993 C CA . ARG A 1 641 ? 23.268 13.372 -0.956 1.00 96.62 641 ARG A CA 1
ATOM 4994 C C . ARG A 1 641 ? 23.295 14.807 -0.421 1.00 96.62 641 ARG A C 1
ATOM 4996 O O . ARG A 1 641 ? 23.224 15.752 -1.202 1.00 96.62 641 ARG A O 1
ATOM 5003 N N . THR A 1 642 ? 23.450 14.971 0.895 1.00 97.19 642 THR A N 1
ATOM 5004 C CA . THR A 1 642 ? 23.636 16.284 1.528 1.00 97.19 642 THR A CA 1
ATOM 5005 C C . THR A 1 642 ? 24.950 16.931 1.084 1.00 97.19 642 THR A C 1
ATOM 5007 O O . THR A 1 642 ? 24.960 18.112 0.741 1.00 97.19 642 THR A O 1
ATOM 5010 N N . ASP A 1 643 ? 26.048 16.177 1.018 1.00 97.12 643 ASP A N 1
ATOM 5011 C CA . ASP A 1 643 ? 27.341 16.690 0.549 1.00 97.12 643 ASP A CA 1
ATOM 5012 C C . ASP A 1 643 ? 27.293 17.106 -0.926 1.00 97.12 643 ASP A C 1
ATOM 5014 O O . ASP A 1 643 ? 27.771 18.188 -1.283 1.00 97.12 643 ASP A O 1
ATOM 5018 N N . LEU A 1 644 ? 26.648 16.289 -1.768 1.00 97.44 644 LEU A N 1
ATOM 5019 C CA . LEU A 1 644 ? 26.402 16.601 -3.178 1.00 97.44 644 LEU A CA 1
ATOM 5020 C C . LEU A 1 644 ? 25.595 17.896 -3.340 1.00 97.44 644 LEU A C 1
ATOM 5022 O O . LEU A 1 644 ? 26.009 18.791 -4.079 1.00 97.44 644 LEU A O 1
ATOM 5026 N N . GLY A 1 645 ? 24.486 18.044 -2.613 1.00 97.19 645 GLY A N 1
ATOM 5027 C CA . GLY A 1 645 ? 23.676 19.260 -2.682 1.00 97.19 645 GLY A CA 1
ATOM 5028 C C . GLY A 1 645 ? 24.399 20.493 -2.132 1.00 97.19 645 GLY A C 1
ATOM 5029 O O . GLY A 1 645 ? 24.357 21.553 -2.750 1.00 97.19 645 GLY A O 1
ATOM 5030 N N . ASN A 1 646 ? 25.172 20.365 -1.048 1.00 97.44 646 ASN A N 1
ATOM 5031 C CA . ASN A 1 646 ? 26.009 21.459 -0.539 1.00 97.44 646 ASN A CA 1
ATOM 5032 C C . ASN A 1 646 ? 27.072 21.908 -1.562 1.00 97.44 646 ASN A C 1
ATOM 5034 O O . ASN A 1 646 ? 27.410 23.092 -1.640 1.00 97.44 646 ASN A O 1
ATOM 5038 N N . ALA A 1 647 ? 27.631 20.983 -2.344 1.00 95.88 647 ALA A N 1
ATOM 5039 C CA . ALA A 1 647 ? 28.545 21.319 -3.430 1.00 95.88 647 ALA A CA 1
ATOM 5040 C C . ALA A 1 647 ? 27.831 22.029 -4.594 1.00 95.88 647 ALA A C 1
ATOM 5042 O O . ALA A 1 647 ? 28.343 23.045 -5.065 1.00 95.88 647 ALA A O 1
ATOM 5043 N N . LEU A 1 648 ? 26.637 21.581 -4.996 1.00 95.94 648 LEU A N 1
ATOM 5044 C CA . LEU A 1 648 ? 25.821 22.261 -6.013 1.00 95.94 648 LEU A CA 1
ATOM 5045 C C . LEU A 1 648 ? 25.428 23.680 -5.589 1.00 95.94 648 LEU A C 1
ATOM 5047 O O . LEU A 1 648 ? 25.603 24.615 -6.365 1.00 95.94 648 LEU A O 1
ATOM 5051 N N . VAL A 1 649 ? 24.993 23.868 -4.340 1.00 96.44 649 VAL A N 1
ATOM 5052 C CA . VAL A 1 649 ? 24.680 25.196 -3.785 1.00 96.44 649 VAL A CA 1
ATOM 5053 C C . VAL A 1 649 ? 25.889 26.131 -3.858 1.00 96.44 649 VAL A C 1
ATOM 5055 O O . VAL A 1 649 ? 25.745 27.286 -4.252 1.00 96.44 649 VAL A O 1
ATOM 5058 N N . ARG A 1 650 ? 27.097 25.649 -3.527 1.00 94.44 650 ARG A N 1
ATOM 5059 C CA . ARG A 1 650 ? 28.327 26.453 -3.657 1.00 94.44 650 ARG A CA 1
ATOM 5060 C C . ARG A 1 650 ? 28.593 26.869 -5.104 1.00 94.44 650 ARG A C 1
ATOM 5062 O O . ARG A 1 650 ? 28.924 28.025 -5.335 1.00 94.44 650 ARG A O 1
ATOM 5069 N N . ARG A 1 651 ? 28.419 25.957 -6.066 1.00 92.44 651 ARG A N 1
ATOM 5070 C CA . ARG A 1 651 ? 28.594 26.256 -7.499 1.00 92.44 651 ARG A CA 1
ATOM 5071 C C . ARG A 1 651 ? 27.590 27.301 -7.989 1.00 92.44 651 ARG A C 1
ATOM 5073 O O . ARG A 1 651 ? 27.989 28.260 -8.636 1.00 92.44 651 ARG A O 1
ATOM 5080 N N . LEU A 1 652 ? 26.316 27.145 -7.628 1.00 93.69 652 LEU A N 1
ATOM 5081 C CA . LEU A 1 652 ? 25.245 28.077 -7.993 1.00 93.69 652 LEU A CA 1
ATOM 5082 C C . LEU A 1 652 ? 25.489 29.483 -7.432 1.00 93.69 652 LEU A C 1
ATOM 5084 O O . LEU A 1 652 ? 25.331 30.465 -8.146 1.00 93.69 652 LEU A O 1
ATOM 5088 N N . ARG A 1 653 ? 25.950 29.590 -6.181 1.00 91.50 653 ARG A N 1
ATOM 5089 C CA . ARG A 1 653 ? 26.272 30.885 -5.556 1.00 91.50 653 ARG A CA 1
ATOM 5090 C C . ARG A 1 653 ? 27.488 31.587 -6.160 1.00 91.50 653 ARG A C 1
ATOM 5092 O O . ARG A 1 653 ? 27.586 32.804 -6.048 1.00 91.50 653 ARG A O 1
ATOM 5099 N N . ASN A 1 654 ? 28.403 30.835 -6.766 1.00 88.12 654 ASN A N 1
ATOM 5100 C CA . ASN A 1 654 ? 29.604 31.370 -7.404 1.00 88.12 654 ASN A CA 1
ATOM 5101 C C . ASN A 1 654 ? 29.400 31.690 -8.896 1.00 88.12 654 ASN A C 1
ATOM 5103 O O . ASN A 1 654 ? 30.371 32.013 -9.570 1.00 88.12 654 ASN A O 1
ATOM 5107 N N . ASN A 1 655 ? 28.169 31.592 -9.420 1.00 80.12 655 ASN A N 1
ATOM 5108 C CA . ASN A 1 655 ? 27.858 31.680 -10.855 1.00 80.12 655 ASN A CA 1
ATOM 5109 C C . ASN A 1 655 ? 28.602 30.637 -11.722 1.00 80.12 655 ASN A C 1
ATOM 5111 O O . ASN A 1 655 ? 28.760 30.819 -12.926 1.00 80.12 655 ASN A O 1
ATOM 5115 N N . ASP A 1 656 ? 29.012 29.512 -11.121 1.00 74.38 656 ASP A N 1
ATOM 5116 C CA . ASP A 1 656 ? 29.674 28.375 -11.784 1.00 74.38 656 ASP A CA 1
ATOM 5117 C C . ASP A 1 656 ? 28.673 27.264 -12.192 1.00 74.38 656 ASP A C 1
ATOM 5119 O O . ASP A 1 656 ? 29.063 26.127 -12.496 1.00 74.38 656 ASP A O 1
ATOM 5123 N N . GLY A 1 657 ? 27.368 27.552 -12.145 1.00 71.81 657 GLY A N 1
ATOM 5124 C CA . GLY A 1 657 ? 26.276 26.623 -12.450 1.00 71.81 657 GLY A CA 1
ATOM 5125 C C . GLY A 1 657 ? 25.064 27.331 -13.059 1.00 71.81 657 GLY A C 1
ATOM 5126 O O . GLY A 1 657 ? 25.005 28.556 -13.081 1.00 71.81 657 GLY A O 1
ATOM 5127 N N . GLY A 1 658 ? 24.099 26.560 -13.558 1.00 81.94 658 GLY A N 1
ATOM 5128 C CA . GLY A 1 658 ? 22.870 27.087 -14.156 1.00 81.94 658 GLY A CA 1
ATOM 5129 C C . GLY A 1 658 ? 21.683 26.139 -13.986 1.00 81.94 658 GLY A C 1
ATOM 5130 O O . GLY A 1 658 ? 21.567 25.435 -12.983 1.00 81.94 658 GLY A O 1
ATOM 5131 N N . ALA A 1 659 ? 20.805 26.083 -14.990 1.00 77.50 659 ALA A N 1
ATOM 5132 C CA . ALA A 1 659 ? 19.575 25.284 -14.943 1.00 77.50 659 ALA A CA 1
ATOM 5133 C C . ALA A 1 659 ? 19.808 23.789 -14.635 1.00 77.50 659 ALA A C 1
ATOM 5135 O O . ALA A 1 659 ? 18.994 23.156 -13.967 1.00 77.50 659 ALA A O 1
ATOM 5136 N N . SER A 1 660 ? 20.933 23.210 -15.075 1.00 79.12 660 SER A N 1
ATOM 5137 C CA . SER A 1 660 ? 21.221 21.795 -14.806 1.00 79.12 660 SER A CA 1
ATOM 5138 C C . SER A 1 660 ? 21.580 21.534 -13.345 1.00 79.12 660 SER A C 1
ATOM 5140 O O . SER A 1 660 ? 21.166 20.519 -12.795 1.00 79.12 660 SER A O 1
ATOM 5142 N N . GLU A 1 661 ? 22.354 22.412 -12.712 1.00 88.62 661 GLU A N 1
ATOM 5143 C CA . GLU A 1 661 ? 22.706 22.311 -11.297 1.00 88.62 661 GLU A CA 1
ATOM 5144 C C . GLU A 1 661 ? 21.488 22.552 -10.402 1.00 88.62 661 GLU A C 1
ATOM 5146 O O . GLU A 1 661 ? 21.325 21.844 -9.408 1.00 88.62 661 GLU A O 1
ATOM 5151 N N . LEU A 1 662 ? 20.608 23.486 -10.785 1.00 86.88 662 LEU A N 1
ATOM 5152 C CA . LEU A 1 662 ? 19.312 23.700 -10.133 1.00 86.88 662 LEU A CA 1
ATOM 5153 C C . LEU A 1 662 ? 18.431 22.449 -10.220 1.00 86.88 662 LEU A C 1
ATOM 5155 O O . LEU A 1 662 ? 17.897 22.013 -9.202 1.00 86.88 662 LEU A O 1
ATOM 5159 N N . TRP A 1 663 ? 18.360 21.813 -11.395 1.00 86.75 663 TRP A N 1
ATOM 5160 C CA . TRP A 1 663 ? 17.653 20.542 -11.577 1.00 86.75 663 TRP A CA 1
ATOM 5161 C C . TRP A 1 663 ? 18.234 19.426 -10.695 1.00 86.75 663 TRP A C 1
ATOM 5163 O O . TRP A 1 663 ? 17.493 18.727 -10.005 1.00 86.75 663 TRP A O 1
ATOM 5173 N N . CYS A 1 664 ? 19.563 19.279 -10.653 1.00 88.69 664 CYS A N 1
ATOM 5174 C CA . CYS A 1 664 ? 20.222 18.282 -9.803 1.00 88.69 664 CYS A CA 1
ATOM 5175 C C . CYS A 1 664 ? 19.955 18.529 -8.312 1.00 88.69 664 CYS A C 1
ATOM 5177 O O . CYS A 1 664 ? 19.727 17.582 -7.559 1.00 88.69 664 CYS A O 1
ATOM 5179 N N . LEU A 1 665 ? 19.974 19.793 -7.880 1.00 95.25 665 LEU A N 1
ATOM 5180 C CA . LEU A 1 665 ? 19.712 20.175 -6.495 1.00 95.25 665 LEU A CA 1
ATOM 5181 C C . LEU A 1 665 ? 18.257 19.886 -6.106 1.00 95.25 665 LEU A C 1
ATOM 5183 O O . LEU A 1 665 ? 18.016 19.283 -5.059 1.00 95.25 665 LEU A O 1
ATOM 5187 N N . ALA A 1 666 ? 17.310 20.247 -6.975 1.00 89.12 666 ALA A N 1
ATOM 5188 C CA . ALA A 1 666 ? 15.895 19.931 -6.816 1.00 89.12 666 ALA A CA 1
ATOM 5189 C C . ALA A 1 666 ? 15.668 18.420 -6.703 1.00 89.12 666 ALA A C 1
ATOM 5191 O O . ALA A 1 666 ? 14.907 17.969 -5.852 1.00 89.12 666 A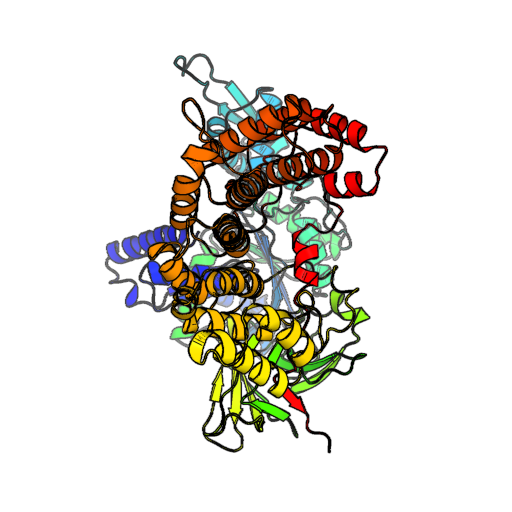LA A O 1
ATOM 5192 N N . ARG A 1 667 ? 16.385 17.629 -7.510 1.00 86.50 667 ARG A N 1
ATOM 5193 C CA . ARG A 1 667 ? 16.282 16.171 -7.500 1.00 86.50 667 ARG A CA 1
ATOM 5194 C C . ARG A 1 667 ? 16.831 15.538 -6.220 1.00 86.50 667 ARG A C 1
ATOM 5196 O O . ARG A 1 667 ? 16.165 14.702 -5.619 1.00 86.50 667 ARG A O 1
ATOM 5203 N N . LEU A 1 668 ? 18.008 15.968 -5.763 1.00 93.00 668 LEU A N 1
ATOM 5204 C CA . LEU A 1 668 ? 18.627 15.479 -4.521 1.00 93.00 668 LEU A CA 1
ATOM 5205 C C . LEU A 1 668 ? 17.814 15.830 -3.271 1.00 93.00 668 LEU A C 1
ATOM 5207 O O . LEU A 1 668 ? 17.828 15.090 -2.284 1.00 93.00 668 LEU A O 1
ATOM 5211 N N . GLY A 1 669 ? 17.149 16.984 -3.299 1.00 92.50 669 GLY A N 1
ATOM 5212 C CA . GLY A 1 669 ? 16.309 17.474 -2.217 1.00 92.50 669 GLY A CA 1
ATOM 5213 C C . GLY A 1 669 ? 14.814 17.272 -2.449 1.00 92.50 669 GLY A C 1
ATOM 5214 O O . GLY A 1 669 ? 14.038 17.890 -1.723 1.00 92.50 669 GLY A O 1
ATOM 5215 N N . ALA A 1 670 ? 14.401 16.431 -3.398 1.00 88.56 670 ALA A N 1
ATOM 5216 C CA . ALA A 1 670 ? 12.990 16.200 -3.686 1.00 88.56 670 ALA A CA 1
ATOM 5217 C C . ALA A 1 670 ? 12.248 15.691 -2.439 1.00 88.56 670 ALA A C 1
ATOM 5219 O O . ALA A 1 670 ? 12.745 14.831 -1.704 1.00 88.56 670 ALA A O 1
ATOM 5220 N N . ARG A 1 671 ? 11.058 16.246 -2.182 1.00 89.06 671 ARG A N 1
ATOM 5221 C CA . ARG A 1 671 ? 10.201 15.845 -1.051 1.00 89.06 671 ARG A CA 1
ATOM 5222 C C . ARG A 1 671 ? 9.425 14.556 -1.350 1.00 89.06 671 ARG A C 1
ATOM 5224 O O . ARG A 1 671 ? 9.128 13.776 -0.443 1.00 89.06 671 ARG A O 1
ATOM 5231 N N . ARG A 1 672 ? 9.176 14.293 -2.637 1.00 81.38 672 ARG A N 1
ATOM 5232 C CA . ARG A 1 672 ? 8.672 13.027 -3.181 1.00 81.38 672 ARG A CA 1
ATOM 5233 C C . ARG A 1 672 ? 9.759 12.404 -4.059 1.00 81.38 672 ARG A C 1
ATOM 5235 O O . ARG A 1 672 ? 10.137 12.973 -5.080 1.00 81.38 672 ARG A O 1
ATOM 5242 N N . LEU A 1 673 ? 10.298 11.268 -3.623 1.00 77.62 673 LEU A N 1
ATOM 5243 C CA . LEU A 1 673 ? 11.267 10.490 -4.398 1.00 77.62 673 LEU A CA 1
ATOM 5244 C C . LEU A 1 673 ? 10.548 9.734 -5.523 1.00 77.62 673 LEU A C 1
ATOM 5246 O O . LEU A 1 673 ? 9.360 9.440 -5.414 1.00 77.62 673 LEU A O 1
ATOM 5250 N N . PHE A 1 674 ? 11.253 9.448 -6.614 1.00 67.62 674 PHE A N 1
ATOM 5251 C CA . PHE A 1 674 ? 10.668 8.790 -7.785 1.00 67.62 674 PHE A CA 1
ATOM 5252 C C . PHE A 1 674 ? 10.610 7.272 -7.639 1.00 67.62 674 PHE A C 1
ATOM 5254 O O . PHE A 1 674 ? 9.662 6.652 -8.105 1.00 67.62 674 PHE A O 1
ATOM 5261 N N . TYR A 1 675 ? 11.613 6.678 -6.998 1.00 70.75 675 TYR A N 1
ATOM 5262 C CA . TYR A 1 675 ? 11.652 5.241 -6.710 1.00 70.75 675 TYR A CA 1
ATOM 5263 C C . TYR A 1 675 ? 12.246 4.930 -5.328 1.00 70.75 675 TYR A C 1
ATOM 5265 O O . TYR A 1 675 ? 12.096 3.818 -4.826 1.00 70.75 675 TYR A O 1
ATOM 5273 N N . GLY A 1 676 ? 12.931 5.887 -4.695 1.00 66.50 676 GLY A N 1
ATOM 5274 C CA . GLY A 1 676 ? 13.449 5.728 -3.342 1.00 66.50 676 GLY A CA 1
ATOM 5275 C C . GLY A 1 676 ? 12.335 5.724 -2.282 1.00 66.50 676 GLY A C 1
ATOM 5276 O O . GLY A 1 676 ? 11.341 6.439 -2.419 1.00 66.50 676 GLY A O 1
ATOM 5277 N N . PRO A 1 677 ? 12.488 4.963 -1.184 1.00 76.19 677 PRO A N 1
ATOM 5278 C CA . PRO A 1 677 ? 11.518 4.957 -0.093 1.00 76.19 677 PRO A CA 1
ATOM 5279 C C . PRO A 1 677 ? 11.464 6.313 0.631 1.00 76.19 677 PRO A C 1
ATOM 5281 O O . PRO A 1 677 ? 12.473 7.004 0.768 1.00 76.19 677 PRO A O 1
ATOM 5284 N N . ALA A 1 678 ? 10.294 6.683 1.162 1.00 78.12 678 ALA A N 1
ATOM 5285 C CA . ALA A 1 678 ? 10.063 7.993 1.788 1.00 78.12 678 ALA A CA 1
ATOM 5286 C C . ALA A 1 678 ? 11.024 8.317 2.952 1.00 78.12 678 ALA A C 1
ATOM 5288 O O . ALA A 1 678 ? 11.367 9.478 3.164 1.00 78.12 678 ALA A O 1
ATOM 5289 N N . ASN A 1 679 ? 11.522 7.301 3.666 1.00 78.75 679 ASN A N 1
ATOM 5290 C CA . ASN A 1 679 ? 12.504 7.464 4.744 1.00 78.75 679 ASN A CA 1
ATOM 5291 C C . ASN A 1 679 ? 13.888 7.933 4.263 1.00 78.75 679 ASN A C 1
ATOM 5293 O O . ASN A 1 679 ? 14.728 8.305 5.081 1.00 78.75 679 ASN A O 1
ATOM 5297 N N . GLN A 1 680 ? 14.147 7.908 2.956 1.00 84.44 680 GLN A N 1
ATOM 5298 C CA . GLN A 1 680 ? 15.358 8.468 2.386 1.00 84.44 680 GLN A CA 1
ATOM 5299 C C . GLN A 1 680 ? 15.232 9.956 2.096 1.00 84.44 680 GLN A C 1
ATOM 5301 O O . GLN A 1 680 ? 16.257 10.554 1.813 1.00 84.44 680 GLN A O 1
ATOM 5306 N N . VAL A 1 681 ? 14.055 10.588 2.151 1.00 91.62 681 VAL A N 1
ATOM 5307 C CA . VAL A 1 681 ? 13.912 12.040 1.924 1.00 91.62 681 VAL A CA 1
ATOM 5308 C C . VAL A 1 681 ? 14.825 12.827 2.878 1.00 91.62 681 VAL A C 1
ATOM 5310 O O . VAL A 1 681 ? 14.930 12.509 4.061 1.00 91.62 681 VAL A O 1
ATOM 5313 N N . LEU A 1 682 ? 15.541 13.838 2.362 1.00 94.62 682 LEU A N 1
ATOM 5314 C CA . LEU A 1 682 ? 16.457 14.626 3.202 1.00 94.62 682 LEU A CA 1
ATOM 5315 C C . LEU A 1 682 ? 15.684 15.409 4.272 1.00 94.62 682 LEU A C 1
ATOM 5317 O O . LEU A 1 682 ? 14.593 15.892 3.970 1.00 94.62 682 LEU A O 1
ATOM 5321 N N . PRO A 1 683 ? 16.263 15.652 5.461 1.00 94.25 683 PRO A N 1
ATOM 5322 C CA . PRO A 1 683 ? 15.603 16.430 6.506 1.00 94.25 683 PRO A CA 1
ATOM 5323 C C . PRO A 1 683 ? 15.131 17.813 6.012 1.00 94.25 683 PRO A C 1
ATOM 5325 O O . PRO A 1 683 ? 15.888 18.468 5.281 1.00 94.25 683 PRO A O 1
ATOM 5328 N N . PRO A 1 684 ? 13.954 18.310 6.445 1.00 94.31 684 PRO A N 1
ATOM 5329 C CA . PRO A 1 684 ? 13.416 19.611 6.026 1.00 94.31 684 PRO A CA 1
ATOM 5330 C C . PRO A 1 684 ? 14.389 20.775 6.240 1.00 94.31 684 PRO A C 1
ATOM 5332 O O . PRO A 1 684 ? 14.534 21.638 5.380 1.00 94.31 684 PRO A O 1
ATOM 5335 N N . ALA A 1 685 ? 15.148 20.752 7.341 1.00 94.56 685 ALA A N 1
ATOM 5336 C CA . ALA A 1 685 ? 16.169 21.758 7.634 1.00 94.56 685 ALA A CA 1
ATOM 5337 C C . ALA A 1 685 ? 17.271 21.840 6.557 1.00 94.56 685 ALA A C 1
ATOM 5339 O O . ALA A 1 685 ? 17.805 22.914 6.290 1.00 94.56 685 ALA A O 1
ATOM 5340 N N . THR A 1 686 ? 17.607 20.715 5.913 1.00 96.44 686 THR A N 1
ATOM 5341 C CA . THR A 1 686 ? 18.594 20.695 4.821 1.00 96.44 686 THR A CA 1
ATOM 5342 C C . THR A 1 686 ? 18.022 21.340 3.563 1.00 96.44 686 THR A C 1
ATOM 5344 O O . THR A 1 686 ? 18.699 22.159 2.945 1.00 96.44 686 THR A O 1
ATOM 5347 N N . ALA A 1 687 ? 16.773 21.014 3.216 1.00 95.94 687 ALA A N 1
ATOM 5348 C CA . ALA A 1 687 ? 16.082 21.609 2.075 1.00 95.94 687 ALA A CA 1
ATOM 5349 C C . ALA A 1 687 ? 15.891 23.118 2.257 1.00 95.94 687 ALA A C 1
ATOM 5351 O O . ALA A 1 687 ? 16.218 23.880 1.352 1.00 95.94 687 ALA A O 1
ATOM 5352 N N . LEU A 1 688 ? 15.471 23.554 3.449 1.00 95.62 688 LEU A N 1
ATOM 5353 C CA . LEU A 1 688 ? 15.325 24.970 3.783 1.00 95.62 688 LEU A CA 1
ATOM 5354 C C . LEU A 1 688 ? 16.641 25.735 3.611 1.00 95.62 688 LEU A C 1
ATOM 5356 O O . LEU A 1 688 ? 16.677 26.752 2.925 1.00 95.62 688 LEU A O 1
ATOM 5360 N N . ARG A 1 689 ? 17.745 25.199 4.147 1.00 96.81 689 ARG A N 1
ATOM 5361 C CA . ARG A 1 689 ? 19.074 25.805 3.991 1.00 96.81 689 ARG A CA 1
ATOM 5362 C C . ARG A 1 689 ? 19.474 25.953 2.521 1.00 96.81 689 ARG A C 1
ATOM 5364 O O . ARG A 1 689 ? 20.149 26.915 2.163 1.00 96.81 689 ARG A O 1
ATOM 5371 N N . TRP A 1 690 ? 19.111 24.995 1.668 1.00 97.56 690 TRP A N 1
ATOM 5372 C CA . TRP A 1 690 ? 19.382 25.080 0.231 1.00 97.56 690 TRP A CA 1
ATOM 5373 C C . TRP A 1 690 ? 18.494 26.105 -0.465 1.00 97.56 690 TRP A C 1
ATOM 5375 O O . TRP A 1 690 ? 19.026 26.896 -1.237 1.00 97.56 690 TRP A O 1
ATOM 5385 N N . ILE A 1 691 ? 17.197 26.142 -0.146 1.00 96.56 691 ILE A N 1
ATOM 5386 C CA . ILE A 1 691 ? 16.245 27.143 -0.648 1.00 96.56 691 ILE A CA 1
ATOM 5387 C C . ILE A 1 691 ? 16.748 28.556 -0.341 1.00 96.56 691 ILE A C 1
ATOM 5389 O O . ILE A 1 691 ? 16.901 29.368 -1.249 1.00 96.56 691 ILE A O 1
ATOM 5393 N N . GLU A 1 692 ? 17.090 28.832 0.917 1.00 95.06 692 GLU A N 1
ATOM 5394 C CA . GLU A 1 692 ? 17.599 30.141 1.342 1.00 95.06 692 GLU A CA 1
ATOM 5395 C C . GLU A 1 692 ? 18.898 30.517 0.616 1.00 95.06 692 GLU A C 1
ATOM 5397 O O . GLU A 1 692 ? 19.098 31.670 0.232 1.00 95.06 692 GLU A O 1
ATOM 5402 N N . ALA A 1 693 ? 19.777 29.539 0.384 1.00 95.25 693 ALA A N 1
ATOM 5403 C CA . ALA A 1 693 ? 21.055 29.762 -0.278 1.00 95.25 693 ALA A CA 1
ATOM 5404 C C . ALA A 1 693 ? 20.932 30.044 -1.785 1.00 95.25 693 ALA A C 1
ATOM 5406 O O . ALA A 1 693 ? 21.808 30.719 -2.332 1.00 95.25 693 ALA A O 1
ATOM 5407 N N . ILE A 1 694 ? 19.883 29.541 -2.448 1.00 95.19 694 ILE A N 1
ATOM 5408 C CA . ILE A 1 694 ? 19.642 29.739 -3.888 1.00 95.19 694 ILE A CA 1
ATOM 5409 C C . ILE A 1 694 ? 18.549 30.770 -4.188 1.00 95.19 694 ILE A C 1
ATOM 5411 O O . ILE A 1 694 ? 18.320 31.065 -5.353 1.00 95.19 694 ILE A O 1
ATOM 5415 N N . ALA A 1 695 ? 17.908 31.363 -3.175 1.00 92.75 695 ALA A N 1
ATOM 5416 C CA . ALA A 1 695 ? 16.775 32.280 -3.343 1.00 92.75 695 ALA A CA 1
ATOM 5417 C C . ALA A 1 695 ? 17.049 33.481 -4.271 1.00 92.75 695 ALA A C 1
ATOM 5419 O O . ALA A 1 695 ? 16.124 34.036 -4.851 1.00 92.75 695 ALA A O 1
ATOM 5420 N N . LYS A 1 696 ? 18.318 33.893 -4.408 1.00 90.19 696 LYS A N 1
ATOM 5421 C CA . LYS A 1 696 ? 18.753 34.998 -5.285 1.00 90.19 696 LYS A CA 1
ATOM 5422 C C . LYS A 1 696 ? 19.395 34.536 -6.598 1.00 90.19 696 LYS A C 1
ATOM 5424 O O . LYS A 1 696 ? 19.887 35.370 -7.350 1.00 90.19 696 LYS A O 1
ATOM 5429 N N . VAL A 1 697 ? 19.464 33.229 -6.839 1.00 91.62 697 VAL A N 1
ATOM 5430 C CA . VAL A 1 697 ? 20.034 32.666 -8.066 1.00 91.62 697 VAL A CA 1
ATOM 5431 C C . VAL A 1 697 ? 18.982 32.747 -9.170 1.00 91.62 697 VAL A C 1
ATOM 5433 O O . VAL A 1 697 ? 17.832 32.354 -8.976 1.00 91.62 697 VAL A O 1
ATOM 5436 N N . GLU A 1 698 ? 19.375 33.260 -10.333 1.00 87.94 698 GLU A N 1
ATOM 5437 C CA . GLU A 1 698 ? 18.494 33.366 -11.496 1.00 87.94 698 GLU A CA 1
ATOM 5438 C C . GLU A 1 698 ? 17.982 31.977 -11.927 1.00 87.94 698 GLU A C 1
ATOM 5440 O O . GLU A 1 698 ? 18.743 31.012 -11.993 1.00 87.94 698 GLU A O 1
ATOM 5445 N N . GLY A 1 699 ? 16.674 31.858 -12.181 1.00 86.19 699 GLY A N 1
ATOM 5446 C CA . GLY A 1 699 ? 16.034 30.598 -12.582 1.00 86.19 699 GLY A CA 1
ATOM 5447 C C . GLY A 1 699 ? 15.794 29.581 -11.456 1.00 86.19 699 GLY A C 1
ATOM 5448 O O . GLY A 1 699 ? 15.361 28.466 -11.735 1.00 86.19 699 GLY A O 1
ATOM 5449 N N . ALA A 1 700 ? 16.042 29.923 -10.184 1.00 91.81 700 ALA A N 1
ATOM 5450 C CA . ALA A 1 700 ? 15.914 28.977 -9.069 1.00 91.81 700 ALA A CA 1
ATOM 5451 C C . ALA A 1 700 ? 14.472 28.650 -8.637 1.00 91.81 700 ALA A C 1
ATOM 5453 O O . ALA A 1 700 ? 14.286 27.744 -7.824 1.00 91.81 700 ALA A O 1
ATOM 5454 N N . ALA A 1 701 ? 13.462 29.349 -9.164 1.00 90.06 701 ALA A N 1
ATOM 5455 C CA . ALA A 1 701 ? 12.070 29.236 -8.720 1.00 90.06 701 ALA A CA 1
ATOM 5456 C C . ALA A 1 701 ? 11.531 27.793 -8.783 1.00 90.06 701 ALA A C 1
ATOM 5458 O O . ALA A 1 701 ? 10.986 27.303 -7.796 1.00 90.06 701 ALA A O 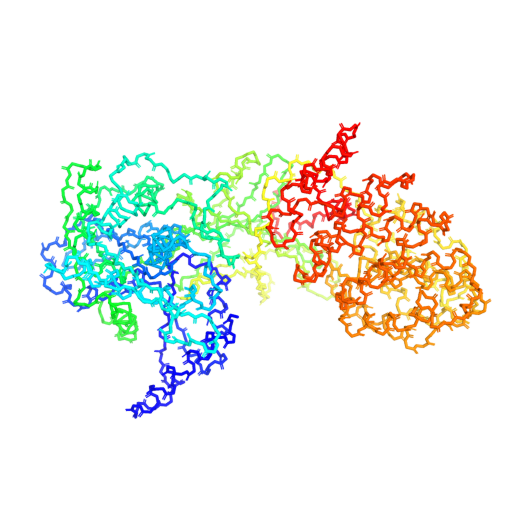1
ATOM 5459 N N . GLU A 1 702 ? 11.773 27.065 -9.880 1.00 85.94 702 GLU A N 1
ATOM 5460 C CA . GLU A 1 702 ? 11.336 25.665 -10.006 1.00 85.94 702 GLU A CA 1
ATOM 5461 C C . GLU A 1 702 ? 12.027 24.750 -8.981 1.00 85.94 702 GLU A C 1
ATOM 5463 O O . GLU A 1 702 ? 11.395 23.901 -8.348 1.00 85.94 702 GLU A O 1
ATOM 5468 N N . ALA A 1 703 ? 13.330 24.948 -8.760 1.00 88.56 703 ALA A N 1
ATOM 5469 C CA . ALA A 1 703 ? 14.066 24.179 -7.764 1.00 88.56 703 ALA A CA 1
ATOM 5470 C C . ALA A 1 703 ? 13.555 24.466 -6.346 1.00 88.56 703 ALA A C 1
ATOM 5472 O O . ALA A 1 703 ? 13.412 23.540 -5.552 1.00 88.56 703 ALA A O 1
ATOM 5473 N N . ILE A 1 704 ? 13.233 25.724 -6.038 1.00 94.88 704 ILE A N 1
ATOM 5474 C CA . ILE A 1 704 ? 12.656 26.138 -4.755 1.00 94.88 704 ILE A CA 1
ATOM 5475 C C . ILE A 1 704 ? 11.285 25.484 -4.538 1.00 94.88 704 ILE A C 1
ATOM 5477 O O . ILE A 1 704 ? 11.056 24.915 -3.468 1.00 94.88 704 ILE A O 1
ATOM 5481 N N . ALA A 1 705 ? 10.419 25.485 -5.556 1.00 90.62 705 ALA A N 1
ATOM 5482 C CA . ALA A 1 705 ? 9.115 24.828 -5.501 1.00 90.62 705 ALA A CA 1
ATOM 5483 C C . ALA A 1 705 ? 9.242 23.328 -5.190 1.00 90.62 705 ALA A C 1
ATOM 5485 O O . ALA A 1 705 ? 8.617 22.829 -4.257 1.00 90.62 705 ALA A O 1
ATOM 5486 N N . ARG A 1 706 ? 10.129 22.615 -5.897 1.00 88.12 706 ARG A N 1
ATOM 5487 C CA . ARG A 1 706 ? 10.352 21.169 -5.709 1.00 88.12 706 ARG A CA 1
ATOM 5488 C C . ARG A 1 706 ? 11.035 20.819 -4.380 1.00 88.12 706 ARG A C 1
ATOM 5490 O O . ARG A 1 706 ? 10.723 19.791 -3.778 1.00 88.12 706 ARG A O 1
ATOM 5497 N N . LEU A 1 707 ? 11.953 21.662 -3.898 1.00 93.50 707 LEU A N 1
ATOM 5498 C CA . LEU A 1 707 ? 12.612 21.493 -2.595 1.00 93.50 707 LEU A CA 1
ATOM 5499 C C . LEU A 1 707 ? 11.647 21.712 -1.422 1.00 93.50 707 LEU A C 1
ATOM 5501 O O . LEU A 1 707 ? 11.840 21.114 -0.363 1.00 93.50 707 LEU A O 1
ATOM 5505 N N . GLY A 1 708 ? 10.642 22.572 -1.604 1.00 92.62 708 GLY A N 1
ATOM 5506 C CA . GLY A 1 708 ? 9.644 22.908 -0.592 1.00 92.62 708 GLY A CA 1
ATOM 5507 C C . GLY A 1 708 ? 8.311 22.170 -0.717 1.00 92.62 708 GLY A C 1
ATOM 5508 O O . GLY A 1 708 ? 7.462 22.362 0.148 1.00 92.62 708 GLY A O 1
ATOM 5509 N N . GLN A 1 709 ? 8.142 21.347 -1.757 1.00 91.12 709 GLN A N 1
ATOM 5510 C CA . GLN A 1 709 ? 6.878 20.709 -2.122 1.00 91.12 709 GLN A CA 1
ATOM 5511 C C . GLN A 1 709 ? 6.173 20.031 -0.939 1.00 91.12 709 GLN A C 1
ATOM 5513 O O . GLN A 1 709 ? 6.749 19.173 -0.269 1.00 91.12 709 GLN A O 1
ATOM 5518 N N . ALA A 1 710 ? 4.897 20.355 -0.743 1.00 87.38 710 ALA A N 1
ATOM 5519 C CA . ALA A 1 710 ? 4.047 19.743 0.260 1.00 87.38 710 ALA A CA 1
ATOM 5520 C C . ALA A 1 710 ? 3.755 18.274 -0.082 1.00 87.38 710 ALA A C 1
ATOM 5522 O O . ALA A 1 710 ? 3.347 17.898 -1.190 1.00 87.38 710 ALA A O 1
ATOM 5523 N N . THR A 1 711 ? 3.970 17.408 0.899 1.00 80.38 711 THR A N 1
ATOM 5524 C CA . THR A 1 711 ? 3.747 15.965 0.792 1.00 80.38 711 THR A CA 1
ATOM 5525 C C . THR A 1 711 ? 2.561 15.492 1.618 1.00 80.38 711 THR A C 1
ATOM 5527 O O . THR A 1 711 ? 2.132 14.355 1.431 1.00 80.38 711 THR A O 1
ATOM 5530 N N . GLY A 1 712 ? 2.022 16.349 2.492 1.00 77.69 712 GLY A N 1
ATOM 5531 C CA . GLY A 1 712 ? 0.983 15.978 3.452 1.00 77.69 712 GLY A CA 1
ATOM 5532 C C . GLY A 1 712 ? 1.546 15.242 4.672 1.00 77.69 712 GLY A C 1
ATOM 5533 O O . GLY A 1 712 ? 0.789 14.636 5.426 1.00 77.69 712 GLY A O 1
ATOM 5534 N N . ASP A 1 713 ? 2.868 15.282 4.859 1.00 75.75 713 ASP A N 1
ATOM 5535 C CA . ASP A 1 713 ? 3.601 14.619 5.934 1.00 75.75 713 ASP A CA 1
ATOM 5536 C C . ASP A 1 713 ? 4.527 15.622 6.629 1.00 75.75 713 ASP A C 1
ATOM 5538 O O . ASP A 1 713 ? 5.548 16.055 6.087 1.00 75.75 713 ASP A O 1
ATOM 5542 N N . MET A 1 714 ? 4.187 15.955 7.875 1.00 73.94 714 MET A N 1
ATOM 5543 C CA . MET A 1 714 ? 4.883 16.965 8.674 1.00 73.94 714 MET A CA 1
ATOM 5544 C C . MET A 1 714 ? 6.355 16.634 8.962 1.00 73.94 714 MET A C 1
ATOM 5546 O O . MET A 1 714 ? 7.120 17.533 9.304 1.00 73.94 714 MET A O 1
ATOM 5550 N N . VAL A 1 715 ? 6.776 15.369 8.841 1.00 76.31 715 VAL A N 1
ATOM 5551 C CA . VAL A 1 715 ? 8.178 14.966 9.051 1.00 76.31 715 VAL A CA 1
ATOM 5552 C C . VAL A 1 715 ? 9.047 15.320 7.837 1.00 76.31 715 VAL A C 1
ATOM 5554 O O . VAL A 1 715 ? 10.252 15.550 7.976 1.00 76.31 715 VAL A O 1
ATOM 5557 N N . ARG A 1 716 ? 8.450 15.372 6.640 1.00 82.94 716 ARG A N 1
ATOM 5558 C CA . ARG A 1 716 ? 9.138 15.639 5.364 1.00 82.94 716 ARG A CA 1
ATOM 5559 C C . ARG A 1 716 ? 8.934 17.062 4.856 1.00 82.94 716 ARG A C 1
ATOM 5561 O O . ARG A 1 716 ? 9.812 17.581 4.153 1.00 82.94 716 ARG A O 1
ATOM 5568 N N . ASP A 1 717 ? 7.814 17.667 5.228 1.00 88.88 717 ASP A N 1
ATOM 5569 C CA . ASP A 1 717 ? 7.426 19.011 4.829 1.00 88.88 717 ASP A CA 1
ATOM 5570 C C . ASP A 1 717 ? 8.218 20.085 5.587 1.00 88.88 717 ASP A C 1
ATOM 5572 O O . ASP A 1 717 ? 8.722 19.884 6.696 1.00 88.88 717 ASP A O 1
ATOM 5576 N N . LEU A 1 718 ? 8.367 21.254 4.958 1.00 90.62 718 LEU A N 1
ATOM 5577 C CA . LEU A 1 718 ? 8.972 22.412 5.613 1.00 90.62 718 LEU A CA 1
ATOM 5578 C C . LEU A 1 718 ? 8.088 22.897 6.781 1.00 90.62 718 LEU A C 1
ATOM 5580 O O . LEU A 1 718 ? 6.864 22.792 6.701 1.00 90.62 718 LEU A O 1
ATOM 5584 N N . PRO A 1 719 ? 8.669 23.500 7.836 1.00 90.50 719 PRO A N 1
ATOM 5585 C CA . PRO A 1 719 ? 7.887 24.141 8.892 1.00 90.50 719 PRO A CA 1
ATOM 5586 C C . PRO A 1 719 ? 6.922 25.193 8.327 1.00 90.50 719 PRO A C 1
ATOM 5588 O O . PRO A 1 719 ? 7.273 25.903 7.386 1.00 90.50 719 PRO A O 1
ATOM 5591 N N . ALA A 1 720 ? 5.745 25.363 8.938 1.00 85.50 720 ALA A N 1
ATOM 5592 C CA . ALA A 1 720 ? 4.689 26.251 8.431 1.00 85.50 720 ALA A CA 1
ATOM 5593 C C . ALA A 1 720 ? 5.163 27.695 8.155 1.00 85.50 720 ALA A C 1
ATOM 5595 O O . ALA A 1 720 ? 4.830 28.281 7.127 1.00 85.50 720 ALA A O 1
ATOM 5596 N N . ALA A 1 721 ? 6.007 28.258 9.030 1.00 86.69 721 ALA A N 1
ATOM 5597 C CA . ALA A 1 721 ? 6.588 29.589 8.826 1.00 86.69 721 ALA A CA 1
ATOM 5598 C C . ALA A 1 721 ? 7.502 29.654 7.585 1.00 86.69 721 ALA A C 1
ATOM 5600 O O . ALA A 1 721 ? 7.508 30.644 6.854 1.00 86.69 721 ALA A O 1
ATOM 5601 N N . SER A 1 722 ? 8.255 28.584 7.325 1.00 90.44 722 SER A N 1
ATOM 5602 C CA . SER A 1 722 ? 9.114 28.457 6.147 1.00 90.44 722 SER A CA 1
ATOM 5603 C C . SER A 1 722 ? 8.301 28.221 4.875 1.00 90.44 722 SER A C 1
ATOM 5605 O O . SER A 1 722 ? 8.647 28.777 3.837 1.00 90.44 722 SER A O 1
ATOM 5607 N N . GLN A 1 723 ? 7.206 27.458 4.949 1.00 89.44 723 GLN A N 1
ATOM 5608 C CA . GLN A 1 723 ? 6.296 27.264 3.816 1.00 89.44 723 GLN A CA 1
ATOM 5609 C C . GLN A 1 723 ? 5.692 28.587 3.345 1.00 89.44 723 GLN A C 1
ATOM 5611 O O . GLN A 1 723 ? 5.654 28.850 2.149 1.00 89.44 723 GLN A O 1
ATOM 5616 N N . GLU A 1 724 ? 5.282 29.447 4.276 1.00 88.44 724 GLU A N 1
ATOM 5617 C CA . GLU A 1 724 ? 4.742 30.766 3.944 1.00 88.44 724 GLU A CA 1
ATOM 5618 C C . GLU A 1 724 ? 5.795 31.677 3.289 1.00 88.44 724 GLU A C 1
ATOM 5620 O O . GLU A 1 724 ? 5.496 32.404 2.343 1.00 88.44 724 GLU A O 1
ATOM 5625 N N . SER A 1 725 ? 7.054 31.592 3.731 1.00 89.25 725 SER A N 1
ATOM 5626 C CA . SER A 1 725 ? 8.170 32.293 3.082 1.00 89.25 725 SER A CA 1
ATOM 5627 C C . SER A 1 725 ? 8.369 31.830 1.633 1.00 89.25 725 SER A C 1
ATOM 5629 O O . SER A 1 725 ? 8.458 32.658 0.726 1.00 89.25 725 SER A O 1
ATOM 5631 N N . VAL A 1 726 ? 8.364 30.513 1.392 1.00 91.75 726 VAL A N 1
ATOM 5632 C CA . VAL A 1 726 ? 8.501 29.939 0.042 1.00 91.75 726 VAL A CA 1
ATOM 5633 C C . VAL A 1 726 ? 7.297 30.278 -0.837 1.00 91.75 726 VAL A C 1
ATOM 5635 O O . VAL A 1 726 ? 7.480 30.675 -1.986 1.00 91.75 726 VAL A O 1
ATOM 5638 N N . ARG A 1 727 ? 6.075 30.231 -0.294 1.00 91.81 727 ARG A N 1
ATOM 5639 C CA . ARG A 1 727 ? 4.853 30.637 -1.005 1.00 91.81 727 ARG A CA 1
ATOM 5640 C C . ARG A 1 727 ? 4.957 32.073 -1.519 1.00 91.81 727 ARG A C 1
ATOM 5642 O O . ARG A 1 727 ? 4.630 32.335 -2.670 1.00 91.81 727 ARG A O 1
ATOM 5649 N N . ARG A 1 728 ? 5.482 32.998 -0.709 1.00 89.88 728 ARG A N 1
ATOM 5650 C CA . ARG A 1 728 ? 5.716 34.391 -1.136 1.00 89.88 728 ARG A CA 1
ATOM 5651 C C . ARG A 1 728 ? 6.766 34.512 -2.236 1.00 89.88 728 ARG A C 1
ATOM 5653 O O . ARG A 1 728 ? 6.618 35.370 -3.098 1.00 89.88 728 ARG A O 1
ATOM 5660 N N . MET A 1 729 ? 7.801 33.669 -2.223 1.00 88.00 729 MET A N 1
ATOM 5661 C CA . MET A 1 729 ? 8.808 33.634 -3.294 1.00 88.00 729 MET A CA 1
ATOM 5662 C C . MET A 1 729 ? 8.215 33.169 -4.631 1.00 88.00 729 MET A C 1
ATOM 5664 O O . MET A 1 729 ? 8.667 33.623 -5.677 1.00 88.00 729 MET A O 1
ATOM 5668 N N . LEU A 1 730 ? 7.207 32.292 -4.596 1.00 90.56 730 LEU A N 1
ATOM 5669 C CA . LEU A 1 730 ? 6.572 31.693 -5.776 1.00 90.56 730 LEU A CA 1
ATOM 5670 C C . LEU A 1 730 ? 5.249 32.368 -6.174 1.00 90.56 730 LEU A C 1
ATOM 5672 O O . LEU A 1 730 ? 4.656 31.997 -7.176 1.00 90.56 730 LEU A O 1
ATOM 5676 N N . ALA A 1 731 ? 4.790 33.381 -5.432 1.00 85.56 731 ALA A N 1
ATOM 5677 C CA . ALA A 1 731 ? 3.460 33.982 -5.588 1.00 85.56 731 ALA A CA 1
ATOM 5678 C C . ALA A 1 731 ? 3.164 34.565 -6.985 1.00 85.56 731 ALA A C 1
ATOM 5680 O O . ALA A 1 731 ? 2.004 34.793 -7.315 1.00 85.56 731 ALA A O 1
ATOM 5681 N N . GLN A 1 732 ? 4.197 34.840 -7.787 1.00 83.38 732 GLN A N 1
ATOM 5682 C CA . GLN A 1 732 ? 4.058 35.369 -9.148 1.00 83.38 732 GLN A CA 1
ATOM 5683 C C . GLN A 1 732 ? 3.873 34.275 -10.215 1.00 83.38 732 GLN A C 1
ATOM 5685 O O . GLN A 1 732 ? 3.585 34.610 -11.360 1.00 83.38 732 GLN A O 1
ATOM 5690 N N . ASP A 1 733 ? 4.025 32.997 -9.855 1.00 85.38 733 ASP A N 1
ATOM 5691 C CA . ASP A 1 733 ? 3.975 31.857 -10.771 1.00 85.38 733 ASP A CA 1
ATOM 5692 C C . ASP A 1 733 ? 3.014 30.787 -10.227 1.00 85.38 733 ASP A C 1
ATOM 5694 O O . ASP A 1 733 ? 3.338 30.030 -9.310 1.00 85.38 733 ASP A O 1
ATOM 5698 N N . ALA A 1 734 ? 1.796 30.767 -10.774 1.00 83.38 734 ALA A N 1
ATOM 5699 C CA . ALA A 1 734 ? 0.723 29.883 -10.322 1.00 83.38 734 ALA A CA 1
ATOM 5700 C C . ALA A 1 734 ? 1.043 28.394 -10.545 1.00 83.38 734 ALA A C 1
ATOM 5702 O O . ALA A 1 734 ? 0.646 27.563 -9.727 1.00 83.38 734 ALA A O 1
ATOM 5703 N N . ASP A 1 735 ? 1.796 28.067 -11.598 1.00 78.62 735 ASP A N 1
ATOM 5704 C CA . ASP A 1 735 ? 2.167 26.689 -11.922 1.00 78.62 735 ASP A CA 1
ATOM 5705 C C . ASP A 1 735 ? 3.197 26.177 -10.906 1.00 78.62 735 ASP A C 1
ATOM 5707 O O . ASP A 1 735 ? 3.057 25.091 -10.339 1.00 78.62 735 ASP A O 1
ATOM 5711 N N . LEU A 1 736 ? 4.200 26.997 -10.573 1.00 83.38 736 LEU A N 1
ATOM 5712 C CA . LEU A 1 736 ? 5.172 26.655 -9.531 1.00 83.38 736 LEU A CA 1
ATOM 5713 C C . LEU A 1 736 ? 4.559 26.629 -8.129 1.00 83.38 736 LEU A C 1
ATOM 5715 O O . LEU A 1 736 ? 4.994 25.835 -7.288 1.00 83.38 736 LEU A O 1
ATOM 5719 N N . LEU A 1 737 ? 3.545 27.457 -7.872 1.00 86.44 737 LEU A N 1
ATOM 5720 C CA . LEU A 1 737 ? 2.768 27.394 -6.638 1.00 86.44 737 LEU A CA 1
ATOM 5721 C C . LEU A 1 737 ? 2.037 26.050 -6.526 1.00 86.44 737 LEU A C 1
ATOM 5723 O O . LEU A 1 737 ? 2.094 25.427 -5.470 1.00 86.44 737 LEU A O 1
ATOM 5727 N N . ALA A 1 738 ? 1.436 25.559 -7.613 1.00 80.50 738 ALA A N 1
ATOM 5728 C CA . ALA A 1 738 ? 0.773 24.255 -7.642 1.00 80.50 738 ALA A CA 1
ATOM 5729 C C . ALA A 1 738 ? 1.759 23.089 -7.433 1.00 80.50 738 ALA A C 1
ATOM 5731 O O . ALA A 1 738 ? 1.484 22.147 -6.681 1.00 80.50 738 ALA A O 1
ATOM 5732 N N . VAL A 1 739 ? 2.962 23.179 -8.017 1.00 79.81 739 VAL A N 1
ATOM 5733 C CA . VAL A 1 739 ? 4.058 22.228 -7.751 1.00 79.81 739 VAL A CA 1
ATOM 5734 C C . VAL A 1 739 ? 4.447 22.243 -6.270 1.00 79.81 739 VAL A C 1
ATOM 5736 O O . VAL A 1 739 ? 4.606 21.177 -5.668 1.00 79.81 739 VAL A O 1
ATOM 5739 N N . PHE A 1 740 ? 4.582 23.430 -5.671 1.00 88.25 740 PHE A N 1
ATOM 5740 C CA . PHE A 1 740 ? 4.928 23.610 -4.260 1.00 88.25 740 PHE A CA 1
ATOM 5741 C C . PHE A 1 740 ? 3.818 23.141 -3.308 1.00 88.25 740 PHE A C 1
ATOM 5743 O O . PHE A 1 740 ? 4.108 22.527 -2.286 1.00 88.25 740 PHE A O 1
ATOM 5750 N N . GLU A 1 741 ? 2.551 23.370 -3.634 1.00 86.25 741 GLU A N 1
ATOM 5751 C CA . GLU A 1 741 ? 1.404 22.940 -2.824 1.00 86.25 741 GLU A CA 1
ATOM 5752 C C . GLU A 1 741 ? 1.087 21.448 -2.997 1.00 86.25 741 GLU A C 1
ATOM 5754 O O . GLU A 1 741 ? 0.288 20.888 -2.248 1.00 86.25 741 GLU A O 1
ATOM 5759 N N . GLY A 1 742 ? 1.762 20.778 -3.937 1.00 72.75 742 GLY A N 1
ATOM 5760 C CA . GLY A 1 742 ? 1.576 19.356 -4.207 1.00 72.75 742 GLY A CA 1
ATOM 5761 C C . GLY A 1 742 ? 0.226 19.040 -4.854 1.00 72.75 742 GLY A C 1
ATOM 5762 O O . GLY A 1 742 ? -0.209 17.890 -4.760 1.00 72.75 742 GLY A O 1
ATOM 5763 N N . THR A 1 743 ? -0.409 20.052 -5.461 1.00 63.00 743 THR A N 1
ATOM 5764 C CA . THR A 1 743 ? -1.680 19.993 -6.203 1.00 63.00 743 THR A CA 1
ATOM 5765 C C . THR A 1 743 ? -1.477 19.666 -7.683 1.00 63.00 743 THR A C 1
ATOM 5767 O O . THR A 1 743 ? -2.409 19.206 -8.337 1.00 63.00 743 THR A O 1
ATOM 5770 N N . GLU A 1 744 ? -0.259 19.832 -8.205 1.00 50.81 744 GLU A N 1
ATOM 5771 C CA . GLU A 1 744 ? 0.142 19.230 -9.476 1.00 50.81 744 GLU A CA 1
ATOM 5772 C C . GLU A 1 744 ? 0.291 17.702 -9.322 1.00 50.81 744 GLU A C 1
ATOM 5774 O O . GLU A 1 744 ? 0.959 17.240 -8.381 1.00 50.81 744 GLU A O 1
ATOM 5779 N N . PRO A 1 745 ? -0.271 16.901 -10.248 1.00 42.78 745 PRO A N 1
ATOM 5780 C CA . PRO A 1 745 ? 0.045 15.483 -10.344 1.00 42.78 745 PRO A CA 1
ATOM 5781 C C . PRO A 1 745 ? 1.565 15.355 -10.495 1.00 42.78 745 PRO A C 1
ATOM 5783 O O . PRO A 1 745 ? 2.160 15.969 -11.380 1.00 42.78 745 PRO A O 1
ATOM 5786 N N . GLY A 1 746 ? 2.218 14.665 -9.553 1.00 42.41 746 GLY A N 1
ATOM 5787 C CA . GLY A 1 746 ? 3.677 14.715 -9.405 1.00 42.41 746 GLY A CA 1
ATOM 5788 C C . GLY A 1 746 ? 4.415 14.317 -10.690 1.00 42.41 746 GLY A C 1
ATOM 5789 O O . GLY A 1 746 ? 3.835 13.701 -11.573 1.00 42.41 746 GLY A O 1
ATOM 5790 N N . ASP A 1 747 ? 5.730 14.558 -10.779 1.00 40.34 747 ASP A N 1
ATOM 5791 C CA . ASP A 1 747 ? 6.566 14.113 -11.924 1.00 40.34 747 ASP A CA 1
ATOM 5792 C C . ASP A 1 747 ? 6.368 12.620 -12.304 1.00 40.34 747 ASP A C 1
ATOM 5794 O O . ASP A 1 747 ? 6.676 12.207 -13.421 1.00 40.34 747 ASP A O 1
ATOM 5798 N N . LEU A 1 748 ? 5.844 11.808 -11.378 1.00 36.62 748 LEU A N 1
ATOM 5799 C CA . LEU A 1 748 ? 5.402 10.427 -11.582 1.00 36.62 748 LEU A CA 1
ATOM 5800 C C . LEU A 1 748 ? 4.216 10.291 -12.561 1.00 36.62 748 LEU A C 1
ATOM 5802 O O . LEU A 1 748 ? 4.244 9.394 -13.402 1.00 36.62 748 LEU A O 1
ATOM 5806 N N . ASP A 1 749 ? 3.241 11.200 -12.545 1.00 32.78 749 ASP A N 1
ATOM 5807 C CA . ASP A 1 749 ? 2.140 11.256 -13.521 1.00 32.78 749 ASP A CA 1
ATOM 5808 C C . ASP A 1 749 ? 2.584 11.825 -14.873 1.00 32.78 749 ASP A C 1
ATOM 5810 O O . ASP A 1 749 ? 2.015 11.499 -15.919 1.00 32.78 749 ASP A O 1
ATOM 5814 N N . SER A 1 750 ? 3.646 12.631 -14.886 1.00 35.50 750 SER A N 1
ATOM 5815 C CA . SER A 1 750 ? 4.330 13.064 -16.112 1.00 35.50 750 SER A CA 1
ATOM 5816 C C . SER A 1 750 ? 5.034 11.895 -16.813 1.00 35.50 750 SER A C 1
ATOM 5818 O O . SER A 1 750 ? 5.204 11.918 -18.031 1.00 35.50 750 SER A O 1
ATOM 5820 N N . MET A 1 751 ? 5.416 10.855 -16.061 1.00 37.44 751 MET A N 1
ATOM 5821 C CA . MET A 1 751 ? 6.027 9.631 -16.592 1.00 37.44 751 MET A CA 1
ATOM 5822 C C . MET A 1 751 ? 5.009 8.519 -16.879 1.00 37.44 751 MET A C 1
ATOM 5824 O O . MET A 1 751 ? 5.216 7.758 -17.825 1.00 37.44 751 MET A O 1
ATOM 5828 N N . ALA A 1 752 ? 3.883 8.462 -16.159 1.00 34.00 752 ALA A N 1
ATOM 5829 C CA . ALA A 1 752 ? 2.754 7.587 -16.498 1.00 34.00 752 ALA A CA 1
ATOM 5830 C C . ALA A 1 752 ? 2.133 7.937 -17.867 1.00 34.00 752 ALA A C 1
ATOM 5832 O O . ALA A 1 752 ? 1.660 7.057 -18.582 1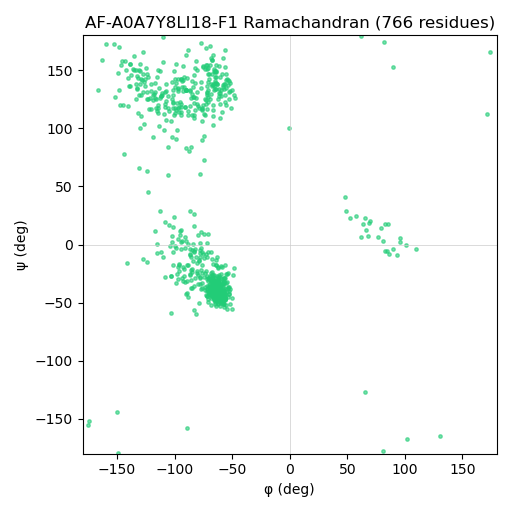.00 34.00 752 ALA A O 1
ATOM 5833 N N . ARG A 1 753 ? 2.234 9.204 -18.297 1.00 36.56 753 ARG A N 1
ATOM 5834 C CA . ARG A 1 753 ? 1.814 9.679 -19.631 1.00 36.56 753 ARG A CA 1
ATOM 5835 C C . ARG A 1 753 ? 2.656 9.159 -20.811 1.00 36.56 753 ARG A C 1
ATOM 5837 O O . ARG A 1 753 ? 2.285 9.420 -21.951 1.00 36.56 753 ARG A O 1
ATOM 5844 N N . VAL A 1 754 ? 3.759 8.434 -20.584 1.00 37.12 754 VAL A N 1
ATOM 5845 C CA . VAL A 1 754 ? 4.649 7.940 -21.661 1.00 37.12 754 VAL A CA 1
ATOM 5846 C C . VAL A 1 754 ? 4.366 6.488 -22.080 1.00 37.12 754 VAL A C 1
ATOM 5848 O O . VAL A 1 754 ? 4.732 6.110 -23.187 1.00 37.12 754 VAL A O 1
ATOM 5851 N N . PHE A 1 755 ? 3.694 5.670 -21.264 1.00 35.72 755 PHE A N 1
ATOM 5852 C CA . PHE A 1 755 ? 3.616 4.213 -21.490 1.00 35.72 755 PHE A CA 1
ATOM 5853 C C . PHE A 1 755 ? 2.221 3.693 -21.852 1.00 35.72 755 PHE A C 1
ATOM 5855 O O . PHE A 1 755 ? 1.888 2.555 -21.541 1.00 35.72 755 PHE A O 1
ATOM 5862 N N . GLY A 1 756 ? 1.395 4.523 -22.488 1.00 32.16 756 GLY A N 1
ATOM 5863 C CA . GLY A 1 756 ? 0.031 4.150 -22.850 1.00 32.16 756 GLY A CA 1
ATOM 5864 C C . GLY A 1 756 ? -0.033 2.917 -23.754 1.00 32.16 756 GLY A C 1
ATOM 5865 O O . GLY A 1 756 ? 0.397 2.994 -24.896 1.00 32.16 756 GLY A O 1
ATOM 5866 N N . GLU A 1 757 ? -0.606 1.831 -23.236 1.00 31.81 757 GLU A N 1
ATOM 5867 C CA . GLU A 1 757 ? -1.565 0.945 -23.908 1.00 31.81 757 GLU A CA 1
ATOM 5868 C C . GLU A 1 757 ? -2.231 0.033 -22.861 1.00 31.81 757 GLU A C 1
ATOM 5870 O O . GLU A 1 757 ? -1.562 -0.530 -21.997 1.00 31.81 757 GLU A O 1
ATOM 5875 N N . GLU A 1 758 ? -3.563 -0.083 -22.909 1.00 37.66 758 GLU A N 1
ATOM 5876 C CA . GLU A 1 758 ? -4.296 -1.125 -22.185 1.00 37.66 758 GLU A CA 1
ATOM 5877 C C . GLU A 1 758 ? -4.268 -2.408 -23.026 1.00 37.66 758 GLU A C 1
ATOM 5879 O O . GLU A 1 758 ? -4.653 -2.392 -24.196 1.00 37.66 758 GLU A O 1
ATOM 5884 N N . LEU A 1 759 ? -3.840 -3.526 -22.436 1.00 38.28 759 LEU A N 1
ATOM 5885 C CA . LEU A 1 759 ? -3.907 -4.839 -23.081 1.00 38.28 759 LEU A CA 1
ATOM 5886 C C . LEU A 1 759 ? -5.371 -5.218 -23.412 1.00 38.28 759 LEU A C 1
ATOM 5888 O O . LEU A 1 759 ? -6.272 -4.919 -22.616 1.00 38.28 759 LEU A O 1
ATOM 5892 N N . PRO A 1 760 ? -5.623 -5.909 -24.544 1.00 48.00 760 PRO A N 1
ATOM 5893 C CA . PRO A 1 760 ? -6.961 -6.363 -24.929 1.00 48.00 760 PRO A CA 1
ATOM 5894 C C . PRO A 1 760 ? -7.519 -7.376 -23.922 1.00 48.00 760 PRO A C 1
ATOM 5896 O O . PRO A 1 760 ? -6.750 -8.069 -23.251 1.00 48.00 760 PRO A O 1
ATOM 5899 N N . SER A 1 761 ? -8.848 -7.484 -23.825 1.00 68.50 761 SER A N 1
ATOM 5900 C CA . SER A 1 761 ? -9.493 -8.430 -22.906 1.00 68.50 761 SER A CA 1
ATOM 5901 C C . SER A 1 761 ? -9.042 -9.869 -23.181 1.00 68.50 761 SER A C 1
ATOM 5903 O O . SER A 1 761 ? -9.030 -10.325 -24.324 1.00 68.50 761 SER A O 1
ATOM 5905 N N . GLY A 1 762 ? -8.699 -10.612 -22.127 1.00 67.62 762 GLY A N 1
ATOM 5906 C CA . GLY A 1 762 ? -8.385 -12.043 -22.220 1.00 67.62 762 GLY A CA 1
ATOM 5907 C C . GLY A 1 762 ? -9.601 -12.932 -22.478 1.00 67.62 762 GLY A C 1
ATOM 5908 O O . GLY A 1 762 ? -9.435 -14.113 -22.793 1.00 67.62 762 GLY A O 1
ATOM 5909 N N . LEU A 1 763 ? -10.808 -12.369 -22.369 1.00 83.00 763 LEU A N 1
ATOM 5910 C CA . LEU A 1 763 ? -12.078 -13.032 -22.642 1.00 83.00 763 LEU A CA 1
ATOM 5911 C C . LEU A 1 763 ? -12.918 -12.224 -23.620 1.00 83.00 763 LEU A C 1
ATOM 5913 O O . LEU A 1 763 ? -13.154 -11.030 -23.419 1.00 83.00 763 LEU A O 1
ATOM 5917 N N . VAL A 1 764 ? -13.424 -12.916 -24.632 1.00 86.12 764 VAL A N 1
ATOM 5918 C CA . VAL A 1 764 ? -14.294 -12.354 -25.662 1.00 86.12 764 VAL A CA 1
ATOM 5919 C C . VAL A 1 764 ? -15.535 -13.223 -25.828 1.00 86.12 764 VAL A C 1
ATOM 5921 O O . VAL A 1 764 ? -15.497 -14.438 -25.619 1.00 86.12 764 VAL A O 1
ATOM 5924 N N . LEU A 1 765 ? -16.645 -12.590 -26.196 1.00 84.06 765 LEU A N 1
ATOM 5925 C CA . LEU A 1 765 ? -17.830 -13.286 -26.686 1.00 84.06 765 LEU A CA 1
ATOM 5926 C C . LEU A 1 765 ? -17.755 -13.277 -28.212 1.00 84.06 765 LEU A C 1
ATOM 5928 O O . LEU A 1 765 ? -17.656 -12.204 -28.808 1.00 84.06 765 LEU A O 1
ATOM 5932 N N . ALA A 1 766 ? -17.772 -14.447 -28.845 1.00 72.75 766 ALA A N 1
ATOM 5933 C CA . ALA A 1 766 ? -17.853 -14.513 -30.299 1.00 72.75 766 ALA A CA 1
ATOM 5934 C C . ALA A 1 766 ? -19.169 -13.867 -30.770 1.00 72.75 766 ALA A C 1
ATOM 5936 O O . ALA A 1 766 ? -20.224 -14.124 -30.186 1.00 72.75 766 ALA A O 1
ATOM 5937 N N . GLN A 1 767 ? -19.096 -13.015 -31.798 1.00 57.97 767 GLN A N 1
ATOM 5938 C CA . GLN A 1 767 ? -20.293 -12.548 -32.500 1.00 57.97 767 GLN A CA 1
ATOM 5939 C C . GLN A 1 767 ? -20.929 -13.742 -33.223 1.00 57.97 767 GLN A C 1
ATOM 5941 O O . GLN A 1 767 ? -20.198 -14.564 -33.781 1.00 57.97 767 GLN A O 1
ATOM 5946 N N . GLU A 1 768 ? -22.258 -13.840 -33.158 1.00 41.94 768 GLU A N 1
ATOM 5947 C CA . GLU A 1 768 ? -23.041 -14.830 -33.915 1.00 41.94 768 GLU A CA 1
ATOM 5948 C C . GLU A 1 768 ? -22.829 -14.724 -35.429 1.00 41.94 768 GLU A C 1
ATOM 5950 O O . GLU A 1 768 ? -22.721 -13.583 -35.943 1.00 41.94 768 GLU A O 1
#

Foldseek 3Di:
DLQVLLVVLLVVQVVCVVVVPDGLCVDQDEDEDAPQDDVVNLVSNVSSCVSSVNDNYFYDHQLQLLVLLLQVPPVVPCLVVQDAQAKEWEWAAAQQWTKIWIWGWHDDDSDIAIATQAIAHIARAHNLVLLLVQLVVVCVVQVDDDDPVQSVVSSVVSSVQLLCLQADPPDQKDKGWGFDDDPCRPPRITIDIDGSVNSCCCLCCQALNQDELPAAADDDLPQPPPPPPDPHRSRNHPLNSVSVRCVLSVDPLHQEYEYAYPRCSRVVNVVSSQVSSCVHHVDRHHYRYRPDRVCSSVSSSVSQSVCVVVVDGYDHFYFALKWKWKWAFDDPFKTKTFGAGAGSHGAQDKDKAQDAQKWFKALDWFKIKMKIFNRDHPHDHGDIDIDGPVCCVPGIDIFAIQTDHHHDDDDSDIDIFRWMWMWHRHSNRDIWIKIAGPVDRDIGTRDTDRDDPDDPPPPPDDDAADDFDPVLLVVLLVLLCCVLPVVVDDLVCNQVSNCVSRVHHLLRDALVSLLSSLVSLLVSVVSLLVDVSSLLSSLQSNLSSLFPLDDDPCSLVSVVSVVVVVVVDHNCPVDLSSLLSNLVSLLGNLLSDDLVRLVVLVVVLCCQQPNPDPHDDDDPSSNLSSLSSNLSNLSYALVVLLSSLVSLLVCQLVVNDDPSSLVSNLSSQALDHQRDDNVSHHFLVSLLVSLVSCLPGPPNLLSLLRNQADPSDPRSHHPPVSLVVNCVSCVVPVVSNCSNPVVPPDVNVVVVSRNDDRGHHSMHRDDD

Secondary structure (DSSP, 8-state):
-HHHHHHHHHHHHHHHHHTTS--GGGSPEEEEE-TT--HHHHHHHHHHHHHTT--SEEEEEHHHHHHHHHHHHHHHHHTTT--TT-EEEEEEE-SS-EEEEEEEEEEETTEEEEEEEEEPPPB--SHHHHHHHHHHHHHHHHTSPPPHHHHHHHHHHHHHHHHHHHHSTT--EEEEEEPPSSS-TTTT-EEEEEEHHHHHHIIIIIIS----TTPPPP--TT-TT-TTSS---S---HHHHHHHHHHHHTPPPPSEEEEESGGG-SHHHHHHHHHHHHHHHSSPPEEE--S-TTTHHHHHHHHHHHHHHH--S--EE-B-SSEEEEE-PPBTTBEEEEEEE-TTPBTT-EEEE--TTEEEEESSEEEE-EEEESS---PPTT-EEEE-TTTHHHH-EEPPPEEEE---SSS-S-EEEEEEEEEEE-TTS-EEEEEEESSSS-EEEE---------TTTTS--PPP-PPPHHHHHHHHHHHHHHHTS--S-TTTHHHHHHHHHTS-TTS--HHHHHHHHHHHHHTGGGGGG-HHHHHHHHHHHHHHHTTS-SSTTHHHHHHHHHHHHHH--S-TT-HHHHHHHHHHHHHTGGGS-HHHHHHHHHHHHHHHS-SSS-----HHHHHHHHHHHHT-TTS-HHHHHHHHHHHHHHHHTT---HHHHHHHHHHT-SS-SSS-GGGSPPHHHHHHHHHHHTTSTTTHHHHHHHH---S-TTTSPPHHHHHHHHHHHTT-HHHHHHHHT-SPPHHHHHHTTS--PPPBSEEEPP-

Mean predicted aligned error: 18.83 Å

pLDDT: mean 81.05, std 16.61, range [25.8, 98.0]

Radius of gyration: 31.59 Å; Cα contacts (8 Å, |Δi|>4): 1335; chains: 1; bounding box: 82×69×86 Å

Solvent-accessible surface area (backbone atoms only — not comparable to full-atom values): 41667 Å² total; per-residue (Å²): 105,45,71,59,50,14,52,52,47,32,49,53,40,50,52,48,35,73,69,72,75,51,62,56,60,82,41,85,40,64,46,73,40,65,68,46,58,49,71,67,60,49,51,45,48,51,50,13,34,44,76,37,56,43,73,47,69,40,60,42,36,35,56,59,16,36,49,35,26,34,46,77,77,37,44,90,79,41,58,85,76,64,47,69,70,38,31,34,33,34,43,26,27,25,46,63,34,32,42,41,36,35,34,34,31,40,59,65,82,94,44,74,44,37,35,51,77,40,72,38,69,66,35,48,42,33,41,51,55,53,16,50,53,47,34,49,52,50,38,62,73,65,72,54,93,70,52,76,69,51,48,58,52,43,33,56,53,30,42,57,41,48,54,47,42,59,58,39,93,85,49,64,60,42,84,45,78,46,70,28,82,69,98,50,55,76,83,47,55,46,73,52,69,51,43,28,67,59,54,47,45,48,51,41,61,48,28,42,35,88,72,58,54,86,36,65,65,54,87,50,96,77,41,87,62,59,73,85,84,52,86,44,53,55,47,67,30,52,44,30,51,49,21,43,39,45,60,75,56,69,57,74,78,51,50,24,39,35,63,29,23,65,53,45,66,24,61,70,54,48,51,46,54,46,53,45,50,18,67,66,65,78,48,75,45,45,80,46,74,53,99,42,47,84,50,21,37,62,52,3,32,52,46,51,53,47,27,69,75,68,72,56,80,82,70,67,48,53,27,38,79,41,21,34,29,38,46,38,60,57,58,102,75,38,44,32,27,32,28,53,40,31,40,55,47,49,60,61,40,67,42,74,38,81,55,85,55,32,24,35,50,22,40,38,77,19,24,38,41,41,34,36,19,77,79,59,70,84,64,50,65,60,39,78,46,79,39,56,74,88,55,38,85,84,52,44,47,73,42,37,59,31,74,46,65,43,83,62,83,95,57,80,54,75,41,78,41,49,35,30,42,35,34,33,31,36,73,68,72,50,78,48,36,33,41,33,41,74,87,51,95,52,71,44,77,55,75,61,52,82,70,66,95,67,74,89,78,74,70,90,78,77,80,91,61,78,86,69,58,71,68,29,53,50,52,37,42,47,52,50,42,28,33,43,72,69,60,79,39,62,54,85,52,45,65,62,51,39,29,64,48,53,76,37,58,89,81,61,53,39,57,70,54,30,45,55,43,25,50,52,43,63,75,40,54,70,30,29,68,81,38,63,60,35,36,35,42,46,35,55,52,36,28,67,27,41,47,44,18,54,95,54,96,63,26,66,58,54,41,57,54,51,48,52,51,59,75,69,51,73,84,49,70,89,36,65,68,38,50,28,34,48,31,47,25,53,27,38,28,29,67,40,47,51,55,67,56,43,46,57,57,42,61,76,44,38,61,72,78,62,42,96,61,91,61,78,93,66,58,69,70,38,53,49,29,49,48,46,22,57,30,42,43,57,64,51,56,58,67,61,46,47,53,53,40,55,49,42,52,54,32,44,71,67,69,71,47,54,75,66,46,40,50,28,39,19,50,52,30,22,55,71,62,94,74,40,62,79,89,58,46,50,56,29,71,58,31,50,56,50,40,67,66,40,70,85,42,88,84,33,66,63,30,41,21,38,32,50,19,42,73,92,41,82,80,56,24,52,57,70,75,55,44,54,53,52,48,64,74,33,68,91,38,70,68,48,38,29,44,21,63,44,73,41,78,50,76,64,54,67,54,61,72,47,53,58,71,84,61,50,57,28,29,38,66,60,81,132

Sequence (768 aa):
PVEASSRYLAHMAKAWEASGRGPISEHDVVLTVPASFDEEARELTVEAAREAGIENLTLLEEPAAAFYSWIANHLAQSQKTLTDGMTVLVCDVGGGTSDFTIIRVSRVGDRVEFTRTAVGKHLLLGGDNLDLTLAWLVESKLNTALSLRQRSALRRQCSSAKERLLATPGEPSVEITVLGAGASLVGGTLKTSILREEALELALEGFLPFCALQDKPQEDQKSLFRELGLPYVSDPAVTRHLAAFLESSQAPAPDAVLFNGGFFIPEVLRHRVIEVVERWYGKRPLTFENNDLDLAVSVGAAYYSHVRSSGTGVLVRGGLPRTYYLGLDSAPDRLRTVCLVPRGAEAGSTQRLDLENLQLVANKPVSFRLYSSLTRSDDAAGAIVEFDPAALADELHQHAPLEAVIRFGKKIEERLVPVRLGAHLTEIGTLEIFAESKISENRWRLQFELRKKVMAEDRRKMKPAAVIASDAAERAVQAIHDVFERGALAPAELPSRLEQTLALGRNSWPLDVIRRLADAFLDLADGRRKGPDYELRWLNLASLCLRPGFGHPGDDYRIERARRVWAQWMAFPNRVEVETQWWIFWGRVAGGLNKNQQADVYQRLSSTLLPKGKGQRVNASLLREMWRCAASLELLPAGTRTDLGNALVRRLRNNDGGASELWCLARLGARRLFYGPANQVLPPATALRWIEAIAKVEGAAEAIARLGQATGDMVRDLPAASQESVRRMLAQDADLLAVFEGTEPGDLDSMARVFGEELPSGLVLAQE

Nearest PDB structures (foldseek):
  4jne-assembly1_B  TM=6.327E-01  e=9.360E-17  Escherichia coli K-12
  7ko2-assembly4_D  TM=5.955E-01  e=1.861E-16  Escherichia coli K-12
  4b9q-assembly3_C  TM=5.866E-01  e=2.210E-16  Escherichia coli
  4b9q-assembly4_D  TM=5.929E-01  e=3.700E-16  Escherichia coli
  7n46-assembly1_A  TM=8.014E-01  e=3.540E-11  Escherichia coli K-12